Protein AF-0000000083312748 (afdb_homodimer)

InterPro domains:
  IPR011611 Carbohydrate kinase PfkB [PF00294] (31-350)
  IPR029056 Ribokinase-like [G3DSA:3.40.1190.20] (1-364)
  IPR029056 Ribokinase-like [SSF53613] (1-354)

Organism: NCBI:txid1204385

Secondary structure (DSSP, 8-state):
-----EEEEE--EEEEEEEP-S----HHHHT-TT-EEE-EEEEEEEESHHHHHHHHHHHTT--EEEE-EEESSHHHHHHHHHHHHH-GGGGTT-EEETTSPPPEEEEE--TTS--EEEEE-GGGGG--GGGS-HHHHTT-SEEEEE-GGG-HHHHSGGGHHHHHHHHHHHHTTPEEEEE-----TTSSGGGS-HHHHHHHHGGG-SEE--BHHHHHHHH-HHHHHHHHHHHGGG-GGGG-BHHHHHHHHHHHHHHT-SEEEEE-GGG-EEEEE-S-HHHHHTTT--GGGTT-EEEEPPBP---S--TTHHHHHHHHHHHHHHTT--HHHHHHHHHHHHHHHHTSSSSSTTPPPHHHHHHHHHTT-PBPPP-SB-TT-EEETTTTEEEPTT-SS-TT---/-----EEEEE--EEEEEEEP-S----HHHHT-TT-EEE-EEEEEEEESHHHHHHHHHHHTT--EEEE-EEESSHHHHHHHHHHHHH-GGGGTT-EEETTSPPPEEEEE--TTS--EEEEE-GGGGG--GGGS-HHHHTT-SEEEEE-GGG-HHHHSGGGHHHHHHHHHHHHTTPEEEEE-----TTSSGGGS-HHHHHHHHGGG-SEE--BHHHHHHHH-HHHHHHHHHHHGGG-GGGG-BHHHHHHHHHHHHHTT-SEEEEE-GGG-EEEEE-S-HHHHHTTT--GGGTT-EEEEPPBP---S--TTHHHHHHHHHHHHHHTT--HHHHHHHHHHHHHHHHTSSSSSTTPPPHHHHHHHHHTT-PBPPP-SB-TT-EEETTTTEEE-TT-SS-TT---

Sequence (798 aa):
MSQIDVIVAGHLCLDIIPTFGQERTGVEHLLAPGRLVHVGPAQIATGGAVSNTGLALHRLGVTTRLMGKVGADLFGQAILEVIRRRDPRLAETMIVDETVPSSYTIVINPPGVDRSFLHCPGANDTFSSADVQSEQLVGARIFHFGYPPLMRQMYADGGVELSTLLRRARNAGLITSLDMAHVDSQSAAGQVDWRAWLHECLPTVDLFLPNLEEAFFILDRKRFQATVERAGDAGLLAAVDGALLGELADQLLTLGAAVVGLKLGEQGLYLRTTSNPARLASLGLEPVWLGRELLAPAFQVQVVGTTGAGDCAIAGFLAALLRGLPPEASLTAATAAGACNVEQADAISGMMSWDAMWQRVQAGWPQRPVGLSLPDWQWDASAGLWRGPRDGRKEGQGVMSQIDVIVAGHLCLDIIPTFGQERTGVEHLLAPGRLVHVGPAQIATGGAVSNTGLALHRLGVTTRLMGKVGADLFGQAILEVIRRRDPRLAETMIVDETVPSSYTIVINPPGVDRSFLHCPGANDTFSSADVQSEQLVGARIFHFGYPPLMRQMYADGGVELSTLLRRARNAGLITSLDMAHVDSQSAAGQVDWRAWLHECLPTVDLFLPNLEEAFFILDRKRFQATVERAGDAGLLAAVDGALLGELADQLLTLGAAVVGLKLGEQGLYLRTTSNPARLASLGLEPVWLGRELLAPAFQVQVVGTTGAGDCAIAGFLAALLRGLPPEASLTAATAAGACNVEQADAISGMMSWDAMWQRVQAGWPQRPVGLSLPDWQWDASAGLWRGPRDGRKEGQGV

Solvent-accessible surface area (backbone atoms only — not comparable to full-atom values): 39207 Å² total; per-residue (Å²): 125,83,78,38,42,34,36,22,27,42,27,36,29,31,32,41,32,54,33,57,56,81,66,70,56,56,65,63,69,54,56,30,65,67,32,74,31,77,32,42,68,63,49,78,46,64,31,43,37,16,42,23,22,33,50,36,26,41,48,42,68,41,45,55,41,30,40,29,42,26,10,74,42,72,60,21,50,49,45,46,48,59,42,27,74,78,39,57,76,42,40,70,56,44,40,76,40,78,88,40,50,32,18,35,30,42,40,50,54,46,48,98,46,62,42,18,32,44,30,20,50,43,22,27,37,69,48,52,44,83,73,57,52,72,76,77,48,58,75,32,47,32,40,36,37,19,25,39,60,63,13,50,42,32,48,41,84,47,14,51,40,42,26,52,37,35,40,52,41,42,72,59,65,21,45,28,32,38,34,58,47,81,68,53,67,89,41,78,60,34,69,50,62,44,51,58,22,40,60,55,29,28,59,41,26,38,34,38,50,28,38,49,68,45,49,41,38,43,71,37,47,70,60,37,53,52,47,41,62,69,32,50,89,70,32,57,67,73,70,43,37,48,66,56,52,49,52,56,45,48,53,48,39,72,44,37,22,42,32,34,34,34,39,48,67,74,48,14,39,36,37,40,30,37,74,47,65,67,65,42,47,75,67,71,51,62,74,85,47,47,20,35,25,39,35,26,41,13,46,66,70,68,78,62,21,68,44,34,18,67,35,21,16,49,22,24,28,52,52,27,49,77,69,68,47,54,62,63,57,15,41,50,35,11,29,47,34,17,37,38,11,17,57,22,63,49,40,51,83,30,55,53,40,48,67,60,49,51,50,46,54,73,71,61,60,55,62,38,78,60,86,55,54,50,85,75,46,43,79,36,76,91,73,60,30,36,36,38,77,71,22,59,75,52,92,86,72,74,133,125,87,78,38,42,33,37,21,27,42,27,34,29,31,32,41,32,54,33,57,55,82,66,71,56,56,65,62,67,52,54,29,64,66,33,75,32,77,32,43,68,63,48,78,45,66,33,44,37,16,41,23,22,31,49,36,25,40,49,43,70,41,44,52,41,28,40,28,42,25,9,75,42,71,59,22,50,49,45,45,48,60,43,29,72,77,40,57,75,41,40,72,56,43,40,76,39,78,88,40,50,32,17,34,31,41,41,49,52,46,47,98,45,61,43,18,32,44,32,19,48,43,22,27,37,68,47,51,42,82,77,58,54,72,76,76,48,57,75,32,46,31,40,36,38,19,24,41,58,64,13,50,42,32,47,40,84,47,14,52,41,41,26,52,39,33,41,53,40,42,74,57,65,22,45,27,33,38,34,59,46,81,67,52,68,89,42,77,61,34,69,51,62,42,51,59,23,41,60,53,28,28,59,41,25,38,34,40,50,27,38,48,70,45,50,42,38,44,70,37,47,70,61,37,53,52,47,40,61,68,32,50,90,68,33,55,66,72,70,43,37,50,64,56,53,50,52,56,43,49,53,47,39,72,43,37,21,42,30,37,33,35,39,49,68,74,47,13,41,37,38,40,29,37,75,48,64,68,64,41,48,75,67,71,49,60,76,87,48,46,20,34,26,39,34,25,41,14,45,65,71,68,79,62,21,66,44,35,20,67,34,21,17,50,21,24,27,53,53,27,49,75,69,67,47,54,62,64,56,14,43,49,36,10,29,47,34,17,37,38,11,17,56,22,63,49,41,49,82,29,54,53,40,48,66,60,50,50,50,45,54,74,70,62,59,56,62,38,76,61,83,56,53,50,84,75,45,44,81,36,74,92,70,58,29,34,35,38,76,70,21,59,74,52,93,87,73,74,135

Radius of gyration: 31.98 Å; Cα contacts (8 Å, |Δi|>4): 1857; chains: 2; bounding box: 45×94×72 Å

Structure (mmCIF, N/CA/C/O backbone):
data_AF-0000000083312748-model_v1
#
loop_
_entity.id
_entity.type
_entity.pdbx_description
1 polymer 'Carbohydrate kinase family protein'
#
loop_
_atom_site.group_PDB
_atom_site.id
_atom_site.type_symbol
_atom_site.label_atom_id
_atom_site.label_alt_id
_atom_site.label_comp_id
_atom_site.label_asym_id
_atom_site.label_entity_id
_atom_site.label_seq_id
_atom_site.pdbx_PDB_ins_code
_atom_site.Cartn_x
_atom_site.Cartn_y
_atom_site.Cartn_z
_atom_site.occupancy
_atom_site.B_iso_or_equiv
_atom_site.auth_seq_id
_atom_site.auth_comp_id
_atom_site.auth_asym_id
_atom_site.auth_atom_id
_atom_site.pdbx_PDB_model_num
ATOM 1 N N . MET A 1 1 ? -14.133 -34.719 10.094 1 41.12 1 MET A N 1
ATOM 2 C CA . MET A 1 1 ? -13.633 -33.562 9.391 1 41.12 1 MET A CA 1
ATOM 3 C C . MET A 1 1 ? -13.938 -33.625 7.898 1 41.12 1 MET A C 1
ATOM 5 O O . MET A 1 1 ? -13.883 -34.719 7.312 1 41.12 1 MET A O 1
ATOM 9 N N . SER A 1 2 ? -14.703 -32.812 7.398 1 57.66 2 SER A N 1
ATOM 10 C CA . SER A 1 2 ? -15.141 -32.906 6.012 1 57.66 2 SER A CA 1
ATOM 11 C C . SER A 1 2 ? -13.977 -33.219 5.082 1 57.66 2 SER A C 1
ATOM 13 O O . SER A 1 2 ? -12.836 -32.844 5.359 1 57.66 2 SER A O 1
ATOM 15 N N . GLN A 1 3 ? -14.008 -34.156 4.305 1 82.31 3 GLN A N 1
ATOM 16 C CA . GLN A 1 3 ? -12.984 -34.688 3.396 1 82.31 3 GLN A C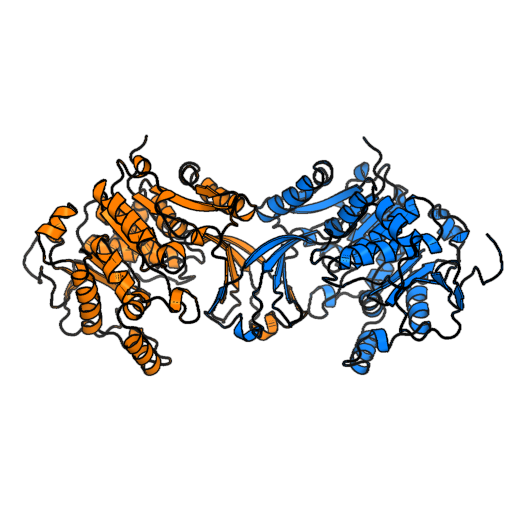A 1
ATOM 17 C C . GLN A 1 3 ? -12.453 -33.562 2.49 1 82.31 3 GLN A C 1
ATOM 19 O O . GLN A 1 3 ? -13.234 -32.812 1.882 1 82.31 3 GLN A O 1
ATOM 24 N N . ILE A 1 4 ? -11.156 -33.219 2.59 1 90.5 4 ILE A N 1
ATOM 25 C CA . ILE A 1 4 ? -10.461 -32.219 1.783 1 90.5 4 ILE A CA 1
ATOM 26 C C . ILE A 1 4 ? -9.93 -32.844 0.507 1 90.5 4 ILE A C 1
ATOM 28 O O . ILE A 1 4 ? -9.289 -33.906 0.558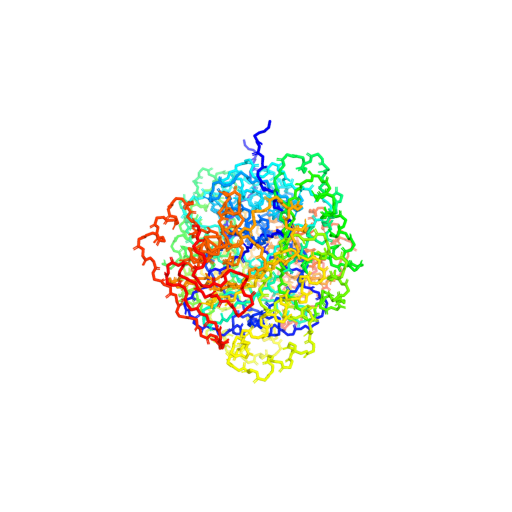 1 90.5 4 ILE A O 1
ATOM 32 N N . ASP A 1 5 ? -10.242 -32.25 -0.584 1 96.56 5 ASP A N 1
ATOM 33 C CA . ASP A 1 5 ? -9.797 -32.781 -1.869 1 96.56 5 ASP A CA 1
ATOM 34 C C . ASP A 1 5 ? -8.414 -32.25 -2.229 1 96.56 5 ASP A C 1
ATOM 36 O O . ASP A 1 5 ? -7.531 -33.031 -2.627 1 96.56 5 ASP A O 1
ATOM 40 N N . VAL A 1 6 ? -8.266 -30.969 -2.082 1 98.5 6 VAL A N 1
ATOM 41 C CA . VAL A 1 6 ? -7.016 -30.375 -2.527 1 98.5 6 VAL A CA 1
ATOM 42 C C . VAL A 1 6 ? -6.449 -29.484 -1.423 1 98.5 6 VAL A C 1
ATOM 44 O O . VAL A 1 6 ? -7.184 -28.703 -0.801 1 98.5 6 VAL A O 1
ATOM 47 N N . ILE A 1 7 ? -5.199 -29.609 -1.125 1 98.38 7 ILE A N 1
ATOM 48 C CA . ILE A 1 7 ? -4.434 -28.672 -0.31 1 98.38 7 ILE A CA 1
ATOM 49 C C . ILE A 1 7 ? -3.6 -27.766 -1.212 1 98.38 7 ILE A C 1
ATOM 51 O O . ILE A 1 7 ? -2.857 -28.25 -2.072 1 98.38 7 ILE A O 1
ATOM 55 N N . VAL A 1 8 ? -3.783 -26.5 -1.097 1 98.62 8 VAL A N 1
ATOM 56 C CA . VAL A 1 8 ? -2.982 -25.531 -1.849 1 98.62 8 VAL A CA 1
ATOM 57 C C . VAL A 1 8 ? -2.037 -24.797 -0.902 1 98.62 8 VAL A C 1
ATOM 59 O O . VAL A 1 8 ? -2.484 -24.109 0.019 1 98.62 8 VAL A O 1
ATOM 62 N N . ALA A 1 9 ? -0.752 -24.938 -1.119 1 98.62 9 ALA A N 1
ATOM 63 C CA . ALA A 1 9 ? 0.281 -24.297 -0.307 1 98.62 9 ALA A CA 1
ATOM 64 C C . ALA A 1 9 ? 1.235 -23.484 -1.174 1 98.62 9 ALA A C 1
ATOM 66 O O . ALA A 1 9 ? 1.291 -23.672 -2.391 1 98.62 9 ALA A O 1
ATOM 67 N N . GLY A 1 10 ? 1.916 -22.562 -0.548 1 98.44 10 GLY A N 1
ATOM 68 C CA . GLY A 1 10 ? 2.916 -21.781 -1.267 1 98.44 10 GLY A CA 1
ATOM 69 C C . GLY A 1 10 ? 2.797 -20.281 -1.033 1 98.44 10 GLY A C 1
ATOM 70 O O . GLY A 1 10 ? 2.586 -19.844 0.098 1 98.44 10 GLY A O 1
ATOM 71 N N . HIS A 1 11 ? 3.039 -19.531 -2.135 1 98.12 11 HIS A N 1
ATOM 72 C CA . HIS A 1 11 ? 3.158 -18.078 -2.07 1 98.12 11 HIS A CA 1
ATOM 73 C C . HIS A 1 11 ? 1.803 -17.422 -1.823 1 98.12 11 HIS A C 1
ATOM 75 O O . HIS A 1 11 ? 0.802 -17.812 -2.432 1 98.12 11 HIS A O 1
ATOM 81 N N . LEU A 1 12 ? 1.761 -16.531 -0.91 1 98.19 12 LEU A N 1
ATOM 82 C CA . LEU A 1 12 ? 0.597 -15.727 -0.542 1 98.19 12 LEU A CA 1
ATOM 83 C C . LEU A 1 12 ? 1.001 -14.289 -0.231 1 98.19 12 LEU A C 1
ATOM 85 O O . LEU A 1 12 ? 2 -14.055 0.452 1 98.19 12 LEU A O 1
ATOM 89 N N . CYS A 1 13 ? 0.265 -13.344 -0.806 1 97.38 13 CYS A N 1
ATOM 90 C CA . CYS A 1 13 ? 0.589 -11.953 -0.513 1 97.38 13 CYS A CA 1
ATOM 91 C C . CYS A 1 13 ? -0.658 -11.078 -0.57 1 97.38 13 CYS A C 1
ATOM 93 O O . CYS A 1 13 ? -1.693 -11.5 -1.088 1 97.38 13 CYS A O 1
ATOM 95 N N . LEU A 1 14 ? -0.593 -9.945 0.07 1 97.12 14 LEU A N 1
ATOM 96 C CA . LEU A 1 14 ? -1.601 -8.898 -0.06 1 97.12 14 LEU A CA 1
ATOM 97 C C . LEU A 1 14 ? -1.303 -8 -1.258 1 97.12 14 LEU A C 1
ATOM 99 O O . LEU A 1 14 ? -0.213 -7.434 -1.357 1 97.12 14 LEU A O 1
ATOM 103 N N . ASP A 1 15 ? -2.229 -7.906 -2.129 1 93.81 15 ASP A N 1
ATOM 104 C CA . ASP A 1 15 ? -2.082 -6.992 -3.258 1 93.81 15 ASP A CA 1
ATOM 105 C C . ASP A 1 15 ? -2.793 -5.668 -2.99 1 93.81 15 ASP A C 1
ATOM 107 O O . ASP A 1 15 ? -3.98 -5.652 -2.656 1 93.81 15 ASP A O 1
ATOM 111 N N . ILE A 1 16 ? -2.053 -4.609 -3.074 1 95.06 16 ILE A N 1
ATOM 112 C CA . ILE A 1 16 ? -2.574 -3.25 -2.986 1 95.06 16 ILE A CA 1
ATOM 113 C C . ILE A 1 16 ? -2.5 -2.578 -4.355 1 95.06 16 ILE A C 1
ATOM 115 O O . ILE A 1 16 ? -1.409 -2.305 -4.859 1 95.06 16 ILE A O 1
ATOM 119 N N . ILE A 1 17 ? -3.666 -2.238 -4.914 1 91.19 17 ILE A N 1
ATOM 120 C CA . ILE A 1 17 ? -3.721 -1.774 -6.297 1 91.19 17 ILE A CA 1
ATOM 121 C C . ILE A 1 17 ? -4.414 -0.416 -6.355 1 91.19 17 ILE A C 1
ATOM 123 O O . ILE A 1 17 ? -5.637 -0.341 -6.512 1 91.19 17 ILE A O 1
ATOM 127 N N . PRO A 1 18 ? -3.625 0.674 -6.301 1 92.44 18 PRO A N 1
ATOM 128 C CA . PRO A 1 18 ? -4.238 1.992 -6.465 1 92.44 18 PRO A CA 1
ATOM 129 C C . PRO A 1 18 ? -4.949 2.148 -7.809 1 92.44 18 PRO A C 1
ATOM 131 O O . PRO A 1 18 ? -4.473 1.638 -8.828 1 92.44 18 PRO A O 1
ATOM 134 N N . THR A 1 19 ? -6.051 2.846 -7.824 1 90.12 19 THR A N 1
ATOM 135 C CA . THR A 1 19 ? -6.777 3.123 -9.062 1 90.12 19 THR A CA 1
ATOM 136 C C . THR A 1 19 ? -6.285 4.418 -9.695 1 90.12 19 THR A C 1
ATOM 138 O O . THR A 1 19 ? -6.395 5.492 -9.102 1 90.12 19 THR A O 1
ATOM 141 N N . PHE A 1 20 ? -5.727 4.316 -10.859 1 87.25 20 PHE A N 1
ATOM 142 C CA . PHE A 1 20 ? -5.219 5.492 -11.555 1 87.25 20 PHE A CA 1
ATOM 143 C C . PHE A 1 20 ? -6.281 6.074 -12.477 1 87.25 20 PHE A C 1
ATOM 145 O O . PHE A 1 20 ? -7.113 5.344 -13.023 1 87.25 20 PHE A O 1
ATOM 152 N N . GLY A 1 21 ? -6.266 7.387 -12.555 1 79.06 21 GLY A N 1
ATOM 153 C CA . GLY A 1 21 ? -7.176 8.047 -13.477 1 79.06 21 GLY A CA 1
ATOM 154 C C . GLY A 1 21 ? -6.852 7.77 -14.93 1 79.06 21 GLY A C 1
ATOM 155 O O . GLY A 1 21 ? -5.918 7.023 -15.234 1 79.06 21 GLY A O 1
ATOM 156 N N . GLN A 1 22 ? -7.586 8.273 -15.789 1 69.06 22 GLN A N 1
ATOM 157 C CA . GLN A 1 22 ? -7.523 7.984 -17.219 1 69.06 22 GLN A CA 1
ATOM 158 C C . GLN A 1 22 ? -6.383 8.75 -17.891 1 69.06 22 GLN A C 1
ATOM 160 O O . GLN A 1 22 ? -6.008 8.445 -19.016 1 69.06 22 GLN A O 1
ATOM 165 N N . GLU A 1 23 ? -5.891 9.68 -17.125 1 64.94 23 GLU A N 1
ATOM 166 C CA . GLU A 1 23 ? -4.852 10.469 -17.797 1 64.94 23 GLU A CA 1
ATOM 167 C C . GLU A 1 23 ? -3.572 9.656 -17.969 1 64.94 23 GLU A C 1
ATOM 169 O O . GLU A 1 23 ? -3.125 8.984 -17.031 1 64.94 23 GLU A O 1
ATOM 174 N N . ARG A 1 24 ? -3.238 9.57 -19.234 1 61.47 24 ARG A N 1
ATOM 175 C CA . ARG A 1 24 ? -2.041 8.812 -19.594 1 61.47 24 ARG A CA 1
ATOM 176 C C . ARG A 1 24 ? -0.779 9.586 -19.219 1 61.47 24 ARG A C 1
ATOM 178 O O . ARG A 1 24 ? -0.479 10.617 -19.812 1 61.47 24 ARG A O 1
ATOM 185 N N . THR A 1 25 ? -0.346 9.539 -18.062 1 62.75 25 THR A N 1
ATOM 186 C CA . THR A 1 25 ? 0.915 10.164 -17.688 1 62.75 25 THR A CA 1
ATOM 187 C C . THR A 1 25 ? 2.01 9.117 -17.5 1 62.75 25 THR A C 1
ATOM 189 O O . THR A 1 25 ? 1.737 7.996 -17.062 1 62.75 25 THR A O 1
ATOM 192 N N . GLY A 1 26 ? 3.092 9.383 -18.234 1 64.25 26 GLY A N 1
ATOM 193 C CA . GLY A 1 26 ? 4.23 8.492 -18.062 1 64.25 26 GLY A CA 1
ATOM 194 C C . GLY A 1 26 ? 4.633 8.312 -16.609 1 64.25 26 GLY A C 1
ATOM 195 O O . GLY A 1 26 ? 4.414 9.203 -15.781 1 64.25 26 GLY A O 1
ATOM 196 N N . VAL A 1 27 ? 5.086 7.102 -16.25 1 64.75 27 VAL A N 1
ATOM 197 C CA . VAL A 1 27 ? 5.473 6.746 -14.898 1 64.75 27 VAL A CA 1
ATOM 198 C C . VAL A 1 27 ? 6.477 7.766 -14.359 1 64.75 27 VAL A C 1
ATOM 200 O O . VAL A 1 27 ? 6.477 8.086 -13.172 1 64.75 27 VAL A O 1
ATOM 203 N N . GLU A 1 28 ? 7.234 8.25 -15.25 1 64.94 28 GLU A N 1
ATOM 204 C CA . GLU A 1 28 ? 8.242 9.219 -14.844 1 64.94 28 GLU A CA 1
ATOM 205 C C . GLU A 1 28 ? 7.594 10.492 -14.297 1 64.94 28 GLU A C 1
ATOM 207 O O . GLU A 1 28 ? 8.094 11.086 -13.344 1 64.94 28 GLU A O 1
ATOM 212 N N . HIS A 1 29 ? 6.613 10.773 -14.945 1 70 29 HIS A N 1
ATOM 213 C CA . HIS A 1 29 ? 5.918 11.984 -14.508 1 70 29 HIS A CA 1
ATOM 214 C C . HIS A 1 29 ? 5.066 11.711 -13.273 1 70 29 HIS A C 1
ATOM 216 O O . HIS A 1 29 ? 4.969 12.562 -12.383 1 70 29 HIS A O 1
ATOM 222 N N . LEU A 1 30 ? 4.684 10.492 -13.227 1 72.81 30 LEU A N 1
ATOM 223 C CA . LEU A 1 30 ? 3.773 10.125 -12.148 1 72.81 30 LEU A CA 1
ATOM 224 C C . LEU A 1 30 ? 4.508 10.062 -10.812 1 72.81 30 LEU A C 1
ATOM 226 O O . LEU A 1 30 ? 3.971 10.469 -9.789 1 72.81 30 LEU A O 1
ATOM 230 N N . LEU A 1 31 ? 5.766 9.656 -10.883 1 75.12 31 LEU A N 1
ATOM 231 C CA . LEU A 1 31 ? 6.488 9.477 -9.625 1 75.12 31 LEU A CA 1
ATOM 232 C C . LEU A 1 31 ? 7.723 10.375 -9.578 1 75.12 31 LEU A C 1
ATOM 234 O O . LEU A 1 31 ? 8.773 9.953 -9.086 1 75.12 31 LEU A O 1
ATOM 238 N N . ALA A 1 32 ? 7.52 11.539 -10.133 1 74.06 32 ALA A N 1
ATOM 239 C CA . ALA A 1 32 ? 8.586 12.531 -10.031 1 74.06 32 ALA A CA 1
ATOM 240 C C . ALA A 1 32 ? 8.875 12.883 -8.578 1 74.06 32 ALA A C 1
ATOM 242 O O . ALA A 1 32 ? 7.961 12.898 -7.746 1 74.06 32 ALA A O 1
ATOM 243 N N . PRO A 1 33 ? 10.164 13.117 -8.258 1 72.81 33 PRO A N 1
ATOM 244 C CA . PRO A 1 33 ? 10.516 13.453 -6.875 1 72.81 33 PRO A CA 1
ATOM 245 C C . PRO A 1 33 ? 9.688 14.617 -6.32 1 72.81 33 PRO A C 1
ATOM 247 O O . PRO A 1 33 ? 9.5 15.625 -7 1 72.81 33 PRO A O 1
ATOM 250 N N . GLY A 1 34 ? 9.141 14.445 -5.113 1 72.19 34 GLY A N 1
ATOM 251 C CA . GLY A 1 34 ? 8.406 15.492 -4.422 1 72.19 34 GLY A CA 1
ATOM 252 C C . GLY A 1 34 ? 6.957 15.594 -4.852 1 72.19 34 GLY A C 1
ATOM 253 O O . GLY A 1 34 ? 6.172 16.328 -4.25 1 72.19 34 GLY A O 1
ATOM 254 N N . ARG A 1 35 ? 6.539 14.836 -5.777 1 76.12 35 ARG A N 1
ATOM 255 C CA . ARG A 1 35 ? 5.207 14.977 -6.352 1 76.12 35 ARG A CA 1
ATOM 256 C C . ARG A 1 35 ? 4.184 14.141 -5.59 1 76.12 35 ARG A C 1
ATOM 258 O O . ARG A 1 35 ? 4.492 13.031 -5.141 1 76.12 35 ARG A O 1
ATOM 265 N N . LEU A 1 36 ? 3.023 14.719 -5.457 1 81.94 36 LEU A N 1
ATOM 266 C CA . LEU A 1 36 ? 1.855 14 -4.965 1 81.94 36 LEU A CA 1
ATOM 267 C C . LEU A 1 36 ? 0.865 13.727 -6.09 1 81.94 36 LEU A C 1
ATOM 269 O O . LEU A 1 36 ? 0.352 14.664 -6.711 1 81.94 36 LEU A O 1
ATOM 273 N N . VAL A 1 37 ? 0.692 12.484 -6.391 1 85.25 37 VAL A N 1
ATOM 274 C CA . VAL A 1 37 ? -0.243 12.078 -7.434 1 85.25 37 VAL A CA 1
ATOM 275 C C . VAL A 1 37 ? -1.551 11.609 -6.801 1 85.25 37 VAL A C 1
ATOM 277 O O . VAL A 1 37 ? -1.545 10.742 -5.922 1 85.25 37 VAL A O 1
ATOM 280 N N . HIS A 1 38 ? -2.611 12.188 -7.305 1 89 38 HIS A N 1
ATOM 281 C CA . HIS A 1 38 ? -3.918 11.75 -6.824 1 89 38 HIS A CA 1
ATOM 282 C C . HIS A 1 38 ? -4.355 10.461 -7.504 1 89 38 HIS A C 1
ATOM 284 O O . HIS A 1 38 ? -4.355 10.367 -8.734 1 89 38 HIS A O 1
ATOM 290 N N . VAL A 1 39 ? -4.633 9.461 -6.703 1 91.31 39 VAL A N 1
ATOM 291 C CA . VAL A 1 39 ? -5.164 8.188 -7.191 1 91.31 39 VAL A CA 1
ATOM 292 C C . VAL A 1 39 ? -6.516 7.91 -6.543 1 91.31 39 VAL A C 1
ATOM 294 O O . VAL A 1 39 ? -6.914 8.602 -5.598 1 91.31 39 VAL A O 1
ATOM 297 N N . GLY A 1 40 ? -7.223 6.953 -7.105 1 93.19 40 GLY A N 1
ATOM 298 C CA . GLY A 1 40 ? -8.5 6.551 -6.543 1 93.19 40 GLY A CA 1
ATOM 299 C C . GLY A 1 40 ? -8.367 5.492 -5.465 1 93.19 40 GLY A C 1
ATOM 300 O O . GLY A 1 40 ? -7.262 5.184 -5.02 1 93.19 40 GLY A O 1
ATOM 301 N N . PRO A 1 41 ? -9.531 5.023 -5.004 1 94.88 41 PRO A N 1
ATOM 302 C CA . PRO A 1 41 ? -9.516 3.975 -3.98 1 94.88 41 PRO A CA 1
ATOM 303 C C . PRO A 1 41 ? -8.695 2.758 -4.402 1 94.88 41 PRO A C 1
ATOM 305 O O . PRO A 1 41 ? -8.695 2.385 -5.578 1 94.88 41 PRO A O 1
ATOM 308 N N . ALA A 1 42 ? -8.016 2.18 -3.41 1 93.81 42 ALA A N 1
ATOM 309 C CA . ALA A 1 42 ? -7.215 0.994 -3.691 1 93.81 42 ALA A CA 1
ATOM 310 C C . ALA A 1 42 ? -8.078 -0.266 -3.691 1 93.81 42 ALA A C 1
ATOM 312 O O . ALA A 1 42 ? -8.945 -0.432 -2.828 1 93.81 42 ALA A O 1
ATOM 313 N N . GLN A 1 43 ? -7.832 -1.082 -4.695 1 90.06 43 GLN A N 1
ATOM 314 C CA . GLN A 1 43 ? -8.344 -2.447 -4.625 1 90.06 43 GLN A CA 1
ATOM 315 C C . GLN A 1 43 ? -7.43 -3.332 -3.777 1 90.06 43 GLN A C 1
ATOM 317 O O . GLN A 1 43 ? -6.227 -3.42 -4.035 1 90.06 43 GLN A O 1
ATOM 322 N N . ILE A 1 44 ? -8.016 -3.906 -2.738 1 92.62 44 ILE A N 1
ATOM 323 C CA . ILE A 1 44 ? -7.281 -4.812 -1.867 1 92.62 44 ILE A CA 1
ATOM 324 C C . ILE A 1 44 ? -7.668 -6.258 -2.18 1 92.62 44 ILE A C 1
ATOM 326 O O . ILE A 1 44 ? -8.844 -6.621 -2.104 1 92.62 44 ILE A O 1
ATOM 330 N N . ALA A 1 45 ? -6.676 -7.02 -2.537 1 90.94 45 ALA A N 1
ATOM 331 C CA . ALA A 1 45 ? -6.902 -8.414 -2.898 1 90.94 45 ALA A CA 1
ATOM 332 C C . ALA A 1 45 ? -5.746 -9.297 -2.436 1 90.94 45 ALA A C 1
ATOM 334 O O . ALA A 1 45 ? -4.754 -8.797 -1.892 1 90.94 45 ALA A O 1
ATOM 335 N N . THR A 1 46 ? -5.977 -10.547 -2.479 1 94.12 46 THR A N 1
ATOM 336 C CA . THR A 1 46 ? -4.891 -11.484 -2.225 1 94.12 46 THR A CA 1
ATOM 337 C C . THR A 1 46 ? -4.309 -12 -3.537 1 94.12 46 THR A C 1
ATOM 339 O O . THR A 1 46 ? -5.023 -12.133 -4.531 1 94.12 46 THR A O 1
ATOM 342 N N . GLY A 1 47 ? -2.998 -12.195 -3.496 1 92.88 47 GLY A N 1
ATOM 343 C CA . GLY A 1 47 ? -2.289 -12.797 -4.617 1 92.88 47 GLY A CA 1
ATOM 344 C C . GLY A 1 47 ? -1.474 -14.016 -4.227 1 92.88 47 GLY A C 1
ATOM 345 O O . GLY A 1 47 ? -1.364 -14.336 -3.043 1 92.88 47 GLY A O 1
ATOM 346 N N . GLY A 1 48 ? -0.966 -14.633 -5.273 1 94.19 48 GLY A N 1
ATOM 347 C CA . GLY A 1 48 ? -0.207 -15.852 -5.043 1 94.19 48 GLY A CA 1
ATOM 348 C C . GLY A 1 48 ? -0.994 -17.109 -5.355 1 94.19 48 GLY A C 1
ATOM 349 O O . GLY A 1 48 ? -2.217 -17.062 -5.5 1 94.19 48 GLY A O 1
ATOM 350 N N . ALA A 1 49 ? -0.27 -18.156 -5.34 1 96 49 ALA A N 1
ATOM 351 C CA . ALA A 1 49 ? -0.883 -19.438 -5.723 1 96 49 ALA A CA 1
ATOM 352 C C . ALA A 1 49 ? -1.918 -19.875 -4.695 1 96 49 ALA A C 1
ATOM 354 O O . ALA A 1 49 ? -2.955 -20.438 -5.051 1 96 49 ALA A O 1
ATOM 355 N N . VAL A 1 50 ? -1.621 -19.641 -3.398 1 97.5 50 VAL A N 1
ATOM 356 C CA . VAL A 1 50 ? -2.518 -20.078 -2.332 1 97.5 50 VAL A CA 1
ATOM 357 C C . VAL A 1 50 ? -3.895 -19.438 -2.525 1 97.5 50 VAL A C 1
ATOM 359 O O . VAL A 1 50 ? -4.914 -20.141 -2.473 1 97.5 50 VAL A O 1
ATOM 362 N N . SER A 1 51 ? -3.824 -18.219 -2.797 1 95.94 51 SER A N 1
ATOM 363 C CA . SER A 1 51 ? -5.086 -17.5 -2.967 1 95.94 51 SER A CA 1
ATOM 364 C C . SER A 1 51 ? -5.68 -17.75 -4.348 1 95.94 51 SER A C 1
ATOM 366 O O . SER A 1 51 ? -6.82 -18.203 -4.469 1 95.94 51 SER A O 1
ATOM 368 N N . ASN A 1 52 ? -4.961 -17.547 -5.41 1 95 52 ASN A N 1
ATOM 369 C CA . ASN A 1 52 ? -5.488 -17.578 -6.77 1 95 52 ASN A CA 1
ATOM 370 C C . ASN A 1 52 ? -5.973 -18.984 -7.145 1 95 52 ASN A C 1
ATOM 372 O O . ASN A 1 52 ? -7.145 -19.172 -7.477 1 95 52 ASN A O 1
ATOM 376 N N . THR A 1 53 ? -5.098 -19.938 -7.039 1 97.75 53 THR A N 1
ATOM 377 C CA . THR A 1 53 ? -5.473 -21.297 -7.371 1 97.75 53 THR A CA 1
ATOM 378 C C . THR A 1 53 ? -6.441 -21.859 -6.336 1 97.75 53 THR A C 1
ATOM 380 O O . THR A 1 53 ? -7.426 -22.516 -6.691 1 97.75 53 THR A O 1
ATOM 383 N N . GLY A 1 54 ? -6.176 -21.609 -5.066 1 97.5 54 GLY A N 1
ATOM 384 C CA . GLY A 1 54 ? -7.004 -22.109 -3.986 1 97.5 54 GLY A CA 1
ATOM 385 C C . GLY A 1 54 ? -8.438 -21.609 -4.043 1 97.5 54 GLY A C 1
ATOM 386 O O . GLY A 1 54 ? -9.383 -22.391 -3.973 1 97.5 54 GLY A O 1
ATOM 387 N N . LEU A 1 55 ? -8.609 -20.359 -4.195 1 95.75 55 LEU A N 1
ATOM 388 C CA . LEU A 1 55 ? -9.945 -19.781 -4.227 1 95.75 55 LEU A CA 1
ATOM 389 C C . LEU A 1 55 ? -10.672 -20.156 -5.516 1 95.75 55 LEU A C 1
ATOM 391 O O . LEU A 1 55 ? -11.891 -20.328 -5.52 1 95.75 55 LEU A O 1
ATOM 395 N N . ALA A 1 56 ? -9.906 -20.25 -6.59 1 96.5 56 ALA A N 1
ATOM 396 C CA . ALA A 1 56 ? -10.5 -20.719 -7.84 1 96.5 56 ALA A CA 1
ATOM 397 C C . ALA A 1 56 ? -11.039 -22.141 -7.691 1 96.5 56 ALA A C 1
ATOM 399 O O . ALA A 1 56 ? -12.156 -22.438 -8.133 1 96.5 56 ALA A O 1
ATOM 400 N N . LEU A 1 57 ? -10.281 -23.016 -7.066 1 97.69 57 LEU A N 1
ATOM 401 C CA . LEU A 1 57 ? -10.727 -24.375 -6.812 1 97.69 57 LEU A CA 1
ATOM 402 C C . LEU A 1 57 ? -11.992 -24.391 -5.961 1 97.69 57 LEU A C 1
ATOM 404 O O . LEU A 1 57 ? -12.945 -25.109 -6.262 1 97.69 57 LEU A O 1
ATOM 408 N N . HIS A 1 58 ? -11.938 -23.547 -4.965 1 96.5 58 HIS A N 1
ATOM 409 C CA . HIS A 1 58 ? -13.102 -23.438 -4.086 1 96.5 58 HIS A CA 1
ATOM 410 C C . HIS A 1 58 ? -14.344 -23 -4.867 1 96.5 58 HIS A C 1
ATOM 412 O O . HIS A 1 58 ? -15.422 -23.578 -4.676 1 96.5 58 HIS A O 1
ATOM 418 N N . ARG A 1 59 ? -14.219 -22.094 -5.738 1 94.94 59 ARG A N 1
ATOM 419 C CA . ARG A 1 59 ? -15.336 -21.609 -6.543 1 94.94 59 ARG A CA 1
ATOM 420 C C . ARG A 1 59 ? -15.844 -22.688 -7.496 1 94.94 59 ARG A C 1
ATOM 422 O O . ARG A 1 59 ? -17.031 -22.719 -7.824 1 94.94 59 ARG A O 1
ATOM 429 N N . LEU A 1 60 ? -14.984 -23.516 -7.895 1 96.62 60 LEU A N 1
ATOM 430 C CA . LEU A 1 60 ? -15.328 -24.609 -8.805 1 96.62 60 LEU A CA 1
ATOM 431 C C . LEU A 1 60 ? -15.984 -25.766 -8.047 1 96.62 60 LEU A C 1
ATOM 433 O O . LEU A 1 60 ? -16.297 -26.797 -8.641 1 96.62 60 LEU A O 1
ATOM 437 N N . GLY A 1 61 ? -16.094 -25.609 -6.734 1 95.62 61 GLY A N 1
ATOM 438 C CA . GLY A 1 61 ? -16.797 -26.594 -5.93 1 95.62 61 GLY A CA 1
ATOM 439 C C . GLY A 1 61 ? -15.883 -27.641 -5.328 1 95.62 61 GLY A C 1
ATOM 440 O O . GLY A 1 61 ? -16.344 -28.672 -4.82 1 95.62 61 GLY A O 1
ATOM 441 N N . VAL A 1 62 ? -14.617 -27.422 -5.355 1 97 62 VAL A N 1
ATOM 442 C CA . VAL A 1 62 ? -13.648 -28.344 -4.797 1 97 62 VAL A CA 1
ATOM 443 C C . VAL A 1 62 ? -13.398 -28.016 -3.328 1 97 62 VAL A C 1
ATOM 445 O O . VAL A 1 62 ? -13.18 -26.859 -2.977 1 97 62 VAL A O 1
ATOM 448 N N . THR A 1 63 ? -13.523 -28.984 -2.449 1 96.69 63 THR A N 1
ATOM 449 C CA . THR A 1 63 ? -13.172 -28.75 -1.052 1 96.69 63 THR A CA 1
ATOM 450 C C . THR A 1 63 ? -11.672 -28.516 -0.901 1 96.69 63 THR A C 1
ATOM 452 O O . THR A 1 63 ? -10.867 -29.406 -1.172 1 96.69 63 THR A O 1
ATOM 455 N N . THR A 1 64 ? -11.344 -27.312 -0.466 1 96.94 64 THR A N 1
ATOM 456 C CA . THR A 1 64 ? -9.953 -26.875 -0.545 1 96.94 64 THR A CA 1
ATOM 457 C C . THR A 1 64 ? -9.453 -26.422 0.824 1 96.94 64 THR A C 1
ATOM 459 O O . THR A 1 64 ? -10.18 -25.781 1.585 1 96.94 64 THR A O 1
ATOM 462 N N . ARG A 1 65 ? -8.266 -26.812 1.126 1 97.06 65 ARG A N 1
ATOM 463 C CA . ARG A 1 65 ? -7.516 -26.312 2.273 1 97.06 65 ARG A CA 1
ATOM 464 C C . ARG A 1 65 ? -6.383 -25.391 1.829 1 97.06 65 ARG A C 1
ATOM 466 O O . ARG A 1 65 ? -5.582 -25.766 0.969 1 97.06 65 ARG A O 1
ATOM 473 N N . LEU A 1 66 ? -6.375 -24.203 2.395 1 97.88 66 LEU A N 1
ATOM 474 C CA . LEU A 1 66 ? -5.324 -23.25 2.062 1 97.88 66 LEU A CA 1
ATOM 475 C C . LEU A 1 66 ? -4.238 -23.234 3.133 1 97.88 66 LEU A C 1
ATOM 477 O O . LEU A 1 66 ? -4.539 -23.219 4.328 1 97.88 66 LEU A O 1
ATOM 481 N N . MET A 1 67 ? -3.029 -23.281 2.682 1 97.69 67 MET A N 1
ATOM 482 C CA . MET A 1 67 ? -1.895 -23.234 3.6 1 97.69 67 MET A CA 1
ATOM 483 C C . MET A 1 67 ? -0.882 -22.188 3.172 1 97.69 67 MET A C 1
ATOM 485 O O . MET A 1 67 ? 0.172 -22.516 2.625 1 97.69 67 MET A O 1
ATOM 489 N N . GLY A 1 68 ? -1.118 -21.016 3.4 1 98.25 68 GLY A N 1
ATOM 490 C CA . GLY A 1 68 ? -0.223 -19.875 3.264 1 98.25 68 GLY A CA 1
ATOM 491 C C . GLY A 1 68 ? 0.241 -19.328 4.598 1 98.25 68 GLY A C 1
ATOM 492 O O . GLY A 1 68 ? -0.411 -19.531 5.621 1 98.25 68 GLY A O 1
ATOM 493 N N . LYS A 1 69 ? 1.362 -18.719 4.605 1 98.5 69 LYS A N 1
ATOM 494 C CA . LYS A 1 69 ? 1.963 -18.172 5.82 1 98.5 69 LYS A CA 1
ATOM 495 C C . LYS A 1 69 ? 1.896 -16.641 5.832 1 98.5 69 LYS A C 1
ATOM 497 O O . LYS A 1 69 ? 2.229 -16 4.84 1 98.5 69 LYS A O 1
ATOM 502 N N . VAL A 1 70 ? 1.416 -16.062 6.922 1 98.5 70 VAL A N 1
ATOM 503 C CA . VAL A 1 70 ? 1.337 -14.609 7.09 1 98.5 70 VAL A CA 1
ATOM 504 C C . VAL A 1 70 ? 1.933 -14.211 8.438 1 98.5 70 VAL A C 1
ATOM 506 O O . VAL A 1 70 ? 2.123 -15.062 9.312 1 98.5 70 VAL A O 1
ATOM 509 N N . GLY A 1 71 ? 2.334 -12.961 8.547 1 98.19 71 GLY A N 1
ATOM 510 C CA . GLY A 1 71 ? 2.73 -12.422 9.836 1 98.19 71 GLY A CA 1
ATOM 511 C C . GLY A 1 71 ? 1.551 -12.031 10.703 1 98.19 71 GLY A C 1
ATOM 512 O O . GLY A 1 71 ? 0.408 -12.016 10.242 1 98.19 71 GLY A O 1
ATOM 513 N N . ALA A 1 72 ? 1.873 -11.797 12.016 1 96.88 72 ALA A N 1
ATOM 514 C CA . ALA A 1 72 ? 0.869 -11.25 12.922 1 96.88 72 ALA A CA 1
ATOM 515 C C . ALA A 1 72 ? 0.855 -9.727 12.867 1 96.88 72 ALA A C 1
ATOM 517 O O . ALA A 1 72 ? 1.116 -9.062 13.875 1 96.88 72 ALA A O 1
ATOM 518 N N . ASP A 1 73 ? 0.571 -9.188 11.734 1 96.38 73 ASP A N 1
ATOM 519 C CA . ASP A 1 73 ? 0.545 -7.746 11.492 1 96.38 73 ASP A CA 1
ATOM 520 C C . ASP A 1 73 ? -0.712 -7.34 10.727 1 96.38 73 ASP A C 1
ATOM 522 O O . ASP A 1 73 ? -1.597 -8.164 10.5 1 96.38 73 ASP A O 1
ATOM 526 N N . LEU A 1 74 ? -0.834 -6.074 10.453 1 95.81 74 LEU A N 1
ATOM 527 C CA . LEU A 1 74 ? -2.051 -5.547 9.844 1 95.81 74 LEU A CA 1
ATOM 528 C C . LEU A 1 74 ? -2.273 -6.152 8.461 1 95.81 74 LEU A C 1
ATOM 530 O O . LEU A 1 74 ? -3.416 -6.379 8.055 1 95.81 74 LEU A O 1
ATOM 534 N N . PHE A 1 75 ? -1.197 -6.359 7.699 1 97.62 75 PHE A N 1
ATOM 535 C CA . PHE A 1 75 ? -1.331 -6.973 6.387 1 97.62 75 PHE A CA 1
ATOM 536 C C . PHE A 1 75 ? -1.762 -8.43 6.512 1 97.62 75 PHE A C 1
ATOM 538 O O . PHE A 1 75 ? -2.58 -8.914 5.723 1 97.62 75 PHE A O 1
ATOM 545 N N . GLY A 1 76 ? -1.163 -9.117 7.465 1 98 76 GLY A N 1
ATOM 546 C CA . GLY A 1 76 ? -1.61 -10.477 7.73 1 98 76 GLY A CA 1
ATOM 547 C C . GLY A 1 76 ? -3.084 -10.562 8.078 1 98 76 GLY A C 1
ATOM 548 O O . GLY A 1 76 ? -3.801 -11.422 7.566 1 98 76 GLY A O 1
ATOM 549 N N . GLN A 1 77 ? -3.545 -9.609 8.898 1 96.5 77 GLN A N 1
ATOM 550 C CA . GLN A 1 77 ? -4.957 -9.555 9.266 1 96.5 77 GLN A CA 1
ATOM 551 C C . GLN A 1 77 ? -5.828 -9.289 8.039 1 96.5 77 GLN A C 1
ATOM 553 O O . GLN A 1 77 ? -6.902 -9.883 7.895 1 96.5 77 GLN A O 1
ATOM 558 N N . ALA A 1 78 ? -5.387 -8.438 7.219 1 96.56 78 ALA A N 1
ATOM 559 C CA . ALA A 1 78 ? -6.129 -8.117 6.004 1 96.56 78 ALA A CA 1
ATOM 560 C C . ALA A 1 78 ? -6.25 -9.336 5.098 1 96.56 78 ALA A C 1
ATOM 562 O O . ALA A 1 78 ? -7.324 -9.609 4.559 1 96.56 78 ALA A O 1
ATOM 563 N N . ILE A 1 79 ? -5.16 -10.07 4.918 1 97.62 79 ILE A N 1
ATOM 564 C CA . ILE A 1 79 ? -5.152 -11.266 4.086 1 97.62 79 ILE A CA 1
ATOM 565 C C . ILE A 1 79 ? -6.176 -12.266 4.617 1 97.62 79 ILE A C 1
ATOM 567 O O . ILE A 1 79 ? -7.008 -12.773 3.861 1 97.62 79 ILE A O 1
ATOM 571 N N . LEU A 1 80 ? -6.125 -12.492 5.891 1 97.69 80 LEU A N 1
ATOM 572 C CA . LEU A 1 80 ? -7.027 -13.461 6.512 1 97.69 80 LEU A CA 1
ATOM 573 C C . LEU A 1 80 ? -8.477 -13.016 6.371 1 97.69 80 LEU A C 1
ATOM 575 O O . LEU A 1 80 ? -9.367 -13.844 6.133 1 97.69 80 LEU A O 1
ATOM 579 N N . GLU A 1 81 ? -8.672 -11.727 6.484 1 95.94 81 GLU A N 1
ATOM 580 C CA . GLU A 1 81 ? -10.031 -11.203 6.355 1 95.94 81 GLU A CA 1
ATOM 581 C C . GLU A 1 81 ? -10.562 -11.406 4.941 1 95.94 81 GLU A C 1
ATOM 583 O O . GLU A 1 81 ? -11.719 -11.789 4.758 1 95.94 81 GLU A O 1
ATOM 588 N N . VAL A 1 82 ? -9.797 -11.141 3.949 1 93.81 82 VAL A N 1
ATOM 589 C CA . VAL A 1 82 ? -10.195 -11.312 2.559 1 93.81 82 VAL A CA 1
ATOM 590 C C . VAL A 1 82 ? -10.562 -12.773 2.305 1 93.81 82 VAL A C 1
ATOM 592 O O . VAL A 1 82 ? -11.578 -13.07 1.662 1 93.81 82 VAL A O 1
ATOM 595 N N . ILE A 1 83 ? -9.789 -13.672 2.824 1 96.19 83 ILE A N 1
ATOM 596 C CA . ILE A 1 83 ? -10.016 -15.094 2.639 1 96.19 83 ILE A CA 1
ATOM 597 C C . ILE A 1 83 ? -11.258 -15.523 3.406 1 96.19 83 ILE A C 1
ATOM 599 O O . ILE A 1 83 ? -12.109 -16.25 2.873 1 96.19 83 ILE A O 1
ATOM 603 N N . ARG A 1 84 ? -11.438 -14.984 4.66 1 96.12 84 ARG A N 1
ATOM 604 C CA . ARG A 1 84 ? -12.578 -15.336 5.5 1 96.12 84 ARG A CA 1
ATOM 605 C C . ARG A 1 84 ? -13.891 -14.891 4.855 1 96.12 84 ARG A C 1
ATOM 607 O O . ARG A 1 84 ? -14.906 -15.57 4.984 1 96.12 84 ARG A O 1
ATOM 614 N N . ARG A 1 85 ? -13.852 -13.781 4.215 1 92.25 85 ARG A N 1
ATOM 615 C CA . ARG A 1 85 ? -15.047 -13.234 3.59 1 92.25 85 ARG A CA 1
ATOM 616 C C . ARG A 1 85 ? -15.555 -14.148 2.477 1 92.25 85 ARG A C 1
ATOM 618 O O . ARG A 1 85 ? -16.75 -14.148 2.164 1 92.25 85 ARG A O 1
ATOM 625 N N . ARG A 1 86 ? -14.68 -14.891 1.846 1 92.06 86 ARG A N 1
ATOM 626 C CA . ARG A 1 86 ? -15.094 -15.867 0.843 1 92.06 86 ARG A CA 1
ATOM 627 C C . ARG A 1 86 ? -15.703 -17.109 1.498 1 92.06 86 ARG A C 1
ATOM 629 O O . ARG A 1 86 ? -16.781 -17.562 1.098 1 92.06 86 ARG A O 1
ATOM 636 N N . ASP A 1 87 ? -15.031 -17.672 2.465 1 94.69 87 ASP A N 1
ATOM 637 C CA . ASP A 1 87 ? -15.422 -18.797 3.297 1 94.69 87 ASP A CA 1
ATOM 638 C C . ASP A 1 87 ? -14.539 -18.906 4.535 1 94.69 87 ASP A C 1
ATOM 640 O O . ASP A 1 87 ? -13.344 -19.188 4.43 1 94.69 87 ASP A O 1
ATOM 644 N N . PRO A 1 88 ? -15.094 -18.672 5.727 1 95.25 88 PRO A N 1
ATOM 645 C CA . PRO A 1 88 ? -14.281 -18.672 6.945 1 95.25 88 PRO A CA 1
ATOM 646 C C . PRO A 1 88 ? -13.453 -19.953 7.098 1 95.25 88 PRO A C 1
ATOM 648 O O . PRO A 1 88 ? -12.383 -19.922 7.699 1 95.25 88 PRO A O 1
ATOM 651 N N . ARG A 1 89 ? -13.93 -21.109 6.617 1 93.94 89 ARG A N 1
ATOM 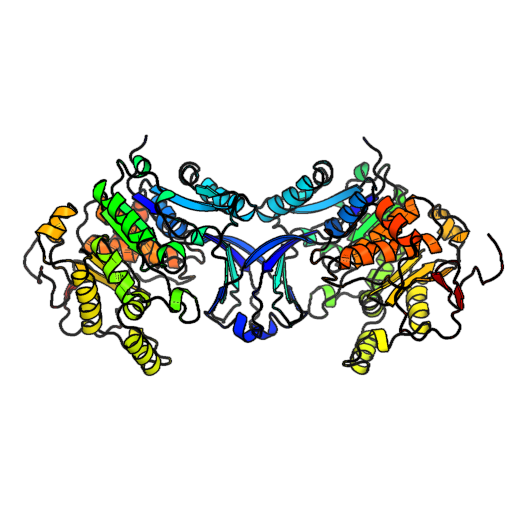652 C CA . ARG A 1 89 ? -13.242 -22.391 6.73 1 93.94 89 ARG A CA 1
ATOM 653 C C . ARG A 1 89 ? -11.898 -22.359 6.016 1 93.94 89 ARG A C 1
ATOM 655 O O . ARG A 1 89 ? -10.984 -23.094 6.371 1 93.94 89 ARG A O 1
ATOM 662 N N . LEU A 1 90 ? -11.68 -21.453 4.984 1 96.38 90 LEU A N 1
ATOM 663 C CA . LEU A 1 90 ? -10.469 -21.375 4.184 1 96.38 90 LEU A CA 1
ATOM 664 C C . LEU A 1 90 ? -9.336 -20.719 4.977 1 96.38 90 LEU A C 1
ATOM 666 O O . LEU A 1 90 ? -8.164 -20.906 4.648 1 96.38 90 LEU A O 1
ATOM 670 N N . ALA A 1 91 ? -9.695 -19.984 5.996 1 96.06 91 ALA A N 1
ATOM 671 C CA . ALA A 1 91 ? -8.688 -19.281 6.777 1 96.06 91 ALA A CA 1
ATOM 672 C C . ALA A 1 91 ? -8.219 -20.109 7.961 1 96.06 91 ALA A C 1
ATOM 674 O O . ALA A 1 91 ? -7.227 -19.781 8.617 1 96.06 91 ALA A O 1
ATOM 675 N N . GLU A 1 92 ? -8.867 -21.203 8.25 1 94.06 92 GLU A N 1
ATOM 676 C CA . GLU A 1 92 ? -8.641 -21.984 9.469 1 94.06 92 GLU A CA 1
ATOM 677 C C . GLU A 1 92 ? -7.258 -22.625 9.461 1 94.06 92 GLU A C 1
ATOM 679 O O . GLU A 1 92 ? -6.672 -22.859 10.516 1 94.06 92 GLU A O 1
ATOM 684 N N . THR A 1 93 ? -6.734 -22.891 8.289 1 94.06 93 THR A N 1
ATOM 685 C CA . THR A 1 93 ? -5.484 -23.641 8.219 1 94.06 93 THR A CA 1
ATOM 686 C C . THR A 1 93 ? -4.336 -22.734 7.785 1 94.06 93 THR A C 1
ATOM 688 O O . THR A 1 93 ? -3.236 -23.203 7.496 1 94.06 93 THR A O 1
ATOM 691 N N . MET A 1 94 ? -4.602 -21.484 7.754 1 96.81 94 MET A N 1
ATOM 692 C CA . MET A 1 94 ? -3.541 -20.516 7.473 1 96.81 94 MET A CA 1
ATOM 693 C C . MET A 1 94 ? -2.521 -20.484 8.602 1 96.81 94 MET A C 1
ATOM 695 O O . MET A 1 94 ? -2.871 -20.703 9.766 1 96.81 94 MET A O 1
ATOM 699 N N . ILE A 1 95 ? -1.285 -20.297 8.242 1 97.44 95 ILE A N 1
ATOM 700 C CA . ILE A 1 95 ? -0.196 -20.281 9.211 1 97.44 95 ILE A CA 1
ATOM 701 C C . ILE A 1 95 ? 0.122 -18.844 9.609 1 97.44 95 ILE A C 1
ATOM 703 O O . ILE A 1 95 ? 0.411 -18 8.75 1 97.44 95 ILE A O 1
ATOM 707 N N . VAL A 1 96 ? 0.046 -18.547 10.883 1 97.88 96 VAL A N 1
ATOM 708 C CA . VAL A 1 96 ? 0.366 -17.219 11.375 1 97.88 96 VAL A CA 1
ATOM 709 C C . VAL A 1 96 ? 1.673 -17.25 12.164 1 97.88 96 VAL A C 1
ATOM 711 O O . VAL A 1 96 ? 1.795 -18 13.133 1 97.88 96 VAL A O 1
ATOM 714 N N . ASP A 1 97 ? 2.701 -16.531 11.727 1 97.94 97 ASP A N 1
ATOM 715 C CA . ASP A 1 97 ? 4.012 -16.438 12.367 1 97.94 97 ASP A CA 1
ATOM 716 C C . ASP A 1 97 ? 4.27 -15.031 12.891 1 97.94 97 ASP A C 1
ATOM 718 O O . ASP A 1 97 ? 4.387 -14.086 12.109 1 97.94 97 ASP A O 1
ATOM 722 N N . GLU A 1 98 ? 4.43 -14.805 14.172 1 96.5 98 GLU A N 1
ATOM 723 C CA . GLU A 1 98 ? 4.543 -13.492 14.805 1 96.5 98 GLU A CA 1
ATOM 724 C C . GLU A 1 98 ? 5.934 -12.898 14.602 1 96.5 98 GLU A C 1
ATOM 726 O O . GLU A 1 98 ? 6.152 -11.711 14.859 1 96.5 98 GLU A O 1
ATOM 731 N N . THR A 1 99 ? 6.836 -13.664 14.117 1 96.38 99 THR A N 1
ATOM 732 C CA . THR A 1 99 ? 8.227 -13.234 14.078 1 96.38 99 THR A CA 1
ATOM 733 C C . THR A 1 99 ? 8.586 -12.68 12.703 1 96.38 99 THR A C 1
ATOM 735 O O . THR A 1 99 ? 9.703 -12.203 12.5 1 96.38 99 THR A O 1
ATOM 738 N N . VAL A 1 100 ? 7.719 -12.719 11.727 1 97.31 100 VAL A N 1
ATOM 739 C CA . VAL A 1 100 ? 8.023 -12.266 10.375 1 97.31 100 VAL A CA 1
ATOM 740 C C . VAL A 1 100 ? 6.906 -11.359 9.859 1 97.31 100 VAL A C 1
ATOM 742 O O . VAL A 1 100 ? 5.75 -11.508 10.266 1 97.31 100 VAL A O 1
ATOM 745 N N . PRO A 1 101 ? 7.223 -10.438 9 1 97.81 101 PRO A N 1
ATOM 746 C CA . PRO A 1 101 ? 6.184 -9.609 8.383 1 97.81 101 PRO A CA 1
ATOM 747 C C . PRO A 1 101 ? 5.41 -10.344 7.289 1 97.81 101 PRO A C 1
ATOM 749 O O . PRO A 1 101 ? 5.938 -11.273 6.68 1 97.81 101 PRO A O 1
ATOM 752 N N . SER A 1 102 ? 4.172 -9.93 7.098 1 98.38 102 SER A N 1
ATOM 753 C CA . SER A 1 102 ? 3.385 -10.477 5.996 1 98.38 102 SER A CA 1
ATOM 754 C C . SER A 1 102 ? 3.895 -9.977 4.652 1 98.38 102 SER A C 1
ATOM 756 O O . SER A 1 102 ? 4.477 -8.891 4.566 1 98.38 102 SER A O 1
ATOM 758 N N . SER A 1 103 ? 3.719 -10.781 3.656 1 98.38 103 SER A N 1
ATOM 759 C CA . SER A 1 103 ? 4.039 -10.406 2.281 1 98.38 103 SER A CA 1
ATOM 760 C C . SER A 1 103 ? 3.008 -9.438 1.718 1 98.38 103 SER A C 1
ATOM 762 O O . SER A 1 103 ? 1.827 -9.508 2.062 1 98.38 103 SER A O 1
ATOM 764 N N . TYR A 1 104 ? 3.508 -8.555 0.837 1 97.81 104 TYR A N 1
ATOM 765 C CA . TYR A 1 104 ? 2.604 -7.66 0.12 1 97.81 104 TYR A CA 1
ATOM 766 C C . TYR A 1 104 ? 3.199 -7.238 -1.217 1 97.81 104 TYR A C 1
ATOM 768 O O . TYR A 1 104 ? 4.406 -7.375 -1.438 1 97.81 104 TYR A O 1
ATOM 776 N N . THR A 1 105 ? 2.305 -6.828 -2.105 1 95.12 105 THR A N 1
ATOM 777 C CA . THR A 1 105 ? 2.682 -6.25 -3.391 1 95.12 105 THR A CA 1
ATOM 778 C C . THR A 1 105 ? 1.886 -4.977 -3.666 1 95.12 105 THR A C 1
ATOM 780 O O . THR A 1 105 ? 0.656 -4.977 -3.576 1 95.12 105 THR A O 1
ATOM 783 N N . ILE A 1 106 ? 2.586 -3.875 -3.906 1 94.06 106 ILE A N 1
ATOM 784 C CA . ILE A 1 106 ? 1.957 -2.684 -4.469 1 94.06 106 ILE A CA 1
ATOM 785 C C . ILE A 1 106 ? 2.018 -2.74 -5.992 1 94.06 106 ILE A C 1
ATOM 787 O O . ILE A 1 106 ? 3.102 -2.816 -6.574 1 94.06 106 ILE A O 1
ATOM 791 N N . VAL A 1 107 ? 0.866 -2.727 -6.594 1 89.25 107 VAL A N 1
ATOM 792 C CA . VAL A 1 107 ? 0.781 -2.811 -8.047 1 89.25 107 VAL A CA 1
ATOM 793 C C . VAL A 1 107 ? 0.58 -1.415 -8.641 1 89.25 107 VAL A C 1
ATOM 795 O O . VAL A 1 107 ? -0.458 -0.786 -8.414 1 89.25 107 VAL A O 1
ATOM 798 N N . ILE A 1 108 ? 1.526 -0.934 -9.312 1 87.62 108 ILE A N 1
ATOM 799 C CA . ILE A 1 108 ? 1.455 0.361 -9.984 1 87.62 108 ILE A CA 1
ATOM 800 C C . ILE A 1 108 ? 1.054 0.166 -11.445 1 87.62 108 ILE A C 1
ATOM 802 O O . ILE A 1 108 ? 1.881 -0.214 -12.273 1 87.62 108 ILE A O 1
ATOM 806 N N . ASN A 1 109 ? -0.211 0.488 -11.766 1 81.25 109 ASN A N 1
ATOM 807 C CA . ASN A 1 109 ? -0.782 0.181 -13.07 1 81.25 109 ASN A CA 1
ATOM 808 C C . ASN A 1 109 ? -1.388 1.421 -13.727 1 81.25 109 ASN A C 1
ATOM 810 O O . ASN A 1 109 ? -2.598 1.481 -13.953 1 81.25 109 ASN A O 1
ATOM 814 N N . PRO A 1 110 ? -0.573 2.389 -14.102 1 81.38 110 PRO A N 1
ATOM 815 C CA . PRO A 1 110 ? -1.133 3.527 -14.828 1 81.38 110 PRO A CA 1
ATOM 816 C C . PRO A 1 110 ? -1.635 3.148 -16.219 1 81.38 110 PRO A C 1
ATOM 818 O O . PRO A 1 110 ? -1.178 2.158 -16.797 1 81.38 110 PRO A O 1
ATOM 821 N N . PRO A 1 111 ? -2.617 3.877 -16.734 1 77.69 111 PRO A N 1
ATOM 822 C CA . PRO A 1 111 ? -3.156 3.549 -18.047 1 77.69 111 PRO A CA 1
ATOM 823 C C . PRO A 1 111 ? -2.096 3.592 -19.141 1 77.69 111 PRO A C 1
ATOM 825 O O . PRO A 1 111 ? -1.247 4.488 -19.156 1 77.69 111 PRO A O 1
ATOM 828 N N . GLY A 1 112 ? -2.098 2.627 -20 1 72.25 112 GLY A N 1
ATOM 829 C CA . GLY A 1 112 ? -1.272 2.617 -21.188 1 72.25 112 GLY A CA 1
ATOM 830 C C . GLY A 1 112 ? 0.132 2.1 -20.938 1 72.25 112 GLY A C 1
ATOM 831 O O . GLY A 1 112 ? 0.961 2.078 -21.859 1 72.25 112 GLY A O 1
ATOM 832 N N . VAL A 1 113 ? 0.437 1.902 -19.734 1 72.25 113 VAL A N 1
ATOM 833 C CA . VAL A 1 113 ? 1.766 1.406 -19.391 1 72.25 113 VAL A CA 1
ATOM 834 C C . VAL A 1 113 ? 1.651 0.044 -18.703 1 72.25 113 VAL A C 1
ATOM 836 O O . VAL A 1 113 ? 0.696 -0.211 -17.969 1 72.25 113 VAL A O 1
ATOM 839 N N . ASP A 1 114 ? 2.652 -0.813 -19.047 1 73.75 114 ASP A N 1
ATOM 840 C CA . ASP A 1 114 ? 2.676 -2.1 -18.359 1 73.75 114 ASP A CA 1
ATOM 841 C C . ASP A 1 114 ? 2.836 -1.911 -16.859 1 73.75 114 ASP A C 1
ATOM 843 O O . ASP A 1 114 ? 3.506 -0.979 -16.406 1 73.75 114 ASP A O 1
ATOM 847 N N . ARG A 1 115 ? 2.27 -2.717 -16.078 1 78.81 115 ARG A N 1
ATOM 848 C CA . ARG A 1 115 ? 2.264 -2.592 -14.625 1 78.81 115 ARG A CA 1
ATOM 849 C C . ARG A 1 115 ? 3.641 -2.887 -14.047 1 78.81 115 ARG A C 1
ATOM 851 O O . ARG A 1 115 ? 4.414 -3.654 -14.625 1 78.81 115 ARG A O 1
ATOM 858 N N . SER A 1 116 ? 3.963 -2.189 -12.984 1 83.88 116 SER A N 1
ATOM 859 C CA . SER A 1 116 ? 5.148 -2.438 -12.172 1 83.88 116 SER A CA 1
ATOM 860 C C . SER A 1 116 ? 4.77 -2.854 -10.758 1 83.88 116 SER A C 1
ATOM 862 O O . SER A 1 116 ? 3.68 -2.527 -10.281 1 83.88 116 SER A O 1
ATOM 864 N N . PHE A 1 117 ? 5.734 -3.59 -10.078 1 86.75 117 PHE A N 1
ATOM 865 C CA . PHE A 1 117 ? 5.41 -4.184 -8.789 1 86.75 117 PHE A CA 1
ATOM 866 C C . PHE A 1 117 ? 6.465 -3.83 -7.75 1 86.75 117 PHE A C 1
ATOM 868 O O . PHE A 1 117 ? 7.664 -3.912 -8.023 1 86.75 117 PHE A O 1
ATOM 875 N N . LEU A 1 118 ? 6.027 -3.324 -6.637 1 91.38 118 LEU A N 1
ATOM 876 C CA . LEU A 1 118 ? 6.836 -3.34 -5.422 1 91.38 118 LEU A CA 1
ATOM 877 C C . LEU A 1 118 ? 6.445 -4.508 -4.523 1 91.38 118 LEU A C 1
ATOM 879 O O . LEU A 1 118 ? 5.336 -4.543 -3.99 1 91.38 118 LEU A O 1
ATOM 883 N N . HIS A 1 119 ? 7.414 -5.441 -4.348 1 93.38 119 HIS A N 1
ATOM 884 C CA . HIS A 1 119 ? 7.047 -6.699 -3.711 1 93.38 119 HIS A CA 1
ATOM 885 C C . HIS A 1 119 ? 7.93 -6.98 -2.498 1 93.38 119 HIS A C 1
ATOM 887 O O . HIS A 1 119 ? 9.156 -6.895 -2.586 1 93.38 119 HIS A O 1
ATOM 893 N N . CYS A 1 120 ? 7.297 -7.285 -1.375 1 96.44 120 CYS A N 1
ATOM 894 C CA . CYS A 1 120 ? 7.949 -7.82 -0.187 1 96.44 120 CYS A CA 1
ATOM 895 C C . CYS A 1 120 ? 7.582 -9.289 0.026 1 96.44 120 CYS A C 1
ATOM 897 O O . CYS A 1 120 ? 6.426 -9.602 0.306 1 96.44 120 CYS A O 1
ATOM 899 N N . PRO A 1 121 ? 8.523 -10.18 -0.034 1 96.62 121 PRO A N 1
ATOM 900 C CA . PRO A 1 121 ? 8.188 -11.602 0.104 1 96.62 121 PRO A CA 1
ATOM 901 C C . PRO A 1 121 ? 7.684 -11.953 1.5 1 96.62 121 PRO A C 1
ATOM 903 O O . PRO A 1 121 ? 6.812 -12.82 1.645 1 96.62 121 PRO A O 1
ATOM 906 N N . GLY A 1 122 ? 8.328 -11.289 2.572 1 97.69 122 GLY A N 1
ATOM 907 C CA . GLY A 1 122 ? 7.883 -11.469 3.945 1 97.69 122 GLY A CA 1
ATOM 908 C C . GLY A 1 122 ? 7.867 -12.914 4.387 1 97.69 122 GLY A C 1
ATOM 909 O O . GLY A 1 122 ? 8.859 -13.633 4.223 1 97.69 122 GLY A O 1
ATOM 910 N N . ALA A 1 123 ? 6.746 -13.344 4.906 1 98.44 123 ALA A N 1
ATOM 911 C CA . ALA A 1 123 ? 6.555 -14.664 5.504 1 98.44 123 ALA A CA 1
ATOM 912 C C . ALA A 1 123 ? 6.812 -15.773 4.484 1 98.44 123 ALA A C 1
ATOM 914 O O . ALA A 1 123 ? 7.141 -16.906 4.855 1 98.44 123 ALA A O 1
ATOM 915 N N . ASN A 1 124 ? 6.68 -15.477 3.191 1 98.38 124 ASN A N 1
ATOM 916 C CA . ASN A 1 124 ? 6.926 -16.484 2.164 1 98.38 124 ASN A CA 1
ATOM 917 C C . ASN A 1 124 ? 8.359 -17 2.217 1 98.38 124 ASN A C 1
ATOM 919 O O . ASN A 1 124 ? 8.609 -18.172 1.958 1 98.38 124 ASN A O 1
ATOM 923 N N . ASP A 1 125 ? 9.297 -16.141 2.592 1 97.69 125 ASP A N 1
ATOM 924 C CA . ASP A 1 125 ? 10.711 -16.484 2.566 1 97.69 125 ASP A CA 1
ATOM 925 C C . ASP A 1 125 ? 11.055 -17.484 3.666 1 97.69 125 ASP A C 1
ATOM 927 O O . ASP A 1 125 ? 12.109 -18.125 3.625 1 97.69 125 ASP A O 1
ATOM 931 N N . THR A 1 126 ? 10.164 -17.594 4.672 1 97.56 126 THR A N 1
ATOM 932 C CA . THR A 1 126 ? 10.469 -18.484 5.793 1 97.56 126 THR A CA 1
ATOM 933 C C . THR A 1 126 ? 9.531 -19.688 5.793 1 97.56 126 THR A C 1
ATOM 935 O O . THR A 1 126 ? 9.586 -20.516 6.707 1 97.56 126 THR A O 1
ATOM 938 N N . PHE A 1 127 ? 8.641 -19.797 4.855 1 98.12 127 PHE A N 1
ATOM 939 C CA . PHE A 1 127 ? 7.832 -21 4.703 1 98.12 127 PHE A CA 1
ATOM 940 C C . PHE A 1 127 ? 8.711 -22.219 4.512 1 98.12 127 PHE A C 1
ATOM 942 O O . PHE A 1 127 ? 9.672 -22.188 3.738 1 98.12 127 PHE A O 1
ATOM 949 N N . SER A 1 128 ? 8.461 -23.266 5.246 1 96.81 128 SER A N 1
ATOM 950 C CA . SER A 1 128 ? 9.273 -24.484 5.18 1 96.81 128 SER A CA 1
ATOM 951 C C . SER A 1 128 ? 8.398 -25.734 5.23 1 96.81 128 SER A C 1
ATOM 953 O O . SER A 1 128 ? 7.195 -25.641 5.473 1 96.81 128 SER A O 1
ATOM 955 N N . SER A 1 129 ? 9.031 -26.859 4.992 1 96.62 129 SER A N 1
ATOM 956 C CA . SER A 1 129 ? 8.352 -28.141 5.062 1 96.62 129 SER A CA 1
ATOM 957 C C . SER A 1 129 ? 7.77 -28.391 6.449 1 96.62 129 SER A C 1
ATOM 959 O O . SER A 1 129 ? 6.715 -29.016 6.586 1 96.62 129 SER A O 1
ATOM 961 N N . ALA A 1 130 ? 8.391 -27.797 7.438 1 95.75 130 ALA A N 1
ATOM 962 C CA . ALA A 1 130 ? 7.98 -28 8.828 1 95.75 130 ALA A CA 1
ATOM 963 C C . ALA A 1 130 ? 6.68 -27.25 9.125 1 95.75 130 ALA A C 1
ATOM 965 O O . ALA A 1 130 ? 5.996 -27.562 10.109 1 95.75 130 ALA A O 1
ATOM 966 N N . ASP A 1 131 ? 6.344 -26.312 8.273 1 96.12 131 ASP A N 1
ATOM 967 C CA . ASP A 1 131 ? 5.113 -25.562 8.469 1 96.12 131 ASP A CA 1
ATOM 968 C C . ASP A 1 131 ? 3.887 -26.406 8.148 1 96.12 131 ASP A C 1
ATOM 970 O O . ASP A 1 131 ? 2.779 -26.109 8.602 1 96.12 131 ASP A O 1
ATOM 974 N N . VAL A 1 132 ? 4.016 -27.453 7.355 1 96.12 132 VAL A N 1
ATOM 975 C CA . VAL A 1 132 ? 2.938 -28.375 6.992 1 96.12 132 VAL A CA 1
ATOM 976 C C . VAL A 1 132 ? 3.055 -29.656 7.809 1 96.12 132 VAL A C 1
ATOM 978 O O . VAL A 1 132 ? 3.943 -30.484 7.562 1 96.12 132 VAL A O 1
ATOM 981 N N . GLN A 1 133 ? 2.113 -29.812 8.641 1 93.94 133 GLN A N 1
ATOM 982 C CA . GLN A 1 133 ? 2.146 -31.016 9.484 1 93.94 133 GLN A CA 1
ATOM 983 C C . GLN A 1 133 ? 1.618 -32.219 8.727 1 93.94 133 GLN A C 1
ATOM 985 O O . GLN A 1 133 ? 0.693 -32.125 7.922 1 93.94 133 GLN A O 1
ATOM 990 N N . SER A 1 134 ? 2.162 -33.375 9.047 1 93.31 134 SER A N 1
ATOM 991 C CA . SER A 1 134 ? 1.822 -34.625 8.344 1 93.31 134 SER A CA 1
ATOM 992 C C . SER A 1 134 ? 0.337 -34.938 8.469 1 93.31 134 SER A C 1
ATOM 994 O O . SER A 1 134 ? -0.276 -35.469 7.539 1 93.31 134 SER A O 1
ATOM 996 N N . GLU A 1 135 ? -0.188 -34.562 9.625 1 92.62 135 GLU A N 1
ATOM 997 C CA . GLU A 1 135 ? -1.595 -34.875 9.883 1 92.62 135 GLU A CA 1
ATOM 998 C C . GLU A 1 135 ? -2.504 -34.062 8.961 1 92.62 135 GLU A C 1
ATOM 1000 O O . GLU A 1 135 ? -3.625 -34.469 8.664 1 92.62 135 GLU A O 1
ATOM 1005 N N . GLN A 1 136 ? -2.031 -32.969 8.477 1 93.25 136 GLN A N 1
ATOM 1006 C CA . GLN A 1 136 ? -2.826 -32.094 7.621 1 93.25 136 GLN A CA 1
ATOM 1007 C C . GLN A 1 136 ? -2.912 -32.625 6.199 1 93.25 136 GLN A C 1
ATOM 1009 O O . GLN A 1 136 ? -3.756 -32.188 5.41 1 93.25 136 GLN A O 1
ATOM 1014 N N . LEU A 1 137 ? -2.012 -33.562 5.902 1 94.88 137 LEU A N 1
ATOM 1015 C CA . LEU A 1 137 ? -1.944 -34.125 4.555 1 94.88 137 LEU A CA 1
ATOM 1016 C C . LEU A 1 137 ? -2.889 -35.312 4.414 1 94.88 137 LEU A C 1
ATOM 1018 O O . LEU A 1 137 ? -3.279 -35.656 3.303 1 94.88 137 LEU A O 1
ATOM 1022 N N . VAL A 1 138 ? -3.219 -35.906 5.516 1 91.25 138 VAL A N 1
ATOM 1023 C CA . VAL A 1 138 ? -3.936 -37.156 5.516 1 91.25 138 VAL A CA 1
ATOM 1024 C C . VAL A 1 138 ? -5.359 -36.969 5.004 1 91.25 138 VAL A C 1
ATOM 1026 O O . VAL A 1 138 ? -6.055 -36.031 5.438 1 91.25 138 VAL A O 1
ATOM 1029 N N . GLY A 1 139 ? -5.723 -37.781 4.039 1 90.5 139 GLY A N 1
ATOM 1030 C CA . GLY A 1 139 ? -7.094 -37.781 3.561 1 90.5 139 GLY A CA 1
ATOM 1031 C C . GLY A 1 139 ? -7.309 -36.906 2.346 1 90.5 139 GLY A C 1
ATOM 1032 O O . GLY A 1 139 ? -8.336 -37 1.676 1 90.5 139 GLY A O 1
ATOM 1033 N N . ALA A 1 140 ? -6.402 -36.031 2.045 1 95.94 140 ALA A N 1
ATOM 1034 C CA . ALA A 1 140 ? -6.508 -35.188 0.844 1 95.94 140 ALA A CA 1
ATOM 1035 C C . ALA A 1 140 ? -6.086 -35.969 -0.397 1 95.94 140 ALA A C 1
ATOM 1037 O O . ALA A 1 140 ? -5.477 -37.031 -0.289 1 95.94 140 ALA A O 1
ATOM 1038 N N . ARG A 1 141 ? -6.434 -35.469 -1.523 1 97.31 141 ARG A N 1
ATOM 1039 C CA . ARG A 1 141 ? -6.156 -36.188 -2.762 1 97.31 141 ARG A CA 1
ATOM 1040 C C . ARG A 1 141 ? -5.02 -35.531 -3.537 1 97.31 141 ARG A C 1
ATOM 1042 O O . ARG A 1 141 ? -4.203 -36.219 -4.152 1 97.31 141 ARG A O 1
ATOM 1049 N N . ILE A 1 142 ? -4.984 -34.25 -3.562 1 98.38 142 ILE A N 1
ATOM 1050 C CA . ILE A 1 142 ? -3.977 -33.5 -4.32 1 98.38 142 ILE A CA 1
ATOM 1051 C C . ILE A 1 142 ? -3.303 -32.469 -3.416 1 98.38 142 ILE A C 1
ATOM 1053 O O . ILE A 1 142 ? -3.967 -31.812 -2.611 1 98.38 142 ILE A O 1
ATOM 1057 N N . PHE A 1 143 ? -2.002 -32.344 -3.469 1 98.56 143 PHE A N 1
ATOM 1058 C CA . PHE A 1 143 ? -1.215 -31.281 -2.865 1 98.56 143 PHE A CA 1
ATOM 1059 C C . PHE A 1 143 ? -0.613 -30.375 -3.939 1 98.56 143 PHE A C 1
ATOM 1061 O O . PHE A 1 143 ? 0.303 -30.797 -4.656 1 98.56 143 PHE A O 1
ATOM 1068 N N . HIS A 1 144 ? -1.131 -29.188 -4.055 1 98.88 144 HIS A N 1
ATOM 1069 C CA . HIS A 1 144 ? -0.625 -28.219 -5.02 1 98.88 144 HIS A CA 1
ATOM 1070 C C . HIS A 1 144 ? 0.265 -27.188 -4.348 1 98.88 144 HIS A C 1
ATOM 1072 O O . HIS A 1 144 ? -0.129 -26.578 -3.348 1 98.88 144 HIS A O 1
ATOM 1078 N N . PHE A 1 145 ? 1.44 -26.984 -4.895 1 98.81 145 PHE A N 1
ATOM 1079 C CA . PHE A 1 145 ? 2.35 -25.953 -4.414 1 98.81 145 PHE A CA 1
ATOM 1080 C C . PHE A 1 145 ? 2.633 -24.922 -5.508 1 98.81 145 PHE A C 1
ATOM 1082 O O . PHE A 1 145 ? 2.842 -25.281 -6.668 1 98.81 145 PHE A O 1
ATOM 1089 N N . GLY A 1 146 ? 2.609 -23.641 -5.074 1 98.19 146 GLY A N 1
ATOM 1090 C CA . GLY A 1 146 ? 2.779 -22.625 -6.109 1 98.19 146 GLY A CA 1
ATOM 1091 C C . GLY A 1 146 ? 3.846 -21.609 -5.773 1 98.19 146 GLY A C 1
ATOM 1092 O O . GLY A 1 146 ? 3.973 -21.188 -4.617 1 98.19 146 GLY A O 1
ATOM 1093 N N . TYR A 1 147 ? 4.715 -21.266 -6.754 1 97.19 147 TYR A N 1
ATOM 1094 C CA . TYR A 1 147 ? 5.594 -20.094 -6.852 1 97.19 147 TYR A CA 1
ATOM 1095 C C . TYR A 1 147 ? 6.82 -20.266 -5.965 1 97.19 147 TYR A C 1
ATOM 1097 O O . TYR A 1 147 ? 7.184 -19.359 -5.211 1 97.19 147 TYR A O 1
ATOM 1105 N N . PRO A 1 148 ? 7.52 -21.422 -6.039 1 97.5 148 PRO A N 1
ATOM 1106 C CA . PRO A 1 148 ? 8.742 -21.594 -5.254 1 97.5 148 PRO A CA 1
ATOM 1107 C C . PRO A 1 148 ? 9.812 -20.547 -5.57 1 97.5 148 PRO A C 1
ATOM 1109 O O . PRO A 1 148 ? 10.562 -20.141 -4.68 1 97.5 148 PRO A O 1
ATOM 1112 N N . PRO A 1 149 ? 9.883 -19.953 -6.816 1 95.44 149 PRO A N 1
ATOM 1113 C CA . PRO A 1 149 ? 10.922 -18.969 -7.105 1 95.44 149 PRO A CA 1
ATOM 1114 C C . PRO A 1 149 ? 10.758 -17.688 -6.301 1 95.44 149 PRO A C 1
ATOM 1116 O O . PRO A 1 149 ? 11.664 -16.844 -6.262 1 95.44 149 PRO A O 1
ATOM 1119 N N . LEU A 1 150 ? 9.641 -17.531 -5.68 1 95.38 150 LEU A N 1
ATOM 1120 C CA . LEU A 1 150 ? 9.383 -16.312 -4.906 1 95.38 150 LEU A CA 1
ATOM 1121 C C . LEU A 1 150 ? 9.477 -16.594 -3.412 1 95.38 150 LEU A C 1
ATOM 1123 O O . LEU A 1 150 ? 9.117 -15.75 -2.592 1 95.38 150 LEU A O 1
ATOM 1127 N N . MET A 1 151 ? 9.922 -17.781 -3.078 1 97.44 151 MET A N 1
ATOM 1128 C CA . MET A 1 151 ? 10.023 -18.234 -1.694 1 97.44 151 MET A CA 1
ATOM 1129 C C . MET A 1 151 ? 11.422 -18.75 -1.389 1 97.44 151 MET A C 1
ATOM 1131 O O . MET A 1 151 ? 11.742 -19.906 -1.676 1 97.44 151 MET A O 1
ATOM 1135 N N . ARG A 1 152 ? 12.164 -17.984 -0.711 1 97.06 152 ARG A N 1
ATOM 1136 C CA . ARG A 1 152 ? 13.602 -18.188 -0.565 1 97.06 152 ARG A CA 1
ATOM 1137 C C . ARG A 1 152 ? 13.898 -19.609 -0.076 1 97.06 152 ARG A C 1
ATOM 1139 O O . ARG A 1 152 ? 14.727 -20.312 -0.661 1 97.06 152 ARG A O 1
ATOM 1146 N N . GLN A 1 153 ? 13.266 -20.078 0.957 1 97.62 153 GLN A N 1
ATOM 1147 C CA . GLN A 1 153 ? 13.57 -21.391 1.535 1 97.62 153 GLN A CA 1
ATOM 1148 C C . GLN A 1 153 ? 13.211 -22.516 0.571 1 97.62 153 GLN A C 1
ATOM 1150 O O . GLN A 1 153 ? 13.703 -23.641 0.711 1 97.62 153 GLN A O 1
ATOM 1155 N N . MET A 1 154 ? 12.367 -22.172 -0.411 1 97.81 154 MET A N 1
ATOM 1156 C CA . MET A 1 154 ? 11.875 -23.219 -1.303 1 97.81 154 MET A CA 1
ATOM 1157 C C . MET A 1 154 ? 12.773 -23.344 -2.533 1 97.81 154 MET A C 1
ATOM 1159 O O . MET A 1 154 ? 12.727 -24.359 -3.234 1 97.81 154 MET A O 1
ATOM 1163 N N . TYR A 1 155 ? 13.562 -22.266 -2.809 1 96.88 155 TYR A N 1
ATOM 1164 C CA . TYR A 1 155 ? 14.438 -22.375 -3.975 1 96.88 155 TYR A CA 1
ATOM 1165 C C . TYR A 1 155 ? 15.898 -22.438 -3.557 1 96.88 155 TYR A C 1
ATOM 1167 O O . TYR A 1 155 ? 16.766 -22.797 -4.355 1 96.88 155 TYR A O 1
ATOM 1175 N N . ALA A 1 156 ? 16.203 -22.047 -2.297 1 95.88 156 ALA A N 1
ATOM 1176 C CA . ALA A 1 156 ? 17.578 -22.078 -1.816 1 95.88 156 ALA A CA 1
ATOM 1177 C C . ALA A 1 156 ? 18.062 -23.5 -1.603 1 95.88 156 ALA A C 1
ATOM 1179 O O . ALA A 1 156 ? 17.266 -24.453 -1.646 1 95.88 156 ALA A O 1
ATOM 1180 N N . ASP A 1 157 ? 19.328 -23.656 -1.515 1 95.56 157 ASP A N 1
ATOM 1181 C CA . ASP A 1 157 ? 19.969 -24.922 -1.202 1 95.56 157 ASP A CA 1
ATOM 1182 C C . ASP A 1 157 ? 19.5 -26.031 -2.143 1 95.56 157 ASP A C 1
ATOM 1184 O O . ASP A 1 157 ? 19.141 -27.125 -1.695 1 95.56 157 ASP A O 1
ATOM 1188 N N . GLY A 1 158 ? 19.281 -25.641 -3.391 1 94.69 158 GLY A N 1
ATOM 1189 C CA . GLY A 1 158 ? 18.953 -26.609 -4.426 1 94.69 158 GLY A CA 1
ATOM 1190 C C . GLY A 1 158 ? 17.516 -27.094 -4.371 1 94.69 158 GLY A C 1
ATOM 1191 O O . GLY A 1 158 ? 17.172 -28.094 -5 1 94.69 158 GLY A O 1
ATOM 1192 N N . GLY A 1 159 ? 16.703 -26.531 -3.547 1 97.06 159 GLY A N 1
ATOM 1193 C CA . GLY A 1 159 ? 15.297 -26.891 -3.506 1 97.06 159 GLY A CA 1
ATOM 1194 C C . GLY A 1 159 ? 15 -28.031 -2.557 1 97.06 159 GLY A C 1
ATOM 1195 O O . GLY A 1 159 ? 13.922 -28.625 -2.613 1 97.06 159 GLY A O 1
ATOM 1196 N N . VAL A 1 160 ? 15.875 -28.312 -1.639 1 97.06 160 VAL A N 1
ATOM 1197 C CA . VAL A 1 160 ? 15.766 -29.469 -0.753 1 97.06 160 VAL A CA 1
ATOM 1198 C C . VAL A 1 160 ? 14.523 -29.328 0.12 1 97.06 160 VAL A C 1
ATOM 1200 O O . VAL A 1 160 ? 13.828 -30.328 0.373 1 97.06 160 VAL A O 1
ATOM 1203 N N . GLU A 1 161 ? 14.227 -28.125 0.542 1 97.38 161 GLU A N 1
ATOM 1204 C CA . GLU A 1 161 ? 13.047 -27.906 1.383 1 97.38 161 GLU A CA 1
ATOM 1205 C C . GLU A 1 161 ? 11.766 -28.266 0.643 1 97.38 161 GLU A C 1
ATOM 1207 O O . GLU A 1 161 ? 10.875 -28.906 1.209 1 97.38 161 GLU A O 1
ATOM 1212 N N . LEU A 1 162 ? 11.648 -27.875 -0.557 1 98.31 162 LEU A N 1
ATOM 1213 C CA . LEU A 1 162 ? 10.461 -28.156 -1.351 1 98.31 162 LEU A CA 1
ATOM 1214 C C . LEU A 1 162 ? 10.352 -29.656 -1.646 1 98.31 162 LEU A C 1
ATOM 1216 O O . LEU A 1 162 ? 9.273 -30.234 -1.517 1 98.31 162 LEU A O 1
ATOM 1220 N N . SER A 1 163 ? 11.484 -30.219 -2.043 1 98.19 163 SER A N 1
ATOM 1221 C CA . SER A 1 163 ? 11.484 -31.641 -2.354 1 98.19 163 SER A CA 1
ATOM 1222 C C . SER A 1 163 ? 11.07 -32.469 -1.145 1 98.19 163 SER A C 1
ATOM 1224 O O . SER A 1 163 ? 10.344 -33.469 -1.282 1 98.19 163 SER A O 1
ATOM 1226 N N . THR A 1 164 ? 11.531 -32.062 0.01 1 98 164 THR A N 1
ATOM 1227 C CA . THR A 1 164 ? 11.172 -32.75 1.246 1 98 164 THR A CA 1
ATOM 1228 C C . THR A 1 164 ? 9.664 -32.688 1.482 1 98 164 THR A C 1
ATOM 1230 O O . THR A 1 164 ? 9.031 -33.688 1.801 1 98 164 THR A O 1
ATOM 1233 N N . LEU A 1 165 ? 9.078 -31.562 1.303 1 98.31 165 LEU A N 1
ATOM 1234 C CA . LEU A 1 165 ? 7.648 -31.359 1.502 1 98.31 165 LEU A CA 1
ATOM 1235 C C . LEU A 1 165 ? 6.832 -32.156 0.507 1 98.31 165 LEU A C 1
ATOM 1237 O O . LEU A 1 165 ? 5.867 -32.844 0.889 1 98.31 165 LEU A O 1
ATOM 1241 N N . LEU A 1 166 ? 7.203 -32.125 -0.731 1 98.25 166 LEU A N 1
ATOM 1242 C CA . LEU A 1 166 ? 6.473 -32.844 -1.78 1 98.25 166 LEU A CA 1
ATOM 1243 C C . LEU A 1 166 ? 6.594 -34.344 -1.609 1 98.25 166 LEU A C 1
ATOM 1245 O O . LEU A 1 166 ? 5.645 -35.094 -1.885 1 98.25 166 LEU A O 1
ATOM 1249 N N . ARG A 1 167 ? 7.75 -34.75 -1.169 1 97.38 167 ARG A N 1
ATOM 1250 C CA . ARG A 1 167 ? 7.938 -36.188 -0.887 1 97.38 167 ARG A CA 1
ATOM 1251 C C . ARG A 1 167 ? 7.004 -36.656 0.227 1 97.38 167 ARG A C 1
ATOM 1253 O O . ARG A 1 167 ? 6.445 -37.75 0.16 1 97.38 167 ARG A O 1
ATOM 1260 N N . ARG A 1 168 ? 6.891 -35.844 1.237 1 97.56 168 ARG A N 1
ATOM 1261 C CA . ARG A 1 168 ? 5.98 -36.188 2.33 1 97.56 168 ARG A CA 1
ATOM 1262 C C . ARG A 1 168 ? 4.539 -36.281 1.835 1 97.56 168 ARG A C 1
ATOM 1264 O O . ARG A 1 168 ? 3.795 -37.188 2.23 1 97.56 168 ARG A O 1
ATOM 1271 N N . ALA A 1 169 ? 4.129 -35.344 1.008 1 97.75 169 ALA A N 1
ATOM 1272 C CA . ALA A 1 169 ? 2.783 -35.375 0.443 1 97.75 169 ALA A CA 1
ATOM 1273 C C . ALA A 1 169 ? 2.555 -36.625 -0.387 1 97.75 169 ALA A C 1
ATOM 1275 O O . ALA A 1 169 ? 1.521 -37.312 -0.253 1 97.75 169 ALA A O 1
ATOM 1276 N N . ARG A 1 170 ? 3.529 -36.969 -1.184 1 95.69 170 ARG A N 1
ATOM 1277 C CA . ARG A 1 170 ? 3.441 -38.156 -2.023 1 95.69 170 ARG A CA 1
ATOM 1278 C C . ARG A 1 170 ? 3.355 -39.438 -1.174 1 95.69 170 ARG A C 1
ATOM 1280 O O . ARG A 1 170 ? 2.57 -40.344 -1.474 1 95.69 170 ARG A O 1
ATOM 1287 N N . ASN A 1 171 ? 4.188 -39.438 -0.171 1 94.81 171 ASN A N 1
ATOM 1288 C CA . ASN A 1 171 ? 4.195 -40.594 0.727 1 94.81 171 ASN A CA 1
ATOM 1289 C C . ASN A 1 171 ? 2.865 -40.75 1.459 1 94.81 171 ASN A C 1
ATOM 1291 O O . ASN A 1 171 ? 2.496 -41.844 1.866 1 94.81 171 ASN A O 1
ATOM 1295 N N . ALA A 1 172 ? 2.184 -39.656 1.619 1 95.62 172 ALA A N 1
ATOM 1296 C CA . ALA A 1 172 ? 0.873 -39.688 2.262 1 95.62 172 ALA A CA 1
ATOM 1297 C C . ALA A 1 172 ? -0.218 -40.062 1.269 1 95.62 172 ALA A C 1
ATOM 1299 O O . ALA A 1 172 ? -1.398 -40.125 1.621 1 95.62 172 ALA A O 1
ATOM 1300 N N . GLY A 1 173 ? 0.176 -40.281 -0.007 1 94.81 173 GLY A N 1
ATOM 1301 C CA . GLY A 1 173 ? -0.747 -40.812 -1.008 1 94.81 173 GLY A CA 1
ATOM 1302 C C . GLY A 1 173 ? -1.335 -39.719 -1.888 1 94.81 173 GLY A C 1
ATOM 1303 O O . GLY A 1 173 ? -2.234 -39.969 -2.688 1 94.81 173 GLY A O 1
ATOM 1304 N N . LEU A 1 174 ? -0.881 -38.531 -1.749 1 97.44 174 LEU A N 1
ATOM 1305 C CA . LEU A 1 174 ? -1.43 -37.406 -2.525 1 97.44 174 LEU A CA 1
ATOM 1306 C C . LEU A 1 174 ? -0.739 -37.312 -3.879 1 97.44 174 LEU A C 1
ATOM 1308 O O . LEU A 1 174 ? 0.455 -37.594 -3.996 1 97.44 174 LEU A O 1
ATOM 1312 N N . ILE A 1 175 ? -1.477 -36.875 -4.883 1 98.19 175 ILE A N 1
ATOM 1313 C CA . ILE A 1 175 ? -0.884 -36.406 -6.129 1 98.19 175 ILE A CA 1
ATOM 1314 C C . ILE A 1 175 ? -0.26 -35.031 -5.918 1 98.19 175 ILE A C 1
ATOM 1316 O O . ILE A 1 175 ? -0.905 -34.125 -5.387 1 98.19 175 ILE A O 1
ATOM 1320 N N . THR A 1 176 ? 1.006 -34.844 -6.297 1 98.62 176 THR A N 1
ATOM 1321 C CA . THR A 1 176 ? 1.677 -33.562 -6.121 1 98.62 176 THR A CA 1
ATOM 1322 C C . THR A 1 176 ? 1.616 -32.75 -7.406 1 98.62 176 THR A C 1
ATOM 1324 O O . THR A 1 176 ? 1.794 -33.281 -8.5 1 98.62 176 THR A O 1
ATOM 1327 N N . SER A 1 177 ? 1.259 -31.516 -7.289 1 98.88 177 SER A N 1
ATOM 1328 C CA . SER A 1 177 ? 1.157 -30.547 -8.375 1 98.88 177 SER A CA 1
ATOM 1329 C C . SER A 1 177 ? 1.992 -29.297 -8.078 1 98.88 177 SER A C 1
ATOM 1331 O O . SER A 1 177 ? 2.002 -28.812 -6.949 1 98.88 177 SER A O 1
ATOM 1333 N N . LEU A 1 178 ? 2.707 -28.781 -9.094 1 98.81 178 LEU A N 1
ATOM 1334 C CA . LEU A 1 178 ? 3.617 -27.672 -8.883 1 98.81 178 LEU A CA 1
ATOM 1335 C C . LEU A 1 178 ? 3.467 -26.625 -9.984 1 98.81 178 LEU A C 1
ATOM 1337 O O . LEU A 1 178 ? 3.428 -26.969 -11.172 1 98.81 178 LEU A O 1
ATOM 1341 N N . ASP A 1 179 ? 3.273 -25.453 -9.594 1 98.25 179 ASP A N 1
ATOM 1342 C CA . ASP A 1 179 ? 3.33 -24.281 -10.469 1 98.25 179 ASP A CA 1
ATOM 1343 C C . ASP A 1 179 ? 4.539 -23.406 -10.148 1 98.25 179 ASP A C 1
ATOM 1345 O O . ASP A 1 179 ? 5.066 -23.453 -9.039 1 98.25 179 ASP A O 1
ATOM 1349 N N . MET A 1 180 ? 4.969 -22.688 -11.094 1 96.88 180 MET A N 1
ATOM 1350 C CA . MET A 1 180 ? 6.156 -21.859 -10.953 1 96.88 180 MET A CA 1
ATOM 1351 C C . MET A 1 180 ? 5.789 -20.375 -11.039 1 96.88 180 MET A C 1
ATOM 1353 O O . MET A 1 180 ? 4.617 -20.016 -10.93 1 96.88 180 MET A O 1
ATOM 1357 N N . ALA A 1 181 ? 6.715 -19.5 -11 1 92.31 181 ALA A N 1
ATOM 1358 C CA . ALA A 1 181 ? 6.586 -18.062 -11.188 1 92.31 181 ALA A CA 1
ATOM 1359 C C . ALA A 1 181 ? 7.762 -17.5 -11.984 1 92.31 181 ALA A C 1
ATOM 1361 O O . ALA A 1 181 ? 8.805 -18.141 -12.094 1 92.31 181 ALA A O 1
ATOM 1362 N N . HIS A 1 182 ? 7.473 -16.375 -12.469 1 86.5 182 HIS A N 1
ATOM 1363 C CA . HIS A 1 182 ? 8.531 -15.695 -13.211 1 86.5 182 HIS A CA 1
ATOM 1364 C C . HIS A 1 182 ? 9.758 -15.477 -12.336 1 86.5 182 HIS A C 1
ATOM 1366 O O . HIS A 1 182 ? 9.641 -15.117 -11.164 1 86.5 182 HIS A O 1
ATOM 1372 N N . VAL A 1 183 ? 10.883 -15.75 -12.93 1 85.19 183 VAL A N 1
ATOM 1373 C CA . VAL A 1 183 ? 12.148 -15.562 -12.234 1 85.19 183 VAL A CA 1
ATOM 1374 C C . VAL A 1 183 ? 12.836 -14.297 -12.75 1 85.19 183 VAL A C 1
ATOM 1376 O O . VAL A 1 183 ? 13.234 -14.234 -13.914 1 85.19 183 VAL A O 1
ATOM 1379 N N . ASP A 1 184 ? 12.953 -13.391 -11.883 1 79 184 ASP A N 1
ATOM 1380 C CA . ASP A 1 184 ? 13.734 -12.203 -12.242 1 79 184 ASP A CA 1
ATOM 1381 C C . ASP A 1 184 ? 15.227 -12.508 -12.219 1 79 184 ASP A C 1
ATOM 1383 O O . ASP A 1 184 ? 15.789 -12.82 -11.172 1 79 184 ASP A O 1
ATOM 1387 N N . SER A 1 185 ? 15.828 -12.289 -13.312 1 79.44 185 SER A N 1
ATOM 1388 C CA . SER A 1 185 ? 17.234 -12.656 -13.484 1 79.44 185 SER A CA 1
ATOM 1389 C C . SER A 1 185 ? 18.125 -11.836 -12.562 1 79.44 185 SER A C 1
ATOM 1391 O O . SER A 1 185 ? 19.234 -12.266 -12.219 1 79.44 185 SER A O 1
ATOM 1393 N N . GLN A 1 186 ? 17.688 -10.68 -12.109 1 75.88 186 GLN A N 1
ATOM 1394 C CA . GLN A 1 186 ? 18.516 -9.789 -11.305 1 75.88 186 GLN A CA 1
ATOM 1395 C C . GLN A 1 186 ? 18.281 -10.016 -9.82 1 75.88 186 GLN A C 1
ATOM 1397 O O . GLN A 1 186 ? 18.953 -9.406 -8.977 1 75.88 186 GLN A O 1
ATOM 1402 N N . SER A 1 187 ? 17.453 -10.93 -9.516 1 82.69 187 SER A N 1
ATOM 1403 C CA . SER A 1 187 ? 17.141 -11.227 -8.117 1 82.69 187 SER A CA 1
ATOM 1404 C C . SER A 1 187 ? 17.969 -12.391 -7.598 1 82.69 187 SER A C 1
ATOM 1406 O O . SER A 1 187 ? 18.719 -13.008 -8.352 1 82.69 187 SER A O 1
ATOM 1408 N N . ALA A 1 188 ? 17.875 -12.633 -6.305 1 87.38 188 ALA A N 1
ATOM 1409 C CA . ALA A 1 188 ? 18.547 -13.789 -5.715 1 87.38 188 ALA A CA 1
ATOM 1410 C C . ALA A 1 188 ? 18.078 -15.086 -6.363 1 87.38 188 ALA A C 1
ATOM 1412 O O . ALA A 1 188 ? 18.875 -16 -6.594 1 87.38 188 ALA A O 1
ATOM 1413 N N . ALA A 1 189 ? 16.828 -15.156 -6.672 1 90.88 189 ALA A N 1
ATOM 1414 C CA . ALA A 1 189 ? 16.281 -16.328 -7.34 1 90.88 189 ALA A CA 1
ATOM 1415 C C . ALA A 1 189 ? 16.891 -16.516 -8.719 1 90.88 189 ALA A C 1
ATOM 1417 O O . ALA A 1 189 ? 17.016 -17.641 -9.211 1 90.88 189 ALA A O 1
ATOM 1418 N N . GLY A 1 190 ? 17.234 -15.398 -9.32 1 88.81 190 GLY A N 1
ATOM 1419 C CA . GLY A 1 190 ? 17.844 -15.453 -10.641 1 88.81 190 GLY A CA 1
ATOM 1420 C C . GLY A 1 190 ? 19.203 -16.109 -10.641 1 88.81 190 GLY A C 1
ATOM 1421 O O . GLY A 1 190 ? 19.688 -16.547 -11.688 1 88.81 190 GLY A O 1
ATOM 1422 N N . GLN A 1 191 ? 19.781 -16.25 -9.531 1 91.31 191 GLN A N 1
ATOM 1423 C CA . GLN A 1 191 ? 21.156 -16.75 -9.43 1 91.31 191 GLN A CA 1
ATOM 1424 C C . GLN A 1 191 ? 21.156 -18.25 -9.094 1 91.31 191 GLN A C 1
ATOM 1426 O O . GLN A 1 191 ? 22.219 -18.875 -9.031 1 91.31 191 GLN A O 1
ATOM 1431 N N . VAL A 1 192 ? 20.047 -18.766 -8.961 1 94.56 192 VAL A N 1
ATOM 1432 C CA . VAL A 1 192 ? 19.906 -20.172 -8.594 1 94.56 192 VAL A CA 1
ATOM 1433 C C . VAL A 1 192 ? 20.203 -21.062 -9.805 1 94.56 192 VAL A C 1
ATOM 1435 O O . VAL A 1 192 ? 19.906 -20.688 -10.945 1 94.56 192 VAL A O 1
ATOM 1438 N N . ASP A 1 193 ? 20.859 -22.188 -9.562 1 95.19 193 ASP A N 1
ATOM 1439 C CA . ASP A 1 193 ? 20.953 -23.219 -10.586 1 95.19 193 ASP A CA 1
ATOM 1440 C C . ASP A 1 193 ? 19.641 -23.984 -10.711 1 95.19 193 ASP A C 1
ATOM 1442 O O . ASP A 1 193 ? 19.484 -25.062 -10.133 1 95.19 193 ASP A O 1
ATOM 1446 N N . TRP A 1 194 ? 18.844 -23.531 -11.57 1 95.25 194 TRP A N 1
ATOM 1447 C CA . TRP A 1 194 ? 17.484 -24.047 -11.664 1 95.25 194 TRP A CA 1
ATOM 1448 C C . TRP A 1 194 ? 17.469 -25.438 -12.273 1 95.25 194 TRP A C 1
ATOM 1450 O O . TRP A 1 194 ? 16.562 -26.234 -12.016 1 95.25 194 TRP A O 1
ATOM 1460 N N . ARG A 1 195 ? 18.375 -25.766 -13.109 1 92.62 195 ARG A N 1
ATOM 1461 C CA . ARG A 1 195 ? 18.469 -27.125 -13.625 1 92.62 195 ARG A CA 1
ATOM 1462 C C . ARG A 1 195 ? 18.719 -28.109 -12.492 1 92.62 195 ARG A C 1
ATOM 1464 O O . ARG A 1 195 ? 18.109 -29.188 -12.445 1 92.62 195 ARG A O 1
ATOM 1471 N N . ALA A 1 196 ? 19.641 -27.766 -11.672 1 95.25 196 ALA A N 1
ATOM 1472 C CA . ALA A 1 196 ? 19.891 -28.594 -10.492 1 95.25 196 ALA A CA 1
ATOM 1473 C C . ALA A 1 196 ? 18.656 -28.656 -9.594 1 95.25 196 ALA A C 1
ATOM 1475 O O . ALA A 1 196 ? 18.359 -29.703 -9.023 1 95.25 196 ALA A O 1
ATOM 1476 N N . TRP A 1 197 ? 18.031 -27.531 -9.438 1 97.31 197 TRP A N 1
ATOM 1477 C CA . TRP A 1 197 ? 16.797 -27.453 -8.664 1 97.31 197 TRP A CA 1
ATOM 1478 C C . TRP A 1 197 ? 15.75 -28.406 -9.227 1 97.31 197 TRP A C 1
ATOM 1480 O O . TRP A 1 197 ? 15.102 -29.125 -8.477 1 97.31 197 TRP A O 1
ATOM 1490 N N . LEU A 1 198 ? 15.633 -28.453 -10.523 1 96.75 198 LEU A N 1
ATOM 1491 C CA . LEU A 1 198 ? 14.68 -29.344 -11.188 1 96.75 198 LEU A CA 1
ATOM 1492 C C . LEU A 1 198 ? 15.023 -30.797 -10.938 1 96.75 198 LEU A C 1
ATOM 1494 O O . LEU A 1 198 ? 14.141 -31.625 -10.68 1 96.75 198 LEU A O 1
ATOM 1498 N N . HIS A 1 199 ? 16.281 -31.078 -11.016 1 96.25 199 HIS A N 1
ATOM 1499 C CA . HIS A 1 199 ? 16.734 -32.438 -10.773 1 96.25 199 HIS A CA 1
ATOM 1500 C C . HIS A 1 199 ? 16.344 -32.906 -9.375 1 96.25 199 HIS A C 1
ATOM 1502 O O . HIS A 1 199 ? 16.031 -34.094 -9.18 1 96.25 199 HIS A O 1
ATOM 1508 N N . GLU A 1 200 ? 16.391 -32 -8.508 1 97.56 200 GLU A N 1
ATOM 1509 C CA . GLU A 1 200 ? 16.078 -32.312 -7.117 1 97.56 200 GLU A CA 1
ATOM 1510 C C . GLU A 1 200 ? 14.562 -32.438 -6.902 1 97.56 200 GLU A C 1
ATOM 1512 O O . GLU A 1 200 ? 14.094 -33.344 -6.223 1 97.56 200 GLU A O 1
ATOM 1517 N N . CYS A 1 201 ? 13.797 -31.594 -7.453 1 97.69 201 CYS A N 1
ATOM 1518 C CA . CYS A 1 201 ? 12.398 -31.406 -7.07 1 97.69 201 CYS A CA 1
ATOM 1519 C C . CYS A 1 201 ? 11.477 -32.219 -7.988 1 97.69 201 CYS A C 1
ATOM 1521 O O . CYS A 1 201 ? 10.461 -32.75 -7.535 1 97.69 201 CYS A O 1
ATOM 1523 N N . LEU A 1 202 ? 11.742 -32.375 -9.242 1 97.38 202 LEU A N 1
ATOM 1524 C CA . LEU A 1 202 ? 10.781 -32.844 -10.234 1 97.38 202 LEU A CA 1
ATOM 1525 C C . LEU A 1 202 ? 10.461 -34.312 -9.992 1 97.38 202 LEU A C 1
ATOM 1527 O O . LEU A 1 202 ? 9.344 -34.781 -10.266 1 97.38 202 LEU A O 1
ATOM 1531 N N . PRO A 1 203 ? 11.414 -35.125 -9.508 1 96.94 203 PRO A N 1
ATOM 1532 C CA . PRO A 1 203 ? 11.055 -36.5 -9.195 1 96.94 203 PRO A CA 1
ATOM 1533 C C . PRO A 1 203 ? 9.922 -36.594 -8.18 1 96.94 203 PRO A C 1
ATOM 1535 O O . PRO A 1 203 ? 9.281 -37.656 -8.07 1 96.94 203 PRO A O 1
ATOM 1538 N N . THR A 1 204 ? 9.711 -35.562 -7.41 1 97.5 204 THR A N 1
ATOM 1539 C CA . THR A 1 204 ? 8.672 -35.562 -6.379 1 97.5 204 THR A CA 1
ATOM 1540 C C . THR A 1 204 ? 7.41 -34.875 -6.883 1 97.5 204 THR A C 1
ATOM 1542 O O . THR A 1 204 ? 6.434 -34.75 -6.141 1 97.5 204 THR A O 1
ATOM 1545 N N . VAL A 1 205 ? 7.371 -34.438 -8.117 1 98.31 205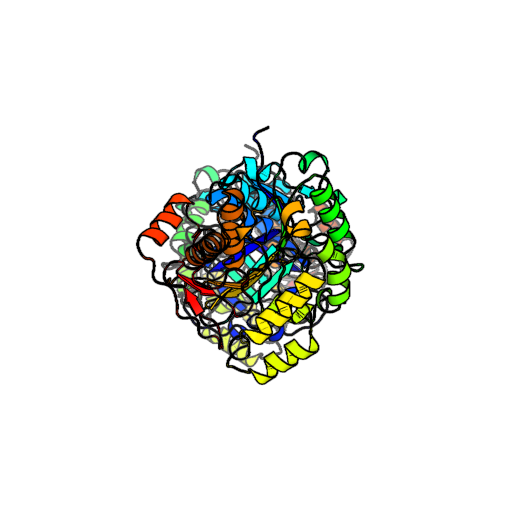 VAL A N 1
ATOM 1546 C CA . VAL A 1 205 ? 6.258 -33.719 -8.703 1 98.31 205 VAL A CA 1
ATOM 1547 C C . VAL A 1 205 ? 5.535 -34.594 -9.719 1 98.31 205 VAL A C 1
ATOM 1549 O O . VAL A 1 205 ? 6.152 -35.094 -10.664 1 98.31 205 VAL A O 1
ATOM 1552 N N . ASP A 1 206 ? 4.289 -34.781 -9.547 1 98.62 206 ASP A N 1
ATOM 1553 C CA . ASP A 1 206 ? 3.49 -35.562 -10.484 1 98.62 206 ASP A CA 1
ATOM 1554 C C . ASP A 1 206 ? 2.973 -34.688 -11.625 1 98.62 206 ASP A C 1
ATOM 1556 O O . ASP A 1 206 ? 3.088 -35.062 -12.797 1 98.62 206 ASP A O 1
ATOM 1560 N N . LEU A 1 207 ? 2.354 -33.562 -11.312 1 98.75 207 LEU A N 1
ATOM 1561 C CA . LEU A 1 207 ? 1.837 -32.594 -12.266 1 98.75 207 LEU A CA 1
ATOM 1562 C C . LEU A 1 207 ? 2.67 -31.297 -12.234 1 98.75 207 LEU A C 1
ATOM 1564 O O . LEU A 1 207 ? 2.707 -30.609 -11.219 1 98.75 207 LEU A O 1
ATOM 1568 N N . PHE A 1 208 ? 3.422 -31.031 -13.305 1 98.69 208 PHE A N 1
ATOM 1569 C CA . PHE A 1 208 ? 4.207 -29.812 -13.414 1 98.69 208 PHE A CA 1
ATOM 1570 C C . PHE A 1 208 ? 3.57 -28.859 -14.414 1 98.69 208 PHE A C 1
ATOM 1572 O O . PHE A 1 208 ? 3.521 -29.141 -15.617 1 98.69 208 PHE A O 1
ATOM 1579 N N . LEU A 1 209 ? 3.107 -27.641 -13.945 1 98.62 209 LEU A N 1
ATOM 1580 C CA . LEU A 1 209 ? 2.213 -26.812 -14.75 1 98.62 209 LEU A CA 1
ATOM 1581 C C . LEU A 1 209 ? 2.738 -25.375 -14.852 1 98.62 209 LEU A C 1
ATOM 1583 O O . LEU A 1 209 ? 2.004 -24.422 -14.594 1 98.62 209 LEU A O 1
ATOM 1587 N N . PRO A 1 210 ? 3.961 -25.141 -15.312 1 97.75 210 PRO A N 1
ATOM 1588 C CA . PRO A 1 210 ? 4.504 -23.797 -15.516 1 97.75 210 PRO A CA 1
ATOM 1589 C C . PRO A 1 210 ? 3.994 -23.141 -16.797 1 97.75 210 PRO A C 1
ATOM 1591 O O . PRO A 1 210 ? 3.336 -23.797 -17.609 1 97.75 210 PRO A O 1
ATOM 1594 N N . ASN A 1 211 ? 4.191 -21.891 -16.953 1 95.56 211 ASN A N 1
ATOM 1595 C CA . ASN A 1 211 ? 4.035 -21.328 -18.297 1 95.56 211 ASN A CA 1
ATOM 1596 C C . ASN A 1 211 ? 5.281 -21.547 -19.141 1 95.56 211 ASN A C 1
ATOM 1598 O O . ASN A 1 211 ? 6.316 -21.984 -18.641 1 95.56 211 ASN A O 1
ATOM 1602 N N . LEU A 1 212 ? 5.148 -21.297 -20.375 1 95.75 212 LEU A N 1
ATOM 1603 C CA . LEU A 1 212 ? 6.219 -21.594 -21.312 1 95.75 212 LEU A CA 1
ATOM 1604 C C . LEU A 1 212 ? 7.484 -20.828 -20.969 1 95.75 212 LEU A C 1
ATOM 1606 O O . LEU A 1 212 ? 8.586 -21.391 -20.969 1 95.75 212 LEU A O 1
ATOM 1610 N N . GLU A 1 213 ? 7.398 -19.547 -20.672 1 92.88 213 GLU A N 1
ATOM 1611 C CA . GLU A 1 213 ? 8.555 -18.703 -20.375 1 92.88 213 GLU A CA 1
ATOM 1612 C C . GLU A 1 213 ? 9.312 -19.219 -19.156 1 92.88 213 GLU A C 1
ATOM 1614 O O . GLU A 1 213 ? 10.547 -19.266 -19.156 1 92.88 213 GLU A O 1
ATOM 1619 N N . GLU A 1 214 ? 8.555 -19.594 -18.172 1 93.81 214 GLU A N 1
ATOM 1620 C CA . GLU A 1 214 ? 9.141 -20.125 -16.938 1 93.81 214 GLU A CA 1
ATOM 1621 C C . GLU A 1 214 ? 9.891 -21.422 -17.188 1 93.81 214 GLU A C 1
ATOM 1623 O O . GLU A 1 214 ? 11.047 -21.578 -16.797 1 93.81 214 GLU A O 1
ATOM 1628 N N . ALA A 1 215 ? 9.227 -22.328 -17.891 1 96.06 215 ALA A N 1
ATOM 1629 C CA . ALA A 1 215 ? 9.82 -23.641 -18.172 1 96.06 215 ALA A CA 1
ATOM 1630 C C . ALA A 1 215 ? 11.062 -23.5 -19.031 1 96.06 215 ALA A C 1
ATOM 1632 O O . ALA A 1 215 ? 12.086 -24.141 -18.766 1 96.06 215 ALA A O 1
ATOM 1633 N N . PHE A 1 216 ? 10.945 -22.609 -20.031 1 95 216 PHE A N 1
ATOM 1634 C CA . PHE A 1 216 ? 12.055 -22.406 -20.953 1 95 216 PHE A CA 1
ATOM 1635 C C . PHE A 1 216 ? 13.25 -21.797 -20.234 1 95 216 PHE A C 1
ATOM 1637 O O . PHE A 1 216 ? 14.375 -22.25 -20.406 1 95 216 PHE A O 1
ATOM 1644 N N . PHE A 1 217 ? 13.039 -20.875 -19.391 1 93.56 217 PHE A N 1
ATOM 1645 C CA . PHE A 1 217 ? 14.078 -20.188 -18.641 1 93.56 217 PHE A CA 1
ATOM 1646 C C . PHE A 1 217 ? 14.797 -21.141 -17.703 1 93.56 217 PHE A C 1
ATOM 1648 O O . PHE A 1 217 ? 16.031 -21.188 -17.672 1 93.56 217 PHE A O 1
ATOM 1655 N N . ILE A 1 218 ? 14.039 -21.953 -16.953 1 93.75 218 ILE A N 1
ATOM 1656 C CA . ILE A 1 218 ? 14.656 -22.766 -15.898 1 93.75 218 ILE A CA 1
ATOM 1657 C C . ILE A 1 218 ? 15.359 -23.969 -16.516 1 93.75 218 ILE A C 1
ATOM 1659 O O . ILE A 1 218 ? 16.312 -24.5 -15.945 1 93.75 218 ILE A O 1
ATOM 1663 N N . LEU A 1 219 ? 14.938 -24.391 -17.719 1 95 219 LEU A N 1
ATOM 1664 C CA . LEU A 1 219 ? 15.562 -25.531 -18.375 1 95 219 LEU A CA 1
ATOM 1665 C C . LEU A 1 219 ? 16.844 -25.109 -19.094 1 95 219 LEU A C 1
ATOM 1667 O O . LEU A 1 219 ? 17.844 -25.828 -19.047 1 95 219 LEU A O 1
ATOM 1671 N N . ASP A 1 220 ? 16.688 -23.984 -19.812 1 92.12 220 ASP A N 1
ATOM 1672 C CA . ASP A 1 220 ? 17.797 -23.516 -20.625 1 92.12 220 ASP A CA 1
ATOM 1673 C C . ASP A 1 220 ? 17.812 -22 -20.719 1 92.12 220 ASP A C 1
ATOM 1675 O O . ASP A 1 220 ? 17.391 -21.422 -21.734 1 92.12 220 ASP A O 1
ATOM 1679 N N . ARG A 1 221 ? 18.469 -21.391 -19.844 1 91.94 221 ARG A N 1
ATOM 1680 C CA . ARG A 1 221 ? 18.469 -19.938 -19.719 1 91.94 221 ARG A CA 1
ATOM 1681 C C . ARG A 1 221 ? 19.141 -19.281 -20.922 1 91.94 221 ARG A C 1
ATOM 1683 O O . ARG A 1 221 ? 18.641 -18.281 -21.453 1 91.94 221 ARG A O 1
ATOM 1690 N N . LYS A 1 222 ? 20.312 -19.766 -21.266 1 93 222 LYS A N 1
ATOM 1691 C CA . LYS A 1 222 ? 21.062 -19.188 -22.375 1 93 222 LYS A CA 1
ATOM 1692 C C . LYS A 1 222 ? 20.25 -19.203 -23.672 1 93 222 LYS A C 1
ATOM 1694 O O . LYS A 1 222 ? 20.172 -18.203 -24.375 1 93 222 LYS A O 1
ATOM 1699 N N . ARG A 1 223 ? 19.703 -20.344 -23.922 1 93.75 223 ARG A N 1
ATOM 1700 C CA . ARG A 1 223 ? 18.891 -20.469 -25.125 1 93.75 223 ARG A CA 1
ATOM 1701 C C . ARG A 1 223 ? 17.641 -19.609 -25.031 1 93.75 223 ARG A C 1
ATOM 1703 O O . ARG A 1 223 ? 17.188 -19.031 -26.031 1 93.75 223 ARG A O 1
ATOM 1710 N N . PHE A 1 224 ? 17.016 -19.547 -23.922 1 93.75 224 PHE A N 1
ATOM 1711 C CA . PHE A 1 224 ? 15.852 -18.703 -23.688 1 93.75 224 PHE A CA 1
ATOM 1712 C C . PHE A 1 224 ? 16.172 -17.25 -24 1 93.75 224 PHE A C 1
ATOM 1714 O O . PHE A 1 224 ? 15.445 -16.594 -24.766 1 93.75 224 PHE A O 1
ATOM 1721 N N . GLN A 1 225 ? 17.25 -16.75 -23.453 1 91.56 225 GLN A N 1
ATOM 1722 C CA . GLN A 1 225 ? 17.641 -15.359 -23.641 1 91.56 225 GLN A CA 1
ATOM 1723 C C . GLN A 1 225 ? 17.938 -15.055 -25.094 1 91.56 225 GLN A C 1
ATOM 1725 O O . GLN A 1 225 ? 17.547 -14.008 -25.609 1 91.56 225 GLN A O 1
ATOM 1730 N N . ALA A 1 226 ? 18.578 -15.953 -25.734 1 93.31 226 ALA A N 1
ATOM 1731 C CA . ALA A 1 226 ? 18.875 -15.797 -27.156 1 93.31 226 ALA A CA 1
ATOM 1732 C C . ALA A 1 226 ? 17.594 -15.758 -27.984 1 93.31 226 ALA A C 1
ATOM 1734 O O . ALA A 1 226 ? 17.5 -15 -28.938 1 93.31 226 ALA A O 1
ATOM 1735 N N . THR A 1 227 ? 16.672 -16.625 -27.609 1 92.31 227 THR A N 1
ATOM 1736 C CA . THR A 1 227 ? 15.406 -16.688 -28.312 1 92.31 227 THR A CA 1
ATOM 1737 C C . THR A 1 227 ? 14.602 -15.406 -28.125 1 92.31 227 THR A C 1
ATOM 1739 O O . THR A 1 227 ? 14.008 -14.891 -29.078 1 92.31 227 THR A O 1
ATOM 1742 N N . VAL A 1 228 ? 14.57 -14.922 -26.922 1 89.5 228 VAL A N 1
ATOM 1743 C CA . VAL A 1 228 ? 13.867 -13.68 -26.609 1 89.5 228 VAL A CA 1
ATOM 1744 C C . VAL A 1 228 ? 14.477 -12.523 -27.406 1 89.5 228 VAL A C 1
ATOM 1746 O O . VAL A 1 228 ? 13.758 -11.688 -27.953 1 89.5 228 VAL A O 1
ATOM 1749 N N . GLU A 1 229 ? 15.766 -12.422 -27.391 1 89.69 229 GLU A N 1
ATOM 1750 C CA . GLU A 1 229 ? 16.469 -11.375 -28.109 1 89.69 229 GLU A CA 1
ATOM 1751 C C . GLU A 1 229 ? 16.172 -11.422 -29.609 1 89.69 229 GLU A C 1
ATOM 1753 O O . GLU A 1 229 ? 15.969 -10.391 -30.25 1 89.69 229 GLU A O 1
ATOM 1758 N N . ARG A 1 230 ? 16.172 -12.555 -30.078 1 88.25 230 ARG A N 1
ATOM 1759 C CA . ARG A 1 230 ? 15.93 -12.75 -31.516 1 88.25 230 ARG A CA 1
ATOM 1760 C C . ARG A 1 230 ? 14.492 -12.398 -31.875 1 88.25 230 ARG A C 1
ATOM 1762 O O . ARG A 1 230 ? 14.234 -11.852 -32.938 1 88.25 230 ARG A O 1
ATOM 1769 N N . ALA A 1 231 ? 13.57 -12.844 -31 1 86.69 231 ALA A N 1
ATOM 1770 C CA . ALA A 1 231 ? 12.148 -12.602 -31.25 1 86.69 231 ALA A CA 1
ATOM 1771 C C . ALA A 1 231 ? 11.836 -11.109 -31.234 1 86.69 231 ALA A C 1
ATOM 1773 O O . ALA A 1 231 ? 10.938 -10.656 -31.938 1 86.69 231 ALA A O 1
ATOM 1774 N N . GLY A 1 232 ? 12.617 -10.281 -30.391 1 78.19 232 GLY A N 1
ATOM 1775 C CA . GLY A 1 232 ? 12.414 -8.844 -30.312 1 78.19 232 GLY A CA 1
ATOM 1776 C C . GLY A 1 232 ? 10.992 -8.453 -29.953 1 78.19 232 GLY A C 1
ATOM 1777 O O . GLY A 1 232 ? 10.438 -8.977 -28.984 1 78.19 232 GLY A O 1
ATOM 1778 N N . ASP A 1 233 ? 10.406 -7.68 -30.719 1 66.94 233 ASP A N 1
ATOM 1779 C CA . ASP A 1 233 ? 9.109 -7.074 -30.438 1 66.94 233 ASP A CA 1
ATOM 1780 C C . ASP A 1 233 ? 7.973 -8.055 -30.703 1 66.94 233 ASP A C 1
ATOM 1782 O O . ASP A 1 233 ? 6.852 -7.859 -30.219 1 66.94 233 ASP A O 1
ATOM 1786 N N . ALA A 1 234 ? 8.367 -9.062 -31.438 1 70.56 234 ALA A N 1
ATOM 1787 C CA . ALA A 1 234 ? 7.32 -10.023 -31.781 1 70.56 234 ALA A CA 1
ATOM 1788 C C . ALA A 1 234 ? 6.926 -10.859 -30.562 1 70.56 234 ALA A C 1
ATOM 1790 O O . ALA A 1 234 ? 5.828 -11.43 -30.531 1 70.56 234 ALA A O 1
ATOM 1791 N N . GLY A 1 235 ? 7.816 -10.977 -29.688 1 80.69 235 GLY A N 1
ATOM 1792 C CA . GLY A 1 235 ? 7.543 -11.711 -28.469 1 80.69 235 GLY A CA 1
ATOM 1793 C C . GLY A 1 235 ? 7.988 -13.156 -28.531 1 80.69 235 GLY A C 1
ATOM 1794 O O . GLY A 1 235 ? 8.148 -13.719 -29.625 1 80.69 235 GLY A O 1
ATOM 1795 N N . LEU A 1 236 ? 8.086 -13.844 -27.516 1 82.75 236 LEU A N 1
ATOM 1796 C CA . LEU A 1 236 ? 8.633 -15.188 -27.375 1 82.75 236 LEU A CA 1
ATOM 1797 C C . LEU A 1 236 ? 7.793 -16.203 -28.141 1 82.75 236 LEU A C 1
ATOM 1799 O O . LEU A 1 236 ? 8.336 -17.109 -28.781 1 82.75 236 LEU A O 1
ATOM 1803 N N . LEU A 1 237 ? 6.535 -16.062 -28.125 1 82 237 LEU A N 1
ATOM 1804 C CA . LEU A 1 237 ? 5.633 -17.062 -28.672 1 82 237 LEU A CA 1
ATOM 1805 C C . LEU A 1 237 ? 5.766 -17.125 -30.188 1 82 237 LEU A C 1
ATOM 1807 O O . LEU A 1 237 ? 5.473 -18.156 -30.797 1 82 237 LEU A O 1
ATOM 1811 N N . ALA A 1 238 ? 6.219 -16.078 -30.734 1 82.81 238 ALA A N 1
ATOM 1812 C CA . ALA A 1 238 ? 6.438 -16.062 -32.188 1 82.81 238 ALA A CA 1
ATOM 1813 C C . ALA A 1 238 ? 7.602 -16.953 -32.562 1 82.81 238 ALA A C 1
ATOM 1815 O O . ALA A 1 238 ? 7.691 -17.406 -33.719 1 82.81 238 ALA A O 1
ATOM 1816 N N . ALA A 1 239 ? 8.414 -17.219 -31.656 1 87.25 239 ALA A N 1
ATOM 1817 C CA . ALA A 1 239 ? 9.609 -18 -31.922 1 87.25 239 ALA A CA 1
ATOM 1818 C C . ALA A 1 239 ? 9.438 -19.453 -31.453 1 87.25 239 ALA A C 1
ATOM 1820 O O . ALA A 1 239 ? 10.352 -20.266 -31.562 1 87.25 239 ALA A O 1
ATOM 1821 N N . VAL A 1 240 ? 8.336 -19.766 -30.969 1 89.44 240 VAL A N 1
ATOM 1822 C CA . VAL A 1 240 ? 8.086 -21.078 -30.391 1 89.44 240 VAL A CA 1
ATOM 1823 C C . VAL A 1 240 ? 7.184 -21.891 -31.312 1 89.44 240 VAL A C 1
ATOM 1825 O O . VAL A 1 240 ? 6.234 -21.359 -31.891 1 89.44 240 VAL A O 1
ATOM 1828 N N . ASP A 1 241 ? 7.52 -23.172 -31.562 1 92.88 241 ASP A N 1
ATOM 1829 C CA . ASP A 1 241 ? 6.703 -24.078 -32.344 1 92.88 241 ASP A CA 1
ATOM 1830 C C . ASP A 1 241 ? 6.453 -25.391 -31.609 1 92.88 241 ASP A C 1
ATOM 1832 O O . ASP A 1 241 ? 6.855 -25.547 -30.453 1 92.88 241 ASP A O 1
ATOM 1836 N N . GLY A 1 242 ? 5.746 -26.281 -32.281 1 94.69 242 GLY A N 1
ATOM 1837 C CA . GLY A 1 242 ? 5.395 -27.547 -31.656 1 94.69 242 GLY A CA 1
ATOM 1838 C C . GLY A 1 242 ? 6.605 -28.375 -31.266 1 94.69 242 GLY A C 1
ATOM 1839 O O . GLY A 1 242 ? 6.582 -29.078 -30.266 1 94.69 242 GLY A O 1
ATOM 1840 N N . ALA A 1 243 ? 7.625 -28.25 -32.031 1 94.56 243 ALA A N 1
ATOM 1841 C CA . ALA A 1 243 ? 8.828 -29.016 -31.766 1 94.56 243 ALA A CA 1
ATOM 1842 C C . ALA A 1 243 ? 9.492 -28.578 -30.453 1 94.56 243 ALA A C 1
ATOM 1844 O O . ALA A 1 243 ? 9.93 -29.422 -29.656 1 94.56 243 ALA A O 1
ATOM 1845 N N . LEU A 1 244 ? 9.594 -27.312 -30.312 1 94.81 244 LEU A N 1
ATOM 1846 C CA . LEU A 1 244 ? 10.203 -26.797 -29.094 1 94.81 244 LEU A CA 1
ATOM 1847 C C . LEU A 1 244 ? 9.375 -27.172 -27.859 1 94.81 244 LEU A C 1
ATOM 1849 O O . LEU A 1 244 ? 9.922 -27.531 -26.828 1 94.81 244 LEU A O 1
ATOM 1853 N N . LEU A 1 245 ? 8.055 -27.062 -27.969 1 96.62 245 LEU A N 1
ATOM 1854 C CA . LEU A 1 245 ? 7.172 -27.453 -26.875 1 96.62 245 LEU A CA 1
ATOM 1855 C C . LEU A 1 245 ? 7.418 -28.906 -26.469 1 96.62 245 LEU A C 1
ATOM 1857 O O . LEU A 1 245 ? 7.559 -29.203 -25.281 1 96.62 245 LEU A O 1
ATOM 1861 N N . GLY A 1 246 ? 7.422 -29.719 -27.453 1 96.5 246 GLY A N 1
ATOM 1862 C CA . GLY A 1 246 ? 7.668 -31.125 -27.203 1 96.5 246 GLY A CA 1
ATOM 1863 C C . GLY A 1 246 ? 9.008 -31.391 -26.547 1 96.5 246 GLY A C 1
ATOM 1864 O O . GLY A 1 246 ? 9.109 -32.219 -25.625 1 96.5 246 GLY A O 1
ATOM 1865 N N . GLU A 1 247 ? 10.008 -30.734 -27.031 1 96.38 247 GLU A N 1
ATOM 1866 C CA . GLU A 1 247 ? 11.359 -30.891 -26.5 1 96.38 247 GLU A CA 1
ATOM 1867 C C . GLU A 1 247 ? 11.406 -30.516 -25.016 1 96.38 247 GLU A C 1
ATOM 1869 O O . GLU A 1 247 ? 11.945 -31.266 -24.203 1 96.38 247 GLU A O 1
ATOM 1874 N N . LEU A 1 248 ? 10.898 -29.359 -24.703 1 96.81 248 LEU A N 1
ATOM 1875 C CA . LEU A 1 248 ? 10.906 -28.891 -23.328 1 96.81 248 LEU A CA 1
ATOM 1876 C C . LEU A 1 248 ? 10.117 -29.828 -22.422 1 96.81 248 LEU A C 1
ATOM 1878 O O . LEU A 1 248 ? 10.578 -30.203 -21.344 1 96.81 248 LEU A O 1
ATOM 1882 N N . ALA A 1 249 ? 8.961 -30.25 -22.875 1 97.88 249 ALA A N 1
ATOM 1883 C CA . ALA A 1 249 ? 8.109 -31.141 -22.094 1 97.88 249 ALA A CA 1
ATOM 1884 C C . ALA A 1 249 ? 8.781 -32.5 -21.859 1 97.88 249 ALA A C 1
ATOM 1886 O O . ALA A 1 249 ? 8.703 -33.062 -20.766 1 97.88 249 ALA A O 1
ATOM 1887 N N . ASP A 1 250 ? 9.445 -33 -22.859 1 97.19 250 ASP A N 1
ATOM 1888 C CA . ASP A 1 250 ? 10.133 -34.281 -22.734 1 97.19 250 ASP A CA 1
ATOM 1889 C C . ASP A 1 250 ? 11.25 -34.219 -21.703 1 97.19 250 ASP A C 1
ATOM 1891 O O . ASP A 1 250 ? 11.469 -35.156 -20.953 1 97.19 250 ASP A O 1
ATOM 1895 N N . GLN A 1 251 ? 11.945 -33.125 -21.75 1 97.69 251 GLN A N 1
ATOM 1896 C CA . GLN A 1 251 ? 12.984 -32.969 -20.75 1 97.69 251 GLN A CA 1
ATOM 1897 C C . GLN A 1 251 ? 12.398 -33 -19.344 1 97.69 251 GLN A C 1
ATOM 1899 O O . GLN A 1 251 ? 12.961 -33.625 -18.438 1 97.69 251 GLN A O 1
ATOM 1904 N N . LEU A 1 252 ? 11.297 -32.344 -19.156 1 98.19 252 LEU A N 1
ATOM 1905 C CA . LEU A 1 252 ? 10.656 -32.281 -17.844 1 98.19 252 LEU A CA 1
ATOM 1906 C C . LEU A 1 252 ? 10.125 -33.656 -17.422 1 98.19 252 LEU A C 1
ATOM 1908 O O . LEU A 1 252 ? 10.211 -34.031 -16.25 1 98.19 252 LEU A O 1
ATOM 1912 N N . LEU A 1 253 ? 9.555 -34.469 -18.359 1 97.69 253 LEU A N 1
ATOM 1913 C CA . LEU A 1 253 ? 9.117 -35.812 -18.078 1 97.69 253 LEU A CA 1
ATOM 1914 C C . LEU A 1 253 ? 10.297 -36.719 -17.688 1 97.69 253 LEU A C 1
ATOM 1916 O O . LEU A 1 253 ? 10.188 -37.531 -16.766 1 97.69 253 LEU A O 1
ATOM 1920 N N . THR A 1 254 ? 11.391 -36.469 -18.391 1 97.12 254 THR A N 1
ATOM 1921 C CA . THR A 1 254 ? 12.586 -37.25 -18.109 1 97.12 254 THR A CA 1
ATOM 1922 C C . THR A 1 254 ? 13.117 -36.969 -16.719 1 97.12 254 THR A C 1
ATOM 1924 O O . THR A 1 254 ? 13.664 -37.844 -16.062 1 97.12 254 THR A O 1
ATOM 1927 N N . LEU A 1 255 ? 12.945 -35.781 -16.297 1 96.88 255 LEU A N 1
ATOM 1928 C CA . LEU A 1 255 ? 13.438 -35.375 -14.992 1 96.88 255 LEU A CA 1
ATOM 1929 C C . LEU A 1 255 ? 12.531 -35.906 -13.883 1 96.88 255 LEU A C 1
ATOM 1931 O O . LEU A 1 255 ? 12.906 -35.875 -12.711 1 96.88 255 LEU A O 1
ATOM 1935 N N . GLY A 1 256 ? 11.281 -36.344 -14.227 1 95.69 256 GLY A N 1
ATOM 1936 C CA . GLY A 1 256 ? 10.555 -37.094 -13.195 1 95.69 256 GLY A CA 1
ATOM 1937 C C . GLY A 1 256 ? 9.07 -36.812 -13.203 1 95.69 256 GLY A C 1
ATOM 1938 O O . GLY A 1 256 ? 8.289 -37.562 -12.617 1 95.69 256 GLY A O 1
ATOM 1939 N N . ALA A 1 257 ? 8.555 -35.719 -13.82 1 97.62 257 ALA A N 1
ATOM 1940 C CA . ALA A 1 257 ? 7.133 -35.406 -13.859 1 97.62 257 ALA A CA 1
ATOM 1941 C C . ALA A 1 257 ? 6.352 -36.469 -14.641 1 97.62 257 ALA A C 1
ATOM 1943 O O . ALA A 1 257 ? 6.898 -37.094 -15.547 1 97.62 257 ALA A O 1
ATOM 1944 N N . ALA A 1 258 ? 5.113 -36.688 -14.281 1 97.94 258 ALA A N 1
ATOM 1945 C CA . ALA A 1 258 ? 4.258 -37.625 -15.008 1 97.94 258 ALA A CA 1
ATOM 1946 C C . ALA A 1 258 ? 3.396 -36.875 -16.031 1 97.94 258 ALA A C 1
ATOM 1948 O O . ALA A 1 258 ? 3.057 -37.438 -17.078 1 97.94 258 ALA A O 1
ATOM 1949 N N . VAL A 1 259 ? 2.973 -35.719 -15.68 1 98.5 259 VAL A N 1
ATOM 1950 C CA . VAL A 1 259 ? 2.156 -34.844 -16.516 1 98.5 259 VAL A CA 1
ATOM 1951 C C . VAL A 1 259 ? 2.768 -33.438 -16.562 1 98.5 259 VAL A C 1
ATOM 1953 O O . VAL A 1 259 ? 3.07 -32.875 -15.516 1 98.5 259 VAL A O 1
ATOM 1956 N N . VAL A 1 260 ? 3.01 -32.938 -17.766 1 98.69 260 VAL A N 1
ATOM 1957 C CA . VAL A 1 260 ? 3.537 -31.578 -17.953 1 98.69 260 VAL A CA 1
ATOM 1958 C C . VAL A 1 260 ? 2.531 -30.734 -18.734 1 98.69 260 VAL A C 1
ATOM 1960 O O . VAL A 1 260 ? 2.109 -31.125 -19.828 1 98.69 260 VAL A O 1
ATOM 1963 N N . GLY A 1 261 ? 2.094 -29.703 -18.141 1 98.56 261 GLY A N 1
ATOM 1964 C CA . GLY A 1 261 ? 1.302 -28.688 -18.812 1 98.56 261 GLY A CA 1
ATOM 1965 C C . GLY A 1 261 ? 2.033 -27.359 -18.969 1 98.56 261 GLY A C 1
ATOM 1966 O O . GLY A 1 261 ? 2.541 -26.812 -17.984 1 98.56 261 GLY A O 1
ATOM 1967 N N . LEU A 1 262 ? 2.129 -26.875 -20.156 1 98.25 262 LEU A N 1
ATOM 1968 C CA . LEU A 1 262 ? 2.719 -25.578 -20.422 1 98.25 262 LEU A CA 1
ATOM 1969 C C . LEU A 1 262 ? 1.643 -24.562 -20.797 1 98.25 262 LEU A C 1
ATOM 1971 O O . LEU A 1 262 ? 1.013 -24.672 -21.859 1 98.25 262 LEU A O 1
ATOM 1975 N N . LYS A 1 263 ? 1.396 -23.625 -19.938 1 97.12 263 LYS A N 1
ATOM 1976 C CA . LYS A 1 263 ? 0.451 -22.562 -20.234 1 97.12 263 LYS A CA 1
ATOM 1977 C C . LYS A 1 263 ? 1.029 -21.578 -21.266 1 97.12 263 LYS A C 1
ATOM 1979 O O . LYS A 1 263 ? 2.139 -21.078 -21.078 1 97.12 263 LYS A O 1
ATOM 1984 N N . LEU A 1 264 ? 0.279 -21.281 -22.312 1 95.56 264 LEU A N 1
ATOM 1985 C CA . LEU A 1 264 ? 0.772 -20.516 -23.453 1 95.56 264 LEU A CA 1
ATOM 1986 C C . LEU A 1 264 ? 0.008 -19.203 -23.594 1 95.56 264 LEU A C 1
ATOM 1988 O O . LEU A 1 264 ? -0.162 -18.688 -24.703 1 95.56 264 LEU A O 1
ATOM 1992 N N . GLY A 1 265 ? -0.553 -18.734 -22.531 1 90.69 265 GLY A N 1
ATOM 1993 C CA . GLY A 1 265 ? -1.337 -17.5 -22.594 1 90.69 265 GLY A CA 1
ATOM 1994 C C . GLY A 1 265 ? -2.531 -17.625 -23.531 1 90.69 265 GLY A C 1
ATOM 1995 O O . GLY A 1 265 ? -3.33 -18.547 -23.406 1 90.69 265 GLY A O 1
ATOM 1996 N N . GLU A 1 266 ? -2.596 -16.703 -24.469 1 90.62 266 GLU A N 1
ATOM 1997 C CA . GLU A 1 266 ? -3.738 -16.656 -25.375 1 90.62 266 GLU A CA 1
ATOM 1998 C C . GLU A 1 266 ? -3.697 -17.797 -26.391 1 90.62 266 GLU A C 1
ATOM 2000 O O . GLU A 1 266 ? -4.684 -18.047 -27.078 1 90.62 266 GLU A O 1
ATOM 2005 N N . GLN A 1 267 ? -2.564 -18.5 -26.391 1 93.94 267 GLN A N 1
ATOM 2006 C CA . GLN A 1 267 ? -2.441 -19.625 -27.328 1 93.94 267 GLN A CA 1
ATOM 2007 C C . GLN A 1 267 ? -2.984 -20.906 -26.734 1 93.94 267 GLN A C 1
ATOM 2009 O O . GLN A 1 267 ? -3.107 -21.922 -27.422 1 93.94 267 GLN A O 1
ATOM 2014 N N . GLY A 1 268 ? -3.285 -20.891 -25.438 1 96.25 268 GLY A N 1
ATOM 2015 C CA . GLY A 1 268 ? -3.93 -22.047 -24.844 1 96.25 268 GLY A CA 1
ATOM 2016 C C . GLY A 1 268 ? -3.025 -22.812 -23.891 1 96.25 268 GLY A C 1
ATOM 2017 O O . GLY A 1 268 ? -2.264 -22.203 -23.125 1 96.25 268 GLY A O 1
ATOM 2018 N N . LEU A 1 269 ? -3.227 -24.125 -23.828 1 98.25 269 LEU A N 1
ATOM 2019 C CA . LEU A 1 269 ? -2.518 -25 -22.906 1 98.25 269 LEU A CA 1
ATOM 2020 C C . LEU A 1 269 ? -2.021 -26.266 -23.609 1 98.25 269 LEU A C 1
ATOM 2022 O O . LEU A 1 269 ? -2.805 -26.969 -24.25 1 98.25 269 LEU A O 1
ATOM 2026 N N . TYR A 1 270 ? -0.697 -26.422 -23.516 1 98.31 270 TYR A N 1
ATOM 2027 C CA . TYR A 1 270 ? -0.044 -27.625 -24.047 1 98.31 270 TYR A CA 1
ATOM 2028 C C . TYR A 1 270 ? 0.094 -28.688 -22.984 1 98.31 270 TYR A C 1
ATOM 2030 O O . TYR A 1 270 ? 0.392 -28.391 -21.812 1 98.31 270 TYR A O 1
ATOM 2038 N N . LEU A 1 271 ? -0.147 -29.984 -23.344 1 98.69 271 LEU A N 1
ATOM 2039 C CA . LEU A 1 271 ? -0.067 -31.094 -22.391 1 98.69 271 LEU A CA 1
ATOM 2040 C C . LEU A 1 271 ? 0.765 -32.25 -22.969 1 98.69 271 LEU A C 1
ATOM 2042 O O . LEU A 1 271 ? 0.586 -32.625 -24.125 1 98.69 271 LEU A O 1
ATOM 2046 N N . ARG A 1 272 ? 1.659 -32.688 -22.203 1 98.56 272 ARG A N 1
ATOM 2047 C CA . ARG A 1 272 ? 2.408 -33.938 -22.453 1 98.56 272 ARG A CA 1
ATOM 2048 C C . ARG A 1 272 ? 2.393 -34.844 -21.234 1 98.56 272 ARG A C 1
ATOM 2050 O O . ARG A 1 272 ? 2.553 -34.375 -20.109 1 98.56 272 ARG A O 1
ATOM 2057 N N . THR A 1 273 ? 2.076 -36.156 -21.406 1 98.38 273 THR A N 1
ATOM 2058 C CA . THR A 1 273 ? 2.039 -37.094 -20.281 1 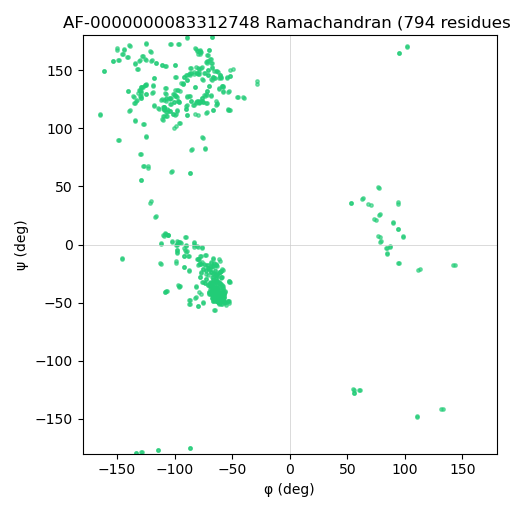98.38 273 THR A CA 1
ATOM 2059 C C . THR A 1 273 ? 3.031 -38.219 -20.484 1 98.38 273 THR A C 1
ATOM 2061 O O . THR A 1 273 ? 3.463 -38.469 -21.609 1 98.38 273 THR A O 1
ATOM 2064 N N . THR A 1 274 ? 3.43 -38.875 -19.422 1 97.62 274 THR A N 1
ATOM 2065 C CA . THR A 1 274 ? 4.414 -39.938 -19.453 1 97.62 274 THR A CA 1
ATOM 2066 C C . THR A 1 274 ? 3.914 -41.125 -20.281 1 97.62 274 THR A C 1
ATOM 2068 O O . THR A 1 274 ? 2.711 -41.375 -20.328 1 97.62 274 THR A O 1
ATOM 2071 N N . SER A 1 275 ? 4.875 -41.781 -20.875 1 96.19 275 SER A N 1
ATOM 2072 C CA . SER A 1 275 ? 4.566 -43 -21.609 1 96.19 275 SER A CA 1
ATOM 2073 C C . SER A 1 275 ? 4.82 -44.219 -20.75 1 96.19 275 SER A C 1
ATOM 2075 O O . SER A 1 275 ? 4.645 -45.375 -21.203 1 96.19 275 SER A O 1
ATOM 2077 N N . ASN A 1 276 ? 5.203 -44 -19.547 1 96.12 276 ASN A N 1
ATOM 2078 C CA . ASN A 1 276 ? 5.445 -45.094 -18.625 1 96.12 276 ASN A CA 1
ATOM 2079 C C . ASN A 1 276 ? 4.176 -45.469 -17.875 1 96.12 276 ASN A C 1
ATOM 2081 O O . ASN A 1 276 ? 3.744 -44.75 -16.969 1 96.12 276 ASN A O 1
ATOM 2085 N N . PRO A 1 277 ? 3.623 -46.625 -18.125 1 95.25 277 PRO A N 1
ATOM 2086 C CA . PRO A 1 277 ? 2.354 -47.031 -17.516 1 95.25 277 PRO A CA 1
ATOM 2087 C C . PRO A 1 277 ? 2.445 -47.156 -15.992 1 95.25 277 PRO A C 1
ATOM 2089 O O . PRO A 1 277 ? 1.48 -46.844 -15.289 1 95.25 277 PRO A O 1
ATOM 2092 N N . ALA A 1 278 ? 3.553 -47.594 -15.531 1 95.75 278 ALA A N 1
ATOM 2093 C CA . ALA A 1 278 ? 3.721 -47.75 -14.086 1 95.75 278 ALA A CA 1
ATOM 2094 C C . ALA A 1 278 ? 3.697 -46.406 -13.383 1 95.75 278 ALA A C 1
ATOM 2096 O O . ALA A 1 278 ? 3.115 -46.281 -12.297 1 95.75 278 ALA A O 1
ATOM 2097 N N . ARG A 1 279 ? 4.316 -45.469 -13.984 1 95.81 279 ARG A N 1
ATOM 2098 C CA . ARG A 1 279 ? 4.344 -44.094 -13.43 1 95.81 279 ARG A CA 1
ATOM 2099 C C . ARG A 1 279 ? 2.947 -43.5 -13.406 1 95.81 279 ARG A C 1
ATOM 2101 O O . ARG A 1 279 ? 2.559 -42.844 -12.43 1 95.81 279 ARG A O 1
ATOM 2108 N N . LEU A 1 280 ? 2.207 -43.656 -14.414 1 94.94 280 LEU A N 1
ATOM 2109 C CA . LEU A 1 280 ? 0.843 -43.156 -14.492 1 94.94 280 LEU A CA 1
ATOM 2110 C C . LEU A 1 280 ? -0.057 -43.875 -13.477 1 94.94 280 LEU A C 1
ATOM 2112 O O . LEU A 1 280 ? -0.877 -43.219 -12.82 1 94.94 280 LEU A O 1
ATOM 2116 N N . ALA A 1 281 ? 0.103 -45.156 -13.367 1 92.62 281 ALA A N 1
ATOM 2117 C CA . ALA A 1 281 ? -0.708 -45.969 -12.461 1 92.62 281 ALA A CA 1
ATOM 2118 C C . ALA A 1 281 ? -0.474 -45.562 -11.008 1 92.62 281 ALA A C 1
ATOM 2120 O O . ALA A 1 281 ? -1.394 -45.594 -10.188 1 92.62 281 ALA A O 1
ATOM 2121 N N . SER A 1 282 ? 0.734 -45.156 -10.703 1 93.44 282 SER A N 1
ATOM 2122 C CA . SER A 1 282 ? 1.071 -44.75 -9.344 1 93.44 282 SER A CA 1
ATOM 2123 C C . SER A 1 282 ? 0.267 -43.5 -8.93 1 93.44 282 SER A C 1
ATOM 2125 O O . SER A 1 282 ? 0.11 -43.25 -7.738 1 93.44 282 SER A O 1
ATOM 2127 N N . LEU A 1 283 ? -0.303 -42.812 -9.883 1 94.56 283 LEU A N 1
ATOM 2128 C CA . LEU A 1 283 ? -1.101 -41.625 -9.609 1 94.56 283 LEU A CA 1
ATOM 2129 C C . LEU A 1 283 ? -2.588 -41.969 -9.594 1 94.56 283 LEU A C 1
ATOM 2131 O O . LEU A 1 283 ? -3.416 -41.094 -9.266 1 94.56 283 LEU A O 1
ATOM 2135 N N . GLY A 1 284 ? -2.865 -43.156 -9.953 1 93.06 284 GLY A N 1
ATOM 2136 C CA . GLY A 1 284 ? -4.262 -43.562 -10.039 1 93.06 284 GLY A CA 1
ATOM 2137 C C . GLY A 1 284 ? -4.973 -43 -11.25 1 93.06 284 GLY A C 1
ATOM 2138 O O . GLY A 1 284 ? -6.203 -42.875 -11.258 1 93.06 284 GLY A O 1
ATOM 2139 N N . LEU A 1 285 ? -4.215 -42.594 -12.281 1 93.75 285 LEU A N 1
ATOM 2140 C CA . LEU A 1 285 ? -4.812 -42.062 -13.5 1 93.75 285 LEU A CA 1
ATOM 2141 C C . LEU A 1 285 ? -5.148 -43.156 -14.477 1 93.75 285 LEU A C 1
ATOM 2143 O O . LEU A 1 285 ? -4.43 -44.156 -14.547 1 93.75 285 LEU A O 1
ATOM 2147 N N . GLU A 1 286 ? -6.195 -43 -15.227 1 94.06 286 GLU A N 1
ATOM 2148 C CA . GLU A 1 286 ? -6.664 -44 -16.188 1 94.06 286 GLU A CA 1
ATOM 2149 C C . GLU A 1 286 ? -5.723 -44.094 -17.391 1 94.06 286 GLU A C 1
ATOM 2151 O O . GLU A 1 286 ? -5.016 -43.125 -17.703 1 94.06 286 GLU A O 1
ATOM 2156 N N . PRO A 1 287 ? -5.727 -45.156 -18.078 1 94.19 287 PRO A N 1
ATOM 2157 C CA . PRO A 1 287 ? -4.832 -45.406 -19.203 1 94.19 287 PRO A CA 1
ATOM 2158 C C . PRO A 1 287 ? -5.008 -44.375 -20.312 1 94.19 287 PRO A C 1
ATOM 2160 O O . PRO A 1 287 ? -4.094 -44.156 -21.125 1 94.19 287 PRO A O 1
ATOM 2163 N N . VAL A 1 288 ? -6.145 -43.781 -20.328 1 95.62 288 VAL A N 1
ATOM 2164 C CA . VAL A 1 288 ? -6.43 -42.781 -21.375 1 95.62 288 VAL A CA 1
ATOM 2165 C C . VAL A 1 288 ? -5.457 -41.625 -21.266 1 95.62 288 VAL A C 1
ATOM 2167 O O . VAL A 1 288 ? -5.254 -40.875 -22.219 1 95.62 288 VAL A O 1
ATOM 2170 N N . TRP A 1 289 ? -4.715 -41.531 -20.172 1 97.25 289 TRP A N 1
ATOM 2171 C CA . TRP A 1 289 ? -3.77 -40.469 -19.922 1 97.25 289 TRP A CA 1
ATOM 2172 C C . TRP A 1 289 ? -2.377 -40.812 -20.422 1 97.25 289 TRP A C 1
ATOM 2174 O O . TRP A 1 289 ? -1.471 -40 -20.422 1 97.25 289 TRP A O 1
ATOM 2184 N N . LEU A 1 290 ? -2.145 -42 -20.922 1 97.06 290 LEU A N 1
ATOM 2185 C CA . LEU A 1 290 ? -0.808 -42.5 -21.219 1 97.06 290 LEU A CA 1
ATOM 2186 C C . LEU A 1 290 ? -0.273 -41.938 -22.516 1 97.06 290 LEU A C 1
ATOM 2188 O O . LEU A 1 290 ? -0.906 -42.062 -23.562 1 97.06 290 LEU A O 1
ATOM 2192 N N . GLY A 1 291 ? 0.899 -41.25 -22.453 1 97.31 291 GLY A N 1
ATOM 2193 C CA . GLY A 1 291 ? 1.663 -40.812 -23.609 1 97.31 291 GLY A CA 1
ATOM 2194 C C . GLY A 1 291 ? 0.914 -39.812 -24.469 1 97.31 291 GLY A C 1
ATOM 2195 O O . GLY A 1 291 ? 0.91 -39.906 -25.703 1 97.31 291 GLY A O 1
ATOM 2196 N N . ARG A 1 292 ? 0.24 -38.938 -23.891 1 97.62 292 ARG A N 1
ATOM 2197 C CA . ARG A 1 292 ? -0.574 -37.969 -24.625 1 97.62 292 ARG A CA 1
ATOM 2198 C C . ARG A 1 292 ? 0.23 -36.719 -24.984 1 97.62 292 ARG A C 1
ATOM 2200 O O . ARG A 1 292 ? 1.143 -36.344 -24.25 1 97.62 292 ARG A O 1
ATOM 2207 N N . GLU A 1 293 ? -0.026 -36.125 -26.094 1 98.19 293 GLU A N 1
ATOM 2208 C CA . GLU A 1 293 ? 0.436 -34.812 -26.531 1 98.19 293 GLU A CA 1
ATOM 2209 C C . GLU A 1 293 ? -0.704 -34 -27.141 1 98.19 293 GLU A C 1
ATOM 2211 O O . GLU A 1 293 ? -1.171 -34.312 -28.234 1 98.19 293 GLU A O 1
ATOM 2216 N N . LEU A 1 294 ? -1.16 -33.031 -26.406 1 98.31 294 LEU A N 1
ATOM 2217 C CA . LEU A 1 294 ? -2.357 -32.281 -26.781 1 98.31 294 LEU A CA 1
ATOM 2218 C C . LEU A 1 294 ? -2.133 -30.797 -26.625 1 98.31 294 LEU A C 1
ATOM 2220 O O . LEU A 1 294 ? -1.251 -30.359 -25.875 1 98.31 294 LEU A O 1
ATOM 2224 N N . LEU A 1 295 ? -2.871 -30 -27.344 1 98.19 295 LEU A N 1
ATOM 2225 C CA . LEU A 1 295 ? -2.918 -28.547 -27.188 1 98.19 295 LEU A CA 1
ATOM 2226 C C . LEU A 1 295 ? -4.348 -28.031 -27.312 1 98.19 295 LEU A C 1
ATOM 2228 O O . LEU A 1 295 ? -4.988 -28.219 -28.344 1 98.19 295 LEU A O 1
ATOM 2232 N N . ALA A 1 296 ? -4.852 -27.5 -26.297 1 98.25 296 ALA A N 1
ATOM 2233 C CA . ALA A 1 296 ? -6.184 -26.891 -26.312 1 98.25 296 ALA A CA 1
ATOM 2234 C C . ALA A 1 296 ? -6.094 -25.375 -26.484 1 98.25 296 ALA A C 1
ATOM 2236 O O . ALA A 1 296 ? -5.402 -24.703 -25.719 1 98.25 296 ALA A O 1
ATOM 2237 N N . PRO A 1 297 ? -6.801 -24.828 -27.453 1 97.69 297 PRO A N 1
ATOM 2238 C CA . PRO A 1 297 ? -6.828 -23.375 -27.609 1 97.69 297 PRO A CA 1
ATOM 2239 C C . PRO A 1 297 ? -7.551 -22.656 -26.469 1 97.69 297 PRO A C 1
ATOM 2241 O O . PRO A 1 297 ? -8.391 -23.266 -25.797 1 97.69 297 PRO A O 1
ATOM 2244 N N . ALA A 1 298 ? -7.219 -21.406 -26.266 1 96.81 298 ALA A N 1
ATOM 2245 C CA . ALA A 1 298 ? -7.957 -20.578 -25.312 1 96.81 298 ALA A CA 1
ATOM 2246 C C . ALA A 1 298 ? -9.344 -20.219 -25.859 1 96.81 298 ALA A C 1
ATOM 2248 O O . ALA A 1 298 ? -9.586 -20.297 -27.062 1 96.81 298 ALA A O 1
ATOM 2249 N N . PHE A 1 299 ? -10.242 -19.922 -24.984 1 96.69 299 PHE A N 1
ATOM 2250 C CA . PHE A 1 299 ? -11.562 -19.469 -25.391 1 96.69 299 PHE A CA 1
ATOM 2251 C C . PHE A 1 299 ? -11.562 -17.969 -25.625 1 96.69 299 PHE A C 1
ATOM 2253 O O . PHE A 1 299 ? -10.797 -17.234 -25 1 96.69 299 PHE A O 1
ATOM 2260 N N . GLN A 1 300 ? -12.43 -17.516 -26.5 1 94.81 300 GLN A N 1
ATOM 2261 C CA . GLN A 1 300 ? -12.547 -16.094 -26.812 1 94.81 300 GLN A CA 1
ATOM 2262 C C . GLN A 1 300 ? -13.281 -15.344 -25.703 1 94.81 300 GLN A C 1
ATOM 2264 O O . GLN A 1 300 ? -14.359 -15.758 -25.266 1 94.81 300 GLN A O 1
ATOM 2269 N N . VAL A 1 301 ? -12.656 -14.297 -25.203 1 92.19 301 VAL A N 1
ATOM 2270 C CA . VAL A 1 301 ? -13.266 -13.438 -24.188 1 92.19 301 VAL A CA 1
ATOM 2271 C C . VAL A 1 301 ? -12.828 -11.992 -24.422 1 92.19 301 VAL A C 1
ATOM 2273 O O . VAL A 1 301 ? -11.898 -11.727 -25.188 1 92.19 301 VAL A O 1
ATOM 2276 N N . GLN A 1 302 ? -13.547 -11.031 -23.797 1 88.81 302 GLN A N 1
ATOM 2277 C CA . GLN A 1 302 ? -13.062 -9.664 -23.703 1 88.81 302 GLN A CA 1
ATOM 2278 C C . GLN A 1 302 ? -12.07 -9.516 -22.547 1 88.81 302 GLN A C 1
ATOM 2280 O O . GLN A 1 302 ? -12.461 -9.508 -21.375 1 88.81 302 GLN A O 1
ATOM 2285 N N . VAL A 1 303 ? -10.875 -9.273 -22.938 1 82.94 303 VAL A N 1
ATOM 2286 C CA . VAL A 1 303 ? -9.797 -9.297 -21.938 1 82.94 303 VAL A CA 1
ATOM 2287 C C . VAL A 1 303 ? -9.805 -8 -21.141 1 82.94 303 VAL A C 1
ATOM 2289 O O . VAL A 1 303 ? -9.727 -6.91 -21.719 1 82.94 303 VAL A O 1
ATOM 2292 N N . VAL A 1 304 ? -9.93 -8.125 -19.875 1 75.38 304 VAL A N 1
ATOM 2293 C CA . VAL A 1 304 ? -9.836 -6.988 -18.969 1 75.38 304 VAL A CA 1
ATOM 2294 C C . VAL A 1 304 ? -8.523 -7.055 -18.188 1 75.38 304 VAL A C 1
ATOM 2296 O O . VAL A 1 304 ? -7.844 -6.039 -18.016 1 75.38 304 VAL A O 1
ATOM 2299 N N . GLY A 1 305 ? -8.172 -8.242 -17.766 1 76.88 305 GLY A N 1
ATOM 2300 C CA . GLY A 1 305 ? -6.934 -8.484 -17.031 1 76.88 305 GLY A CA 1
ATOM 2301 C C . GLY A 1 305 ? -6.512 -9.938 -17.047 1 76.88 305 GLY A C 1
ATOM 2302 O O . GLY A 1 305 ? -7.352 -10.836 -16.969 1 76.88 305 GLY A O 1
ATOM 2303 N N . THR A 1 306 ? -5.227 -10.133 -17 1 77.56 306 THR A N 1
ATOM 2304 C CA . THR A 1 306 ? -4.758 -11.508 -17.109 1 77.56 306 THR A CA 1
ATOM 2305 C C . THR A 1 306 ? -4.195 -12 -15.781 1 77.56 306 THR A C 1
ATOM 2307 O O . THR A 1 306 ? -3.615 -13.078 -15.703 1 77.56 306 THR A O 1
ATOM 2310 N N . THR A 1 307 ? -4.383 -11.203 -14.781 1 78 307 THR A N 1
ATOM 2311 C CA . THR A 1 307 ? -3.887 -11.57 -13.461 1 78 307 THR A CA 1
ATOM 2312 C C . THR A 1 307 ? -4.59 -12.828 -12.953 1 78 307 THR A C 1
ATOM 2314 O O . THR A 1 307 ? -5.82 -12.891 -12.93 1 78 307 THR A O 1
ATOM 2317 N N . GLY A 1 308 ? -3.824 -13.898 -12.672 1 87.75 308 GLY A N 1
ATOM 2318 C CA . GLY A 1 308 ? -4.383 -15.102 -12.078 1 87.75 308 GLY A CA 1
ATOM 2319 C C . GLY A 1 308 ? -4.926 -16.078 -13.109 1 87.75 308 GLY A C 1
ATOM 2320 O O . GLY A 1 308 ? -5.398 -17.156 -12.758 1 87.75 308 GLY A O 1
ATOM 2321 N N . ALA A 1 309 ? -4.852 -15.703 -14.391 1 90.88 309 ALA A N 1
ATOM 2322 C CA . ALA A 1 309 ? -5.398 -16.562 -15.438 1 90.88 309 ALA A CA 1
ATOM 2323 C C . ALA A 1 309 ? -4.762 -17.953 -15.398 1 90.88 309 ALA A C 1
ATOM 2325 O O . ALA A 1 309 ? -5.457 -18.969 -15.508 1 90.88 309 ALA A O 1
ATOM 2326 N N . GLY A 1 310 ? -3.484 -17.953 -15.273 1 94.62 310 GLY A N 1
ATOM 2327 C CA . GLY A 1 310 ? -2.787 -19.219 -15.172 1 94.62 310 GLY A CA 1
ATOM 2328 C C . GLY A 1 310 ? -3.203 -20.047 -13.969 1 94.62 310 GLY A C 1
ATOM 2329 O O . GLY A 1 310 ? -3.393 -21.25 -14.062 1 94.62 310 GLY A O 1
ATOM 2330 N N . ASP A 1 311 ? -3.322 -19.406 -12.859 1 96.5 311 ASP A N 1
ATOM 2331 C CA . ASP A 1 311 ? -3.756 -20.078 -11.641 1 96.5 311 ASP A CA 1
ATOM 2332 C C . ASP A 1 311 ? -5.156 -20.672 -11.797 1 96.5 311 ASP A C 1
ATOM 2334 O O . ASP A 1 311 ? -5.426 -21.766 -11.336 1 96.5 311 ASP A O 1
ATOM 2338 N N . CYS A 1 312 ? -6.016 -19.906 -12.422 1 96.75 312 CYS A N 1
ATOM 2339 C CA . CYS A 1 312 ? -7.371 -20.375 -12.656 1 96.75 312 CYS A CA 1
ATOM 2340 C C . CYS A 1 312 ? -7.375 -21.562 -13.617 1 96.75 312 CYS A C 1
ATOM 2342 O O . CYS A 1 312 ? -8.172 -22.484 -13.461 1 96.75 312 CYS A O 1
ATOM 2344 N N . ALA A 1 313 ? -6.535 -21.469 -14.594 1 97.81 313 ALA A N 1
ATOM 2345 C CA . ALA A 1 313 ? -6.398 -22.594 -15.508 1 97.81 313 ALA A CA 1
ATOM 2346 C C . ALA A 1 313 ? -5.984 -23.859 -14.766 1 97.81 313 ALA A C 1
ATOM 2348 O O . ALA A 1 313 ? -6.535 -24.938 -15 1 97.81 313 ALA A O 1
ATOM 2349 N N . ILE A 1 314 ? -5.027 -23.703 -13.875 1 98.56 314 ILE A N 1
ATOM 2350 C CA . ILE A 1 314 ? -4.574 -24.828 -13.078 1 98.56 314 ILE A CA 1
ATOM 2351 C C . ILE A 1 314 ? -5.73 -25.359 -12.227 1 98.56 314 ILE A C 1
ATOM 2353 O O . ILE A 1 314 ? -5.926 -26.578 -12.125 1 98.56 314 ILE A O 1
ATOM 2357 N N . ALA A 1 315 ? -6.492 -24.469 -11.672 1 98.5 315 ALA A N 1
ATOM 2358 C CA . ALA A 1 315 ? -7.641 -24.875 -10.859 1 98.5 315 ALA A CA 1
ATOM 2359 C C . ALA A 1 315 ? -8.633 -25.688 -11.688 1 98.5 315 ALA A C 1
ATOM 2361 O O . ALA A 1 315 ? -9.141 -26.719 -11.227 1 98.5 315 ALA A O 1
ATOM 2362 N N . GLY A 1 316 ? -8.922 -25.203 -12.867 1 98.25 316 GLY A N 1
ATOM 2363 C CA . GLY A 1 316 ? -9.805 -25.953 -13.75 1 98.25 316 GLY A CA 1
ATOM 2364 C C . GLY A 1 316 ? -9.281 -27.328 -14.094 1 98.25 316 GLY A C 1
ATOM 2365 O O . GLY A 1 316 ? -10.039 -28.312 -14.094 1 98.25 316 GLY A O 1
ATOM 2366 N N . PHE A 1 317 ? -8 -27.422 -14.352 1 98.69 317 PHE A N 1
ATOM 2367 C CA . PHE A 1 317 ? -7.355 -28.688 -14.672 1 98.69 317 PHE A CA 1
ATOM 2368 C C . PHE A 1 317 ? -7.477 -29.672 -13.508 1 98.69 317 PHE A C 1
ATOM 2370 O O . PHE A 1 317 ? -7.891 -30.812 -13.703 1 98.69 317 PHE A O 1
ATOM 2377 N N . LEU A 1 318 ? -7.129 -29.219 -12.328 1 98.69 318 LEU A N 1
ATOM 2378 C CA . LEU A 1 318 ? -7.148 -30.078 -11.141 1 98.69 318 LEU A CA 1
ATOM 2379 C C . LEU A 1 318 ? -8.57 -30.5 -10.797 1 98.69 318 LEU A C 1
ATOM 2381 O O . LEU A 1 318 ? -8.805 -31.641 -10.398 1 98.69 318 LEU A O 1
ATOM 2385 N N . ALA A 1 319 ? -9.516 -29.594 -10.961 1 98.38 319 ALA A N 1
ATOM 2386 C CA . ALA A 1 319 ? -10.914 -29.922 -10.711 1 98.38 319 ALA A CA 1
ATOM 2387 C C . ALA A 1 319 ? -11.398 -31.016 -11.656 1 98.38 319 ALA A C 1
ATOM 2389 O O . ALA A 1 319 ? -12.109 -31.938 -11.234 1 98.38 319 ALA A O 1
ATOM 2390 N N . ALA A 1 320 ? -11.031 -30.891 -12.906 1 98.12 320 ALA A N 1
ATOM 2391 C CA . ALA A 1 320 ? -11.406 -31.906 -13.891 1 98.12 320 ALA A CA 1
ATOM 2392 C C . ALA A 1 320 ? -10.773 -33.25 -13.547 1 98.12 320 ALA A C 1
ATOM 2394 O O . ALA A 1 320 ? -11.438 -34.281 -13.633 1 98.12 320 ALA A O 1
ATOM 2395 N N . LEU A 1 321 ? -9.516 -33.219 -13.188 1 97.44 321 LEU A N 1
ATOM 2396 C CA . LEU A 1 321 ? -8.812 -34.438 -12.797 1 97.44 321 LEU A CA 1
ATOM 2397 C C . LEU A 1 321 ? -9.516 -35.125 -11.633 1 97.44 321 LEU A C 1
ATOM 2399 O O . LEU A 1 321 ? -9.672 -36.344 -11.625 1 97.44 321 LEU A O 1
ATOM 2403 N N . LEU A 1 322 ? -9.914 -34.375 -10.648 1 96.5 322 LEU A N 1
ATOM 2404 C CA . LEU A 1 322 ? -10.594 -34.906 -9.469 1 96.5 322 LEU A CA 1
ATOM 2405 C C . LEU A 1 322 ? -11.922 -35.531 -9.836 1 96.5 322 LEU A C 1
ATOM 2407 O O . LEU A 1 322 ? -12.398 -36.438 -9.141 1 96.5 322 LEU A O 1
ATOM 2411 N N . ARG A 1 323 ? -12.492 -35.094 -10.93 1 96.06 323 ARG A N 1
ATOM 2412 C CA . ARG A 1 323 ? -13.781 -35.594 -11.391 1 96.06 323 ARG A CA 1
ATOM 2413 C C . ARG A 1 323 ? -13.609 -36.781 -12.312 1 96.06 323 ARG A C 1
ATOM 2415 O O . ARG A 1 323 ? -14.586 -37.312 -12.836 1 96.06 323 ARG A O 1
ATOM 2422 N N . GLY A 1 324 ? -12.352 -37.156 -12.555 1 96.31 324 GLY A N 1
ATOM 2423 C CA . GLY A 1 324 ? -12.07 -38.312 -13.359 1 96.31 324 GLY A CA 1
ATOM 2424 C C . GLY A 1 324 ? -12.219 -38.094 -14.852 1 96.31 324 GLY A C 1
ATOM 2425 O O . GLY A 1 324 ? -12.453 -39.031 -15.617 1 96.31 324 GLY A O 1
ATOM 2426 N N . LEU A 1 325 ? -12.078 -36.906 -15.258 1 97 325 LEU A N 1
ATOM 2427 C CA . LEU A 1 325 ? -12.258 -36.562 -16.672 1 97 325 LEU A CA 1
ATOM 2428 C C . LEU A 1 325 ? -11 -36.938 -17.469 1 97 325 LEU A C 1
ATOM 2430 O O . LEU A 1 325 ? -9.891 -36.906 -16.922 1 97 325 LEU A O 1
ATOM 2434 N N . PRO A 1 326 ? -11.141 -37.25 -18.781 1 97.06 326 PRO A N 1
ATOM 2435 C CA . PRO A 1 326 ? -9.984 -37.531 -19.641 1 97.06 326 PRO A CA 1
ATOM 2436 C C . PRO A 1 326 ? -9.148 -36.281 -19.922 1 97.06 326 PRO A C 1
ATOM 2438 O O . PRO A 1 326 ? -9.555 -35.156 -19.594 1 97.06 326 PRO A O 1
ATOM 2441 N N . PRO A 1 327 ? -7.934 -36.469 -20.484 1 97.81 327 PRO A N 1
ATOM 2442 C CA . PRO A 1 327 ? -7.035 -35.344 -20.703 1 97.81 327 PRO A CA 1
ATOM 2443 C C . PRO A 1 327 ? -7.66 -34.25 -21.578 1 97.81 327 PRO A C 1
ATOM 2445 O O . PRO A 1 327 ? -7.438 -33.062 -21.344 1 97.81 327 PRO A O 1
ATOM 2448 N N . GLU A 1 328 ? -8.461 -34.688 -22.562 1 97.5 328 GLU A N 1
ATOM 2449 C CA . GLU A 1 328 ? -9.094 -33.719 -23.453 1 97.5 328 GLU A CA 1
ATOM 2450 C C . GLU A 1 328 ? -10.031 -32.781 -22.672 1 97.5 328 GLU A C 1
ATOM 2452 O O . GLU A 1 328 ? -9.953 -31.562 -22.812 1 97.5 328 GLU A O 1
ATOM 2457 N N . ALA A 1 329 ? -10.852 -33.375 -21.891 1 97.5 329 ALA A N 1
ATOM 2458 C CA . ALA A 1 329 ? -11.812 -32.594 -21.094 1 97.5 329 ALA A CA 1
ATOM 2459 C C . ALA A 1 329 ? -11.102 -31.781 -20.031 1 97.5 329 ALA A C 1
ATOM 2461 O O . ALA A 1 329 ? -11.531 -30.672 -19.688 1 97.5 329 ALA A O 1
ATOM 2462 N N . SER A 1 330 ? -10.031 -32.312 -19.469 1 98.31 330 SER A N 1
ATOM 2463 C CA . SER A 1 330 ? -9.25 -31.594 -18.453 1 98.31 330 SER A CA 1
ATOM 2464 C C . SER A 1 330 ? -8.617 -30.344 -19.047 1 98.31 330 SER A C 1
ATOM 2466 O O . SER A 1 330 ? -8.586 -29.297 -18.391 1 98.31 330 SER A O 1
ATOM 2468 N N . LEU A 1 331 ? -8.141 -30.422 -20.266 1 98.5 331 LEU A N 1
ATOM 2469 C CA . LEU A 1 331 ? -7.574 -29.266 -20.953 1 98.5 331 LEU A CA 1
ATOM 2470 C C . LEU A 1 331 ? -8.648 -28.219 -21.25 1 98.5 331 LEU A C 1
ATOM 2472 O O . LEU A 1 331 ? -8.406 -27.031 -21.125 1 98.5 331 LEU A O 1
ATOM 2476 N N . THR A 1 332 ? -9.773 -28.75 -21.656 1 97.94 332 THR A N 1
ATOM 2477 C CA . THR A 1 332 ? -10.891 -27.844 -21.906 1 97.94 332 THR A CA 1
ATOM 2478 C C . THR A 1 332 ? -11.281 -27.094 -20.641 1 97.94 332 THR A C 1
ATOM 2480 O O . THR A 1 332 ? -11.484 -25.875 -20.672 1 97.94 332 THR A O 1
ATOM 2483 N N . ALA A 1 333 ? -11.406 -27.828 -19.562 1 98.06 333 ALA A N 1
ATOM 2484 C CA . ALA A 1 333 ? -11.734 -27.203 -18.281 1 98.06 333 ALA A CA 1
ATOM 2485 C C . ALA A 1 333 ? -10.688 -26.172 -17.891 1 98.06 333 ALA A C 1
ATOM 2487 O O . ALA A 1 333 ? -11.023 -25.094 -17.391 1 98.06 333 ALA A O 1
ATOM 2488 N N . ALA A 1 334 ? -9.414 -26.484 -18.094 1 98.44 334 ALA A N 1
ATOM 2489 C CA . ALA A 1 334 ? -8.32 -25.578 -17.75 1 98.44 334 ALA A CA 1
ATOM 2490 C C . ALA A 1 334 ? -8.422 -24.266 -18.531 1 98.44 334 ALA A C 1
ATOM 2492 O O . ALA A 1 334 ? -8.375 -23.188 -17.953 1 98.44 334 ALA A O 1
ATOM 2493 N N . THR A 1 335 ? -8.578 -24.359 -19.859 1 97.88 335 THR A N 1
ATOM 2494 C CA . THR A 1 335 ? -8.625 -23.172 -20.703 1 97.88 335 THR A CA 1
ATOM 2495 C C . THR A 1 335 ? -9.898 -22.391 -20.453 1 97.88 335 THR A C 1
ATOM 2497 O O . THR A 1 335 ? -9.898 -21.156 -20.516 1 97.88 335 THR A O 1
ATOM 2500 N N . ALA A 1 336 ? -10.984 -23.078 -20.141 1 97.19 336 ALA A N 1
ATOM 2501 C CA . ALA A 1 336 ? -12.242 -22.406 -19.812 1 97.19 336 ALA A CA 1
ATOM 2502 C C . ALA A 1 336 ? -12.117 -21.609 -18.531 1 97.19 336 ALA A C 1
ATOM 2504 O O . ALA A 1 336 ? -12.555 -20.453 -18.453 1 97.19 336 ALA A O 1
ATOM 2505 N N . ALA A 1 337 ? -11.562 -22.25 -17.531 1 96.62 337 ALA A N 1
ATOM 2506 C CA . ALA A 1 337 ? -11.375 -21.578 -16.25 1 96.62 337 ALA A CA 1
ATOM 2507 C C . ALA A 1 337 ? -10.492 -20.344 -16.391 1 96.62 337 ALA A C 1
ATOM 2509 O O . ALA A 1 337 ? -10.805 -19.281 -15.844 1 96.62 337 ALA A O 1
ATOM 2510 N N . GLY A 1 338 ? -9.398 -20.469 -17.094 1 95.38 338 GLY A N 1
ATOM 2511 C CA . GLY A 1 338 ? -8.547 -19.312 -17.359 1 95.38 338 GLY A CA 1
ATOM 2512 C C . GLY A 1 338 ? -9.266 -18.188 -18.078 1 95.38 338 GLY A C 1
ATOM 2513 O O . GLY A 1 338 ? -9.094 -17.016 -17.719 1 95.38 338 GLY A O 1
ATOM 2514 N N . ALA A 1 339 ? -10.086 -18.547 -19.016 1 93.81 339 ALA A N 1
ATOM 2515 C CA . ALA A 1 339 ? -10.812 -17.562 -19.828 1 93.81 339 ALA A CA 1
ATOM 2516 C C . ALA A 1 339 ? -11.844 -16.828 -18.969 1 93.81 339 ALA A C 1
ATOM 2518 O O . ALA A 1 339 ? -12.055 -15.625 -19.156 1 93.81 339 ALA A O 1
ATOM 2519 N N . CYS A 1 340 ? -12.5 -17.516 -18.109 1 91.19 340 CYS A N 1
ATOM 2520 C CA . CYS A 1 340 ? -13.477 -16.891 -17.234 1 91.19 340 CYS A CA 1
ATOM 2521 C C . CYS A 1 340 ? -12.844 -15.758 -16.438 1 91.19 340 CYS A C 1
ATOM 2523 O O . CYS A 1 340 ? -13.438 -14.688 -16.281 1 91.19 340 CYS A O 1
ATOM 2525 N N . ASN A 1 341 ? -11.695 -15.922 -15.969 1 87.12 341 ASN A N 1
ATOM 2526 C CA . ASN A 1 341 ? -11.039 -14.977 -15.07 1 87.12 341 ASN A CA 1
ATOM 2527 C C . ASN A 1 341 ? -10.547 -13.742 -15.812 1 87.12 341 ASN A C 1
ATOM 2529 O O . ASN A 1 341 ? -10.531 -12.641 -15.258 1 87.12 341 ASN A O 1
ATOM 2533 N N . VAL A 1 342 ? -10.164 -13.883 -17.031 1 85.12 342 VAL A N 1
ATOM 2534 C CA . VAL A 1 342 ? -9.531 -12.805 -17.781 1 85.12 342 VAL A CA 1
ATOM 2535 C C . VAL A 1 342 ? -10.547 -11.695 -18.062 1 85.12 342 VAL A C 1
ATOM 2537 O O . VAL A 1 342 ? -10.172 -10.57 -18.406 1 85.12 342 VAL A O 1
ATOM 2540 N N . GLU A 1 343 ? -11.758 -12.031 -17.891 1 80.25 343 GLU A N 1
ATOM 2541 C CA . GLU A 1 343 ? -12.836 -11.07 -18.109 1 80.25 343 GLU A CA 1
ATOM 2542 C C . GLU A 1 343 ? -12.938 -10.078 -16.953 1 80.25 343 GLU A C 1
ATOM 2544 O O . GLU A 1 343 ? -13.758 -9.156 -17 1 80.25 343 GLU A O 1
ATOM 2549 N N . GLN A 1 344 ? -12.117 -10.258 -15.938 1 74.44 344 GLN A N 1
ATOM 2550 C CA . GLN A 1 344 ? -12.055 -9.367 -14.773 1 74.44 344 GLN A CA 1
ATOM 2551 C C . GLN A 1 344 ? -10.625 -8.914 -14.508 1 74.44 344 GLN A C 1
ATOM 2553 O O . GLN A 1 344 ? -9.664 -9.555 -14.953 1 74.44 344 GLN A O 1
ATOM 2558 N N . ALA A 1 345 ? -10.477 -7.836 -13.734 1 67.75 345 ALA A N 1
ATOM 2559 C CA . ALA A 1 345 ? -9.164 -7.242 -13.516 1 67.75 345 ALA A CA 1
ATOM 2560 C C . ALA A 1 345 ? -8.391 -8.008 -12.438 1 67.75 345 ALA A C 1
ATOM 2562 O O . ALA A 1 345 ? -7.168 -8.156 -12.531 1 67.75 345 ALA A O 1
ATOM 2563 N N . ASP A 1 346 ? -9.141 -8.469 -11.445 1 67.88 346 ASP A N 1
ATOM 2564 C CA . ASP A 1 346 ? -8.445 -9.141 -10.344 1 67.88 346 ASP A CA 1
ATOM 2565 C C . ASP A 1 346 ? -8.305 -10.641 -10.617 1 67.88 346 ASP A C 1
ATOM 2567 O O . ASP A 1 346 ? -8.766 -11.133 -11.648 1 67.88 346 ASP A O 1
ATOM 2571 N N . ALA A 1 347 ? -7.648 -11.328 -9.688 1 73.56 347 ALA A N 1
ATOM 2572 C CA . ALA A 1 347 ? -7.145 -12.672 -9.953 1 73.56 347 ALA A CA 1
ATOM 2573 C C . ALA A 1 347 ? -8.258 -13.711 -9.836 1 73.56 347 ALA A C 1
ATOM 2575 O O . ALA A 1 347 ? -8.109 -14.836 -10.312 1 73.56 347 ALA A O 1
ATOM 2576 N N . ILE A 1 348 ? -9.453 -13.383 -9.273 1 81.81 348 ILE A N 1
ATOM 2577 C CA . ILE A 1 348 ? -10.328 -14.516 -9 1 81.81 348 ILE A CA 1
ATOM 2578 C C . ILE A 1 348 ? -11.789 -14.109 -9.211 1 81.81 348 ILE A C 1
ATOM 2580 O O . ILE A 1 348 ? -12.672 -14.969 -9.289 1 81.81 348 ILE A O 1
ATOM 2584 N N . SER A 1 349 ? -12.094 -12.859 -9.359 1 77.75 349 SER A N 1
ATOM 2585 C CA . SER A 1 349 ? -13.469 -12.383 -9.328 1 77.75 349 SER A CA 1
ATOM 2586 C C . SER A 1 349 ? -14.25 -12.867 -10.547 1 77.75 349 SER A C 1
ATOM 2588 O O . SER A 1 349 ? -15.484 -12.953 -10.508 1 77.75 349 SER A O 1
ATOM 2590 N N . GLY A 1 350 ? -13.555 -13.266 -11.578 1 81.88 350 GLY A N 1
ATOM 2591 C CA . GLY A 1 350 ? -14.227 -13.703 -12.797 1 81.88 350 GLY A CA 1
ATOM 2592 C C . GLY A 1 350 ? -14.539 -15.188 -12.805 1 81.88 350 GLY A C 1
ATOM 2593 O O . GLY A 1 350 ? -15.227 -15.68 -13.703 1 81.88 350 GLY A O 1
ATOM 2594 N N . MET A 1 351 ? -14.07 -15.883 -11.805 1 87.88 351 MET A N 1
ATOM 2595 C CA . MET A 1 351 ? -14.273 -17.328 -11.781 1 87.88 351 MET A CA 1
ATOM 2596 C C . MET A 1 351 ? -15.734 -17.672 -11.523 1 87.88 351 MET A C 1
ATOM 2598 O O . MET A 1 351 ? -16.391 -17.047 -10.695 1 87.88 351 MET A O 1
ATOM 2602 N N . MET A 1 352 ? -16.219 -18.656 -12.305 1 90.94 352 MET A N 1
ATOM 2603 C CA . MET A 1 352 ? -17.578 -19.172 -12.18 1 90.94 352 MET A CA 1
ATOM 2604 C C . MET A 1 352 ? -17.578 -20.516 -11.469 1 90.94 352 MET A C 1
ATOM 2606 O O . MET A 1 352 ? -16.531 -21.125 -11.258 1 90.94 352 MET A O 1
ATOM 2610 N N . SER A 1 353 ? -18.828 -20.938 -11.188 1 95.12 353 SER A N 1
ATOM 2611 C CA . SER A 1 353 ? -18.969 -22.312 -10.703 1 95.12 353 SER A CA 1
ATOM 2612 C C . SER A 1 353 ? -18.672 -23.328 -11.805 1 95.12 353 SER A C 1
ATOM 2614 O O . SER A 1 353 ? -18.672 -22.984 -12.984 1 95.12 353 SER A O 1
ATOM 2616 N N . TRP A 1 354 ? -18.375 -24.5 -11.359 1 97 354 TRP A N 1
ATOM 2617 C CA . TRP A 1 354 ? -18.094 -25.578 -12.312 1 97 354 TRP A CA 1
ATOM 2618 C C . TRP A 1 354 ? -19.219 -25.719 -13.328 1 97 354 TRP A C 1
ATOM 2620 O O . TRP A 1 354 ? -18.984 -25.734 -14.539 1 97 354 TRP A O 1
ATOM 2630 N N . ASP A 1 355 ? -20.422 -25.766 -12.82 1 97.12 355 ASP A N 1
ATOM 2631 C CA . ASP A 1 355 ? -21.578 -26 -13.68 1 97.12 355 ASP A CA 1
ATOM 2632 C C . ASP A 1 355 ? -21.766 -24.844 -14.664 1 97.12 355 ASP A C 1
ATOM 2634 O O . ASP A 1 355 ? -22.047 -25.078 -15.844 1 97.12 355 ASP A O 1
ATOM 2638 N N . ALA A 1 356 ? -21.625 -23.625 -14.172 1 96.06 356 ALA A N 1
ATOM 2639 C CA . ALA A 1 356 ? -21.781 -22.469 -15.039 1 96.06 356 ALA A CA 1
ATOM 2640 C C . ALA A 1 356 ? -20.719 -22.438 -16.125 1 96.06 356 ALA A C 1
ATOM 2642 O O . ALA A 1 356 ? -21 -22.109 -17.281 1 96.06 356 ALA A O 1
ATOM 2643 N N . MET A 1 357 ? -19.531 -22.781 -15.773 1 95.38 357 MET A N 1
ATOM 2644 C CA . MET A 1 357 ? -18.422 -22.812 -16.719 1 95.38 357 MET A CA 1
ATOM 2645 C C . MET A 1 357 ? -18.656 -23.875 -17.797 1 95.38 357 MET A C 1
ATOM 2647 O O . MET A 1 357 ? -18.5 -23.594 -18.984 1 95.38 357 MET A O 1
ATOM 2651 N N . TRP A 1 358 ? -19.078 -25.047 -17.406 1 95.06 358 TRP A N 1
ATOM 2652 C CA . TRP A 1 358 ? -19.297 -26.141 -18.344 1 95.06 358 TRP A CA 1
ATOM 2653 C C . TRP A 1 358 ? -20.484 -25.859 -19.25 1 95.06 358 TRP A C 1
ATOM 2655 O O . TRP A 1 358 ? -20.484 -26.234 -20.422 1 95.06 358 TRP A O 1
ATOM 2665 N N . GLN A 1 359 ? -21.469 -25.203 -18.672 1 96.19 359 GLN A N 1
ATOM 2666 C CA . GLN A 1 359 ? -22.609 -24.797 -19.5 1 96.19 359 GLN A CA 1
ATOM 2667 C C . GLN A 1 359 ? -22.188 -23.844 -20.609 1 96.19 359 GLN A C 1
ATOM 2669 O O . GLN A 1 359 ? -22.672 -23.938 -21.734 1 96.19 359 GLN A O 1
ATOM 2674 N N . ARG A 1 360 ? -21.359 -22.969 -20.266 1 95.12 360 ARG A N 1
ATOM 2675 C CA . ARG A 1 360 ? -20.844 -22.031 -21.266 1 95.12 360 ARG A CA 1
ATOM 2676 C C . ARG A 1 360 ? -20.094 -22.781 -22.359 1 95.12 360 ARG A C 1
ATOM 2678 O O . ARG A 1 360 ? -20.219 -22.469 -23.547 1 95.12 360 ARG A O 1
ATOM 2685 N N . VAL A 1 361 ? -19.281 -23.781 -22.031 1 95.75 361 VAL A N 1
ATOM 2686 C CA . VAL A 1 361 ? -18.516 -24.594 -22.984 1 95.75 361 VAL A CA 1
ATOM 2687 C C . VAL A 1 361 ? -19.469 -25.375 -23.891 1 95.75 361 VAL A C 1
ATOM 2689 O O . VAL A 1 361 ? -19.297 -25.406 -25.109 1 95.75 361 VAL A O 1
ATOM 2692 N N . GLN A 1 362 ? -20.469 -25.938 -23.297 1 94.56 362 GLN A N 1
ATOM 2693 C CA . GLN A 1 362 ? -21.406 -26.766 -24.031 1 94.56 362 GLN A CA 1
ATOM 2694 C C . GLN A 1 362 ? -22.281 -25.938 -24.953 1 94.56 362 GLN A C 1
ATOM 2696 O O . GLN A 1 362 ? -22.828 -26.453 -25.938 1 94.56 362 GLN A O 1
ATOM 2701 N N . ALA A 1 363 ? -22.375 -24.672 -24.688 1 95.75 363 ALA A N 1
ATOM 2702 C CA . ALA A 1 363 ? -23.188 -23.766 -25.5 1 95.75 363 ALA A CA 1
ATOM 2703 C C . ALA A 1 363 ? -22.438 -23.297 -26.734 1 95.75 363 ALA A C 1
ATOM 2705 O O . ALA A 1 363 ? -22.938 -22.484 -27.516 1 95.75 363 ALA A O 1
ATOM 2706 N N . GLY A 1 364 ? -21.25 -23.75 -26.906 1 94.25 364 GLY A N 1
ATOM 2707 C CA . GLY A 1 364 ? -20.5 -23.438 -28.109 1 94.25 364 GLY A CA 1
ATOM 2708 C C . GLY A 1 364 ? -19.594 -22.234 -27.953 1 94.25 364 GLY A C 1
ATOM 2709 O O . GLY A 1 364 ? -19.453 -21.422 -28.859 1 94.25 364 GLY A O 1
ATOM 2710 N N . TRP A 1 365 ? -19.016 -22.062 -26.844 1 95.25 365 TRP A N 1
ATOM 2711 C CA . TRP A 1 365 ? -18.047 -21 -26.594 1 95.25 365 TRP A CA 1
ATOM 2712 C C . TRP A 1 365 ? -16.938 -21.016 -27.625 1 95.25 365 TRP A C 1
ATOM 2714 O O . TRP A 1 365 ? -16.172 -21.969 -27.719 1 95.25 365 TRP A O 1
ATOM 2724 N N . PRO A 1 366 ? -16.844 -19.922 -28.438 1 96.25 366 PRO A N 1
ATOM 2725 C CA . PRO A 1 366 ? -15.828 -19.938 -29.5 1 96.25 366 PRO A CA 1
ATOM 2726 C C . PRO A 1 366 ? -14.406 -19.953 -28.938 1 96.25 366 PRO A C 1
ATOM 2728 O O . PRO A 1 366 ? -14.117 -19.297 -27.938 1 96.25 366 PRO A O 1
ATOM 2731 N N . GLN A 1 367 ? -13.539 -20.656 -29.594 1 96.56 367 GLN A N 1
ATOM 2732 C CA . GLN A 1 367 ? -12.125 -20.734 -29.234 1 96.56 367 GLN A CA 1
ATOM 2733 C C . GLN A 1 367 ? -11.273 -19.812 -30.109 1 96.56 367 GLN A C 1
ATOM 2735 O O . GLN A 1 367 ? -11.648 -19.484 -31.234 1 96.56 367 GLN A O 1
ATOM 2740 N N . ARG A 1 368 ? -10.188 -19.422 -29.578 1 95 368 ARG A N 1
ATOM 2741 C CA . ARG A 1 368 ? -9.242 -18.625 -30.328 1 95 368 ARG A CA 1
ATOM 2742 C C . ARG A 1 368 ? -8.414 -19.484 -31.266 1 95 368 ARG A C 1
ATOM 2744 O O . ARG A 1 368 ? -8.078 -20.625 -30.938 1 95 368 ARG A O 1
ATOM 2751 N N . PRO A 1 369 ? -8.086 -18.828 -32.406 1 92.06 369 PRO A N 1
ATOM 2752 C CA . PRO A 1 369 ? -7.129 -19.562 -33.25 1 92.06 369 PRO A CA 1
ATOM 2753 C C . PRO A 1 369 ? -5.742 -19.656 -32.594 1 92.06 369 PRO A C 1
ATOM 2755 O O . PRO A 1 369 ? -5.293 -18.703 -31.953 1 92.06 369 PRO A O 1
ATOM 2758 N N . VAL A 1 370 ? -5.113 -20.781 -32.781 1 92 370 VAL A N 1
ATOM 2759 C CA . VAL A 1 370 ? -3.744 -20.953 -32.312 1 92 370 VAL A CA 1
ATOM 2760 C C . VAL A 1 370 ? -2.76 -20.406 -33.312 1 92 370 VAL A C 1
ATOM 2762 O O . VAL A 1 370 ? -2.734 -20.844 -34.469 1 92 370 VAL A O 1
ATOM 2765 N N . GLY A 1 371 ? -1.975 -19.453 -32.938 1 89.81 371 GLY A N 1
ATOM 2766 C CA . GLY A 1 371 ? -1.042 -18.797 -33.844 1 89.81 371 GLY A CA 1
ATOM 2767 C C . GLY A 1 371 ? 0.321 -19.469 -33.875 1 89.81 371 GLY A C 1
ATOM 2768 O O . GLY A 1 371 ? 1.238 -18.969 -34.531 1 89.81 371 GLY A O 1
ATOM 2769 N N . LEU A 1 372 ? 0.503 -20.547 -33.25 1 92.19 372 LEU A N 1
ATOM 2770 C CA . LEU A 1 372 ? 1.773 -21.266 -33.219 1 92.19 372 LEU A CA 1
ATOM 2771 C C . LEU A 1 372 ? 1.954 -22.141 -34.438 1 92.19 372 LEU A C 1
ATOM 2773 O O . LEU A 1 372 ? 0.974 -22.625 -35 1 92.19 372 LEU A O 1
ATOM 2777 N N . SER A 1 373 ? 3.25 -22.281 -34.875 1 92 373 SER A N 1
ATOM 2778 C CA . SER A 1 373 ? 3.568 -23.25 -35.906 1 92 373 SER A CA 1
ATOM 2779 C C . SER A 1 373 ? 3.48 -24.672 -35.344 1 92 373 SER A C 1
ATOM 2781 O O . SER A 1 373 ? 4.254 -25.062 -34.469 1 92 373 SER A O 1
ATOM 2783 N N . LEU A 1 374 ? 2.549 -25.453 -35.812 1 93.62 374 LEU A N 1
ATOM 2784 C CA . LEU A 1 374 ? 2.303 -26.812 -35.375 1 93.62 374 LEU A CA 1
ATOM 2785 C C . LEU A 1 374 ? 2.377 -27.812 -36.531 1 93.62 374 LEU A C 1
ATOM 2787 O O . LEU A 1 374 ? 1.409 -28.516 -36.781 1 93.62 374 LEU A O 1
ATOM 2791 N N . PRO A 1 375 ? 3.59 -27.891 -37.031 1 89.5 375 PRO A N 1
ATOM 2792 C CA . PRO A 1 375 ? 3.684 -28.859 -38.125 1 89.5 375 PRO A CA 1
ATOM 2793 C C . PRO A 1 375 ? 3.338 -30.281 -37.688 1 89.5 375 PRO A C 1
ATOM 2795 O O . PRO A 1 375 ? 3.734 -30.703 -36.594 1 89.5 375 PRO A O 1
ATOM 2798 N N . ASP A 1 376 ? 2.523 -31.047 -38.406 1 91.88 376 ASP A N 1
ATOM 2799 C CA . ASP A 1 376 ? 2.201 -32.469 -38.25 1 91.88 376 ASP A CA 1
ATOM 2800 C C . ASP A 1 376 ? 1.168 -32.656 -37.125 1 91.88 376 ASP A C 1
ATOM 2802 O O . ASP A 1 376 ? 0.956 -33.781 -36.656 1 91.88 376 ASP A O 1
ATOM 2806 N N . TRP A 1 377 ? 0.729 -31.562 -36.562 1 95.75 377 TRP A N 1
ATOM 2807 C CA . TRP A 1 377 ? -0.359 -31.688 -35.594 1 95.75 377 TRP A CA 1
ATOM 2808 C C . TRP A 1 377 ? -1.701 -31.844 -36.312 1 95.75 377 TRP A C 1
ATOM 2810 O O . TRP A 1 377 ? -1.875 -31.375 -37.438 1 95.75 377 TRP A O 1
ATOM 2820 N N . GLN A 1 378 ? -2.658 -32.531 -35.688 1 95.56 378 GLN A N 1
ATOM 2821 C CA . GLN A 1 378 ? -3.979 -32.75 -36.281 1 95.56 378 GLN A CA 1
ATOM 2822 C C . GLN A 1 378 ? -5.074 -32.156 -35.406 1 95.56 378 GLN A C 1
ATOM 2824 O O . GLN A 1 378 ? -5.094 -32.344 -34.188 1 95.56 378 GLN A O 1
ATOM 2829 N N . TRP A 1 379 ? -5.902 -31.422 -36.031 1 95.31 379 TRP A N 1
ATOM 2830 C CA . TRP A 1 379 ? -7.035 -30.844 -35.312 1 95.31 379 TRP A CA 1
ATOM 2831 C C . TRP A 1 379 ? -8.117 -31.891 -35.062 1 95.31 379 TRP A C 1
ATOM 2833 O O . TRP A 1 379 ? -8.539 -32.594 -36 1 95.31 379 TRP A O 1
ATOM 2843 N N . ASP A 1 380 ? -8.453 -32.062 -33.844 1 95.12 380 ASP A N 1
ATOM 2844 C CA . ASP A 1 380 ? -9.578 -32.906 -33.469 1 95.12 380 ASP A CA 1
ATOM 2845 C C . ASP A 1 380 ? -10.82 -32.094 -33.156 1 95.12 380 ASP A C 1
ATOM 2847 O O . ASP A 1 380 ? -11 -31.594 -32.062 1 95.12 380 ASP A O 1
ATOM 2851 N N . ALA A 1 381 ? -11.75 -32 -34.062 1 92.94 381 ALA A N 1
ATOM 2852 C CA . ALA A 1 381 ? -12.93 -31.156 -33.969 1 92.94 381 ALA A CA 1
ATOM 2853 C C . ALA A 1 381 ? -13.875 -31.625 -32.875 1 92.94 381 ALA A C 1
ATOM 2855 O O . ALA A 1 381 ? -14.547 -30.812 -32.219 1 92.94 381 ALA A O 1
ATOM 2856 N N . SER A 1 382 ? -13.938 -32.906 -32.688 1 91.75 382 SER A N 1
ATOM 2857 C CA . SER A 1 382 ? -14.836 -33.469 -31.688 1 91.75 382 SER A CA 1
ATOM 2858 C C . SER A 1 382 ? -14.414 -33.062 -30.281 1 91.75 382 SER A C 1
ATOM 2860 O O . SER A 1 382 ? -15.258 -32.812 -29.422 1 91.75 382 SER A O 1
ATOM 2862 N N . ALA A 1 383 ? -13.086 -32.938 -30.062 1 93.12 383 ALA A N 1
ATOM 2863 C CA . ALA A 1 383 ? -12.562 -32.625 -28.75 1 93.12 383 ALA A CA 1
ATOM 2864 C C . ALA A 1 383 ? -12.234 -31.125 -28.641 1 93.12 383 ALA A C 1
ATOM 2866 O O . ALA A 1 383 ? -12.055 -30.594 -27.547 1 93.12 383 ALA A O 1
ATOM 2867 N N . GLY A 1 384 ? -12.211 -30.469 -29.844 1 94.56 384 GLY A N 1
ATOM 2868 C CA . GLY A 1 384 ? -11.883 -29.047 -29.875 1 94.56 384 GLY A CA 1
ATOM 2869 C C . GLY A 1 384 ? -10.445 -28.766 -29.5 1 94.56 384 GLY A C 1
ATOM 2870 O O . GLY A 1 384 ? -10.172 -27.812 -28.766 1 94.56 384 GLY A O 1
ATOM 2871 N N . LEU A 1 385 ? -9.492 -29.625 -29.844 1 97.38 385 LEU A N 1
ATOM 2872 C CA . LEU A 1 385 ? -8.086 -29.406 -29.516 1 97.38 385 LEU A CA 1
ATOM 2873 C C . LEU A 1 385 ? -7.172 -30.031 -30.547 1 97.38 385 LEU A C 1
ATOM 2875 O O . LEU A 1 385 ? -7.641 -30.703 -31.469 1 97.38 385 LEU A O 1
ATOM 2879 N N . TRP A 1 386 ? -5.949 -29.719 -30.516 1 97 386 TRP A N 1
ATOM 2880 C CA . TRP A 1 386 ? -4.93 -30.25 -31.406 1 97 386 TRP A CA 1
ATOM 2881 C C . TRP A 1 386 ? -4.246 -31.469 -30.812 1 97 386 TRP A C 1
ATOM 2883 O O . TRP A 1 386 ? -3.951 -31.5 -29.609 1 97 386 TRP A O 1
ATOM 2893 N N . ARG A 1 387 ? -4 -32.5 -31.594 1 97.19 387 ARG A N 1
ATOM 2894 C CA . ARG A 1 387 ? -3.223 -33.688 -31.219 1 97.19 387 ARG A CA 1
ATOM 2895 C C . ARG A 1 387 ? -1.826 -33.625 -31.828 1 97.19 387 ARG A C 1
ATOM 2897 O O . ARG A 1 387 ? -1.681 -33.5 -33.031 1 97.19 387 ARG A O 1
ATOM 2904 N N . GLY A 1 388 ? -0.835 -33.75 -31 1 96.19 388 GLY A N 1
ATOM 2905 C CA . GLY A 1 388 ? 0.546 -33.656 -31.453 1 96.19 388 GLY A CA 1
ATOM 2906 C C . GLY A 1 388 ? 1.016 -34.938 -32.125 1 96.19 388 GLY A C 1
ATOM 2907 O O . GLY A 1 388 ? 0.339 -35.969 -32.062 1 96.19 388 GLY A O 1
ATOM 2908 N N . PRO A 1 389 ? 2.125 -34.844 -32.812 1 93.81 389 PRO A N 1
ATOM 2909 C CA . PRO A 1 389 ? 2.641 -36 -33.562 1 93.81 389 PRO A CA 1
ATOM 2910 C C . PRO A 1 389 ? 3.027 -37.156 -32.688 1 93.81 389 PRO A C 1
ATOM 2912 O O . PRO A 1 389 ? 3.107 -38.281 -33.156 1 93.81 389 PRO A O 1
ATOM 2915 N N . ARG A 1 390 ? 3.209 -36.938 -31.438 1 89.94 390 ARG A N 1
ATOM 2916 C CA . ARG A 1 390 ? 3.631 -38 -30.531 1 89.94 390 ARG A CA 1
ATOM 2917 C C . ARG A 1 390 ? 2.473 -38.469 -29.656 1 89.94 390 ARG A C 1
ATOM 2919 O O . ARG A 1 390 ? 2.682 -39.156 -28.656 1 89.94 390 ARG A O 1
ATOM 2926 N N . ASP A 1 391 ? 1.324 -38.031 -29.922 1 95.19 391 ASP A N 1
ATOM 2927 C CA . ASP A 1 391 ? 0.163 -38.438 -29.125 1 95.19 391 ASP A CA 1
ATOM 2928 C C . ASP A 1 391 ? -0.099 -39.906 -29.266 1 95.19 391 ASP A C 1
ATOM 2930 O O . ASP A 1 391 ? -0.206 -40.438 -30.391 1 95.19 391 ASP A O 1
ATOM 2934 N N . GLY A 1 392 ? -0.112 -40.562 -28.172 1 88.31 392 GLY A N 1
ATOM 2935 C CA . GLY A 1 392 ? -0.299 -42 -28.172 1 88.31 392 GLY A CA 1
ATOM 2936 C C . GLY A 1 392 ? -1.672 -42.406 -28.656 1 88.31 392 GLY A C 1
ATOM 2937 O O . GLY A 1 392 ? -1.872 -43.562 -29.031 1 88.31 392 GLY A O 1
ATOM 2938 N N . ARG A 1 393 ? -2.604 -41.594 -28.547 1 79.62 393 ARG A N 1
ATOM 2939 C CA . ARG A 1 393 ? -3.947 -41.969 -29 1 79.62 393 ARG A CA 1
ATOM 2940 C C . ARG A 1 393 ? -4.262 -41.344 -30.359 1 79.62 393 ARG A C 1
ATOM 2942 O O . ARG A 1 393 ? -4.473 -40.125 -30.438 1 79.62 393 ARG A O 1
ATOM 2949 N N . LYS A 1 394 ? -3.457 -41.75 -31.375 1 58.91 394 LYS A N 1
ATOM 2950 C CA . LYS A 1 394 ? -3.682 -41.188 -32.719 1 58.91 394 LYS A CA 1
ATOM 2951 C C . LYS A 1 394 ? -5.152 -41.281 -33.094 1 58.91 394 LYS A C 1
ATOM 2953 O O . LYS A 1 394 ? -5.91 -42.062 -32.5 1 58.91 394 LYS A O 1
ATOM 2958 N N . GLU A 1 395 ? -5.551 -40.406 -33.875 1 50.31 395 GLU A N 1
ATOM 2959 C CA . GLU A 1 395 ? -6.852 -40.281 -34.531 1 50.31 395 GLU A CA 1
ATOM 2960 C C . GLU A 1 395 ? -7.379 -41.625 -35 1 50.31 395 GLU A C 1
ATOM 2962 O O . GLU A 1 395 ? -6.609 -42.469 -35.438 1 50.31 395 GLU A O 1
ATOM 2967 N N . GLY A 1 396 ? -8.727 -42.188 -34.656 1 45.88 396 GLY A N 1
ATOM 2968 C CA . GLY A 1 396 ? -9.539 -43.312 -35.094 1 45.88 396 GLY A CA 1
ATOM 2969 C C . GLY A 1 396 ? -9.695 -44.406 -34.031 1 45.88 396 GLY A C 1
ATOM 2970 O O . GLY A 1 396 ? -10.398 -45.375 -34.25 1 45.88 396 GLY A O 1
ATOM 2971 N N . GLN A 1 397 ? -8.859 -44.531 -33.062 1 40.12 397 GLN A N 1
ATOM 2972 C CA . GLN A 1 397 ? -9.078 -45.562 -32.094 1 40.12 397 GLN A CA 1
ATOM 2973 C C . GLN A 1 397 ? -10.039 -45.094 -31 1 40.12 397 GLN A C 1
ATOM 2975 O O . GLN A 1 397 ? -9.797 -44.094 -30.344 1 40.12 397 GLN A O 1
ATOM 2980 N N . GLY A 1 398 ? -11.367 -45.188 -31.312 1 34.94 398 GLY A N 1
ATOM 2981 C CA . GLY A 1 398 ? -12.555 -44.906 -30.516 1 34.94 398 GLY A CA 1
ATOM 2982 C C . GLY A 1 398 ? -12.336 -45.094 -29.031 1 34.94 398 GLY A C 1
ATOM 2983 O O . GLY A 1 398 ? -11.461 -45.844 -28.609 1 34.94 398 GLY A O 1
ATOM 2984 N N . VAL A 1 399 ? -12.836 -44.219 -28.203 1 37.81 399 VAL A N 1
ATOM 2985 C CA . VAL A 1 399 ? -13.102 -44.5 -26.781 1 37.81 399 VAL A CA 1
ATOM 2986 C C . VAL A 1 399 ? -13.969 -45.75 -26.656 1 37.81 399 VAL A C 1
ATOM 2988 O O . VAL A 1 399 ? -14.883 -45.938 -27.453 1 37.81 399 VAL A O 1
ATOM 2991 N N . MET B 1 1 ? -17.656 12.828 31.953 1 41.31 1 MET B N 1
ATOM 2992 C CA . MET B 1 1 ? -16.766 12.602 30.812 1 41.31 1 MET B CA 1
ATOM 2993 C C . MET B 1 1 ? -15.461 13.375 30.969 1 41.31 1 MET B C 1
ATOM 2995 O O . MET B 1 1 ? -15.461 14.492 31.484 1 41.31 1 MET B O 1
ATOM 2999 N N . SER B 1 2 ? -14.414 12.758 31.078 1 57.75 2 SER B N 1
ATOM 3000 C CA . SER B 1 2 ? -13.148 13.43 31.375 1 57.75 2 SER B CA 1
ATOM 3001 C C . SER B 1 2 ? -12.969 14.672 30.5 1 57.75 2 SER B C 1
ATOM 3003 O O . SER B 1 2 ? -13.477 14.727 29.391 1 57.75 2 SER B O 1
ATOM 3005 N N . GLN B 1 3 ? -12.727 15.75 31 1 82.25 3 GLN B N 1
ATOM 3006 C CA . GLN B 1 3 ? -12.586 17.062 30.359 1 82.25 3 GLN B CA 1
ATOM 3007 C C . GLN B 1 3 ? -11.578 17.016 29.219 1 82.25 3 GLN B C 1
ATOM 3009 O O . GLN B 1 3 ? -10.469 16.516 29.391 1 82.25 3 GLN B O 1
ATOM 3014 N N . ILE B 1 4 ? -12.023 17.25 27.953 1 90.31 4 ILE B N 1
ATOM 3015 C CA . ILE B 1 4 ? -11.203 17.297 26.75 1 90.31 4 ILE B CA 1
ATOM 3016 C C . ILE B 1 4 ? -10.641 18.703 26.562 1 90.31 4 ILE B C 1
ATOM 3018 O O . ILE B 1 4 ? -11.375 19.688 26.625 1 90.31 4 ILE B O 1
ATOM 3022 N N . ASP B 1 5 ? -9.367 18.75 26.391 1 96.56 5 ASP B N 1
ATOM 3023 C CA . ASP B 1 5 ? -8.711 20.047 26.188 1 96.56 5 ASP B CA 1
ATOM 3024 C C . ASP B 1 5 ? -8.727 20.453 24.719 1 96.56 5 ASP B C 1
ATOM 3026 O O . ASP B 1 5 ? -9.07 21.594 24.391 1 96.56 5 ASP B O 1
ATOM 3030 N N . VAL B 1 6 ? -8.359 19.531 23.891 1 98.44 6 VAL B N 1
ATOM 3031 C CA . VAL B 1 6 ? -8.219 19.891 22.484 1 98.44 6 VAL B CA 1
ATOM 3032 C C . VAL B 1 6 ? -8.969 18.875 21.625 1 98.44 6 VAL B C 1
ATOM 3034 O O . VAL B 1 6 ? -8.867 17.656 21.844 1 98.44 6 VAL B O 1
ATOM 3037 N N . ILE B 1 7 ? -9.75 19.328 20.703 1 98.38 7 ILE B N 1
ATOM 3038 C CA . ILE B 1 7 ? -10.32 18.531 19.625 1 98.38 7 ILE B CA 1
ATOM 3039 C C . ILE B 1 7 ? -9.516 18.75 18.344 1 98.38 7 ILE B C 1
ATOM 3041 O O . ILE B 1 7 ? -9.305 19.891 17.922 1 98.38 7 ILE B O 1
ATOM 3045 N N . VAL B 1 8 ? -9 17.703 17.781 1 98.62 8 VAL B N 1
ATOM 3046 C CA . VAL B 1 8 ? -8.281 17.797 16.516 1 98.62 8 VAL B CA 1
ATOM 3047 C C . VAL B 1 8 ? -9.109 17.125 15.414 1 98.62 8 VAL B C 1
ATOM 3049 O O . VAL B 1 8 ? -9.398 15.938 15.477 1 98.62 8 VAL B O 1
ATOM 3052 N N . ALA B 1 9 ? -9.492 17.906 14.422 1 98.62 9 ALA B N 1
ATOM 3053 C CA . ALA B 1 9 ? -10.281 17.438 13.289 1 98.62 9 ALA B CA 1
ATOM 3054 C C . ALA B 1 9 ? -9.594 17.75 11.969 1 98.62 9 ALA B C 1
ATOM 3056 O O . ALA B 1 9 ? -8.703 18.594 11.914 1 98.62 9 ALA B O 1
ATOM 3057 N N . GLY B 1 10 ? -9.969 17.016 10.945 1 98.44 10 GLY B N 1
ATOM 3058 C CA . GLY B 1 10 ? -9.438 17.297 9.625 1 98.44 10 GLY B CA 1
ATOM 3059 C C . GLY B 1 10 ? -8.953 16.062 8.898 1 98.44 10 GLY B C 1
ATOM 3060 O O . GLY B 1 10 ? -9.609 15.023 8.93 1 98.44 10 GLY B O 1
ATOM 3061 N N . HIS B 1 11 ? -7.824 16.25 8.172 1 98.12 11 HIS B N 1
ATOM 3062 C CA . HIS B 1 11 ? -7.305 15.227 7.258 1 98.12 11 HIS B CA 1
ATOM 3063 C C . HIS B 1 11 ? -6.711 14.055 8.023 1 98.12 11 HIS B C 1
ATOM 3065 O O . HIS B 1 11 ? -5.988 14.25 9.008 1 98.12 11 HIS B O 1
ATOM 3071 N N . LEU B 1 12 ? -7.062 12.875 7.645 1 98.19 12 LEU B N 1
ATOM 3072 C CA . LEU B 1 12 ? -6.578 11.609 8.188 1 98.19 12 LEU B CA 1
ATOM 3073 C C . LEU B 1 12 ? -6.379 10.586 7.074 1 98.19 12 LEU B C 1
ATOM 3075 O O . LEU B 1 12 ? -7.23 10.453 6.191 1 98.19 12 LEU B O 1
ATOM 3079 N N . CYS B 1 13 ? -5.219 9.938 7.082 1 97.44 13 CYS B N 1
ATOM 3080 C CA . CYS B 1 13 ? -4.996 8.922 6.059 1 97.44 13 CYS B CA 1
ATOM 3081 C C . CYS B 1 13 ? -4.098 7.809 6.586 1 97.44 13 CYS B C 1
ATOM 3083 O O . CYS B 1 13 ? -3.457 7.957 7.625 1 97.44 13 CYS B O 1
ATOM 3085 N N . LEU B 1 14 ? -4.168 6.664 5.953 1 97.19 14 LEU B N 1
ATOM 3086 C CA . LEU B 1 14 ? -3.23 5.57 6.18 1 97.19 14 LEU B CA 1
ATOM 3087 C C . LEU B 1 14 ? -1.984 5.738 5.316 1 97.19 14 LEU B C 1
ATOM 3089 O O . LEU B 1 14 ? -2.082 5.855 4.09 1 97.19 14 LEU B O 1
ATOM 3093 N N . ASP B 1 15 ? -0.876 5.77 5.941 1 93.88 15 ASP B N 1
ATOM 3094 C CA . ASP B 1 15 ? 0.38 5.82 5.199 1 93.88 15 ASP B CA 1
ATOM 3095 C C . ASP B 1 15 ? 0.994 4.43 5.062 1 93.88 15 ASP B C 1
ATOM 3097 O O . ASP B 1 15 ? 1.188 3.729 6.059 1 93.88 15 ASP B O 1
ATOM 3101 N N . ILE B 1 16 ? 1.226 4.027 3.846 1 95.12 16 ILE B N 1
ATOM 3102 C CA . ILE B 1 16 ? 1.927 2.791 3.516 1 95.12 16 ILE B CA 1
ATOM 3103 C C . ILE B 1 16 ? 3.307 3.117 2.947 1 95.12 16 ILE B C 1
ATOM 3105 O O . ILE B 1 16 ? 3.418 3.668 1.85 1 95.12 16 ILE B O 1
ATOM 3109 N N . ILE B 1 17 ? 4.363 2.711 3.658 1 91.25 17 ILE B N 1
ATOM 3110 C CA . ILE B 1 17 ? 5.715 3.137 3.312 1 91.25 17 ILE B CA 1
ATOM 3111 C C . ILE B 1 17 ? 6.605 1.912 3.111 1 91.25 17 ILE B C 1
ATOM 3113 O O . ILE B 1 17 ? 7.227 1.425 4.059 1 91.25 17 ILE B O 1
ATOM 3117 N N . PRO B 1 18 ? 6.715 1.439 1.854 1 92.5 18 PRO B N 1
ATOM 3118 C CA . PRO B 1 18 ? 7.648 0.337 1.601 1 92.5 18 PRO B CA 1
ATOM 3119 C C . PRO B 1 18 ? 9.086 0.684 1.969 1 92.5 18 PRO B C 1
ATOM 3121 O O . PRO B 1 18 ? 9.523 1.82 1.768 1 92.5 18 PRO B O 1
ATOM 3124 N N . THR B 1 19 ? 9.82 -0.279 2.479 1 90.19 19 THR B N 1
ATOM 3125 C CA . THR B 1 19 ? 11.234 -0.086 2.801 1 90.19 19 THR B CA 1
ATOM 3126 C C . THR B 1 19 ? 12.109 -0.433 1.604 1 90.19 19 THR B C 1
ATOM 3128 O O . THR B 1 19 ? 12.117 -1.576 1.144 1 90.19 19 THR B O 1
ATOM 3131 N N . PHE B 1 20 ? 12.805 0.529 1.103 1 87.31 20 PHE B N 1
ATOM 3132 C CA . PHE B 1 20 ? 13.68 0.304 -0.044 1 87.31 20 PHE B CA 1
ATOM 3133 C C . PHE B 1 20 ? 15.086 -0.047 0.41 1 87.31 20 PHE B C 1
ATOM 3135 O O . PHE B 1 20 ? 15.547 0.431 1.449 1 87.31 20 PHE B O 1
ATOM 3142 N N . GLY B 1 21 ? 15.695 -0.923 -0.353 1 79.12 21 GLY B N 1
ATOM 3143 C CA . GLY B 1 21 ? 17.078 -1.259 -0.069 1 79.12 21 GLY B CA 1
ATOM 3144 C C . GLY B 1 21 ? 18.031 -0.109 -0.322 1 79.12 21 GLY B C 1
ATOM 3145 O O . GLY B 1 21 ? 17.609 0.982 -0.712 1 79.12 21 GLY B O 1
ATOM 3146 N N . GLN B 1 22 ? 19.234 -0.284 -0.087 1 69.19 22 GLN B N 1
ATOM 3147 C CA . GLN B 1 22 ? 20.266 0.748 -0.114 1 69.19 22 GLN B CA 1
ATOM 3148 C C . GLN B 1 22 ? 20.703 1.059 -1.545 1 69.19 22 GLN B C 1
ATOM 3150 O O . GLN B 1 22 ? 21.359 2.07 -1.794 1 69.19 22 GLN B O 1
ATOM 3155 N N . GLU B 1 23 ? 20.281 0.188 -2.402 1 65.12 23 GLU B N 1
ATOM 3156 C CA . GLU B 1 23 ? 20.766 0.444 -3.76 1 65.12 23 GLU B CA 1
ATOM 3157 C C . GLU B 1 23 ? 20.062 1.659 -4.367 1 65.12 23 GLU B C 1
ATOM 3159 O O . GLU B 1 23 ? 18.844 1.797 -4.266 1 65.12 23 GLU B O 1
ATOM 3164 N N . ARG B 1 24 ? 20.938 2.578 -4.715 1 61.91 24 ARG B N 1
ATOM 3165 C CA . ARG B 1 24 ? 20.453 3.818 -5.305 1 61.91 24 ARG B CA 1
ATOM 3166 C C . ARG B 1 24 ? 19.984 3.596 -6.742 1 61.91 24 ARG B C 1
ATOM 3168 O O . ARG B 1 24 ? 20.797 3.326 -7.629 1 61.91 24 ARG B O 1
ATOM 3175 N N . THR B 1 25 ? 18.859 3.162 -6.953 1 62.94 25 THR B N 1
ATOM 3176 C CA . THR B 1 25 ? 18.312 3.037 -8.305 1 62.94 25 THR B CA 1
ATOM 3177 C C . THR B 1 25 ? 17.312 4.145 -8.594 1 62.94 25 THR B C 1
ATOM 3179 O O . THR B 1 25 ? 16.578 4.574 -7.695 1 62.94 25 THR B O 1
ATOM 3182 N N . GLY B 1 26 ? 17.594 4.832 -9.695 1 64.5 26 GLY B N 1
ATOM 3183 C CA . GLY B 1 26 ? 16.641 5.848 -10.109 1 64.5 26 GLY B CA 1
ATOM 3184 C C . GLY B 1 26 ? 15.219 5.328 -10.203 1 64.5 26 GLY B C 1
ATOM 3185 O O . GLY B 1 26 ? 15 4.141 -10.445 1 64.5 26 GLY B O 1
ATOM 3186 N N . VAL B 1 27 ? 14.25 6.176 -9.859 1 65.12 27 VAL B N 1
ATOM 3187 C CA . VAL B 1 27 ? 12.828 5.828 -9.844 1 65.12 27 VAL B CA 1
ATOM 3188 C C . VAL B 1 27 ? 12.438 5.23 -11.195 1 65.12 27 VAL B C 1
ATOM 3190 O O . VAL B 1 27 ? 11.594 4.328 -11.258 1 65.12 27 VAL B O 1
ATOM 3193 N N . GLU B 1 28 ? 13.086 5.703 -12.164 1 65.25 28 GLU B N 1
ATOM 3194 C CA . GLU B 1 28 ? 12.766 5.207 -13.5 1 65.25 28 GLU B CA 1
ATOM 3195 C C . GLU B 1 28 ? 13.117 3.729 -13.641 1 65.25 28 GLU B C 1
ATOM 3197 O O . GLU B 1 28 ? 12.391 2.973 -14.289 1 65.25 28 GLU B O 1
ATOM 3202 N N . HIS B 1 29 ? 14.156 3.471 -13.062 1 70.19 29 HIS B N 1
ATOM 3203 C CA . HIS B 1 29 ? 14.578 2.076 -13.133 1 70.19 29 HIS B CA 1
ATOM 3204 C C . HIS B 1 29 ? 13.773 1.211 -12.164 1 70.19 29 HIS B C 1
ATOM 3206 O O . HIS B 1 29 ? 13.438 0.067 -12.484 1 70.19 29 HIS B O 1
ATOM 3212 N N . LEU B 1 30 ? 13.367 1.886 -11.148 1 73 30 LEU B N 1
ATOM 3213 C CA . LEU B 1 30 ? 12.672 1.154 -10.094 1 73 30 LEU B CA 1
ATOM 3214 C C . LEU B 1 30 ? 11.266 0.76 -10.539 1 73 30 LEU B C 1
ATOM 3216 O O . LEU B 1 30 ? 10.797 -0.339 -10.234 1 73 30 LEU B O 1
ATOM 3220 N N . LEU B 1 31 ? 10.672 1.607 -11.352 1 75.19 31 LEU B N 1
ATOM 3221 C CA . LEU B 1 31 ? 9.289 1.333 -11.727 1 75.19 31 LEU B CA 1
ATOM 3222 C C . LEU B 1 31 ? 9.148 1.187 -13.242 1 75.19 31 LEU B C 1
ATOM 3224 O O . LEU B 1 31 ? 8.172 1.647 -13.828 1 75.19 31 LEU B O 1
ATOM 3228 N N . ALA B 1 32 ? 10.188 0.604 -13.781 1 74.31 32 ALA B N 1
ATOM 3229 C CA . ALA B 1 32 ? 10.109 0.289 -15.203 1 74.31 32 ALA B CA 1
ATOM 3230 C C . ALA B 1 32 ? 8.953 -0.66 -15.492 1 74.31 32 ALA B C 1
ATOM 3232 O O . ALA B 1 32 ? 8.633 -1.527 -14.68 1 74.31 32 ALA B O 1
ATOM 3233 N N . PRO B 1 33 ? 8.281 -0.471 -16.672 1 72.88 33 PRO B N 1
ATOM 3234 C CA . PRO B 1 33 ? 7.148 -1.338 -17 1 72.88 33 PRO B CA 1
ATOM 3235 C C . PRO B 1 33 ? 7.496 -2.822 -16.922 1 72.88 33 PRO B C 1
ATOM 3237 O O . PRO B 1 33 ? 8.547 -3.238 -17.422 1 72.88 33 PRO B O 1
ATOM 3240 N N . GLY B 1 34 ? 6.664 -3.605 -16.25 1 72.56 34 GLY B N 1
ATOM 3241 C CA . GLY B 1 34 ? 6.816 -5.051 -16.172 1 72.56 34 GLY B CA 1
ATOM 3242 C C . GLY B 1 34 ? 7.773 -5.492 -15.086 1 72.56 34 GLY B C 1
ATOM 3243 O O . GLY B 1 34 ? 7.883 -6.688 -14.797 1 72.56 34 GLY B O 1
ATOM 3244 N N . ARG B 1 35 ? 8.367 -4.609 -14.414 1 76.56 35 ARG B N 1
ATOM 3245 C CA . ARG B 1 35 ? 9.414 -4.949 -13.453 1 76.56 35 ARG B CA 1
ATOM 3246 C C . ARG B 1 35 ? 8.82 -5.215 -12.07 1 76.56 35 ARG B C 1
ATOM 3248 O O . ARG B 1 35 ? 7.875 -4.551 -11.656 1 76.56 35 ARG B O 1
ATOM 3255 N N . LEU B 1 36 ? 9.398 -6.199 -11.438 1 82.31 36 LEU B N 1
ATOM 3256 C CA . LEU B 1 36 ? 9.133 -6.461 -10.023 1 82.31 36 LEU B CA 1
ATOM 3257 C C . LEU B 1 36 ? 10.328 -6.055 -9.164 1 82.31 36 LEU B C 1
ATOM 3259 O O . LEU B 1 36 ? 11.43 -6.598 -9.328 1 82.31 36 LEU B O 1
ATOM 3263 N N . VAL B 1 37 ? 10.117 -5.066 -8.352 1 85.44 37 VAL B N 1
ATOM 3264 C CA . VAL B 1 37 ? 11.164 -4.59 -7.457 1 85.44 37 VAL B CA 1
ATOM 3265 C C . VAL B 1 37 ? 10.945 -5.16 -6.059 1 85.44 37 VAL B C 1
ATOM 3267 O O . VAL B 1 37 ? 9.859 -5.031 -5.488 1 85.44 37 VAL B O 1
ATOM 3270 N N . HIS B 1 38 ? 12.008 -5.746 -5.566 1 89.06 38 HIS B N 1
ATOM 3271 C CA . HIS B 1 38 ? 11.938 -6.262 -4.203 1 89.06 38 HIS B CA 1
ATOM 3272 C C . HIS B 1 38 ? 12.117 -5.145 -3.182 1 89.06 38 HIS B C 1
ATOM 3274 O O . HIS B 1 38 ? 13.094 -4.391 -3.246 1 89.06 38 HIS B O 1
ATOM 3280 N N . VAL B 1 39 ? 11.148 -5 -2.314 1 91.44 39 VAL B N 1
ATOM 3281 C CA . VAL B 1 39 ? 11.227 -4.051 -1.209 1 91.44 39 VAL B CA 1
ATOM 3282 C C . VAL B 1 39 ? 11.086 -4.789 0.119 1 91.44 39 VAL B C 1
ATOM 3284 O O . VAL B 1 39 ? 10.758 -5.977 0.143 1 91.44 39 VAL B O 1
ATOM 3287 N N . GLY B 1 40 ? 11.414 -4.09 1.189 1 93.31 40 GLY B N 1
ATOM 3288 C CA . GLY B 1 40 ? 11.273 -4.664 2.52 1 93.31 40 GLY B CA 1
ATOM 3289 C C . GLY B 1 40 ? 9.883 -4.465 3.107 1 93.31 40 GLY B C 1
ATOM 3290 O O . GLY B 1 40 ? 8.969 -4.023 2.414 1 93.31 40 GLY B O 1
ATOM 3291 N N . PRO B 1 41 ? 9.75 -4.883 4.371 1 95 41 PRO B N 1
ATOM 3292 C CA . PRO B 1 41 ? 8.461 -4.707 5.039 1 95 41 PRO B CA 1
ATOM 3293 C C . PRO B 1 41 ? 7.977 -3.258 5.012 1 95 41 PRO B C 1
ATOM 3295 O O . PRO B 1 41 ? 8.781 -2.332 5.117 1 95 41 PRO B O 1
ATOM 3298 N N . ALA B 1 42 ? 6.664 -3.117 4.879 1 93.81 42 ALA B N 1
ATOM 3299 C CA . ALA B 1 42 ? 6.082 -1.776 4.863 1 93.81 42 ALA B CA 1
ATOM 3300 C C . ALA B 1 42 ? 5.883 -1.248 6.281 1 93.81 42 ALA B C 1
ATOM 3302 O O . ALA B 1 42 ? 5.441 -1.983 7.168 1 93.81 42 ALA B O 1
ATOM 3303 N N . GLN B 1 43 ? 6.266 -0.003 6.445 1 90.06 43 GLN B N 1
ATOM 3304 C CA . GLN B 1 43 ? 5.824 0.709 7.641 1 90.06 43 GLN B CA 1
ATOM 3305 C C . GLN B 1 43 ? 4.406 1.242 7.473 1 90.06 43 GLN B C 1
ATOM 3307 O O . GLN B 1 43 ? 4.113 1.956 6.508 1 90.06 43 GLN B O 1
ATOM 3312 N N . ILE B 1 44 ? 3.537 0.821 8.383 1 92.69 44 ILE B N 1
ATOM 3313 C CA . ILE B 1 44 ? 2.152 1.282 8.375 1 92.69 44 ILE B CA 1
ATOM 3314 C C . ILE B 1 44 ? 1.946 2.318 9.477 1 92.69 44 ILE B C 1
ATOM 3316 O O . ILE B 1 44 ? 2.184 2.035 10.656 1 92.69 44 ILE B O 1
ATOM 3320 N N . ALA B 1 45 ? 1.539 3.482 9.062 1 91.06 45 ALA B N 1
ATOM 3321 C CA . ALA B 1 45 ? 1.33 4.582 10 1 91.06 45 ALA B CA 1
ATOM 3322 C C . ALA B 1 45 ? 0.133 5.434 9.586 1 91.06 45 ALA B C 1
ATOM 3324 O O . ALA B 1 45 ? -0.493 5.18 8.555 1 91.06 45 ALA B O 1
ATOM 3325 N N . THR B 1 46 ? -0.256 6.258 10.469 1 94.19 46 THR B N 1
ATOM 3326 C CA . THR B 1 46 ? -1.279 7.238 10.125 1 94.19 46 THR B CA 1
ATOM 3327 C C . THR B 1 46 ? -0.649 8.594 9.82 1 94.19 46 THR B C 1
ATOM 3329 O O . THR B 1 46 ? 0.392 8.938 10.375 1 94.19 46 THR B O 1
ATOM 3332 N N . GLY B 1 47 ? -1.271 9.258 8.852 1 92.94 47 GLY B N 1
ATOM 3333 C CA . GLY B 1 47 ? -0.879 10.617 8.508 1 92.94 47 GLY B CA 1
ATOM 3334 C C . GLY B 1 47 ? -2.029 11.602 8.562 1 92.94 47 GLY B C 1
ATOM 3335 O O . GLY B 1 47 ? -3.178 11.211 8.781 1 92.94 47 GLY B O 1
ATOM 3336 N N . GLY B 1 48 ? -1.638 12.844 8.391 1 94.25 48 GLY B N 1
ATOM 3337 C CA . GLY B 1 48 ? -2.635 13.898 8.484 1 94.25 48 GLY B CA 1
ATOM 3338 C C . GLY B 1 48 ? -2.604 14.641 9.805 1 94.25 48 GLY B C 1
ATOM 3339 O O . GLY B 1 48 ? -1.99 14.172 10.773 1 94.25 48 GLY B O 1
ATOM 3340 N N . ALA B 1 49 ? -3.336 15.68 9.812 1 95.94 49 ALA B N 1
ATOM 3341 C CA . ALA B 1 49 ? -3.316 16.531 10.992 1 95.94 49 ALA B CA 1
ATOM 3342 C C . ALA B 1 49 ? -3.953 15.836 12.188 1 95.94 49 ALA B C 1
ATOM 3344 O O . ALA B 1 49 ? -3.502 16 13.328 1 95.94 49 ALA B O 1
ATOM 3345 N N . VAL B 1 50 ? -5.035 15.062 11.93 1 97.44 50 VAL B N 1
ATOM 3346 C CA . VAL B 1 50 ? -5.75 14.391 13.016 1 97.44 50 VAL B CA 1
ATOM 3347 C C . VAL B 1 50 ? -4.797 13.469 13.766 1 97.44 50 VAL B C 1
ATOM 3349 O O . VAL B 1 50 ? -4.742 13.492 15 1 97.44 50 VAL B O 1
ATOM 3352 N N . SER B 1 51 ? -4.078 12.773 12.992 1 95.94 51 SER B N 1
ATOM 3353 C CA . SER B 1 51 ? -3.154 11.836 13.609 1 95.94 51 SER B CA 1
ATOM 3354 C C . SER B 1 51 ? -1.897 12.539 14.109 1 95.94 51 SER B C 1
ATOM 3356 O O . SER B 1 51 ? -1.551 12.438 15.289 1 95.94 51 SER B O 1
ATOM 3358 N N . ASN B 1 52 ? -1.215 13.297 13.305 1 95.06 52 ASN B N 1
ATOM 3359 C CA . ASN B 1 52 ? 0.088 13.875 13.633 1 95.06 52 ASN B CA 1
ATOM 3360 C C . ASN B 1 52 ? -0.01 14.867 14.781 1 95.06 52 ASN B C 1
ATOM 3362 O O . ASN B 1 52 ? 0.634 14.688 15.82 1 95.06 52 ASN B O 1
ATOM 3366 N N . THR B 1 53 ? -0.836 15.852 14.609 1 97.81 53 THR B N 1
ATOM 3367 C CA . THR B 1 53 ? -0.997 16.859 15.664 1 97.81 53 THR B CA 1
ATOM 3368 C C . THR B 1 53 ? -1.714 16.266 16.875 1 97.81 53 THR B C 1
ATOM 3370 O O . THR B 1 53 ? -1.321 16.5 18.016 1 97.81 53 THR B O 1
ATOM 3373 N N . GLY B 1 54 ? -2.746 15.469 16.625 1 97.5 54 GLY B N 1
ATOM 3374 C CA . GLY B 1 54 ? -3.529 14.875 17.688 1 97.5 54 GLY B CA 1
ATOM 3375 C C . GLY B 1 54 ? -2.723 13.945 18.578 1 97.5 54 GLY B C 1
ATOM 3376 O O . GLY B 1 54 ? -2.748 14.062 19.797 1 97.5 54 GLY B O 1
ATOM 3377 N N . LEU B 1 55 ? -2.002 13.062 18 1 95.75 55 LEU B N 1
ATOM 3378 C CA . LEU B 1 55 ? -1.217 12.102 18.766 1 95.75 55 LEU B CA 1
ATOM 3379 C C . LEU B 1 55 ? -0.04 12.789 19.453 1 95.75 55 LEU B C 1
ATOM 3381 O O . LEU B 1 55 ? 0.357 12.398 20.547 1 95.75 55 LEU B O 1
ATOM 3385 N N . ALA B 1 56 ? 0.506 13.789 18.781 1 96.5 56 ALA B N 1
ATOM 3386 C CA . ALA B 1 56 ? 1.564 14.57 19.422 1 96.5 56 ALA B CA 1
ATOM 3387 C C . ALA B 1 56 ? 1.053 15.266 20.672 1 96.5 56 ALA B C 1
ATOM 3389 O O . ALA B 1 56 ? 1.717 15.25 21.719 1 96.5 56 ALA B O 1
ATOM 3390 N N . LEU B 1 57 ? -0.121 15.852 20.594 1 97.69 57 LEU B N 1
ATOM 3391 C CA . LEU B 1 57 ? -0.735 16.484 21.766 1 97.69 57 LEU B CA 1
ATOM 3392 C C . LEU B 1 57 ? -0.955 15.484 22.875 1 97.69 57 LEU B C 1
ATOM 3394 O O . LEU B 1 57 ? -0.647 15.766 24.047 1 97.69 57 LEU B O 1
ATOM 3398 N N . HIS B 1 58 ? -1.438 14.344 22.453 1 96.5 58 HIS B N 1
ATOM 3399 C CA . HIS B 1 58 ? -1.663 13.281 23.422 1 96.5 58 HIS B CA 1
ATOM 3400 C C . HIS B 1 58 ? -0.368 12.898 24.141 1 96.5 58 HIS B C 1
ATOM 3402 O O . HIS B 1 58 ? -0.348 12.727 25.359 1 96.5 58 HIS B O 1
ATOM 3408 N N . ARG B 1 59 ? 0.685 12.797 23.438 1 94.94 59 ARG B N 1
ATOM 3409 C CA . ARG B 1 59 ? 1.982 12.43 24 1 94.94 59 ARG B CA 1
ATOM 3410 C C . ARG B 1 59 ? 2.506 13.516 24.938 1 94.94 59 ARG B C 1
ATOM 3412 O O . ARG B 1 59 ? 3.217 13.219 25.891 1 94.94 59 ARG B O 1
ATOM 3419 N N . LEU B 1 60 ? 2.145 14.695 24.672 1 96.62 60 LEU B N 1
ATOM 3420 C CA . LEU B 1 60 ? 2.564 15.828 25.484 1 96.62 60 LEU B CA 1
ATOM 3421 C C . LEU B 1 60 ? 1.704 15.945 26.734 1 96.62 60 LEU B C 1
ATOM 3423 O O . LEU B 1 60 ? 1.866 16.875 27.516 1 96.62 60 LEU B O 1
ATOM 3427 N N . GLY B 1 61 ? 0.733 15.047 26.875 1 95.56 61 GLY B N 1
ATOM 3428 C CA . GLY B 1 61 ? -0.075 14.992 28.078 1 95.56 61 GLY B CA 1
ATOM 3429 C C . GLY B 1 61 ? -1.365 15.781 27.969 1 95.56 61 GLY B C 1
ATOM 3430 O O . GLY B 1 61 ? -2.039 16.016 28.969 1 95.56 61 GLY B O 1
ATOM 3431 N N . VAL B 1 62 ? -1.727 16.172 26.797 1 97 62 VAL B N 1
ATOM 3432 C CA . VAL B 1 62 ? -2.955 16.938 26.578 1 97 62 VAL B CA 1
ATOM 3433 C C . VAL B 1 62 ? -4.113 15.969 26.328 1 97 62 VAL B C 1
ATOM 3435 O O . VAL B 1 62 ? -3.996 15.047 25.516 1 97 62 VAL B O 1
ATOM 3438 N N . THR B 1 63 ? -5.195 16.109 27.047 1 96.69 63 THR B N 1
ATOM 3439 C CA . THR B 1 63 ? -6.379 15.312 26.766 1 96.69 63 THR B CA 1
ATOM 3440 C C . THR B 1 63 ? -6.977 15.688 25.406 1 96.69 63 THR B C 1
ATOM 3442 O O . THR B 1 63 ? -7.445 16.812 25.234 1 96.69 63 THR B O 1
ATOM 3445 N N . THR B 1 64 ? -6.953 14.727 24.5 1 96.94 64 THR B N 1
ATOM 3446 C CA . THR B 1 64 ? -7.234 15.047 23.109 1 96.94 64 THR B CA 1
ATOM 3447 C C . THR B 1 64 ? -8.359 14.172 22.562 1 96.94 64 THR B C 1
ATOM 3449 O O . THR B 1 64 ? -8.438 12.984 22.891 1 96.94 64 THR B O 1
ATOM 3452 N N . ARG B 1 65 ? -9.234 14.773 21.844 1 97.06 65 ARG B N 1
ATOM 3453 C CA . ARG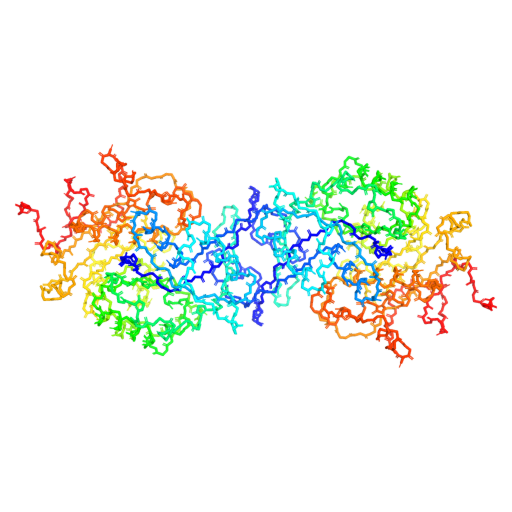 B 1 65 ? -10.25 14.086 21.062 1 97.06 65 ARG B CA 1
ATOM 3454 C C . ARG B 1 65 ? -9.938 14.164 19.562 1 97.06 65 ARG B C 1
ATOM 3456 O O . ARG B 1 65 ? -9.695 15.25 19.031 1 97.06 65 ARG B O 1
ATOM 3463 N N . LEU B 1 66 ? -9.883 13 18.953 1 97.88 66 LEU B N 1
ATOM 3464 C CA . LEU B 1 66 ? -9.609 12.953 17.516 1 97.88 66 LEU B CA 1
ATOM 3465 C C . LEU B 1 66 ? -10.906 12.805 16.719 1 97.88 66 LEU B C 1
ATOM 3467 O O . LEU B 1 66 ? -11.758 11.984 17.062 1 97.88 66 LEU B O 1
ATOM 3471 N N . MET B 1 67 ? -11.023 13.609 15.711 1 97.69 67 MET B N 1
ATOM 3472 C CA . MET B 1 67 ? -12.203 13.547 14.844 1 97.69 67 MET B CA 1
ATOM 3473 C C . MET B 1 67 ? -11.789 13.469 13.383 1 97.69 67 MET B C 1
ATOM 3475 O O . MET B 1 67 ? -11.891 14.453 12.648 1 97.69 67 MET B O 1
ATOM 3479 N N . GLY B 1 68 ? -11.398 12.414 12.938 1 98.25 68 GLY B N 1
ATOM 3480 C CA . GLY B 1 68 ? -11.141 12.062 11.547 1 98.25 68 GLY B CA 1
ATOM 3481 C C . GLY B 1 68 ? -12.18 11.109 10.977 1 98.25 68 GLY B C 1
ATOM 3482 O O . GLY B 1 68 ? -12.859 10.406 11.719 1 98.25 68 GLY B O 1
ATOM 3483 N N . LYS B 1 69 ? -12.359 11.156 9.711 1 98.5 69 LYS B N 1
ATOM 3484 C CA . LYS B 1 69 ? -13.359 10.336 9.023 1 98.5 69 LYS B CA 1
ATOM 3485 C C . LYS B 1 69 ? -12.695 9.219 8.219 1 98.5 69 LYS B C 1
ATOM 3487 O O . LYS B 1 69 ? -11.734 9.461 7.492 1 98.5 69 LYS B O 1
ATOM 3492 N N . VAL B 1 70 ? -13.156 7.992 8.391 1 98.44 70 VAL B N 1
ATOM 3493 C CA . VAL B 1 70 ? -12.648 6.836 7.652 1 98.44 70 VAL B CA 1
ATOM 3494 C C . VAL B 1 70 ? -13.82 6.047 7.062 1 98.44 70 VAL B C 1
ATOM 3496 O O . VAL B 1 70 ? -14.969 6.234 7.469 1 98.44 70 VAL B O 1
ATOM 3499 N N . GLY B 1 71 ? -13.523 5.266 6.043 1 98.19 71 GLY B N 1
ATOM 3500 C CA . GLY B 1 71 ? -14.508 4.32 5.531 1 98.19 71 GLY B CA 1
ATOM 3501 C C . GLY B 1 71 ? -14.594 3.053 6.359 1 98.19 71 GLY B C 1
ATOM 3502 O O . GLY B 1 71 ? -13.773 2.82 7.246 1 98.19 71 GLY B O 1
ATOM 3503 N N . ALA B 1 72 ? -15.695 2.287 6.086 1 96.88 72 ALA B N 1
ATOM 3504 C CA . ALA B 1 72 ? -15.82 0.961 6.684 1 96.88 72 ALA B CA 1
ATOM 3505 C C . ALA B 1 72 ? -15.133 -0.097 5.832 1 96.88 72 ALA B C 1
ATOM 3507 O O . ALA B 1 72 ? -15.773 -1.024 5.336 1 96.88 72 ALA B O 1
ATOM 3508 N N . ASP B 1 73 ? -13.867 0.033 5.648 1 96.38 73 ASP B N 1
ATOM 3509 C CA . ASP B 1 73 ? -13.047 -0.861 4.836 1 96.38 73 ASP B CA 1
ATOM 3510 C C . ASP B 1 73 ? -11.766 -1.248 5.566 1 96.38 73 ASP B C 1
ATOM 3512 O O . ASP B 1 73 ? -11.578 -0.895 6.734 1 96.38 73 ASP B O 1
ATOM 3516 N N . LEU B 1 74 ? -10.953 -2.037 4.93 1 95.88 74 LEU B N 1
ATOM 3517 C CA . LEU B 1 74 ? -9.766 -2.582 5.574 1 95.88 74 LEU B CA 1
ATOM 3518 C C . LEU B 1 74 ? -8.797 -1.469 5.969 1 95.88 74 LEU B C 1
ATOM 3520 O O . LEU B 1 74 ? -8.125 -1.561 6.996 1 95.88 74 LEU B O 1
ATOM 3524 N N . PHE B 1 75 ? -8.672 -0.437 5.137 1 97.62 75 PHE B N 1
ATOM 3525 C CA . PHE B 1 75 ? -7.805 0.686 5.469 1 97.62 75 PHE B CA 1
ATOM 3526 C C . PHE B 1 75 ? -8.359 1.461 6.66 1 97.62 75 PHE B C 1
ATOM 3528 O O . PHE B 1 75 ? -7.598 1.895 7.531 1 97.62 75 PHE B O 1
ATOM 3535 N N . GLY B 1 76 ? -9.656 1.665 6.645 1 98 76 GLY B N 1
ATOM 3536 C CA . GLY B 1 76 ? -10.273 2.291 7.805 1 98 76 GLY B CA 1
ATOM 3537 C C . GLY B 1 76 ? -10.031 1.529 9.094 1 98 76 GLY B C 1
ATOM 3538 O O . GLY B 1 76 ? -9.703 2.127 10.117 1 98 76 GLY B O 1
ATOM 3539 N N . GLN B 1 77 ? -10.133 0.199 9.008 1 96.5 77 GLN B N 1
ATOM 3540 C CA . GLN B 1 77 ? -9.859 -0.648 10.164 1 96.5 77 GLN B CA 1
ATOM 3541 C C . GLN B 1 77 ? -8.414 -0.511 10.617 1 96.5 77 GLN B C 1
ATOM 3543 O O . GLN B 1 77 ? -8.133 -0.466 11.812 1 96.5 77 GLN B O 1
ATOM 3548 N N . ALA B 1 78 ? -7.555 -0.467 9.695 1 96.62 78 ALA B N 1
ATOM 3549 C CA . ALA B 1 78 ? -6.133 -0.325 10.008 1 96.62 78 ALA B CA 1
ATOM 3550 C C . ALA B 1 78 ? -5.859 1.001 10.719 1 96.62 78 ALA B C 1
ATOM 3552 O O . ALA B 1 78 ? -5.121 1.045 11.703 1 96.62 78 ALA B O 1
ATOM 3553 N N . ILE B 1 79 ? -6.441 2.086 10.211 1 97.62 79 ILE B N 1
ATOM 3554 C CA . ILE B 1 79 ? -6.273 3.406 10.805 1 97.62 79 ILE B CA 1
ATOM 3555 C C . ILE B 1 79 ? -6.734 3.383 12.266 1 97.62 79 ILE B C 1
ATOM 3557 O O . ILE B 1 79 ? -6.008 3.814 13.164 1 97.62 79 ILE B O 1
ATOM 3561 N N . LEU B 1 80 ? -7.891 2.84 12.469 1 97.69 80 LEU B N 1
ATOM 3562 C CA . LEU B 1 80 ? -8.461 2.793 13.812 1 97.69 80 LEU B CA 1
ATOM 3563 C C . LEU B 1 80 ? -7.598 1.943 14.742 1 97.69 80 LEU B C 1
ATOM 3565 O O . LEU B 1 80 ? -7.414 2.287 15.914 1 97.69 80 LEU B O 1
ATOM 3569 N N . GLU B 1 81 ? -7.07 0.883 14.18 1 95.88 81 GLU B N 1
ATOM 3570 C CA . GLU B 1 81 ? -6.223 0.012 14.992 1 95.88 81 GLU B CA 1
ATOM 3571 C C . GLU B 1 81 ? -4.938 0.724 15.414 1 95.88 81 GLU B C 1
ATOM 3573 O O . GLU B 1 81 ? -4.508 0.613 16.562 1 95.88 81 GLU B O 1
ATOM 3578 N N . VAL B 1 82 ? -4.32 1.426 14.539 1 93.81 82 VAL B N 1
ATOM 3579 C CA . VAL B 1 82 ? -3.098 2.166 14.844 1 93.81 82 VAL B CA 1
ATOM 3580 C C . VAL B 1 82 ? -3.367 3.188 15.938 1 93.81 82 VAL B C 1
ATOM 3582 O O . VAL B 1 82 ? -2.574 3.33 16.875 1 93.81 82 VAL B O 1
ATOM 3585 N N . ILE B 1 83 ? -4.473 3.857 15.852 1 96.12 83 ILE B N 1
ATOM 3586 C CA . ILE B 1 83 ? -4.84 4.879 16.828 1 96.12 83 ILE B CA 1
ATOM 3587 C C . ILE B 1 83 ? -5.172 4.223 18.172 1 96.12 83 ILE B C 1
ATOM 3589 O O . ILE B 1 83 ? -4.711 4.676 19.219 1 96.12 83 ILE B O 1
ATOM 3593 N N . ARG B 1 84 ? -5.895 3.053 18.125 1 96.12 84 ARG B N 1
ATOM 3594 C CA . ARG B 1 84 ? -6.293 2.346 19.344 1 96.12 84 ARG B CA 1
ATOM 3595 C C . ARG B 1 84 ? -5.074 1.84 20.109 1 96.12 84 ARG B C 1
ATOM 3597 O O . ARG B 1 84 ? -5.074 1.82 21.328 1 96.12 84 ARG B O 1
ATOM 3604 N N . ARG B 1 85 ? -4.094 1.43 19.391 1 92.25 85 ARG B N 1
ATOM 3605 C CA . ARG B 1 85 ? -2.889 0.887 20 1 92.25 85 ARG B CA 1
ATOM 3606 C C . ARG B 1 85 ? -2.17 1.948 20.828 1 92.25 85 ARG B C 1
ATOM 3608 O O . ARG B 1 85 ? -1.459 1.625 21.781 1 92.25 85 ARG B O 1
ATOM 3615 N N . ARG B 1 86 ? -2.307 3.207 20.469 1 92.12 86 ARG B N 1
ATOM 3616 C CA . ARG B 1 86 ? -1.736 4.289 21.266 1 92.12 86 ARG B CA 1
ATOM 3617 C C . ARG B 1 86 ? -2.562 4.535 22.531 1 92.12 86 ARG B C 1
ATOM 3619 O O . ARG B 1 86 ? -2.016 4.625 23.625 1 92.12 86 ARG B O 1
ATOM 3626 N N . ASP B 1 87 ? -3.84 4.672 22.391 1 94.75 87 ASP B N 1
ATOM 3627 C CA . ASP B 1 87 ? -4.852 4.84 23.422 1 94.75 87 ASP B CA 1
ATOM 3628 C C . ASP B 1 87 ? -6.254 4.59 22.875 1 94.75 87 ASP B C 1
ATOM 3630 O O . ASP B 1 87 ? -6.746 5.359 22.047 1 94.75 87 ASP B O 1
ATOM 3634 N N . PRO B 1 88 ? -6.922 3.514 23.297 1 95.19 88 PRO B N 1
ATOM 3635 C CA . PRO B 1 88 ? -8.234 3.174 22.75 1 95.19 88 PRO B CA 1
ATOM 3636 C C . PRO B 1 88 ? -9.219 4.344 22.812 1 95.19 88 PRO B C 1
ATOM 3638 O O . PRO B 1 88 ? -10.117 4.441 21.969 1 95.19 88 PRO B O 1
ATOM 3641 N N . ARG B 1 89 ? -9.125 5.242 23.812 1 93.88 89 ARG B N 1
ATOM 3642 C CA . ARG B 1 89 ? -10.023 6.379 23.969 1 93.88 89 ARG B CA 1
ATOM 3643 C C . ARG B 1 89 ? -9.938 7.324 22.781 1 93.88 89 ARG B C 1
ATOM 3645 O O . ARG B 1 89 ? -10.898 8.039 22.484 1 93.88 89 ARG B O 1
ATOM 3652 N N . LEU B 1 90 ? -8.805 7.352 22 1 96.38 90 LEU B N 1
ATOM 3653 C CA . LEU B 1 90 ? -8.578 8.258 20.891 1 96.38 90 LEU B CA 1
ATOM 3654 C C . LEU B 1 90 ? -9.391 7.836 19.672 1 96.38 90 LEU B C 1
ATOM 3656 O O . LEU B 1 90 ? -9.641 8.641 18.766 1 96.38 90 LEU B O 1
ATOM 3660 N N . ALA B 1 91 ? -9.781 6.582 19.641 1 96.06 91 ALA B N 1
ATOM 3661 C CA . ALA B 1 91 ? -10.508 6.07 18.484 1 96.06 91 ALA B CA 1
ATOM 3662 C C . ALA B 1 91 ? -12.016 6.199 18.688 1 96.06 91 ALA B C 1
ATOM 3664 O O . ALA B 1 91 ? -12.789 6.004 17.75 1 96.06 91 ALA B O 1
ATOM 3665 N N . GLU B 1 92 ? -12.461 6.531 19.859 1 94.12 92 GLU B N 1
ATOM 3666 C CA . GLU B 1 92 ? -13.875 6.496 20.234 1 94.12 92 GLU B CA 1
ATOM 3667 C C . GLU B 1 92 ? -14.672 7.539 19.453 1 94.12 92 GLU B C 1
ATOM 3669 O O . GLU B 1 92 ? -15.867 7.352 19.203 1 94.12 92 GLU B O 1
ATOM 3674 N N . THR B 1 93 ? -14.031 8.602 19.062 1 94.06 93 THR B N 1
ATOM 3675 C CA . THR B 1 93 ? -14.773 9.703 18.453 1 94.06 93 THR B CA 1
ATOM 3676 C C . THR B 1 93 ? -14.484 9.789 16.953 1 94.06 93 THR B C 1
ATOM 3678 O O . THR B 1 93 ? -14.875 10.75 16.297 1 94.06 93 THR B O 1
ATOM 3681 N N . MET B 1 94 ? -13.82 8.805 16.469 1 96.75 94 MET B N 1
ATOM 3682 C CA . MET B 1 94 ? -13.594 8.727 15.031 1 96.75 94 MET B CA 1
ATOM 3683 C C . MET B 1 94 ? -14.898 8.5 14.281 1 96.75 94 MET B C 1
ATOM 3685 O O . MET B 1 94 ? -15.812 7.852 14.797 1 96.75 94 MET B O 1
ATOM 3689 N N . ILE B 1 95 ? -14.984 9.102 13.117 1 97.44 95 ILE B N 1
ATOM 3690 C CA . ILE B 1 95 ? -16.203 9.008 12.305 1 97.44 95 ILE B CA 1
ATOM 3691 C C . ILE B 1 95 ? -16.031 7.895 11.273 1 97.44 95 ILE B C 1
ATOM 3693 O O . ILE B 1 95 ? -15.094 7.906 10.477 1 97.44 95 ILE B O 1
ATOM 3697 N N . VAL B 1 96 ? -16.922 6.934 11.289 1 97.88 96 VAL B N 1
ATOM 3698 C CA . VAL B 1 96 ? -16.891 5.844 10.32 1 97.88 96 VAL B CA 1
ATOM 3699 C C . VAL B 1 96 ? -18.047 5.977 9.344 1 97.88 96 VAL B C 1
ATOM 3701 O O . VAL B 1 96 ? -19.219 6.016 9.758 1 97.88 96 VAL B O 1
ATOM 3704 N N . ASP B 1 97 ? -17.781 6.141 8.062 1 97.88 97 ASP B N 1
ATOM 3705 C CA . ASP B 1 97 ? -18.781 6.266 7 1 97.88 97 ASP B CA 1
ATOM 3706 C C . ASP B 1 97 ? -18.719 5.082 6.039 1 97.88 97 ASP B C 1
ATOM 3708 O O . ASP B 1 97 ? -17.719 4.906 5.332 1 97.88 97 ASP B O 1
ATOM 3712 N N . GLU B 1 98 ? -19.719 4.266 5.887 1 96.44 98 GLU B N 1
ATOM 3713 C CA . GLU B 1 98 ? -19.734 3.027 5.113 1 96.44 98 GLU B CA 1
ATOM 3714 C C . GLU B 1 98 ? -19.859 3.311 3.619 1 96.44 98 GLU B C 1
ATOM 3716 O O . GLU B 1 98 ? -19.641 2.422 2.795 1 96.44 98 GLU B O 1
ATOM 3721 N N . THR B 1 99 ? -20.125 4.512 3.264 1 96.38 99 THR B N 1
ATOM 3722 C CA . THR B 1 99 ? -20.453 4.816 1.874 1 96.38 99 THR B CA 1
ATOM 3723 C C . THR B 1 99 ? -19.219 5.352 1.138 1 96.38 99 THR B C 1
ATOM 3725 O O . THR B 1 99 ? -19.281 5.609 -0.067 1 96.38 99 THR B O 1
ATOM 3728 N N . VAL B 1 100 ? -18.109 5.57 1.784 1 97.31 100 VAL B N 1
ATOM 3729 C CA . VAL B 1 100 ? -16.922 6.152 1.153 1 97.31 100 VAL B CA 1
ATOM 3730 C C . VAL B 1 100 ? -15.695 5.324 1.508 1 97.31 100 VAL B C 1
ATOM 3732 O O . VAL B 1 100 ? -15.641 4.711 2.576 1 97.31 100 VAL B O 1
ATOM 3735 N N . PRO B 1 101 ? -14.711 5.293 0.645 1 97.81 101 PRO B N 1
ATOM 3736 C CA . PRO B 1 101 ? -13.461 4.609 0.966 1 97.81 101 PRO B CA 1
ATOM 3737 C C . PRO B 1 101 ? -12.57 5.418 1.913 1 97.81 101 PRO B C 1
ATOM 3739 O O . PRO B 1 101 ? -12.672 6.645 1.96 1 97.81 101 PRO B O 1
ATOM 3742 N N . SER B 1 102 ? -11.758 4.703 2.68 1 98.38 102 SER B N 1
ATOM 3743 C CA . SER B 1 102 ? -10.789 5.379 3.533 1 98.38 102 SER B CA 1
ATOM 3744 C C . SER B 1 102 ? -9.664 6 2.707 1 98.38 102 SER B C 1
ATOM 3746 O O . SER B 1 102 ? -9.359 5.527 1.61 1 98.38 102 SER B O 1
ATOM 3748 N N . SER B 1 103 ? -9.133 7.051 3.221 1 98.38 103 SER B N 1
ATOM 3749 C CA . SER B 1 103 ? -7.965 7.699 2.621 1 98.38 103 SER B CA 1
ATOM 3750 C C . SER B 1 103 ? -6.695 6.891 2.865 1 98.38 103 SER B C 1
ATOM 3752 O O . SER B 1 103 ? -6.555 6.25 3.908 1 98.38 103 SER B O 1
ATOM 3754 N N . TYR B 1 104 ? -5.789 6.969 1.869 1 97.81 104 TYR B N 1
ATOM 3755 C CA . TYR B 1 104 ? -4.473 6.359 2.043 1 97.81 104 TYR B CA 1
ATOM 3756 C C . TYR B 1 104 ? -3.428 7.066 1.188 1 97.81 104 TYR B C 1
ATOM 3758 O O . TYR B 1 104 ? -3.77 7.797 0.256 1 97.81 104 TYR B O 1
ATOM 3766 N N . THR B 1 105 ? -2.189 6.902 1.61 1 95.12 105 THR B N 1
ATOM 3767 C CA . THR B 1 105 ? -1.035 7.375 0.854 1 95.12 105 THR B CA 1
ATOM 3768 C C . THR B 1 105 ? 0.036 6.293 0.764 1 95.12 105 THR B C 1
ATOM 3770 O O . THR B 1 105 ? 0.432 5.719 1.78 1 95.12 105 THR B O 1
ATOM 3773 N N . ILE B 1 106 ? 0.442 5.941 -0.458 1 94 106 ILE B N 1
ATOM 3774 C CA . ILE B 1 106 ? 1.648 5.148 -0.662 1 94 106 ILE B CA 1
ATOM 3775 C C . ILE B 1 106 ? 2.854 6.07 -0.824 1 94 106 ILE B C 1
ATOM 3777 O O . ILE B 1 106 ? 2.881 6.914 -1.726 1 94 106 ILE B O 1
ATOM 3781 N N . VAL B 1 107 ? 3.793 5.922 0.063 1 89.31 107 VAL B N 1
ATOM 3782 C CA . VAL B 1 107 ? 4.98 6.766 0.044 1 89.31 107 VAL B CA 1
ATOM 3783 C C . VAL B 1 107 ? 6.133 6.023 -0.632 1 89.31 107 VAL B C 1
ATOM 3785 O O . VAL B 1 107 ? 6.617 5.016 -0.114 1 89.31 107 VAL B O 1
ATOM 3788 N N . ILE B 1 108 ? 6.535 6.465 -1.739 1 87.5 108 ILE B N 1
ATOM 3789 C CA . ILE B 1 108 ? 7.656 5.891 -2.477 1 87.5 108 ILE B CA 1
ATOM 3790 C C . ILE B 1 108 ? 8.93 6.684 -2.178 1 87.5 108 ILE B C 1
ATOM 3792 O O . ILE B 1 108 ? 9.133 7.773 -2.721 1 87.5 108 ILE B O 1
ATOM 3796 N N . ASN B 1 109 ? 9.82 6.102 -1.352 1 81.31 109 ASN B N 1
ATOM 3797 C CA . ASN B 1 109 ? 10.984 6.816 -0.839 1 81.31 109 ASN B CA 1
ATOM 3798 C C . ASN B 1 109 ? 12.273 6.047 -1.104 1 81.31 109 ASN B C 1
ATOM 3800 O O . ASN B 1 109 ? 12.953 5.621 -0.168 1 81.31 109 ASN B O 1
ATOM 3804 N N . PRO B 1 110 ? 12.672 5.926 -2.354 1 81.44 110 PRO B N 1
ATOM 3805 C CA . PRO B 1 110 ? 13.969 5.293 -2.607 1 81.44 110 PRO B CA 1
ATOM 3806 C C . PRO B 1 110 ? 15.148 6.129 -2.111 1 81.44 110 PRO B C 1
ATOM 3808 O O . PRO B 1 110 ? 15.023 7.352 -1.984 1 81.44 110 PRO B O 1
ATOM 3811 N N . PRO B 1 111 ? 16.234 5.484 -1.766 1 77.75 111 PRO B N 1
ATOM 3812 C CA . PRO B 1 111 ? 17.391 6.234 -1.262 1 77.75 111 PRO B CA 1
ATOM 3813 C C . PRO B 1 111 ? 17.906 7.27 -2.26 1 77.75 111 PRO B C 1
ATOM 3815 O O . PRO B 1 111 ? 17.969 6.996 -3.461 1 77.75 111 PRO B O 1
ATOM 3818 N N . GLY B 1 112 ? 18.203 8.414 -1.79 1 72.31 112 GLY B N 1
ATOM 3819 C CA . GLY B 1 112 ? 18.859 9.445 -2.576 1 72.31 112 GLY B CA 1
ATOM 3820 C C . GLY B 1 112 ? 17.891 10.266 -3.41 1 72.31 112 GLY B C 1
ATOM 3821 O O . GLY B 1 112 ? 18.312 11.156 -4.16 1 72.31 112 GLY B O 1
ATOM 3822 N N . VAL B 1 113 ? 16.688 9.859 -3.428 1 72.38 113 VAL B N 1
ATOM 3823 C CA . VAL B 1 113 ? 15.688 10.578 -4.207 1 72.38 113 VAL B CA 1
ATOM 3824 C C . VAL B 1 113 ? 14.602 11.117 -3.277 1 72.38 113 VAL B C 1
ATOM 3826 O O . VAL B 1 113 ? 14.258 10.477 -2.281 1 72.38 113 VAL B O 1
ATOM 3829 N N . ASP B 1 114 ? 14.125 12.352 -3.645 1 73.75 114 ASP B N 1
ATOM 3830 C CA . ASP B 1 114 ? 13.008 12.883 -2.873 1 73.75 114 ASP B CA 1
ATOM 3831 C C . ASP B 1 114 ? 11.789 11.969 -2.967 1 73.75 114 ASP B C 1
ATOM 3833 O O . ASP B 1 114 ? 11.562 11.336 -4 1 73.75 114 ASP B O 1
ATOM 3837 N N . ARG B 1 115 ? 11.039 11.859 -1.982 1 78.69 115 ARG B N 1
ATOM 3838 C CA . ARG B 1 115 ? 9.906 10.945 -1.912 1 78.69 115 ARG B CA 1
ATOM 3839 C C . ARG B 1 115 ? 8.766 11.414 -2.816 1 78.69 115 ARG B C 1
ATOM 3841 O O . ARG B 1 115 ? 8.625 12.609 -3.07 1 78.69 115 ARG B O 1
ATOM 3848 N N . SER B 1 116 ? 8.078 10.461 -3.377 1 83.75 116 SER B N 1
ATOM 3849 C CA . SER B 1 116 ? 6.848 10.68 -4.133 1 83.75 116 SER B CA 1
ATOM 3850 C C . SER B 1 116 ? 5.656 10.016 -3.453 1 83.75 116 SER B C 1
ATOM 3852 O O . SER B 1 116 ? 5.82 9.055 -2.699 1 83.75 116 SER B O 1
ATOM 3854 N N . PHE B 1 117 ? 4.414 10.555 -3.768 1 86.75 117 PHE B N 1
ATOM 3855 C CA . PHE B 1 117 ? 3.227 10.109 -3.047 1 86.75 117 PHE B CA 1
ATOM 3856 C C . PHE B 1 117 ? 2.119 9.719 -4.016 1 86.75 117 PHE B C 1
ATOM 3858 O O . PHE B 1 117 ? 1.848 10.438 -4.98 1 86.75 117 PHE B O 1
ATOM 3865 N N . LEU B 1 118 ? 1.59 8.547 -3.84 1 91.31 118 LEU B N 1
ATOM 3866 C CA . LEU B 1 118 ? 0.277 8.219 -4.383 1 91.31 118 LEU B CA 1
ATOM 3867 C C . LEU B 1 118 ? -0.805 8.375 -3.318 1 91.31 118 LEU B C 1
ATOM 3869 O O . LEU B 1 118 ? -0.828 7.629 -2.336 1 91.31 118 LEU B O 1
ATOM 3873 N N . HIS B 1 119 ? -1.722 9.344 -3.572 1 93.31 119 HIS B N 1
ATOM 3874 C CA . HIS B 1 119 ? -2.637 9.727 -2.502 1 93.31 119 HIS B CA 1
ATOM 3875 C C . HIS B 1 119 ? -4.09 9.609 -2.953 1 93.31 119 HIS B C 1
ATOM 3877 O O . HIS B 1 119 ? -4.453 10.117 -4.02 1 93.31 119 HIS B O 1
ATOM 3883 N N . CYS B 1 120 ? -4.898 8.93 -2.154 1 96.44 120 CYS B N 1
ATOM 3884 C CA . CYS B 1 120 ? -6.352 8.914 -2.275 1 96.44 120 CYS B CA 1
ATOM 3885 C C . CYS B 1 120 ? -7 9.68 -1.128 1 96.44 120 CYS B C 1
ATOM 3887 O O . CYS B 1 120 ? -6.922 9.258 0.027 1 96.44 120 CYS B O 1
ATOM 3889 N N . PRO B 1 121 ? -7.695 10.75 -1.408 1 96.62 121 PRO B N 1
ATOM 3890 C CA . PRO B 1 121 ? -8.281 11.539 -0.318 1 96.62 121 PRO B CA 1
ATOM 3891 C C . PRO B 1 121 ? -9.383 10.789 0.427 1 96.62 121 PRO B C 1
ATOM 3893 O O . PRO B 1 121 ? -9.531 10.953 1.641 1 96.62 121 PRO B O 1
ATOM 3896 N N . GLY B 1 122 ? -10.219 9.977 -0.374 1 97.69 122 GLY B N 1
ATOM 3897 C CA . GLY B 1 122 ? -11.25 9.141 0.218 1 97.69 122 GLY B CA 1
ATOM 3898 C C . GLY B 1 122 ? -12.219 9.914 1.09 1 97.69 122 GLY B C 1
ATOM 3899 O O . GLY B 1 122 ? -12.766 10.93 0.664 1 97.69 122 GLY B O 1
ATOM 3900 N N . ALA B 1 123 ? -12.398 9.453 2.297 1 98.44 123 ALA B N 1
ATOM 3901 C CA . ALA B 1 123 ? -13.375 9.969 3.25 1 98.44 123 ALA B CA 1
ATOM 3902 C C . ALA B 1 123 ? -13.109 11.438 3.576 1 98.44 123 ALA B C 1
ATOM 3904 O O . ALA B 1 123 ? -14.016 12.164 3.986 1 98.44 123 ALA B O 1
ATOM 3905 N N . ASN B 1 124 ? -11.867 11.891 3.387 1 98.38 124 ASN B N 1
ATOM 3906 C CA . ASN B 1 124 ? -11.547 13.289 3.658 1 98.38 124 ASN B CA 1
ATOM 3907 C C . ASN B 1 124 ? -12.359 14.234 2.777 1 98.38 124 ASN B C 1
ATOM 3909 O O . ASN B 1 124 ? -12.742 15.32 3.211 1 98.38 124 ASN B O 1
ATOM 3913 N N . ASP B 1 125 ? -12.664 13.812 1.567 1 97.69 125 ASP B N 1
ATOM 3914 C CA . ASP B 1 125 ? -13.328 14.672 0.596 1 97.69 125 ASP B CA 1
ATOM 3915 C C . ASP B 1 125 ? -14.789 14.906 0.982 1 97.69 125 ASP B C 1
ATOM 3917 O O . ASP B 1 125 ? -15.43 15.836 0.477 1 97.69 125 ASP B O 1
ATOM 3921 N N . THR B 1 126 ? -15.328 14.047 1.877 1 97.56 126 THR B N 1
ATOM 3922 C CA . THR B 1 126 ? -16.734 14.172 2.232 1 97.56 126 THR B CA 1
ATOM 3923 C C . THR B 1 126 ? -16.891 14.633 3.68 1 97.56 126 THR B C 1
ATOM 3925 O O . THR B 1 126 ? -18.016 14.734 4.188 1 97.56 126 THR B O 1
ATOM 3928 N N . PHE B 1 127 ? -15.82 14.859 4.375 1 98.12 127 PHE B N 1
ATOM 3929 C CA . PHE B 1 127 ? -15.891 15.445 5.703 1 98.12 127 PHE B CA 1
ATOM 3930 C C . PHE B 1 127 ? -16.594 16.797 5.66 1 98.12 127 PHE B C 1
ATOM 3932 O O . PHE B 1 127 ? -16.312 17.625 4.785 1 98.12 127 PHE B O 1
ATOM 3939 N N . SER B 1 128 ? -17.531 17.031 6.535 1 96.81 128 SER B N 1
ATOM 3940 C CA . SER B 1 128 ? -18.297 18.266 6.551 1 96.81 128 SER B CA 1
ATOM 3941 C C . SER B 1 128 ? -18.531 18.75 7.977 1 96.81 128 SER B C 1
ATOM 3943 O O . SER B 1 128 ? -18.234 18.047 8.938 1 96.81 128 SER B O 1
ATOM 3945 N N . SER B 1 129 ? -19.062 19.953 8.07 1 96.69 129 SER B N 1
ATOM 3946 C CA . SER B 1 129 ? -19.406 20.531 9.359 1 96.69 129 SER B CA 1
ATOM 3947 C C . SER B 1 129 ? -20.422 19.672 10.102 1 96.69 129 SER B C 1
ATOM 3949 O O . SER B 1 129 ? -20.375 19.594 11.336 1 96.69 129 SER B O 1
ATOM 3951 N N . ALA B 1 130 ? -21.219 18.969 9.352 1 95.81 130 ALA B N 1
ATOM 3952 C CA . ALA B 1 130 ? -22.281 18.156 9.93 1 95.81 130 ALA B CA 1
ATOM 3953 C C . ALA B 1 130 ? -21.719 16.906 10.602 1 95.81 130 ALA B C 1
ATOM 3955 O O . ALA B 1 130 ? -22.391 16.281 11.422 1 95.81 130 ALA B O 1
ATOM 3956 N N . ASP B 1 131 ? -20.5 16.578 10.266 1 96.12 131 ASP B N 1
ATOM 3957 C CA . ASP B 1 131 ? -19.859 15.414 10.859 1 96.12 131 ASP B CA 1
ATOM 3958 C C . ASP B 1 131 ? -19.484 15.672 12.32 1 96.12 131 ASP B C 1
ATOM 3960 O O . ASP B 1 131 ? -19.297 14.734 13.094 1 96.12 131 ASP B O 1
ATOM 3964 N N . VAL B 1 132 ? -19.328 16.922 12.734 1 96.12 132 VAL B N 1
ATOM 3965 C CA . VAL B 1 132 ? -19 17.328 14.102 1 96.12 132 VAL B CA 1
ATOM 3966 C C . VAL B 1 132 ? -20.266 17.812 14.812 1 96.12 132 VAL B C 1
ATOM 3968 O O . VAL B 1 132 ? -20.75 18.922 14.531 1 96.12 132 VAL B O 1
ATOM 3971 N N . GLN B 1 133 ? -20.656 17.062 15.75 1 94.06 133 GLN B N 1
ATOM 3972 C CA . GLN B 1 133 ? -21.859 17.438 16.469 1 94.06 133 GLN B CA 1
ATOM 3973 C C . GLN B 1 133 ? -21.562 18.516 17.516 1 94.06 133 GLN B C 1
ATOM 3975 O O . GLN B 1 133 ? -20.5 18.5 18.141 1 94.06 133 GLN B O 1
ATOM 3980 N N . SER B 1 134 ? -22.516 19.375 17.75 1 93.44 134 SER B N 1
ATOM 3981 C CA . SER B 1 134 ? -22.328 20.5 18.656 1 93.44 134 SER B CA 1
ATOM 3982 C C . SER B 1 134 ? -22 20.031 20.062 1 93.44 134 SER B C 1
ATOM 3984 O O . SER B 1 134 ? -21.219 20.672 20.766 1 93.44 134 SER B O 1
ATOM 3986 N N . GLU B 1 135 ? -22.594 18.891 20.406 1 92.75 135 GLU B N 1
ATOM 3987 C CA . GLU B 1 135 ? -22.391 18.359 21.75 1 92.75 135 GLU B CA 1
ATOM 3988 C C . GLU B 1 135 ? -20.938 17.938 21.953 1 92.75 135 GLU B C 1
ATOM 3990 O O . GLU B 1 135 ? -20.438 17.922 23.078 1 92.75 135 GLU B O 1
ATOM 3995 N N . GLN B 1 136 ? -20.25 17.625 20.906 1 93.25 136 GLN B N 1
ATOM 3996 C CA . GLN B 1 136 ? -18.875 17.156 20.984 1 93.25 136 GLN B CA 1
ATOM 3997 C C . GLN B 1 136 ? -17.906 18.312 21.219 1 93.25 136 GLN B C 1
ATOM 3999 O O . GLN B 1 136 ? -16.75 18.094 21.594 1 93.25 136 GLN B O 1
ATOM 4004 N N . LEU B 1 137 ? -18.391 19.516 20.969 1 94.94 137 LEU B N 1
ATOM 4005 C CA . LEU B 1 137 ? -17.547 20.703 21.109 1 94.94 137 LEU B CA 1
ATOM 4006 C C . LEU B 1 137 ? -17.578 21.219 22.531 1 94.94 137 LEU B C 1
ATOM 4008 O O . LEU B 1 137 ? -16.672 21.938 22.953 1 94.94 137 LEU B O 1
ATOM 4012 N N . VAL B 1 138 ? -18.609 20.875 23.25 1 91.12 138 VAL B N 1
ATOM 4013 C CA . VAL B 1 138 ? -18.875 21.469 24.547 1 91.12 138 VAL B CA 1
ATOM 4014 C C . VAL B 1 138 ? -17.812 21.016 25.547 1 91.12 138 VAL B C 1
ATOM 4016 O O . VAL B 1 138 ? -17.516 19.828 25.641 1 91.12 138 VAL B O 1
ATOM 4019 N N . GLY B 1 139 ? -17.234 22 26.219 1 90.44 139 GLY B N 1
ATOM 4020 C CA . GLY B 1 139 ? -16.312 21.688 27.312 1 90.44 139 GLY B CA 1
ATOM 4021 C C . GLY B 1 139 ? -14.867 21.656 26.875 1 90.44 139 GLY B C 1
ATOM 4022 O O . GLY B 1 139 ? -13.961 21.672 27.719 1 90.44 139 GLY B O 1
ATOM 4023 N N . ALA B 1 140 ? -14.586 21.578 25.609 1 95.94 140 ALA B N 1
ATOM 4024 C CA . ALA B 1 140 ? -13.211 21.625 25.109 1 95.94 140 ALA B CA 1
ATOM 4025 C C . ALA B 1 140 ? -12.688 23.062 25.094 1 95.94 140 ALA B C 1
ATOM 4027 O O . ALA B 1 140 ? -13.461 24.016 25.203 1 95.94 140 ALA B O 1
ATOM 4028 N N . ARG B 1 141 ? -11.422 23.188 24.984 1 97.31 141 ARG B N 1
ATOM 4029 C CA . ARG B 1 141 ? -10.82 24.516 25.047 1 97.31 141 ARG B CA 1
ATOM 4030 C C . ARG B 1 141 ? -10.344 24.969 23.672 1 97.31 141 ARG B C 1
ATOM 4032 O O . ARG B 1 141 ? -10.445 26.156 23.328 1 97.31 141 ARG B O 1
ATOM 4039 N N . ILE B 1 142 ? -9.773 24.078 22.906 1 98.38 142 ILE B N 1
ATOM 4040 C CA . ILE B 1 142 ? -9.234 24.406 21.594 1 98.38 142 ILE B CA 1
ATOM 4041 C C . ILE B 1 142 ? -9.797 23.453 20.547 1 98.38 142 ILE B C 1
ATOM 4043 O O . ILE B 1 142 ? -9.922 22.25 20.797 1 98.38 142 ILE B O 1
ATOM 4047 N N . PHE B 1 143 ? -10.211 23.953 19.406 1 98.56 143 PHE B N 1
ATOM 4048 C CA . PHE B 1 143 ? -10.555 23.188 18.203 1 98.56 143 PHE B CA 1
ATOM 4049 C C . PHE B 1 143 ? -9.523 23.406 17.109 1 98.56 143 PHE B C 1
ATOM 4051 O O . PHE B 1 143 ? -9.461 24.484 16.516 1 98.56 143 PHE B O 1
ATOM 4058 N N . HIS B 1 144 ? -8.727 22.422 16.859 1 98.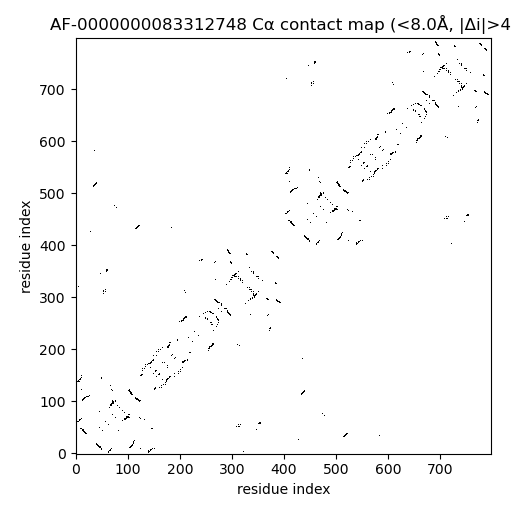88 144 HIS B N 1
ATOM 4059 C CA . HIS B 1 144 ? -7.719 22.484 15.805 1 98.88 144 HIS B CA 1
ATOM 4060 C C . HIS B 1 144 ? -8.18 21.75 14.547 1 98.88 144 HIS B C 1
ATOM 4062 O O . HIS B 1 144 ? -8.594 20.594 14.625 1 98.88 144 HIS B O 1
ATOM 4068 N N . PHE B 1 145 ? -8.094 22.406 13.422 1 98.81 145 PHE B N 1
ATOM 4069 C CA . PHE B 1 145 ? -8.398 21.781 12.141 1 98.81 145 PHE B CA 1
ATOM 4070 C C . PHE B 1 145 ? -7.18 21.797 11.227 1 98.81 145 PHE B C 1
ATOM 4072 O O . PHE B 1 145 ? -6.457 22.797 11.156 1 98.81 145 PHE B O 1
ATOM 4079 N N . GLY B 1 146 ? -6.984 20.641 10.555 1 98.19 146 GLY B N 1
ATOM 4080 C CA . GLY B 1 146 ? -5.773 20.562 9.75 1 98.19 146 GLY B CA 1
ATOM 4081 C C . GLY B 1 146 ? -6.027 20.109 8.328 1 98.19 146 GLY B C 1
ATOM 4082 O O . GLY B 1 146 ? -6.848 19.219 8.102 1 98.19 146 GLY B O 1
ATOM 4083 N N . TYR B 1 147 ? -5.402 20.781 7.34 1 97.12 147 TYR B N 1
ATOM 4084 C CA . TYR B 1 147 ? -5.168 20.375 5.953 1 97.12 147 TYR B CA 1
ATOM 4085 C C . TYR B 1 147 ? -6.441 20.516 5.125 1 97.12 147 TYR B C 1
ATOM 4087 O O . TYR B 1 147 ? -6.812 19.609 4.387 1 97.12 147 TYR B O 1
ATOM 4095 N N . PRO B 1 148 ? -7.129 21.672 5.191 1 97.5 148 PRO B N 1
ATOM 4096 C CA . PRO B 1 148 ? -8.32 21.875 4.363 1 97.5 148 PRO B CA 1
ATOM 4097 C C . PRO B 1 148 ? -8.031 21.766 2.869 1 97.5 148 PRO B C 1
ATOM 4099 O O . PRO B 1 148 ? -8.875 21.281 2.105 1 97.5 148 PRO B O 1
ATOM 4102 N N . PRO B 1 149 ? -6.789 22.078 2.355 1 95.44 149 PRO B N 1
ATOM 4103 C CA . PRO B 1 149 ? -6.527 21.984 0.917 1 95.44 149 PRO B CA 1
ATOM 4104 C C . PRO B 1 149 ? -6.578 20.547 0.403 1 95.44 149 PRO B C 1
ATOM 4106 O O . PRO B 1 149 ? -6.609 20.328 -0.809 1 95.44 149 PRO B O 1
ATOM 4109 N N . LEU B 1 150 ? -6.598 19.625 1.289 1 95.31 150 LEU B N 1
ATOM 4110 C CA . LEU B 1 150 ? -6.621 18.219 0.89 1 95.31 150 LEU B CA 1
ATOM 4111 C C . LEU B 1 150 ? -8 17.609 1.107 1 95.31 150 LEU B C 1
ATOM 4113 O O . LEU B 1 150 ? -8.18 16.391 0.994 1 95.31 150 LEU B O 1
ATOM 4117 N N . MET B 1 151 ? -8.945 18.438 1.442 1 97.44 151 MET B N 1
ATOM 4118 C CA . MET B 1 151 ? -10.305 18.031 1.748 1 97.44 151 MET B CA 1
ATOM 4119 C C . MET B 1 151 ? -11.32 18.812 0.915 1 97.44 151 MET B C 1
ATOM 4121 O O . MET B 1 151 ? -11.703 19.922 1.28 1 97.44 151 MET B O 1
ATOM 4125 N N . ARG B 1 152 ? -11.836 18.203 -0.059 1 97.06 152 ARG B N 1
ATOM 4126 C CA . ARG B 1 152 ? -12.594 18.875 -1.107 1 97.06 152 ARG B CA 1
ATOM 4127 C C . ARG B 1 152 ? -13.711 19.719 -0.513 1 97.06 152 ARG B C 1
ATOM 4129 O O . ARG B 1 152 ? -13.844 20.906 -0.852 1 97.06 152 ARG B O 1
ATOM 4136 N N . GLN B 1 153 ? -14.516 19.219 0.379 1 97.62 153 GLN B N 1
ATOM 4137 C CA . GLN B 1 153 ? -15.656 19.938 0.915 1 97.62 153 GLN B CA 1
ATOM 4138 C C . GLN B 1 153 ? -15.211 21.141 1.755 1 97.62 153 GLN B C 1
ATOM 4140 O O . GLN B 1 153 ? -15.984 22.062 2.002 1 97.62 153 GLN B O 1
ATOM 4145 N N . MET B 1 154 ? -13.938 21.094 2.166 1 97.81 154 MET B N 1
ATOM 4146 C CA . MET B 1 154 ? -13.461 22.141 3.076 1 97.81 154 MET B CA 1
ATOM 4147 C C . MET B 1 154 ? -12.844 23.297 2.301 1 97.81 154 MET B C 1
ATOM 4149 O O . MET B 1 154 ? -12.68 24.391 2.844 1 97.81 154 MET B O 1
ATOM 4153 N N . TYR B 1 155 ? -12.469 23.016 1.01 1 96.81 155 TYR B N 1
ATOM 4154 C CA . TYR B 1 155 ? -11.898 24.125 0.25 1 96.81 155 TYR B CA 1
ATOM 4155 C C . TYR B 1 155 ? -12.828 24.547 -0.886 1 96.81 155 TYR B C 1
ATOM 4157 O O . TYR B 1 155 ? -12.656 25.625 -1.473 1 96.81 155 TYR B O 1
ATOM 4165 N N . ALA B 1 156 ? -13.812 23.688 -1.227 1 95.88 156 ALA B N 1
ATOM 4166 C CA . ALA B 1 156 ? -14.75 24.016 -2.299 1 95.88 156 ALA B CA 1
ATOM 4167 C C . ALA B 1 156 ? -15.719 25.109 -1.866 1 95.88 156 ALA B C 1
ATOM 4169 O O . ALA B 1 156 ? -15.773 25.469 -0.687 1 95.88 156 ALA B O 1
ATOM 4170 N N . ASP B 1 157 ? -16.359 25.703 -2.822 1 95.56 157 ASP B N 1
ATOM 4171 C CA . ASP B 1 157 ? -17.406 26.688 -2.602 1 95.56 157 ASP B CA 1
ATOM 4172 C C . ASP B 1 157 ? -16.906 27.797 -1.675 1 95.56 157 ASP B C 1
ATOM 4174 O O . ASP B 1 157 ? -17.609 28.188 -0.73 1 95.56 157 ASP B O 1
ATOM 4178 N N . GLY B 1 158 ? -15.633 28.141 -1.824 1 94.62 158 GLY B N 1
ATOM 4179 C CA . GLY B 1 158 ? -15.078 29.281 -1.116 1 94.62 158 GLY B CA 1
ATOM 4180 C C . GLY B 1 158 ? -14.766 28.984 0.339 1 94.62 158 GLY B C 1
ATOM 4181 O O . GLY B 1 158 ? -14.531 29.906 1.128 1 94.62 158 GLY B O 1
ATOM 4182 N N . GLY B 1 159 ? -14.891 27.797 0.771 1 97 159 GLY B N 1
ATOM 4183 C CA . GLY B 1 159 ? -14.531 27.422 2.133 1 97 159 GLY B CA 1
ATOM 4184 C C . GLY B 1 159 ? -15.68 27.578 3.113 1 97 159 GLY B C 1
ATOM 4185 O O . GLY B 1 159 ? -15.469 27.578 4.328 1 97 159 GLY B O 1
ATOM 4186 N N . VAL B 1 160 ? -16.891 27.625 2.645 1 97.06 160 VAL B N 1
ATOM 4187 C CA . VAL B 1 160 ? -18.062 27.891 3.467 1 97.06 160 VAL B CA 1
ATOM 4188 C C . VAL B 1 160 ? -18.234 26.781 4.496 1 97.06 160 VAL B C 1
ATOM 4190 O O . VAL B 1 160 ? -18.594 27.031 5.648 1 97.06 160 VAL B O 1
ATOM 4193 N N . GLU B 1 161 ? -17.953 25.547 4.098 1 97.38 161 GLU B N 1
ATOM 4194 C CA . GLU B 1 161 ? -18.094 24.422 5.012 1 97.38 161 GLU B CA 1
ATOM 4195 C C . GLU B 1 161 ? -17.141 24.547 6.195 1 97.38 161 GLU B C 1
ATOM 4197 O O . GLU B 1 161 ? -17.531 24.297 7.34 1 97.38 161 GLU B O 1
ATOM 4202 N N . LEU B 1 162 ? -15.953 24.906 5.949 1 98.31 162 LEU B N 1
ATOM 4203 C CA . LEU B 1 162 ? -14.961 25.062 7.012 1 98.31 162 LEU B CA 1
ATOM 4204 C C . LEU B 1 162 ? -15.305 26.234 7.914 1 98.31 162 LEU B C 1
ATOM 4206 O O . LEU B 1 162 ? -15.242 26.125 9.141 1 98.31 162 LEU B O 1
ATOM 4210 N N . SER B 1 163 ? -15.656 27.344 7.277 1 98.19 163 SER B N 1
ATOM 4211 C CA . SER B 1 163 ? -16 28.531 8.055 1 98.19 163 SER B CA 1
ATOM 4212 C C . SER B 1 163 ? -17.188 28.266 8.977 1 98.19 163 SER B C 1
ATOM 4214 O O . SER B 1 163 ? -17.219 28.734 10.117 1 98.19 163 SER B O 1
ATOM 4216 N N . THR B 1 164 ? -18.141 27.516 8.484 1 98 164 THR B N 1
ATOM 4217 C CA . THR B 1 164 ? -19.297 27.156 9.281 1 98 164 THR B CA 1
ATOM 4218 C C . THR B 1 164 ? -18.891 26.328 10.5 1 98 164 THR B C 1
ATOM 4220 O O . THR B 1 164 ? -19.328 26.594 11.617 1 98 164 THR B O 1
ATOM 4223 N N . LEU B 1 165 ? -18.047 25.391 10.328 1 98.31 165 LEU B N 1
ATOM 4224 C CA . LEU B 1 165 ? -17.562 24.516 11.398 1 98.31 165 LEU B CA 1
ATOM 4225 C C . LEU B 1 165 ? -16.781 25.312 12.438 1 98.31 165 LEU B C 1
ATOM 4227 O O . LEU B 1 165 ? -17 25.172 13.641 1 98.31 165 LEU B O 1
ATOM 4231 N N . LEU B 1 166 ? -15.898 26.156 11.992 1 98.31 166 LEU B N 1
ATOM 4232 C CA . LEU B 1 166 ? -15.055 26.938 12.883 1 98.31 166 LEU B CA 1
ATOM 4233 C C . LEU B 1 166 ? -15.883 27.953 13.656 1 98.31 166 LEU B C 1
ATOM 4235 O O . LEU B 1 166 ? -15.602 28.234 14.82 1 98.31 166 LEU B O 1
ATOM 4239 N N . ARG B 1 167 ? -16.875 28.484 12.992 1 97.44 167 ARG B N 1
ATOM 4240 C CA . ARG B 1 167 ? -17.781 29.406 13.664 1 97.44 167 ARG B CA 1
ATOM 4241 C C . ARG B 1 167 ? -18.531 28.719 14.789 1 97.44 167 ARG B C 1
ATOM 4243 O O . ARG B 1 167 ? -18.719 29.297 15.859 1 97.44 167 ARG B O 1
ATOM 4250 N N . ARG B 1 168 ? -18.969 27.531 14.539 1 97.62 168 ARG B N 1
ATOM 4251 C CA . ARG B 1 168 ? -19.656 26.766 15.57 1 97.62 168 ARG B CA 1
ATOM 4252 C C . ARG B 1 168 ? -18.734 26.5 16.75 1 97.62 168 ARG B C 1
ATOM 4254 O O . ARG B 1 168 ? -19.156 26.594 17.906 1 97.62 168 ARG B O 1
ATOM 4261 N N . ALA B 1 169 ? -17.516 26.156 16.484 1 97.75 169 ALA B N 1
ATOM 4262 C CA . ALA B 1 169 ? -16.547 25.922 17.562 1 97.75 169 ALA B CA 1
ATOM 4263 C C . ALA B 1 169 ? -16.312 27.188 18.375 1 97.75 169 ALA B C 1
ATOM 4265 O O . ALA B 1 169 ? -16.297 27.141 19.609 1 97.75 169 ALA B O 1
ATOM 4266 N N . ARG B 1 170 ? -16.172 28.281 17.688 1 95.75 170 ARG B N 1
ATOM 4267 C CA . ARG B 1 170 ? -15.953 29.562 18.359 1 95.75 170 ARG B CA 1
ATOM 4268 C C . ARG B 1 170 ? -17.141 29.938 19.219 1 95.75 170 ARG B C 1
ATOM 4270 O O . ARG B 1 170 ? -16.984 30.422 20.344 1 95.75 170 ARG B O 1
ATOM 4277 N N . ASN B 1 171 ? -18.297 29.734 18.656 1 94.88 171 ASN B N 1
ATOM 4278 C CA . ASN B 1 171 ? -19.531 30.047 19.375 1 94.88 171 ASN B CA 1
ATOM 4279 C C . ASN B 1 171 ? -19.672 29.172 20.625 1 94.88 171 ASN B C 1
ATOM 4281 O O . ASN B 1 171 ? -20.344 29.578 21.578 1 94.88 171 ASN B O 1
ATOM 4285 N N . ALA B 1 172 ? -19.078 28.031 20.578 1 95.69 172 ALA B N 1
ATOM 4286 C CA . ALA B 1 172 ? -19.125 27.125 21.719 1 95.69 172 ALA B CA 1
ATOM 4287 C C . ALA B 1 172 ? -18.047 27.5 22.75 1 95.69 172 ALA B C 1
ATOM 4289 O O . ALA B 1 172 ? -17.906 26.844 23.781 1 95.69 172 ALA B O 1
ATOM 4290 N N . GLY B 1 173 ? -17.25 28.531 22.422 1 94.81 173 GLY B N 1
ATOM 4291 C CA . GLY B 1 173 ? -16.281 29.078 23.375 1 94.81 173 GLY B CA 1
ATOM 4292 C C . GLY B 1 173 ? -14.883 28.547 23.156 1 94.81 173 GLY B C 1
ATOM 4293 O O . GLY B 1 173 ? -13.984 28.812 23.969 1 94.81 173 GLY B O 1
ATOM 4294 N N . LEU B 1 174 ? -14.664 27.828 22.125 1 97.44 174 LEU B N 1
ATOM 4295 C CA . LEU B 1 174 ? -13.344 27.25 21.875 1 97.44 174 LEU B CA 1
ATOM 4296 C C . LEU B 1 174 ? -12.453 28.219 21.125 1 97.44 174 LEU B C 1
ATOM 4298 O O . LEU B 1 174 ? -12.938 29 20.297 1 97.44 174 LEU B O 1
ATOM 4302 N N . ILE B 1 175 ? -11.164 28.188 21.406 1 98.19 175 ILE B N 1
ATOM 4303 C CA . ILE B 1 175 ? -10.172 28.812 20.531 1 98.19 175 ILE B CA 1
ATOM 4304 C C . ILE B 1 175 ? -10 27.969 19.266 1 98.19 175 ILE B C 1
ATOM 4306 O O . ILE B 1 175 ? -9.805 26.766 19.328 1 98.19 175 ILE B O 1
ATOM 4310 N N . THR B 1 176 ? -10.109 28.594 18.094 1 98.62 176 THR B N 1
ATOM 4311 C CA . THR B 1 176 ? -9.969 27.875 16.828 1 98.62 176 THR B CA 1
ATOM 4312 C C . THR B 1 176 ? -8.547 27.984 16.297 1 98.62 176 THR B C 1
ATOM 4314 O O . THR B 1 176 ? -7.941 29.062 16.344 1 98.62 176 THR B O 1
ATOM 4317 N N . SER B 1 177 ? -7.98 26.891 15.898 1 98.88 177 SER B N 1
ATOM 4318 C CA . SER B 1 177 ? -6.641 26.766 15.336 1 98.88 177 SER B CA 1
ATOM 4319 C C . SER B 1 177 ? -6.68 26.078 13.977 1 98.88 177 SER B C 1
ATOM 4321 O O . SER B 1 177 ? -7.402 25.094 13.797 1 98.88 177 SER B O 1
ATOM 4323 N N . LEU B 1 178 ? -5.898 26.594 13 1 98.81 178 LEU B N 1
ATOM 4324 C CA . LEU B 1 178 ? -5.949 26.062 11.641 1 98.81 178 LEU B CA 1
ATOM 4325 C C . LEU B 1 178 ? -4.543 25.891 11.078 1 98.81 178 LEU B C 1
ATOM 4327 O O . LEU B 1 178 ? -3.703 26.781 11.195 1 98.81 178 LEU B O 1
ATOM 4331 N N . ASP B 1 179 ? -4.297 24.75 10.617 1 98.25 179 ASP B N 1
ATOM 4332 C CA . ASP B 1 179 ? -3.102 24.438 9.836 1 98.25 179 ASP B CA 1
ATOM 4333 C C . ASP B 1 179 ? -3.461 24.156 8.375 1 98.25 179 ASP B C 1
ATOM 4335 O O . ASP B 1 179 ? -4.598 23.781 8.07 1 98.25 179 ASP B O 1
ATOM 4339 N N . MET B 1 180 ? -2.545 24.359 7.527 1 96.88 180 MET B N 1
ATOM 4340 C CA . MET B 1 180 ? -2.762 24.188 6.094 1 96.88 180 MET B CA 1
ATOM 4341 C C . MET B 1 180 ? -1.924 23.031 5.551 1 96.88 180 MET B C 1
ATOM 4343 O O . MET B 1 180 ? -1.421 22.203 6.32 1 96.88 180 MET B O 1
ATOM 4347 N N . ALA B 1 181 ? -1.942 22.766 4.305 1 92.25 181 ALA B N 1
ATOM 4348 C CA . ALA B 1 181 ? -1.125 21.797 3.58 1 92.25 181 ALA B CA 1
ATOM 4349 C C . ALA B 1 181 ? -0.689 22.359 2.227 1 92.25 181 ALA B C 1
ATOM 4351 O O . ALA B 1 181 ? -1.276 23.312 1.721 1 92.25 181 ALA B O 1
ATOM 4352 N N . HIS B 1 182 ? 0.299 21.703 1.782 1 86.44 182 HIS B N 1
ATOM 4353 C CA . HIS B 1 182 ? 0.788 22.078 0.463 1 86.44 182 HIS B CA 1
ATOM 4354 C C . HIS B 1 182 ? -0.309 21.953 -0.589 1 86.44 182 HIS B C 1
ATOM 4356 O O . HIS B 1 182 ? -1.07 20.984 -0.587 1 86.44 182 HIS B O 1
ATOM 4362 N N . VAL B 1 183 ? -0.369 22.969 -1.403 1 85.31 183 VAL B N 1
ATOM 4363 C CA . VAL B 1 183 ? -1.348 22.984 -2.484 1 85.31 183 VAL B CA 1
ATOM 4364 C C . VAL B 1 183 ? -0.656 22.672 -3.811 1 85.31 183 VAL B C 1
ATOM 4366 O O . VAL B 1 183 ? 0.17 23.453 -4.281 1 85.31 183 VAL B O 1
ATOM 4369 N N . ASP B 1 184 ? -1.019 21.578 -4.344 1 79.06 184 ASP B N 1
ATOM 4370 C CA . ASP B 1 184 ? -0.522 21.281 -5.684 1 79.06 184 ASP B CA 1
ATOM 4371 C C . ASP B 1 184 ? -1.243 22.109 -6.738 1 79.06 184 ASP B C 1
ATOM 4373 O O . ASP B 1 184 ? -2.455 21.984 -6.922 1 79.06 184 ASP B O 1
ATOM 4377 N N . SER B 1 185 ? -0.49 22.828 -7.453 1 79.44 185 SER B N 1
ATOM 4378 C CA . SER B 1 185 ? -1.048 23.781 -8.414 1 79.44 185 SER B CA 1
ATOM 4379 C C . SER B 1 185 ? -1.801 23.062 -9.531 1 79.44 185 SER B C 1
ATOM 4381 O O . SER B 1 185 ? -2.693 23.641 -10.156 1 79.44 185 SER B O 1
ATOM 4383 N N . GLN B 1 186 ? -1.521 21.812 -9.781 1 75.94 186 GLN B N 1
ATOM 4384 C CA . GLN B 1 186 ? -2.123 21.078 -10.891 1 75.94 186 GLN B CA 1
ATOM 4385 C C . GLN B 1 186 ? -3.348 20.281 -10.43 1 75.94 186 GLN B C 1
ATOM 4387 O O . GLN B 1 186 ? -4.039 19.672 -11.242 1 75.94 186 GLN B O 1
ATOM 4392 N N . SER B 1 187 ? -3.668 20.422 -9.195 1 82.69 187 SER B N 1
ATOM 4393 C CA . SER B 1 187 ? -4.816 19.703 -8.648 1 82.69 187 SER B CA 1
ATOM 4394 C C . SER B 1 187 ? -6.059 20.594 -8.625 1 82.69 187 SER B C 1
ATOM 4396 O O . SER B 1 187 ? -5.988 21.766 -8.969 1 82.69 187 SER B O 1
ATOM 4398 N N . ALA B 1 188 ? -7.191 20 -8.289 1 87.31 188 ALA B N 1
ATOM 4399 C CA . ALA B 1 188 ? -8.422 20.766 -8.133 1 87.31 188 ALA B CA 1
ATOM 4400 C C . ALA B 1 188 ? -8.258 21.859 -7.078 1 87.31 188 ALA B C 1
ATOM 4402 O O . ALA B 1 188 ? -8.766 22.969 -7.234 1 87.31 188 ALA B O 1
ATOM 4403 N N . ALA B 1 189 ? -7.547 21.547 -6.039 1 90.75 189 ALA B N 1
ATOM 4404 C CA . ALA B 1 189 ? -7.285 22.516 -4.984 1 90.75 189 ALA B CA 1
ATOM 4405 C C . ALA B 1 189 ? -6.465 23.688 -5.512 1 90.75 189 ALA B C 1
ATOM 4407 O O . ALA B 1 189 ? -6.586 24.812 -5.02 1 90.75 189 ALA B O 1
ATOM 4408 N N . GLY B 1 190 ? -5.633 23.391 -6.477 1 88.75 190 GLY B N 1
ATOM 4409 C CA . GLY B 1 190 ? -4.809 24.422 -7.074 1 88.75 190 GLY B CA 1
ATOM 4410 C C . GLY B 1 190 ? -5.609 25.469 -7.824 1 88.75 190 GLY B C 1
ATOM 4411 O O . GLY B 1 190 ? -5.121 26.562 -8.078 1 88.75 190 GLY B O 1
ATOM 4412 N N . GLN B 1 191 ? -6.797 25.172 -8.117 1 91.25 191 GLN B N 1
ATOM 4413 C CA . GLN B 1 191 ? -7.621 26.062 -8.938 1 91.25 191 GLN B CA 1
ATOM 4414 C C . GLN B 1 191 ? -8.523 26.922 -8.07 1 91.25 191 GLN B C 1
ATOM 4416 O O . GLN B 1 191 ? -9.242 27.797 -8.578 1 91.25 191 GLN B O 1
ATOM 4421 N N . VAL B 1 192 ? -8.438 26.75 -6.859 1 94.5 192 VAL B N 1
ATOM 4422 C CA . VAL B 1 192 ? -9.273 27.484 -5.91 1 94.5 192 VAL B CA 1
ATOM 4423 C C . VAL B 1 192 ? -8.773 28.922 -5.777 1 94.5 192 VAL B C 1
ATOM 4425 O O . VAL B 1 192 ? -7.566 29.172 -5.859 1 94.5 192 VAL B O 1
ATOM 4428 N N . ASP B 1 193 ? -9.703 29.859 -5.656 1 95.19 193 ASP B N 1
ATOM 4429 C CA . ASP B 1 193 ? -9.344 31.203 -5.242 1 95.19 193 ASP B CA 1
ATOM 4430 C C . ASP B 1 193 ? -9.055 31.266 -3.744 1 95.19 193 ASP B C 1
ATOM 4432 O O . ASP B 1 193 ? -9.93 31.641 -2.957 1 95.19 193 ASP B O 1
ATOM 4436 N N . TRP B 1 194 ? -7.848 31.094 -3.43 1 95.25 194 TRP B N 1
ATOM 4437 C CA . TRP B 1 194 ? -7.469 30.938 -2.029 1 95.25 194 TRP B CA 1
ATOM 4438 C C . TRP B 1 194 ? -7.555 32.25 -1.292 1 95.25 194 TRP B C 1
ATOM 4440 O O . TRP B 1 194 ? -7.762 32.281 -0.076 1 95.25 194 TRP B O 1
ATOM 4450 N N . ARG B 1 195 ? -7.355 33.344 -1.922 1 92.56 195 ARG B N 1
ATOM 4451 C CA . ARG B 1 195 ? -7.547 34.625 -1.271 1 92.56 195 ARG B CA 1
ATOM 4452 C C . ARG B 1 195 ? -8.992 34.812 -0.816 1 92.56 195 ARG B C 1
ATOM 4454 O O . ARG B 1 195 ? -9.242 35.281 0.293 1 92.56 195 ARG B O 1
ATOM 4461 N N . ALA B 1 196 ? -9.875 34.469 -1.704 1 95.25 196 ALA B N 1
ATOM 4462 C CA . ALA B 1 196 ? -11.289 34.5 -1.334 1 95.25 196 ALA B CA 1
ATOM 4463 C C . ALA B 1 196 ? -11.578 33.531 -0.206 1 95.25 196 ALA B C 1
ATOM 4465 O O . ALA B 1 196 ? -12.375 33.812 0.691 1 95.25 196 ALA B O 1
ATOM 4466 N N . TRP B 1 197 ? -10.984 32.375 -0.314 1 97.31 197 TRP B N 1
ATOM 4467 C CA . TRP B 1 197 ? -11.109 31.359 0.727 1 97.31 197 TRP B CA 1
ATOM 4468 C C . TRP B 1 197 ? -10.648 31.906 2.074 1 97.31 197 TRP B C 1
ATOM 4470 O O . TRP B 1 197 ? -11.32 31.719 3.09 1 97.31 197 TRP B O 1
ATOM 4480 N N . LEU B 1 198 ? -9.562 32.625 2.08 1 96.81 198 LEU B N 1
ATOM 4481 C CA . LEU B 1 198 ? -9.023 33.219 3.295 1 96.81 198 LEU B CA 1
ATOM 4482 C C . LEU B 1 198 ? -9.984 34.281 3.863 1 96.81 198 LEU B C 1
ATOM 4484 O O . LEU B 1 198 ? -10.195 34.344 5.078 1 96.81 198 LEU B O 1
ATOM 4488 N N . HIS B 1 199 ? -10.531 35.031 2.986 1 96.19 199 HIS B N 1
ATOM 4489 C CA . HIS B 1 199 ? -11.477 36.062 3.412 1 96.19 199 HIS B CA 1
ATOM 4490 C C . HIS B 1 199 ? -12.68 35.438 4.125 1 96.19 199 HIS B C 1
ATOM 4492 O O . HIS B 1 199 ? -13.211 36.031 5.066 1 96.19 199 HIS B O 1
ATOM 4498 N N . GLU B 1 200 ? -13.016 34.312 3.66 1 97.5 200 GLU B N 1
ATOM 4499 C CA . GLU B 1 200 ? -14.172 33.625 4.223 1 97.5 200 GLU B CA 1
ATOM 4500 C C . GLU B 1 200 ? -13.812 32.938 5.543 1 97.5 200 GLU B C 1
ATOM 4502 O O . GLU B 1 200 ? -14.578 33 6.504 1 97.5 200 GLU B O 1
ATOM 4507 N N . CYS B 1 201 ? -12.703 32.344 5.648 1 97.69 201 CYS B N 1
ATOM 4508 C CA . CYS B 1 201 ? -12.398 31.406 6.727 1 97.69 201 CYS B CA 1
ATOM 4509 C C . CYS B 1 201 ? -11.633 32.094 7.848 1 97.69 201 CYS B C 1
ATOM 4511 O O . CYS B 1 201 ? -11.844 31.797 9.023 1 97.69 201 CYS B O 1
ATOM 4513 N N . LEU B 1 202 ? -10.773 33.031 7.598 1 97.44 202 LEU B N 1
ATOM 4514 C CA . LEU B 1 202 ? -9.797 33.531 8.562 1 97.44 202 LEU B CA 1
ATOM 4515 C C . LEU B 1 202 ? -10.492 34.312 9.68 1 97.44 202 LEU B C 1
ATOM 4517 O O . LEU B 1 202 ? -10.023 34.312 10.828 1 97.44 202 LEU B O 1
ATOM 4521 N N . PRO B 1 203 ? -11.602 35 9.398 1 96.94 203 PRO B N 1
ATOM 4522 C CA . PRO B 1 203 ? -12.305 35.656 10.5 1 96.94 203 PRO B CA 1
ATOM 4523 C C . PRO B 1 203 ? -12.75 34.656 11.586 1 96.94 203 PRO B C 1
ATOM 4525 O O . PRO B 1 203 ? -13.031 35.062 12.711 1 96.94 203 PRO B O 1
ATOM 4528 N N . THR B 1 204 ? -12.852 33.406 11.25 1 97.5 204 THR B N 1
ATOM 4529 C CA . THR B 1 204 ? -13.297 32.375 12.195 1 97.5 204 THR B CA 1
ATOM 4530 C C . THR B 1 204 ? -12.109 31.656 12.797 1 97.5 204 THR B C 1
ATOM 4532 O O . THR B 1 204 ? -12.281 30.719 13.594 1 97.5 204 THR B O 1
ATOM 4535 N N . VAL B 1 205 ? -10.891 32 12.461 1 98.38 205 VAL B N 1
ATOM 4536 C CA . VAL B 1 205 ? -9.672 31.359 12.906 1 98.38 205 VAL B CA 1
ATOM 4537 C C . VAL B 1 205 ? -8.938 32.25 13.898 1 98.38 205 VAL B C 1
ATOM 4539 O O . VAL B 1 205 ? -8.617 33.406 13.594 1 98.38 205 VAL B O 1
ATOM 4542 N N . ASP B 1 206 ? -8.672 31.75 15.047 1 98.62 206 ASP B N 1
ATOM 4543 C CA . ASP B 1 206 ? -7.93 32.5 16.062 1 98.62 206 ASP B CA 1
ATOM 4544 C C . ASP B 1 206 ? -6.426 32.312 15.883 1 98.62 206 ASP B C 1
ATOM 4546 O O . ASP B 1 206 ? -5.668 33.281 15.891 1 98.62 206 ASP B O 1
ATOM 4550 N N . LEU B 1 207 ? -5.957 31.078 15.789 1 98.75 207 LEU B N 1
ATOM 4551 C CA . LEU B 1 207 ? -4.566 30.703 15.57 1 98.75 207 LEU B CA 1
ATOM 4552 C C . LEU B 1 207 ? -4.371 30.125 14.172 1 98.75 207 LEU B C 1
ATOM 4554 O O . LEU B 1 207 ? -4.918 29.062 13.844 1 98.75 207 LEU B O 1
ATOM 4558 N N . PHE B 1 208 ? -3.674 30.859 13.289 1 98.75 208 PHE B N 1
ATOM 4559 C CA . PHE B 1 208 ? -3.363 30.391 11.945 1 98.75 208 PHE B CA 1
ATOM 4560 C C . PHE B 1 208 ? -1.895 30 11.828 1 98.75 208 PHE B C 1
ATOM 4562 O O . PHE B 1 208 ? -1.013 30.859 11.922 1 98.75 208 PHE B O 1
ATOM 4569 N N . LEU B 1 209 ? -1.586 28.688 11.57 1 98.62 209 LEU B N 1
ATOM 4570 C CA . LEU B 1 209 ? -0.234 28.172 11.766 1 98.62 209 LEU B CA 1
ATOM 4571 C C . LEU B 1 209 ? 0.25 27.438 10.523 1 98.62 209 LEU B C 1
ATOM 4573 O O . LEU B 1 209 ? 0.723 26.297 10.609 1 98.62 209 LEU B O 1
ATOM 4577 N N . PRO B 1 210 ? 0.254 28.047 9.344 1 97.75 210 PRO B N 1
ATOM 4578 C CA . PRO B 1 210 ? 0.785 27.438 8.117 1 97.75 210 PRO B CA 1
ATOM 4579 C C . PRO B 1 210 ? 2.311 27.484 8.055 1 97.75 210 PRO B C 1
ATOM 4581 O O . PRO B 1 210 ? 2.949 28.125 8.891 1 97.75 210 PRO B O 1
ATOM 4584 N N . ASN B 1 211 ? 2.889 26.766 7.16 1 95.56 211 ASN B N 1
ATOM 4585 C CA . ASN B 1 211 ? 4.285 27.062 6.848 1 95.56 211 ASN B CA 1
ATOM 4586 C C . ASN B 1 211 ? 4.414 28.219 5.867 1 95.56 211 ASN B C 1
ATOM 4588 O O . ASN B 1 211 ? 3.414 28.688 5.316 1 95.56 211 ASN B O 1
ATOM 4592 N N . LEU B 1 212 ? 5.578 28.672 5.719 1 95.75 212 LEU B N 1
ATOM 4593 C CA . LEU B 1 212 ? 5.82 29.859 4.918 1 95.75 212 LEU B CA 1
ATOM 4594 C C . LEU B 1 212 ? 5.371 29.656 3.475 1 95.75 212 LEU B C 1
ATOM 4596 O O . LEU B 1 212 ? 4.719 30.516 2.887 1 95.75 212 LEU B O 1
ATOM 4600 N N . GLU B 1 213 ? 5.695 28.547 2.859 1 92.81 213 GLU B N 1
ATOM 4601 C CA . GLU B 1 213 ? 5.367 28.266 1.465 1 92.81 213 GLU B CA 1
ATOM 4602 C C . GLU B 1 213 ? 3.857 28.266 1.245 1 92.81 213 GLU B C 1
ATOM 4604 O O . GLU B 1 213 ? 3.363 28.828 0.264 1 92.81 213 GLU B O 1
ATOM 4609 N N . GLU B 1 214 ? 3.18 27.672 2.17 1 93.81 214 GLU B N 1
ATOM 4610 C CA . GLU B 1 214 ? 1.724 27.594 2.105 1 93.81 214 GLU B CA 1
ATOM 4611 C C . GLU B 1 214 ? 1.092 28.984 2.205 1 93.81 214 GLU B C 1
ATOM 4613 O O . GLU B 1 214 ? 0.258 29.359 1.375 1 93.81 214 GLU B O 1
ATOM 4618 N N . ALA B 1 215 ? 1.541 29.734 3.189 1 96 215 ALA B N 1
ATOM 4619 C CA . ALA B 1 215 ? 0.995 31.078 3.418 1 96 215 ALA B CA 1
ATOM 4620 C C . ALA B 1 215 ? 1.281 31.984 2.234 1 96 215 ALA B C 1
ATOM 4622 O O . ALA B 1 215 ? 0.4 32.719 1.786 1 96 215 ALA B O 1
ATOM 4623 N N . PHE B 1 216 ? 2.525 31.875 1.734 1 94.94 216 PHE B N 1
ATOM 4624 C CA . PHE B 1 216 ? 2.943 32.719 0.621 1 94.94 216 PHE B CA 1
ATOM 4625 C C . PHE B 1 216 ? 2.156 32.375 -0.639 1 94.94 216 PHE B C 1
ATOM 4627 O O . PHE B 1 216 ? 1.653 33.281 -1.322 1 94.94 216 PHE B O 1
ATOM 4634 N N . PHE B 1 217 ? 1.932 31.156 -0.903 1 93.56 217 PHE B N 1
ATOM 4635 C CA . PHE B 1 217 ? 1.205 30.688 -2.074 1 93.56 217 PHE B CA 1
ATOM 4636 C C . PHE B 1 217 ? -0.247 31.141 -2.035 1 93.56 217 PHE B C 1
ATOM 4638 O O . PHE B 1 217 ? -0.764 31.672 -3.02 1 93.56 217 PHE B O 1
ATOM 4645 N N . ILE B 1 218 ? -0.927 30.969 -0.885 1 93.75 218 ILE B N 1
ATOM 4646 C CA . ILE B 1 218 ? -2.365 31.203 -0.833 1 93.75 218 ILE B CA 1
ATOM 4647 C C . ILE B 1 218 ? -2.639 32.719 -0.791 1 93.75 218 ILE B C 1
ATOM 4649 O O . ILE B 1 218 ? -3.701 33.156 -1.222 1 93.75 218 ILE B O 1
ATOM 4653 N N . LEU B 1 219 ? -1.677 33.531 -0.314 1 95 219 LEU B N 1
ATOM 4654 C CA . LEU B 1 219 ? -1.855 34.969 -0.244 1 95 219 LEU B CA 1
ATOM 4655 C C . LEU B 1 219 ? -1.579 35.625 -1.596 1 95 219 LEU B C 1
ATOM 4657 O O . LEU B 1 219 ? -2.307 36.5 -2.018 1 95 219 LEU B O 1
ATOM 4661 N N . ASP B 1 220 ? -0.457 35.156 -2.191 1 92.19 220 ASP B N 1
ATOM 4662 C CA . ASP B 1 220 ? -0.021 35.75 -3.451 1 92.19 220 ASP B CA 1
ATOM 4663 C C . ASP B 1 220 ? 0.692 34.719 -4.324 1 92.19 220 ASP B C 1
ATOM 4665 O O . ASP B 1 220 ? 1.922 34.719 -4.406 1 92.19 220 ASP B O 1
ATOM 4669 N N . ARG B 1 221 ? -0.02 34.062 -5.117 1 91.94 221 ARG B N 1
ATOM 4670 C CA . ARG B 1 221 ? 0.493 32.969 -5.918 1 91.94 221 ARG B CA 1
ATOM 4671 C C . ARG B 1 221 ? 1.493 33.469 -6.957 1 91.94 221 ARG B C 1
ATOM 4673 O O . ARG B 1 221 ? 2.539 32.844 -7.164 1 91.94 221 ARG B O 1
ATOM 4680 N N . LYS B 1 222 ? 1.129 34.5 -7.676 1 93.06 222 LYS B N 1
ATOM 4681 C CA . LYS B 1 222 ? 1.992 35.031 -8.727 1 93.06 222 LYS B CA 1
ATOM 4682 C C . LYS B 1 222 ? 3.355 35.438 -8.164 1 93.06 222 LYS B C 1
ATOM 4684 O O . LYS B 1 222 ? 4.391 35.094 -8.734 1 93.06 222 LYS B O 1
ATOM 4689 N N . ARG B 1 223 ? 3.301 36.156 -7.109 1 93.62 223 ARG B N 1
ATOM 4690 C CA . ARG B 1 223 ? 4.555 36.562 -6.492 1 93.62 223 ARG B CA 1
ATOM 4691 C C . ARG B 1 223 ? 5.32 35.375 -5.938 1 93.62 223 ARG B C 1
ATOM 4693 O O . ARG B 1 223 ? 6.551 35.344 -5.996 1 93.62 223 ARG B O 1
ATOM 4700 N N . PHE B 1 224 ? 4.656 34.469 -5.367 1 93.62 224 PHE B N 1
ATOM 4701 C CA . PHE B 1 224 ? 5.266 33.219 -4.863 1 93.62 224 PHE B CA 1
ATOM 4702 C C . PHE B 1 224 ? 6.016 32.5 -5.973 1 93.62 224 PHE B C 1
ATOM 4704 O O . PHE B 1 224 ? 7.191 32.156 -5.816 1 93.62 224 PHE B O 1
ATOM 4711 N N . GLN B 1 225 ? 5.352 32.281 -7.074 1 91.5 225 GLN B N 1
ATOM 4712 C CA . GLN B 1 225 ? 5.941 31.578 -8.195 1 91.5 225 GLN B CA 1
ATOM 4713 C C . GLN B 1 225 ? 7.16 32.312 -8.75 1 91.5 225 GLN B C 1
ATOM 4715 O O . GLN B 1 225 ? 8.172 31.688 -9.07 1 91.5 225 GLN B O 1
ATOM 4720 N N . ALA B 1 226 ? 7.047 33.562 -8.836 1 93.31 226 ALA B N 1
ATOM 4721 C CA . ALA B 1 226 ? 8.164 34.406 -9.305 1 93.31 226 ALA B CA 1
ATOM 4722 C C . ALA B 1 226 ? 9.352 34.281 -8.352 1 93.31 226 ALA B C 1
ATOM 4724 O O . ALA B 1 226 ? 10.508 34.25 -8.789 1 93.31 226 ALA B O 1
ATOM 4725 N N . THR B 1 227 ? 9.047 34.312 -7.07 1 92.25 227 THR B N 1
ATOM 4726 C CA . THR B 1 227 ? 10.094 34.219 -6.059 1 92.25 227 THR B CA 1
ATOM 4727 C C . THR B 1 227 ? 10.789 32.875 -6.109 1 92.25 227 THR B C 1
ATOM 4729 O O . THR B 1 227 ? 12.016 32.781 -6.004 1 92.25 227 THR B O 1
ATOM 4732 N N . VAL B 1 228 ? 10.031 31.828 -6.242 1 89.38 228 VAL B N 1
ATOM 4733 C CA . VAL B 1 228 ? 10.57 30.469 -6.332 1 89.38 228 VAL B CA 1
ATOM 4734 C C . VAL B 1 228 ? 11.469 30.359 -7.566 1 89.38 228 VAL B C 1
ATOM 4736 O O . VAL B 1 228 ? 12.547 29.766 -7.504 1 89.38 228 VAL B O 1
ATOM 4739 N N . GLU B 1 229 ? 11 30.828 -8.68 1 89.69 229 GLU B N 1
ATOM 4740 C CA . GLU B 1 229 ? 11.766 30.781 -9.922 1 89.69 229 GLU B CA 1
ATOM 4741 C C . GLU B 1 229 ? 13.086 31.531 -9.789 1 89.69 229 GLU B C 1
ATOM 4743 O O . GLU B 1 229 ? 14.117 31.078 -10.273 1 89.69 229 GLU B O 1
ATOM 4748 N N . ARG B 1 230 ? 13 32.594 -9.188 1 88.25 230 ARG B N 1
ATOM 4749 C CA . ARG B 1 230 ? 14.188 33.438 -9.023 1 88.25 230 ARG B CA 1
ATOM 4750 C C . ARG B 1 230 ? 15.188 32.781 -8.078 1 88.25 230 ARG B C 1
ATOM 4752 O O . ARG B 1 230 ? 16.391 32.906 -8.273 1 88.25 230 ARG B O 1
ATOM 4759 N N . ALA B 1 231 ? 14.641 32.219 -6.996 1 86.62 231 ALA B N 1
ATOM 4760 C CA . ALA B 1 231 ? 15.492 31.594 -5.988 1 86.62 231 ALA B CA 1
ATOM 4761 C C . ALA B 1 231 ? 16.234 30.391 -6.57 1 86.62 231 ALA B C 1
ATOM 4763 O O . ALA B 1 231 ? 17.359 30.094 -6.156 1 86.62 231 ALA B O 1
ATOM 4764 N N . GLY B 1 232 ? 15.586 29.672 -7.609 1 78.19 232 GLY B N 1
ATOM 4765 C CA . GLY B 1 232 ? 16.203 28.516 -8.242 1 78.19 232 GLY B CA 1
ATOM 4766 C C . GLY B 1 232 ? 16.609 27.438 -7.262 1 78.19 232 GLY B C 1
ATOM 4767 O O . GLY B 1 232 ? 15.812 27.031 -6.422 1 78.19 232 GLY B O 1
ATOM 4768 N N . ASP B 1 233 ? 17.797 27.078 -7.277 1 67.19 233 ASP B N 1
ATOM 4769 C CA . ASP B 1 233 ? 18.312 25.938 -6.531 1 67.19 233 ASP B CA 1
ATOM 4770 C C . ASP B 1 233 ? 18.547 26.297 -5.066 1 67.19 233 ASP B C 1
ATOM 4772 O O . ASP B 1 233 ? 18.672 25.422 -4.215 1 67.19 233 ASP B O 1
ATOM 4776 N N . ALA B 1 234 ? 18.594 27.594 -4.898 1 70.56 234 ALA B N 1
ATOM 4777 C CA . ALA B 1 234 ? 18.859 28.031 -3.531 1 70.56 234 ALA B CA 1
ATOM 4778 C C . ALA B 1 234 ? 17.672 27.766 -2.621 1 70.56 234 ALA B C 1
ATOM 4780 O O . ALA B 1 234 ? 17.812 27.688 -1.399 1 70.56 234 ALA B O 1
ATOM 4781 N N . GLY B 1 235 ? 16.547 27.734 -3.201 1 80.69 235 GLY B N 1
ATOM 4782 C CA . GLY B 1 235 ? 15.336 27.438 -2.443 1 80.69 235 GLY B CA 1
ATOM 4783 C C . GLY B 1 235 ? 14.609 28.688 -1.989 1 80.69 235 GLY B C 1
ATOM 4784 O O . GLY B 1 235 ? 15.203 29.766 -1.898 1 80.69 235 GLY B O 1
ATOM 4785 N N . LEU B 1 236 ? 13.445 28.656 -1.581 1 82.62 236 LEU B N 1
ATOM 4786 C CA . LEU B 1 236 ? 12.547 29.766 -1.25 1 82.62 236 LEU B CA 1
ATOM 4787 C C . LEU B 1 236 ? 13.078 30.562 -0.057 1 82.62 236 LEU B C 1
ATOM 4789 O O . LEU B 1 236 ? 13.023 31.781 -0.049 1 82.62 236 LEU B O 1
ATOM 4793 N N . LEU B 1 237 ? 13.617 29.891 0.888 1 82 237 LEU B N 1
ATOM 4794 C CA . LEU B 1 237 ? 14 30.531 2.141 1 82 237 LEU B CA 1
ATOM 4795 C C . LEU B 1 237 ? 15.164 31.5 1.926 1 82 237 LEU B C 1
ATOM 4797 O O . LEU B 1 237 ? 15.344 32.438 2.688 1 82 237 LEU B O 1
ATOM 4801 N N . ALA B 1 238 ? 15.883 31.25 0.905 1 82.38 238 ALA B N 1
ATOM 4802 C CA . ALA B 1 238 ? 16.984 32.125 0.581 1 82.38 238 ALA B CA 1
ATOM 4803 C C . ALA B 1 238 ? 16.484 33.5 0.092 1 82.38 238 ALA B C 1
ATOM 4805 O O . ALA B 1 238 ? 17.203 34.5 0.156 1 82.38 238 ALA B O 1
ATOM 4806 N N . ALA B 1 239 ? 15.305 33.5 -0.332 1 87 239 ALA B N 1
ATOM 4807 C CA . ALA B 1 239 ? 14.734 34.719 -0.903 1 87 239 ALA B CA 1
ATOM 4808 C C . ALA B 1 239 ? 13.812 35.406 0.095 1 87 239 ALA B C 1
ATOM 4810 O O . ALA B 1 239 ? 13.203 36.438 -0.218 1 87 239 ALA B O 1
ATOM 4811 N N . VAL B 1 240 ? 13.703 34.906 1.23 1 89.19 240 VAL B N 1
ATOM 4812 C CA . VAL B 1 240 ? 12.758 35.406 2.229 1 89.19 240 VAL B CA 1
ATOM 4813 C C . VAL B 1 240 ? 13.523 36.125 3.342 1 89.19 240 VAL B C 1
ATOM 4815 O O . VAL B 1 240 ? 14.586 35.688 3.77 1 89.19 240 VAL B O 1
ATOM 4818 N N . ASP B 1 241 ? 13.055 37.312 3.762 1 92.81 241 ASP B N 1
ATOM 4819 C CA . ASP B 1 241 ? 13.641 38.062 4.867 1 92.81 241 ASP B CA 1
ATOM 4820 C C . ASP B 1 241 ? 12.57 38.469 5.883 1 92.81 241 ASP B C 1
ATOM 4822 O O . ASP B 1 241 ? 11.406 38.094 5.754 1 92.81 241 ASP B O 1
ATOM 4826 N N . GLY B 1 242 ? 13.016 39.188 6.906 1 94.56 242 GLY B N 1
ATOM 4827 C CA . GLY B 1 242 ? 12.109 39.562 7.969 1 94.56 242 GLY B CA 1
ATOM 4828 C C . GLY B 1 242 ? 10.969 40.438 7.484 1 94.56 242 GLY B C 1
ATOM 4829 O O . GLY B 1 242 ? 9.852 40.375 8 1 94.56 242 GLY B O 1
ATOM 4830 N N . ALA B 1 243 ? 11.25 41.219 6.504 1 94.56 243 ALA B N 1
ATOM 4831 C CA . ALA B 1 243 ? 10.242 42.125 5.98 1 94.56 243 ALA B CA 1
ATOM 4832 C C . ALA B 1 243 ? 9.102 41.375 5.312 1 94.56 243 ALA B C 1
ATOM 4834 O O . ALA B 1 243 ? 7.93 41.688 5.504 1 94.56 243 ALA B O 1
ATOM 4835 N N . LEU B 1 244 ? 9.477 40.438 4.52 1 94.75 244 LEU B N 1
ATOM 4836 C CA . LEU B 1 244 ? 8.453 39.625 3.846 1 94.75 244 LEU B CA 1
ATOM 4837 C C . LEU B 1 244 ? 7.613 38.844 4.855 1 94.75 244 LEU B C 1
ATOM 4839 O O . LEU B 1 244 ? 6.395 38.75 4.707 1 94.75 244 LEU B O 1
ATOM 4843 N N . LEU B 1 245 ? 8.25 38.281 5.863 1 96.56 245 LEU B N 1
ATOM 4844 C CA . LEU B 1 245 ? 7.523 37.562 6.91 1 96.56 245 LEU B CA 1
ATOM 4845 C C . LEU B 1 245 ? 6.488 38.469 7.57 1 96.56 245 LEU B C 1
ATOM 4847 O O . LEU B 1 245 ? 5.332 38.062 7.738 1 96.56 245 LEU B O 1
ATOM 4851 N N . GLY B 1 246 ? 6.953 39.594 7.934 1 96.44 246 GLY B N 1
ATOM 4852 C CA . GLY B 1 246 ? 6.059 40.562 8.547 1 96.44 246 GLY B CA 1
ATOM 4853 C C . GLY B 1 246 ? 4.891 40.938 7.66 1 96.44 246 GLY B C 1
ATOM 4854 O O . GLY B 1 246 ? 3.754 41.062 8.133 1 96.44 246 GLY B O 1
ATOM 4855 N N . GLU B 1 247 ? 5.184 41.188 6.422 1 96.31 247 GLU B N 1
ATOM 4856 C CA . GLU B 1 247 ? 4.156 41.562 5.457 1 96.31 247 GLU B CA 1
ATOM 4857 C C . GLU B 1 247 ? 3.08 40.469 5.344 1 96.31 247 GLU B C 1
ATOM 4859 O O . GLU B 1 247 ? 1.886 40.781 5.398 1 96.31 247 GLU B O 1
ATOM 4864 N N . LEU B 1 248 ? 3.506 39.281 5.137 1 96.81 248 LEU B N 1
ATOM 4865 C CA . LEU B 1 248 ? 2.57 38.156 5 1 96.81 248 LEU B CA 1
ATOM 4866 C C . LEU B 1 248 ? 1.735 38 6.266 1 96.81 248 LEU B C 1
ATOM 4868 O O . LEU B 1 248 ? 0.515 37.844 6.191 1 96.81 248 LEU B O 1
ATOM 4872 N N . ALA B 1 249 ? 2.371 38.062 7.406 1 97.81 249 ALA B N 1
ATOM 4873 C CA . ALA B 1 249 ? 1.681 37.875 8.68 1 97.81 249 ALA B CA 1
ATOM 4874 C C . ALA B 1 249 ? 0.662 38.969 8.914 1 97.81 249 ALA B C 1
ATOM 4876 O O . ALA B 1 249 ? -0.443 38.719 9.398 1 97.81 249 ALA B O 1
ATOM 4877 N N . ASP B 1 250 ? 1.021 40.188 8.555 1 97.19 250 ASP B N 1
ATOM 4878 C CA . ASP B 1 250 ? 0.119 41.312 8.727 1 97.19 250 ASP B CA 1
ATOM 4879 C C . ASP B 1 250 ? -1.136 41.156 7.871 1 97.19 250 ASP B C 1
ATOM 4881 O O . ASP B 1 250 ? -2.238 41.5 8.305 1 97.19 250 ASP B O 1
ATOM 4885 N N . GLN B 1 251 ? -0.918 40.719 6.691 1 97.62 251 GLN B N 1
ATOM 4886 C CA . GLN B 1 251 ? -2.07 40.469 5.832 1 97.62 251 GLN B CA 1
ATOM 4887 C C . GLN B 1 251 ? -3.014 39.438 6.461 1 97.62 251 GLN B C 1
ATOM 4889 O O . GLN B 1 251 ? -4.234 39.625 6.438 1 97.62 251 GLN B O 1
ATOM 4894 N N . LEU B 1 252 ? -2.475 38.438 7.027 1 98.19 252 LEU B N 1
ATOM 4895 C CA . LEU B 1 252 ? -3.271 37.375 7.637 1 98.19 252 LEU B CA 1
ATOM 4896 C C . LEU B 1 252 ? -3.992 37.875 8.883 1 98.19 252 LEU B C 1
ATOM 4898 O O . LEU B 1 252 ? -5.145 37.5 9.125 1 98.19 252 LEU B O 1
ATOM 4902 N N . LEU B 1 253 ? -3.34 38.75 9.719 1 97.69 253 LEU B N 1
ATOM 4903 C CA . LEU B 1 253 ? -3.979 39.344 10.875 1 97.69 253 LEU B CA 1
ATOM 4904 C C . LEU B 1 253 ? -5.129 40.25 10.453 1 97.69 253 LEU B C 1
ATOM 4906 O O . LEU B 1 253 ? -6.184 40.281 11.086 1 97.69 253 LEU B O 1
ATOM 4910 N N . THR B 1 254 ? -4.867 40.938 9.344 1 97.12 254 THR B N 1
ATOM 4911 C CA . THR B 1 254 ? -5.887 41.875 8.836 1 97.12 254 THR B CA 1
ATOM 4912 C C . THR B 1 254 ? -7.117 41.094 8.359 1 97.12 254 THR B C 1
ATOM 4914 O O . THR B 1 254 ? -8.242 41.562 8.484 1 97.12 254 THR B O 1
ATOM 4917 N N . LEU B 1 255 ? -6.895 39.938 7.871 1 96.94 255 LEU B N 1
ATOM 4918 C CA . LEU B 1 255 ? -7.984 39.125 7.359 1 96.94 255 LEU B CA 1
ATOM 4919 C C . LEU B 1 255 ? -8.773 38.5 8.508 1 96.94 255 LEU B C 1
ATOM 4921 O O . LEU B 1 255 ? -9.867 37.969 8.297 1 96.94 255 LEU B O 1
ATOM 4925 N N . GLY B 1 256 ? -8.203 38.5 9.758 1 95.75 256 GLY B N 1
ATOM 4926 C CA . GLY B 1 256 ? -9.078 38.125 10.859 1 95.75 256 GLY B CA 1
ATOM 4927 C C . GLY B 1 256 ? -8.383 37.281 11.922 1 95.75 256 GLY B C 1
ATOM 4928 O O . GLY B 1 256 ? -8.875 37.156 13.047 1 95.75 256 GLY B O 1
ATOM 4929 N N . ALA B 1 257 ? -7.219 36.656 11.672 1 97.69 257 ALA B N 1
ATOM 4930 C CA . ALA B 1 257 ? -6.504 35.844 12.656 1 97.69 257 ALA B CA 1
ATOM 4931 C C . ALA B 1 257 ? -6.008 36.688 13.82 1 97.69 257 ALA B C 1
ATOM 4933 O O . ALA B 1 257 ? -5.746 37.906 13.648 1 97.69 257 ALA B O 1
ATOM 4934 N N . ALA B 1 258 ? -5.918 36.125 14.992 1 98 258 ALA B N 1
ATOM 4935 C CA . ALA B 1 258 ? -5.387 36.844 16.156 1 98 258 ALA B CA 1
ATOM 4936 C C . ALA B 1 258 ? -3.904 36.531 16.359 1 98 258 ALA B C 1
ATOM 4938 O O . ALA B 1 258 ? -3.152 37.375 16.844 1 98 258 ALA B O 1
ATOM 4939 N N . VAL B 1 259 ? -3.529 35.344 16.078 1 98.5 259 VAL B N 1
ATOM 4940 C CA . VAL B 1 259 ? -2.158 34.844 16.172 1 98.5 259 VAL B CA 1
ATOM 4941 C C . VAL B 1 259 ? -1.767 34.156 14.883 1 98.5 259 VAL B C 1
ATOM 4943 O O . VAL B 1 259 ? -2.494 33.281 14.398 1 98.5 259 VAL B O 1
ATOM 4946 N N . VAL B 1 260 ? -0.659 34.562 14.281 1 98.69 260 VAL B N 1
ATOM 4947 C CA . VAL B 1 260 ? -0.135 33.938 13.07 1 98.69 260 VAL B CA 1
ATOM 4948 C C . VAL B 1 260 ? 1.249 33.344 13.344 1 98.69 260 VAL B C 1
ATOM 4950 O O . VAL B 1 260 ? 2.148 34.062 13.805 1 98.69 260 VAL B O 1
ATOM 4953 N N . GLY B 1 261 ? 1.367 32.094 13.172 1 98.56 261 GLY B N 1
ATOM 4954 C CA . GLY B 1 261 ? 2.654 31.406 13.188 1 98.56 261 GLY B CA 1
ATOM 4955 C C . GLY B 1 261 ? 3.055 30.859 11.828 1 98.56 261 GLY B C 1
ATOM 4956 O O . GLY B 1 261 ? 2.291 30.141 11.195 1 98.56 261 GLY B O 1
ATOM 4957 N N . LEU B 1 262 ? 4.211 31.234 11.359 1 98.25 262 LEU B N 1
ATOM 4958 C CA . LEU B 1 262 ? 4.754 30.703 10.117 1 98.25 262 LEU B CA 1
ATOM 4959 C C . LEU B 1 262 ? 5.902 29.734 10.391 1 98.25 262 LEU B C 1
ATOM 4961 O O . LEU B 1 262 ? 6.961 30.156 10.875 1 98.25 262 LEU B O 1
ATOM 4965 N N . LYS B 1 263 ? 5.684 28.5 10.148 1 97.06 263 LYS B N 1
ATOM 4966 C CA . LYS B 1 263 ? 6.746 27.5 10.289 1 97.06 263 LYS B CA 1
ATOM 4967 C C . LYS B 1 263 ? 7.773 27.625 9.172 1 97.06 263 LYS B C 1
ATOM 4969 O O . LYS B 1 263 ? 7.414 27.641 7.988 1 97.06 263 LYS B O 1
ATOM 4974 N N . LEU B 1 264 ? 9.055 27.703 9.523 1 95.56 264 LEU B N 1
ATOM 4975 C CA . LEU B 1 264 ? 10.125 28 8.578 1 95.56 264 LEU B CA 1
ATOM 4976 C C . LEU B 1 264 ? 11.086 26.828 8.453 1 95.56 264 LEU B C 1
ATOM 4978 O O . LEU B 1 264 ? 12.281 27.016 8.195 1 95.56 264 LEU B O 1
ATOM 4982 N N . GLY B 1 265 ? 10.625 25.656 8.734 1 90.56 265 GLY B N 1
ATOM 4983 C CA . GLY B 1 265 ? 11.508 24.5 8.68 1 90.56 265 GLY B CA 1
ATOM 4984 C C . GLY B 1 265 ? 12.68 24.594 9.633 1 90.56 265 GLY B C 1
ATOM 4985 O O . GLY B 1 265 ? 12.5 24.844 10.828 1 90.56 265 GLY B O 1
ATOM 4986 N N . GLU B 1 266 ? 13.867 24.453 9.078 1 90.56 266 GLU B N 1
ATOM 4987 C CA . GLU B 1 266 ? 15.07 24.438 9.898 1 90.56 266 GLU B CA 1
ATOM 4988 C C . GLU B 1 266 ? 15.398 25.844 10.414 1 90.56 266 GLU B C 1
ATOM 4990 O O . GLU B 1 266 ? 16.234 26 11.305 1 90.56 266 GLU B O 1
ATOM 4995 N N . GLN B 1 267 ? 14.672 26.828 9.883 1 93.88 267 GLN B N 1
ATOM 4996 C CA . GLN B 1 267 ? 14.93 28.203 10.32 1 93.88 267 GLN B CA 1
ATOM 4997 C C . GLN B 1 267 ? 14.094 28.547 11.555 1 93.88 267 GLN B C 1
ATOM 4999 O O . GLN B 1 267 ? 14.289 29.594 12.156 1 93.88 267 GLN B O 1
ATOM 5004 N N . GLY B 1 268 ? 13.156 27.672 11.914 1 96.19 268 GLY B N 1
ATOM 5005 C CA . GLY B 1 268 ? 12.43 27.891 13.156 1 96.19 268 GLY B CA 1
ATOM 5006 C C . GLY B 1 268 ? 10.977 28.266 12.938 1 96.19 268 GLY B C 1
ATOM 5007 O O . GLY B 1 268 ? 10.32 27.734 12.039 1 96.19 268 GLY B O 1
ATOM 5008 N N . LEU B 1 269 ? 10.438 29.094 13.852 1 98.25 269 LEU B N 1
ATOM 5009 C CA . LEU B 1 269 ? 9.031 29.484 13.852 1 98.25 269 LEU B CA 1
ATOM 5010 C C . LEU B 1 269 ? 8.891 30.984 14.094 1 98.25 269 LEU B C 1
ATOM 5012 O O . LEU B 1 269 ? 9.414 31.516 15.078 1 98.25 269 LEU B O 1
ATOM 5016 N N . TYR B 1 270 ? 8.242 31.609 13.117 1 98.31 270 TYR B N 1
ATOM 5017 C CA . TYR B 1 270 ? 7.926 33.031 13.203 1 98.31 270 TYR B CA 1
ATOM 5018 C C . TYR B 1 270 ? 6.539 33.25 13.789 1 98.31 270 TYR B C 1
ATOM 5020 O O . TYR B 1 270 ? 5.602 32.5 13.484 1 98.31 270 TYR B O 1
ATOM 5028 N N . LEU B 1 271 ? 6.383 34.25 14.695 1 98.69 271 LEU B N 1
ATOM 5029 C CA . LEU B 1 271 ? 5.109 34.562 15.344 1 98.69 271 LEU B CA 1
ATOM 5030 C C . LEU B 1 271 ? 4.77 36.031 15.25 1 98.69 271 LEU B C 1
ATOM 5032 O O . LEU B 1 271 ? 5.625 36.875 15.492 1 98.69 271 LEU B O 1
ATOM 5036 N N . ARG B 1 272 ? 3.6 36.312 14.844 1 98.56 272 ARG B N 1
ATOM 5037 C CA . ARG B 1 272 ? 3.002 37.656 14.898 1 98.56 272 ARG B CA 1
ATOM 5038 C C . ARG B 1 272 ? 1.621 37.594 15.539 1 98.56 272 ARG B C 1
ATOM 5040 O O . ARG B 1 272 ? 0.825 36.688 15.258 1 98.56 272 ARG B O 1
ATOM 5047 N N . THR B 1 273 ? 1.312 38.5 16.516 1 98.38 273 THR B N 1
ATOM 5048 C CA . THR B 1 273 ? 0.012 38.5 17.188 1 98.38 273 THR B CA 1
ATOM 5049 C C . THR B 1 273 ? -0.682 39.844 16.984 1 98.38 273 THR B C 1
ATOM 5051 O O . THR B 1 273 ? -0.034 40.844 16.672 1 98.38 273 THR B O 1
ATOM 5054 N N . THR B 1 274 ? -1.978 39.875 17.125 1 97.69 274 THR B N 1
ATOM 5055 C CA . THR B 1 274 ? -2.795 41.062 16.922 1 97.69 274 THR B CA 1
ATOM 5056 C C . THR B 1 274 ? -2.41 42.156 17.906 1 97.69 274 THR B C 1
ATOM 5058 O O . THR B 1 274 ? -2.021 41.875 19.047 1 97.69 274 THR B O 1
ATOM 5061 N N . SER B 1 275 ? -2.568 43.375 17.438 1 96.25 275 SER B N 1
ATOM 5062 C CA . SER B 1 275 ? -2.369 44.531 18.312 1 96.25 275 SER B CA 1
ATOM 5063 C C . SER B 1 275 ? -3.695 45 18.875 1 96.25 275 SER B C 1
ATOM 5065 O O . SER B 1 275 ? -3.729 46 19.625 1 96.25 275 SER B O 1
ATOM 5067 N N . ASN B 1 276 ? -4.727 44.312 18.547 1 96.19 276 ASN B N 1
ATOM 5068 C CA . ASN B 1 276 ? -6.051 44.688 19.047 1 96.19 276 ASN B CA 1
ATOM 5069 C C . ASN B 1 276 ? -6.34 44 20.375 1 96.19 276 ASN B C 1
ATOM 5071 O O . ASN B 1 276 ? -6.613 42.781 20.422 1 96.19 276 ASN B O 1
ATOM 5075 N N . PRO B 1 277 ? -6.398 44.719 21.469 1 95.25 277 PRO B N 1
ATOM 5076 C CA . PRO B 1 277 ? -6.582 44.125 22.797 1 95.25 277 PRO B CA 1
ATOM 5077 C C . PRO B 1 277 ? -7.91 43.375 22.922 1 95.25 277 PRO B C 1
ATOM 5079 O O . PRO B 1 277 ? -7.988 42.375 23.609 1 95.25 277 PRO B O 1
ATOM 5082 N N . ALA B 1 278 ? -8.906 43.906 22.312 1 95.81 278 ALA B N 1
ATOM 5083 C CA . ALA B 1 278 ? -10.227 43.281 22.391 1 95.81 278 ALA B CA 1
ATOM 5084 C C . ALA B 1 278 ? -10.227 41.906 21.719 1 95.81 278 ALA B C 1
ATOM 5086 O O . ALA B 1 278 ? -10.828 40.969 22.234 1 95.81 278 ALA B O 1
ATOM 5087 N N . ARG B 1 279 ? -9.562 41.844 20.625 1 95.88 279 ARG B N 1
ATOM 5088 C CA . ARG B 1 279 ? -9.461 40.594 19.906 1 95.88 279 ARG B CA 1
ATOM 5089 C C . ARG B 1 279 ? -8.68 39.562 20.703 1 95.88 279 ARG B C 1
ATOM 5091 O O . ARG B 1 279 ? -9.062 38.375 20.766 1 95.88 279 ARG B O 1
ATOM 5098 N N . LEU B 1 280 ? -7.652 39.938 21.312 1 95.06 280 LEU B N 1
ATOM 5099 C CA . LEU B 1 280 ? -6.848 39.031 22.141 1 95.06 280 LEU B CA 1
ATOM 5100 C C . LEU B 1 280 ? -7.625 38.594 23.375 1 95.06 280 LEU B C 1
ATOM 5102 O O . LEU B 1 280 ? -7.578 37.406 23.734 1 95.06 280 LEU B O 1
ATOM 5106 N N . ALA B 1 281 ? -8.328 39.5 23.969 1 92.88 281 ALA B N 1
ATOM 5107 C CA . ALA B 1 281 ? -9.109 39.219 25.172 1 92.88 281 ALA B CA 1
ATOM 5108 C C . ALA B 1 281 ? -10.219 38.219 24.891 1 92.88 281 ALA B C 1
ATOM 5110 O O . ALA B 1 281 ? -10.555 37.406 25.734 1 92.88 281 ALA B O 1
ATOM 5111 N N . SER B 1 282 ? -10.758 38.25 23.703 1 93.56 282 SER B N 1
ATOM 5112 C CA . SER B 1 282 ? -11.82 37.344 23.312 1 93.56 282 SER B CA 1
ATOM 5113 C C . SER B 1 282 ? -11.328 35.906 23.328 1 93.56 282 SER B C 1
ATOM 5115 O O . SER B 1 282 ? -12.125 34.969 23.406 1 93.56 282 SER B O 1
ATOM 5117 N N . LEU B 1 283 ? -10.031 35.719 23.312 1 94.56 283 LEU B N 1
ATOM 5118 C CA . LEU B 1 283 ? -9.445 34.375 23.328 1 94.56 283 LEU B CA 1
ATOM 5119 C C . LEU B 1 283 ? -9.023 33.969 24.734 1 94.56 283 LEU B C 1
ATOM 5121 O O . LEU B 1 283 ? -8.625 32.844 24.969 1 94.56 283 LEU B O 1
ATOM 5125 N N . GLY B 1 284 ? -9.133 34.906 25.609 1 93.12 284 GLY B N 1
ATOM 5126 C CA . GLY B 1 284 ? -8.695 34.656 26.969 1 93.12 284 GLY B CA 1
ATOM 5127 C C . GLY B 1 284 ? -7.184 34.625 27.109 1 93.12 284 GLY B C 1
ATOM 5128 O O . GLY B 1 284 ? -6.656 34.062 28.062 1 93.12 284 GLY B O 1
ATOM 5129 N N . LEU B 1 285 ? -6.469 35.25 26.156 1 93.81 285 LEU B N 1
ATOM 5130 C CA . LEU B 1 285 ? -5.012 35.312 26.234 1 93.81 285 LEU B CA 1
ATOM 5131 C C . LEU B 1 285 ? -4.555 36.5 27.047 1 93.81 285 LEU B C 1
ATOM 5133 O O . LEU B 1 285 ? -5.191 37.562 27.016 1 93.81 285 LEU B O 1
ATOM 5137 N N . GLU B 1 286 ? -3.457 36.375 27.734 1 94.06 286 GLU B N 1
ATOM 5138 C CA . GLU B 1 286 ? -2.91 37.438 28.594 1 94.06 286 GLU B CA 1
ATOM 5139 C C . GLU B 1 286 ? -2.338 38.562 27.766 1 94.06 286 GLU B C 1
ATOM 5141 O O . GLU B 1 286 ? -1.938 38.375 26.625 1 94.06 286 GLU B O 1
ATOM 5146 N N . PRO B 1 287 ? -2.227 39.719 28.312 1 94.19 287 PRO B N 1
ATOM 5147 C CA . PRO B 1 287 ? -1.737 40.906 27.594 1 94.19 287 PRO B CA 1
ATOM 5148 C C . PRO B 1 287 ? -0.32 40.719 27.062 1 94.19 287 PRO B C 1
ATOM 5150 O O . PRO B 1 287 ? 0.077 41.406 26.109 1 94.19 287 PRO B O 1
ATOM 5153 N N . VAL B 1 288 ? 0.383 39.844 27.656 1 95.62 288 VAL B N 1
ATOM 5154 C CA . VAL B 1 288 ? 1.762 39.594 27.25 1 95.62 288 VAL B CA 1
ATOM 5155 C C . VAL B 1 288 ? 1.789 39.125 25.797 1 95.62 288 VAL B C 1
ATOM 5157 O O . VAL B 1 288 ? 2.816 39.219 25.125 1 95.62 288 VAL B O 1
ATOM 5160 N N . TRP B 1 289 ? 0.646 38.75 25.234 1 97.25 289 TRP B N 1
ATOM 5161 C CA . TRP B 1 289 ? 0.537 38.219 23.875 1 97.25 289 TRP B CA 1
ATOM 5162 C C . TRP B 1 289 ? 0.255 39.375 22.891 1 97.25 289 TRP B C 1
ATOM 5164 O O . TRP B 1 289 ? 0.261 39.156 21.672 1 97.25 289 TRP B O 1
ATOM 5174 N N . LEU B 1 290 ? 0.083 40.594 23.312 1 97.06 290 LEU B N 1
ATOM 5175 C CA . LEU B 1 290 ? -0.409 41.688 22.484 1 97.06 290 LEU B CA 1
ATOM 5176 C C . LEU B 1 290 ? 0.703 42.219 21.594 1 97.06 290 LEU B C 1
ATOM 5178 O O . LEU B 1 290 ? 1.753 42.625 22.094 1 97.06 290 LEU B O 1
ATOM 5182 N N . GLY B 1 291 ? 0.49 42.219 20.25 1 97.31 291 GLY B N 1
ATOM 5183 C CA . GLY B 1 291 ? 1.334 42.875 19.266 1 97.31 291 GLY B CA 1
ATOM 5184 C C . GLY B 1 291 ? 2.75 42.312 19.234 1 97.31 291 GLY B C 1
ATOM 5185 O O . GLY B 1 291 ? 3.715 43.094 19.172 1 97.31 291 GLY B O 1
ATOM 5186 N N . ARG B 1 292 ? 2.902 41.094 19.359 1 97.62 292 ARG B N 1
ATOM 5187 C CA . ARG B 1 292 ? 4.23 40.5 19.422 1 97.62 292 ARG B CA 1
ATOM 5188 C C . ARG B 1 292 ? 4.738 40.125 18.031 1 97.62 292 ARG B C 1
ATOM 5190 O O . ARG B 1 292 ? 3.947 39.812 17.141 1 97.62 292 ARG B O 1
ATOM 5197 N N . GLU B 1 293 ? 5.988 40.219 17.781 1 98.19 293 GLU B N 1
ATOM 5198 C CA . GLU B 1 293 ? 6.73 39.719 16.625 1 98.19 293 GLU B CA 1
ATOM 5199 C C . GLU B 1 293 ? 8.016 39.031 17.047 1 98.19 293 GLU B C 1
ATOM 5201 O O . GLU B 1 293 ? 8.961 39.656 17.5 1 98.19 293 GLU B O 1
ATOM 5206 N N . LEU B 1 294 ? 8.008 37.719 16.938 1 98.25 294 LEU B N 1
ATOM 5207 C CA . LEU B 1 294 ? 9.086 36.906 17.469 1 98.25 294 LEU B CA 1
ATOM 5208 C C . LEU B 1 294 ? 9.508 35.844 16.453 1 98.25 294 LEU B C 1
ATOM 5210 O O . LEU B 1 294 ? 8.734 35.5 15.562 1 98.25 294 LEU B O 1
ATOM 5214 N N . LEU B 1 295 ? 10.711 35.375 16.547 1 98.19 295 LEU B N 1
ATOM 5215 C CA . LEU B 1 295 ? 11.219 34.25 15.781 1 98.19 295 LEU B CA 1
ATOM 5216 C C . LEU B 1 295 ? 12.094 33.344 16.656 1 98.19 295 LEU B C 1
ATOM 5218 O O . LEU B 1 295 ? 13.109 33.812 17.188 1 98.19 295 LEU B O 1
ATOM 5222 N N . ALA B 1 296 ? 11.672 32.188 16.859 1 98.25 296 ALA B N 1
ATOM 5223 C CA . ALA B 1 296 ? 12.461 31.203 17.609 1 98.25 296 ALA B CA 1
ATOM 5224 C C . ALA B 1 296 ? 13.211 30.25 16.656 1 98.25 296 ALA B C 1
ATOM 5226 O O . ALA B 1 296 ? 12.602 29.641 15.781 1 98.25 296 ALA B O 1
ATOM 5227 N N . PRO B 1 297 ? 14.5 30.109 16.844 1 97.69 297 PRO B N 1
ATOM 5228 C CA . PRO B 1 297 ? 15.258 29.141 16.031 1 97.69 297 PRO B CA 1
ATOM 5229 C C . PRO B 1 297 ? 14.891 27.703 16.328 1 97.69 297 PRO B C 1
ATOM 5231 O O . PRO B 1 297 ? 14.406 27.391 17.422 1 97.69 297 PRO B O 1
ATOM 5234 N N . ALA B 1 298 ? 15.141 26.844 15.359 1 96.75 298 ALA B N 1
ATOM 5235 C CA . ALA B 1 298 ? 14.992 25.406 15.594 1 96.75 298 ALA B CA 1
ATOM 5236 C C . ALA B 1 298 ? 16.109 24.875 16.484 1 96.75 298 ALA B C 1
ATOM 5238 O O . ALA B 1 298 ? 17.172 25.5 16.594 1 96.75 298 ALA B O 1
ATOM 5239 N N . PHE B 1 299 ? 15.875 23.781 17.125 1 96.69 299 PHE B N 1
ATOM 5240 C CA . PHE B 1 299 ? 16.906 23.125 17.922 1 96.69 299 PHE B CA 1
ATOM 5241 C C . PHE B 1 299 ? 17.734 22.188 17.047 1 96.69 299 PHE B C 1
ATOM 5243 O O . PHE B 1 299 ? 17.234 21.641 16.062 1 96.69 299 PHE B O 1
ATOM 5250 N N . GLN B 1 300 ? 18.969 21.984 17.422 1 94.75 300 GLN B N 1
ATOM 5251 C CA . GLN B 1 300 ? 19.875 21.109 16.688 1 94.75 300 GLN B CA 1
ATOM 5252 C C . GLN B 1 300 ? 19.562 19.641 16.969 1 94.75 300 GLN B C 1
ATOM 5254 O O . GLN B 1 300 ? 19.453 19.234 18.125 1 94.75 300 GLN B O 1
ATOM 5259 N N . VAL B 1 301 ? 19.359 18.891 15.914 1 92.25 301 VAL B N 1
ATOM 5260 C CA . VAL B 1 301 ? 19.141 17.453 16.031 1 92.25 301 VAL B CA 1
ATOM 5261 C C . VAL B 1 301 ? 19.75 16.734 14.828 1 92.25 301 VAL B C 1
ATOM 5263 O O . VAL B 1 301 ? 20.141 17.375 13.852 1 92.25 301 VAL B O 1
ATOM 5266 N N . GLN B 1 302 ? 19.938 15.406 14.938 1 88.81 302 GLN B N 1
ATOM 5267 C CA . GLN B 1 302 ? 20.234 14.57 13.781 1 88.81 302 GLN B CA 1
ATOM 5268 C C . GLN B 1 302 ? 18.969 14.234 12.992 1 88.81 302 GLN B C 1
ATOM 5270 O O . GLN B 1 302 ? 18.172 13.406 13.422 1 88.81 302 GLN B O 1
ATOM 5275 N N . VAL B 1 303 ? 18.922 14.789 11.852 1 83 303 VAL B N 1
ATOM 5276 C CA . VAL B 1 303 ? 17.688 14.703 11.078 1 83 303 VAL B CA 1
ATOM 5277 C C . VAL B 1 303 ? 17.578 13.328 10.422 1 83 303 VAL B C 1
ATOM 5279 O O . VAL B 1 303 ? 18.484 12.914 9.688 1 83 303 VAL B O 1
ATOM 5282 N N . VAL B 1 304 ? 16.531 12.648 10.703 1 75.25 304 VAL B N 1
ATOM 5283 C CA . VAL B 1 304 ? 16.234 11.375 10.07 1 75.25 304 VAL B CA 1
ATOM 5284 C C . VAL B 1 304 ? 15.062 11.539 9.102 1 75.25 304 VAL B C 1
ATOM 5286 O O . VAL B 1 304 ? 15.094 11.016 7.984 1 75.25 304 VAL B O 1
ATOM 5289 N N . GLY B 1 305 ? 14.078 12.289 9.5 1 76.81 305 GLY B N 1
ATOM 5290 C CA . GLY B 1 305 ? 12.906 12.578 8.688 1 76.81 305 GLY B CA 1
ATOM 5291 C C . GLY B 1 305 ? 12.141 13.797 9.164 1 76.81 305 GLY B C 1
ATOM 5292 O O . GLY B 1 305 ? 12.016 14.023 10.367 1 76.81 305 GLY B O 1
ATOM 5293 N N . THR B 1 306 ? 11.531 14.453 8.234 1 77.56 306 THR B N 1
ATOM 5294 C CA . THR B 1 306 ? 10.859 15.695 8.617 1 77.56 306 THR B CA 1
ATOM 5295 C C . THR B 1 306 ? 9.344 15.523 8.562 1 77.56 306 THR B C 1
ATOM 5297 O O . THR B 1 306 ? 8.602 16.5 8.703 1 77.56 306 THR B O 1
ATOM 5300 N N . THR B 1 307 ? 8.922 14.32 8.352 1 78.19 307 THR B N 1
ATOM 5301 C CA . THR B 1 307 ? 7.492 14.047 8.281 1 78.19 307 THR B CA 1
ATOM 5302 C C . THR B 1 307 ? 6.82 14.359 9.617 1 78.19 307 THR B C 1
ATOM 5304 O O . THR B 1 307 ? 7.246 13.859 10.664 1 78.19 307 THR B O 1
ATOM 5307 N N . GLY B 1 308 ? 5.844 15.281 9.617 1 87.75 308 GLY B N 1
ATOM 5308 C CA . GLY B 1 308 ? 5.066 15.562 10.812 1 87.75 308 GLY B CA 1
ATOM 5309 C C . GLY B 1 308 ? 5.703 16.609 11.711 1 87.75 308 GLY B C 1
ATOM 5310 O O . GLY B 1 308 ? 5.141 16.969 12.742 1 87.75 308 GLY B O 1
ATOM 5311 N N . ALA B 1 309 ? 6.891 17.094 11.32 1 90.81 309 ALA B N 1
ATOM 5312 C CA . ALA B 1 309 ? 7.598 18.062 12.156 1 90.81 309 ALA B CA 1
ATOM 5313 C C . ALA B 1 309 ? 6.734 19.297 12.422 1 90.81 309 ALA B C 1
ATOM 5315 O O . ALA B 1 309 ? 6.668 19.781 13.555 1 90.81 309 ALA B O 1
ATOM 5316 N N . GLY B 1 310 ? 6.129 19.766 11.391 1 94.62 310 GLY B N 1
ATOM 5317 C CA . GLY B 1 310 ? 5.246 20.906 11.547 1 94.62 310 GLY B CA 1
ATOM 5318 C C . GLY B 1 310 ? 4.07 20.641 12.461 1 94.62 310 GLY B C 1
ATOM 5319 O O . GLY B 1 310 ? 3.713 21.469 13.297 1 94.62 310 GLY B O 1
ATOM 5320 N N . ASP B 1 311 ? 3.48 19.5 12.305 1 96.56 311 ASP B N 1
ATOM 5321 C CA . ASP B 1 311 ? 2.361 19.109 13.148 1 96.56 311 ASP B CA 1
ATOM 5322 C C . ASP B 1 311 ? 2.785 19.016 14.617 1 96.56 311 ASP B C 1
ATOM 5324 O O . ASP B 1 311 ? 2.037 19.422 15.508 1 96.56 311 ASP B O 1
ATOM 5328 N N . CYS B 1 312 ? 3.951 18.469 14.836 1 96.75 312 CYS B N 1
ATOM 5329 C CA . CYS B 1 312 ? 4.469 18.359 16.188 1 96.75 312 CYS B CA 1
ATOM 5330 C C . CYS B 1 312 ? 4.762 19.734 16.766 1 96.75 312 CYS B C 1
ATOM 5332 O O . CYS B 1 312 ? 4.547 19.984 17.969 1 96.75 312 CYS B O 1
ATOM 5334 N N . ALA B 1 313 ? 5.273 20.578 15.945 1 97.81 313 ALA B N 1
ATOM 5335 C CA . ALA B 1 313 ? 5.496 21.969 16.375 1 97.81 313 ALA B CA 1
ATOM 5336 C C . ALA B 1 313 ? 4.188 22.609 16.828 1 97.81 313 ALA B C 1
ATOM 5338 O O . ALA B 1 313 ? 4.141 23.281 17.859 1 97.81 313 ALA B O 1
ATOM 5339 N N . ILE B 1 314 ? 3.156 22.406 16.031 1 98.56 314 ILE B N 1
ATOM 5340 C CA . ILE B 1 314 ? 1.846 22.953 16.375 1 98.56 314 ILE B CA 1
ATOM 5341 C C . ILE B 1 314 ? 1.37 22.359 17.703 1 98.56 314 ILE B C 1
ATOM 5343 O O . ILE B 1 314 ? 0.843 23.062 18.547 1 98.56 314 ILE B O 1
ATOM 5347 N N . ALA B 1 315 ? 1.58 21.094 17.875 1 98.5 315 ALA B N 1
ATOM 5348 C CA . ALA B 1 315 ? 1.191 20.438 19.125 1 98.5 315 ALA B CA 1
ATOM 5349 C C . ALA B 1 315 ? 1.902 21.062 20.312 1 98.5 315 ALA B C 1
ATOM 5351 O O . ALA B 1 315 ? 1.281 21.312 21.359 1 98.5 315 ALA B O 1
ATOM 5352 N N . GLY B 1 316 ? 3.178 21.25 20.172 1 98.31 316 GLY B N 1
ATOM 5353 C CA . GLY B 1 316 ? 3.928 21.906 21.234 1 98.31 316 GLY B CA 1
ATOM 5354 C C . GLY B 1 316 ? 3.422 23.297 21.562 1 98.31 316 GLY B C 1
ATOM 5355 O O . GLY B 1 316 ? 3.303 23.672 22.734 1 98.31 316 GLY B O 1
ATOM 5356 N N . PHE B 1 317 ? 3.109 24.047 20.531 1 98.69 317 PHE B N 1
ATOM 5357 C CA . PHE B 1 317 ? 2.592 25.406 20.688 1 98.69 317 PHE B CA 1
ATOM 5358 C C . PHE B 1 317 ? 1.271 25.391 21.438 1 98.69 317 PHE B C 1
ATOM 5360 O O . PHE B 1 317 ? 1.103 26.141 22.406 1 98.69 317 PHE B O 1
ATOM 5367 N N . LEU B 1 318 ? 0.357 24.562 21.016 1 98.69 318 LEU B N 1
ATOM 5368 C CA . LEU B 1 318 ? -0.968 24.484 21.625 1 98.69 318 LEU B CA 1
ATOM 5369 C C . LEU B 1 318 ? -0.879 23.984 23.062 1 98.69 318 LEU B C 1
ATOM 5371 O O . LEU B 1 318 ? -1.607 24.469 23.938 1 98.69 318 LEU B O 1
ATOM 5375 N N . ALA B 1 319 ? -0.007 23.031 23.312 1 98.38 319 ALA B N 1
ATOM 5376 C CA . ALA B 1 319 ? 0.188 22.531 24.672 1 98.38 319 ALA B CA 1
ATOM 5377 C C . ALA B 1 319 ? 0.682 23.641 25.594 1 98.38 319 ALA B C 1
ATOM 5379 O O . ALA B 1 319 ? 0.229 23.75 26.734 1 98.38 319 ALA B O 1
ATOM 5380 N N . ALA B 1 320 ? 1.618 24.422 25.109 1 98.12 320 ALA B N 1
ATOM 5381 C CA . ALA B 1 320 ? 2.141 25.531 25.891 1 98.12 320 ALA B CA 1
ATOM 5382 C C . ALA B 1 320 ? 1.052 26.562 26.172 1 98.12 320 ALA B C 1
ATOM 5384 O O . ALA B 1 320 ? 0.936 27.078 27.281 1 98.12 320 ALA B O 1
ATOM 5385 N N . LEU B 1 321 ? 0.288 26.859 25.141 1 97.5 321 LEU B N 1
ATOM 5386 C CA . LEU B 1 321 ? -0.813 27.812 25.297 1 97.5 321 LEU B CA 1
ATOM 5387 C C . LEU B 1 321 ? -1.792 27.344 26.359 1 97.5 321 LEU B C 1
ATOM 5389 O O . LEU B 1 321 ? -2.254 28.141 27.188 1 97.5 321 LEU B O 1
ATOM 5393 N N . LEU B 1 322 ? -2.123 26.094 26.375 1 96.44 322 LEU B N 1
ATOM 5394 C CA . LEU B 1 322 ? -3.055 25.5 27.328 1 96.44 322 LEU B CA 1
ATOM 5395 C C . LEU B 1 322 ? -2.508 25.594 28.75 1 96.44 322 LEU B C 1
ATOM 5397 O O . LEU B 1 322 ? -3.277 25.641 29.703 1 96.44 322 LEU B O 1
ATOM 5401 N N . ARG B 1 323 ? -1.207 25.656 28.859 1 96 323 ARG B N 1
ATOM 5402 C CA . ARG B 1 323 ? -0.549 25.734 30.156 1 96 323 ARG B CA 1
ATOM 5403 C C . ARG B 1 323 ? -0.369 27.172 30.594 1 96 323 ARG B C 1
ATOM 5405 O O . ARG B 1 323 ? 0.211 27.438 31.656 1 96 323 ARG B O 1
ATOM 5412 N N . GLY B 1 324 ? -0.804 28.094 29.734 1 96.38 324 GLY B N 1
ATOM 5413 C CA . GLY B 1 324 ? -0.757 29.516 30.094 1 96.38 324 GLY B CA 1
ATOM 5414 C C . GLY B 1 324 ? 0.625 30.125 29.953 1 96.38 324 GLY B C 1
ATOM 5415 O O . GLY B 1 324 ? 0.942 31.125 30.594 1 96.38 324 GLY B O 1
ATOM 5416 N N . LEU B 1 325 ? 1.397 29.578 29.125 1 97 325 LEU B N 1
ATOM 5417 C CA . LEU B 1 325 ? 2.76 30.062 28.969 1 97 325 LEU B CA 1
ATOM 5418 C C . LEU B 1 325 ? 2.789 31.297 28.062 1 97 325 LEU B C 1
ATOM 5420 O O . LEU B 1 325 ? 1.933 31.438 27.188 1 97 325 LEU B O 1
ATOM 5424 N N . PRO B 1 326 ? 3.793 32.188 28.234 1 97.06 326 PRO B N 1
ATOM 5425 C CA . PRO B 1 326 ? 3.938 33.375 27.359 1 97.06 326 PRO B CA 1
ATOM 5426 C C . PRO B 1 326 ? 4.379 33 25.953 1 97.06 326 PRO B C 1
ATOM 5428 O O . PRO B 1 326 ? 4.734 31.859 25.688 1 97.06 326 PRO B O 1
ATOM 5431 N N . PRO B 1 327 ? 4.293 33.969 25 1 97.75 327 PRO B N 1
ATOM 5432 C CA . PRO B 1 327 ? 4.605 33.656 23.609 1 97.75 327 PRO B CA 1
ATOM 5433 C C . PRO B 1 327 ? 6.023 33.125 23.422 1 97.75 327 PRO B C 1
ATOM 5435 O O . PRO B 1 327 ? 6.246 32.25 22.594 1 97.75 327 PRO B O 1
ATOM 5438 N N . GLU B 1 328 ? 6.965 33.625 24.219 1 97.44 328 GLU B N 1
ATOM 5439 C CA . GLU B 1 328 ? 8.344 33.188 24.109 1 97.44 328 GLU B CA 1
ATOM 5440 C C . GLU B 1 328 ? 8.461 31.688 24.438 1 97.44 328 GLU B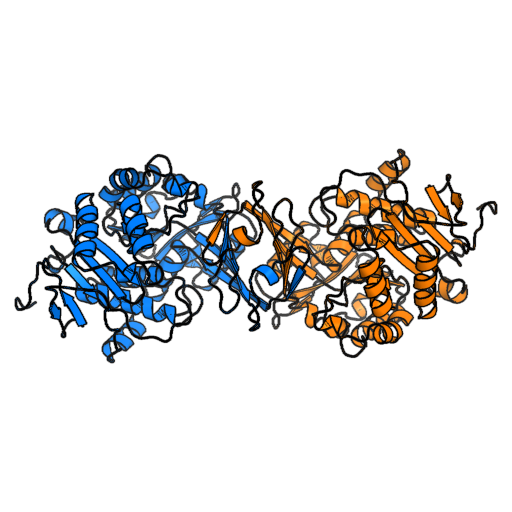 C 1
ATOM 5442 O O . GLU B 1 328 ? 9.055 30.922 23.672 1 97.44 328 GLU B O 1
ATOM 5447 N N . ALA B 1 329 ? 7.879 31.328 25.516 1 97.44 329 ALA B N 1
ATOM 5448 C CA . ALA B 1 329 ? 7.918 29.938 25.938 1 97.44 329 ALA B CA 1
ATOM 5449 C C . ALA B 1 329 ? 7.113 29.047 25 1 97.44 329 ALA B C 1
ATOM 5451 O O . ALA B 1 329 ? 7.473 27.891 24.766 1 97.44 329 ALA B O 1
ATOM 5452 N N . SER B 1 330 ? 6.016 29.547 24.469 1 98.31 330 SER B N 1
ATOM 5453 C CA . SER B 1 330 ? 5.195 28.812 23.516 1 98.31 330 SER B CA 1
ATOM 5454 C C . SER B 1 330 ? 5.961 28.516 22.234 1 98.31 330 SER B C 1
ATOM 5456 O O . SER B 1 330 ? 5.855 27.422 21.672 1 98.31 330 SER B O 1
ATOM 5458 N N . LEU B 1 331 ? 6.75 29.453 21.781 1 98.5 331 LEU B N 1
ATOM 5459 C CA . LEU B 1 331 ? 7.582 29.266 20.594 1 98.5 331 LEU B CA 1
ATOM 5460 C C . LEU B 1 331 ? 8.68 28.234 20.859 1 98.5 331 LEU B C 1
ATOM 5462 O O . LEU B 1 331 ? 8.992 27.422 20 1 98.5 331 LEU B O 1
ATOM 5466 N N . THR B 1 332 ? 9.219 28.359 22.047 1 97.94 332 THR B N 1
ATOM 5467 C CA . THR B 1 332 ? 10.242 27.391 22.422 1 97.94 332 THR B CA 1
ATOM 5468 C C . THR B 1 332 ? 9.664 25.984 22.438 1 97.94 332 THR B C 1
ATOM 5470 O O . THR B 1 332 ? 10.289 25.047 21.922 1 97.94 332 THR B O 1
ATOM 5473 N N . ALA B 1 333 ? 8.516 25.844 23.062 1 98.06 333 ALA B N 1
ATOM 5474 C CA . ALA B 1 333 ? 7.859 24.547 23.109 1 98.06 333 ALA B CA 1
ATOM 5475 C C . ALA B 1 333 ? 7.574 24.031 21.688 1 98.06 333 ALA B C 1
ATOM 5477 O O . ALA B 1 333 ? 7.746 22.844 21.406 1 98.06 333 ALA B O 1
ATOM 5478 N N . ALA B 1 334 ? 7.129 24.891 20.812 1 98.44 334 ALA B N 1
ATOM 5479 C CA . ALA B 1 334 ? 6.812 24.516 19.422 1 98.44 334 ALA B CA 1
ATOM 5480 C C . ALA B 1 334 ? 8.047 24 18.703 1 98.44 334 ALA B C 1
ATOM 5482 O O . ALA B 1 334 ? 8.016 22.922 18.109 1 98.44 334 ALA B O 1
ATOM 5483 N N . THR B 1 335 ? 9.141 24.75 18.75 1 97.88 335 THR B N 1
ATOM 5484 C CA . THR B 1 335 ? 10.359 24.375 18.047 1 97.88 335 THR B CA 1
ATOM 5485 C C . THR B 1 335 ? 10.984 23.125 18.672 1 97.88 335 THR B C 1
ATOM 5487 O O . THR B 1 335 ? 11.555 22.297 17.969 1 97.88 335 THR B O 1
ATOM 5490 N N . ALA B 1 336 ? 10.844 22.984 19.984 1 97.25 336 ALA B N 1
ATOM 5491 C CA . ALA B 1 336 ? 11.344 21.797 20.672 1 97.25 336 ALA B CA 1
ATOM 5492 C C . ALA B 1 336 ? 10.578 20.547 20.234 1 97.25 336 ALA B C 1
ATOM 5494 O O . ALA B 1 336 ? 11.18 19.516 19.953 1 97.25 336 ALA B O 1
ATOM 5495 N N . ALA B 1 337 ? 9.273 20.656 20.234 1 96.62 337 ALA B N 1
ATOM 5496 C CA . ALA B 1 337 ? 8.438 19.531 19.828 1 96.62 337 ALA B CA 1
ATOM 5497 C C . ALA B 1 337 ? 8.742 19.125 18.391 1 96.62 337 ALA B C 1
ATOM 5499 O O . ALA B 1 337 ? 8.859 17.922 18.094 1 96.62 337 ALA B O 1
ATOM 5500 N N . GLY B 1 338 ? 8.844 20.062 17.5 1 95.31 338 GLY B N 1
ATOM 5501 C CA . GLY B 1 338 ? 9.211 19.766 16.125 1 95.31 338 GLY B CA 1
ATOM 5502 C C . GLY B 1 338 ? 10.555 19.062 16.016 1 95.31 338 GLY B C 1
ATOM 5503 O O . GLY B 1 338 ? 10.703 18.109 15.242 1 95.31 338 GLY B O 1
ATOM 5504 N N . ALA B 1 339 ? 11.5 19.516 16.781 1 93.75 339 ALA B N 1
ATOM 5505 C CA . ALA B 1 339 ? 12.859 18.969 16.766 1 93.75 339 ALA B CA 1
ATOM 5506 C C . ALA B 1 339 ? 12.875 17.516 17.266 1 93.75 339 ALA B C 1
ATOM 5508 O O . ALA B 1 339 ? 13.617 16.688 16.734 1 93.75 339 ALA B O 1
ATOM 5509 N N . CYS B 1 340 ? 12.133 17.25 18.281 1 91.19 340 CYS B N 1
ATOM 5510 C CA . CYS B 1 340 ? 12.055 15.891 18.812 1 91.19 340 CYS B CA 1
ATOM 5511 C C . CYS B 1 340 ? 11.625 14.906 17.734 1 91.19 340 CYS B C 1
ATOM 5513 O O . CYS B 1 340 ? 12.188 13.812 17.625 1 91.19 340 CYS B O 1
ATOM 5515 N N . ASN B 1 341 ? 10.734 15.242 16.922 1 87.19 341 ASN B N 1
ATOM 5516 C CA . ASN B 1 341 ? 10.141 14.336 15.945 1 87.19 341 ASN B CA 1
ATOM 5517 C C . ASN B 1 341 ? 11.086 14.086 14.766 1 87.19 341 ASN B C 1
ATOM 5519 O O . ASN B 1 341 ? 11.086 13 14.188 1 87.19 341 ASN B O 1
ATOM 5523 N N . VAL B 1 342 ? 11.875 15.039 14.406 1 85.12 342 VAL B N 1
ATOM 5524 C CA . VAL B 1 342 ? 12.703 14.953 13.203 1 85.12 342 VAL B CA 1
ATOM 5525 C C . VAL B 1 342 ? 13.781 13.898 13.391 1 85.12 342 VAL B C 1
ATOM 5527 O O . VAL B 1 342 ? 14.398 13.445 12.422 1 85.12 342 VAL B O 1
ATOM 5530 N N . GLU B 1 343 ? 13.961 13.531 14.594 1 80.44 343 GLU B N 1
ATOM 5531 C CA . GLU B 1 343 ? 14.969 12.523 14.914 1 80.44 343 GLU B CA 1
ATOM 5532 C C . GLU B 1 343 ? 14.477 11.125 14.547 1 80.44 343 GLU B C 1
ATOM 5534 O O . GLU B 1 343 ? 15.211 10.141 14.711 1 80.44 343 GLU B O 1
ATOM 5539 N N . GLN B 1 344 ? 13.242 11.016 14.062 1 74.38 344 GLN B N 1
ATOM 5540 C CA . GLN B 1 344 ? 12.641 9.766 13.617 1 74.38 344 GLN B CA 1
ATOM 5541 C C . GLN B 1 344 ? 12.07 9.898 12.211 1 74.38 344 GLN B C 1
ATOM 5543 O O . GLN B 1 344 ? 11.797 11.008 11.75 1 74.38 344 GLN B O 1
ATOM 5548 N N . ALA B 1 345 ? 11.828 8.758 11.562 1 67.88 345 ALA B N 1
ATOM 5549 C CA . ALA B 1 345 ? 11.391 8.766 10.172 1 67.88 345 ALA B CA 1
ATOM 5550 C C . ALA B 1 345 ? 9.891 9.023 10.07 1 67.88 345 ALA B C 1
ATOM 5552 O O . ALA B 1 345 ? 9.43 9.695 9.141 1 67.88 345 ALA B O 1
ATOM 5553 N N . ASP B 1 346 ? 9.164 8.477 11.047 1 68 346 ASP B N 1
ATOM 5554 C CA . ASP B 1 346 ? 7.715 8.633 10.961 1 68 346 ASP B CA 1
ATOM 5555 C C . ASP B 1 346 ? 7.258 9.906 11.656 1 68 346 ASP B C 1
ATOM 5557 O O . ASP B 1 346 ? 8.07 10.648 12.211 1 68 346 ASP B O 1
ATOM 5561 N N . ALA B 1 347 ? 5.953 10.148 11.602 1 73.75 347 ALA B N 1
ATOM 5562 C CA . ALA B 1 347 ? 5.41 11.469 11.906 1 73.75 347 ALA B CA 1
ATOM 5563 C C . ALA B 1 347 ? 5.301 11.672 13.414 1 73.75 347 ALA B C 1
ATOM 5565 O O . ALA B 1 347 ? 5.16 12.805 13.883 1 73.75 347 ALA B O 1
ATOM 5566 N N . ILE B 1 348 ? 5.438 10.625 14.281 1 82.25 348 ILE B N 1
ATOM 5567 C CA . ILE B 1 348 ? 5.074 10.906 15.664 1 82.25 348 ILE B CA 1
ATOM 5568 C C . ILE B 1 348 ? 5.98 10.125 16.609 1 82.25 348 ILE B C 1
ATOM 5570 O O . ILE B 1 348 ? 6.023 10.406 17.812 1 82.25 348 ILE B O 1
ATOM 5574 N N . SER B 1 349 ? 6.738 9.188 16.141 1 77.88 349 SER B N 1
ATOM 5575 C CA . SER B 1 349 ? 7.445 8.25 17 1 77.88 349 SER B CA 1
ATOM 5576 C C . SER B 1 349 ? 8.547 8.945 17.797 1 77.88 349 SER B C 1
ATOM 5578 O O . SER B 1 349 ? 8.953 8.461 18.844 1 77.88 349 SER B O 1
ATOM 5580 N N . GLY B 1 350 ? 8.953 10.109 17.359 1 81.81 350 GLY B N 1
ATOM 5581 C CA . GLY B 1 350 ? 10.023 10.82 18.047 1 81.81 350 GLY B CA 1
ATOM 5582 C C . GLY B 1 350 ? 9.523 11.742 19.141 1 81.81 350 GLY B C 1
ATOM 5583 O O . GLY B 1 350 ? 10.32 12.305 19.891 1 81.81 350 GLY B O 1
ATOM 5584 N N . MET B 1 351 ? 8.234 11.867 19.234 1 88.19 351 MET B N 1
ATOM 5585 C CA . MET B 1 351 ? 7.676 12.797 20.219 1 88.19 351 MET B CA 1
ATOM 5586 C C . MET B 1 351 ? 7.887 12.281 21.641 1 88.19 351 MET B C 1
ATOM 5588 O O . MET B 1 351 ? 7.719 11.086 21.906 1 88.19 351 MET B O 1
ATOM 5592 N N . MET B 1 352 ? 8.297 13.203 22.516 1 90.94 352 MET B N 1
ATOM 5593 C CA . MET B 1 352 ? 8.5 12.922 23.938 1 90.94 352 MET B CA 1
ATOM 5594 C C . MET B 1 352 ? 7.355 13.477 24.766 1 90.94 352 MET B C 1
ATOM 5596 O O . MET B 1 352 ? 6.516 14.227 24.266 1 90.94 352 MET B O 1
ATOM 5600 N N . SER B 1 353 ? 7.418 13.094 26.062 1 95.12 353 SER B N 1
ATOM 5601 C CA . SER B 1 353 ? 6.5 13.734 27 1 95.12 353 SER B CA 1
ATOM 5602 C C . SER B 1 353 ? 6.859 15.203 27.203 1 95.12 353 SER B C 1
ATOM 5604 O O . SER B 1 353 ? 7.977 15.625 26.906 1 95.12 353 SER B O 1
ATOM 5606 N N . TRP B 1 354 ? 5.883 15.914 27.672 1 96.94 354 TRP B N 1
ATOM 5607 C CA . TRP B 1 354 ? 6.102 17.328 27.953 1 96.94 354 TRP B CA 1
ATOM 5608 C C . TRP B 1 354 ? 7.305 17.531 28.859 1 96.94 354 TRP B C 1
ATOM 5610 O O . TRP B 1 354 ? 8.203 18.328 28.562 1 96.94 354 TRP B O 1
ATOM 5620 N N . ASP B 1 355 ? 7.34 16.766 29.922 1 97.12 355 ASP B N 1
ATOM 5621 C CA . ASP B 1 355 ? 8.391 16.922 30.922 1 97.12 355 ASP B CA 1
ATOM 5622 C C . ASP B 1 355 ? 9.766 16.594 30.344 1 97.12 355 ASP B C 1
ATOM 5624 O O . ASP B 1 355 ? 10.742 17.312 30.578 1 97.12 355 ASP B O 1
ATOM 5628 N N . ALA B 1 356 ? 9.812 15.508 29.578 1 96.12 356 ALA B N 1
ATOM 5629 C CA . ALA B 1 356 ? 11.07 15.102 28.969 1 96.12 356 ALA B CA 1
ATOM 5630 C C . ALA B 1 356 ? 11.562 16.141 27.969 1 96.12 356 ALA B C 1
ATOM 5632 O O . ALA B 1 356 ? 12.758 16.438 27.906 1 96.12 356 ALA B O 1
ATOM 5633 N N . MET B 1 357 ? 10.664 16.688 27.234 1 95.38 357 MET B N 1
ATOM 5634 C CA . MET B 1 357 ? 11 17.719 26.266 1 95.38 357 MET B CA 1
ATOM 5635 C C . MET B 1 357 ? 11.531 18.969 26.953 1 95.38 357 MET B C 1
ATOM 5637 O O . MET B 1 357 ? 12.555 19.516 26.547 1 95.38 357 MET B O 1
ATOM 5641 N N . TRP B 1 358 ? 10.875 19.406 28 1 95.06 358 TRP B N 1
ATOM 5642 C CA . TRP B 1 358 ? 11.266 20.625 28.688 1 95.06 358 TRP B CA 1
ATOM 5643 C C . TRP B 1 358 ? 12.594 20.438 29.422 1 95.06 358 TRP B C 1
ATOM 5645 O O . TRP B 1 358 ? 13.398 21.375 29.516 1 95.06 358 TRP B O 1
ATOM 5655 N N . GLN B 1 359 ? 12.789 19.234 29.922 1 96.19 359 GLN B N 1
ATOM 5656 C CA . GLN B 1 359 ? 14.062 18.922 30.547 1 96.19 359 GLN B CA 1
ATOM 5657 C C . GLN B 1 359 ? 15.211 19.047 29.547 1 96.19 359 GLN B C 1
ATOM 5659 O O . GLN B 1 359 ? 16.297 19.547 29.891 1 96.19 359 GLN B O 1
ATOM 5664 N N . ARG B 1 360 ? 14.992 18.594 28.406 1 95.12 360 ARG B N 1
ATOM 5665 C CA . ARG B 1 360 ? 16 18.719 27.359 1 95.12 360 ARG B CA 1
ATOM 5666 C C . ARG B 1 360 ? 16.297 20.172 27.062 1 95.12 360 ARG B C 1
ATOM 5668 O O . ARG B 1 360 ? 17.453 20.562 26.891 1 95.12 360 ARG B O 1
ATOM 5675 N N . VAL B 1 361 ? 15.297 21.031 27 1 95.75 361 VAL B N 1
ATOM 5676 C CA . VAL B 1 361 ? 15.438 22.469 26.75 1 95.75 361 VAL B CA 1
ATOM 5677 C C . VAL B 1 361 ? 16.219 23.125 27.875 1 95.75 361 VAL B C 1
ATOM 5679 O O . VAL B 1 361 ? 17.141 23.906 27.625 1 95.75 361 VAL B O 1
ATOM 5682 N N . GLN B 1 362 ? 15.883 22.766 29.062 1 94.5 362 GLN B N 1
ATOM 5683 C CA . GLN B 1 362 ? 16.484 23.375 30.25 1 94.5 362 GLN B CA 1
ATOM 5684 C C . GLN B 1 362 ? 17.938 22.938 30.406 1 94.5 362 GLN B C 1
ATOM 5686 O O . GLN B 1 362 ? 18.734 23.625 31.062 1 94.5 362 GLN B O 1
ATOM 5691 N N . ALA B 1 363 ? 18.281 21.844 29.781 1 95.75 363 ALA B N 1
ATOM 5692 C CA . ALA B 1 363 ? 19.641 21.312 29.859 1 95.75 363 ALA B CA 1
ATOM 5693 C C . ALA B 1 363 ? 20.562 22 28.859 1 95.75 363 ALA B C 1
ATOM 5695 O O . ALA B 1 363 ? 21.734 21.641 28.75 1 95.75 363 ALA B O 1
ATOM 5696 N N . GLY B 1 364 ? 20.062 22.938 28.141 1 94.19 364 GLY B N 1
ATOM 5697 C CA . GLY B 1 364 ? 20.906 23.703 27.234 1 94.19 364 GLY B CA 1
ATOM 5698 C C . GLY B 1 364 ? 20.922 23.156 25.828 1 94.19 364 GLY B C 1
ATOM 5699 O O . GLY B 1 364 ? 21.969 23.141 25.172 1 94.19 364 GLY B O 1
ATOM 5700 N N . TRP B 1 365 ? 19.875 22.641 25.359 1 95.19 365 TRP B N 1
ATOM 5701 C CA . TRP B 1 365 ? 19.734 22.156 23.984 1 95.19 365 TRP B CA 1
ATOM 5702 C C . TRP B 1 365 ? 20.156 23.219 22.984 1 95.19 365 TRP B C 1
ATOM 5704 O O . TRP B 1 365 ? 19.516 24.266 22.891 1 95.19 365 TRP B O 1
ATOM 5714 N N . PRO B 1 366 ? 21.234 22.938 22.219 1 96.19 366 PRO B N 1
ATOM 5715 C CA . PRO B 1 366 ? 21.719 23.969 21.281 1 96.19 366 PRO B CA 1
ATOM 5716 C C . PRO B 1 366 ? 20.703 24.266 20.188 1 96.19 366 PRO B C 1
ATOM 5718 O O . PRO B 1 366 ? 20.047 23.359 19.672 1 96.19 366 PRO B O 1
ATOM 5721 N N . GLN B 1 367 ? 20.609 25.5 19.797 1 96.5 367 GLN B N 1
ATOM 5722 C CA . GLN B 1 367 ? 19.734 25.953 18.719 1 96.5 367 GLN B CA 1
ATOM 5723 C C . GLN B 1 367 ? 20.516 26.141 17.422 1 96.5 367 GLN B C 1
ATOM 5725 O O . GLN B 1 367 ? 21.719 26.391 17.438 1 96.5 367 GLN B O 1
ATOM 5730 N N . ARG B 1 368 ? 19.812 26.031 16.375 1 94.94 368 ARG B N 1
ATOM 5731 C CA . ARG B 1 368 ? 20.406 26.281 15.062 1 94.94 368 ARG B CA 1
ATOM 5732 C C . ARG B 1 368 ? 20.5 27.781 14.789 1 94.94 368 ARG B C 1
ATOM 5734 O O . ARG B 1 368 ? 19.625 28.547 15.188 1 94.94 368 ARG B O 1
ATOM 5741 N N . PRO B 1 369 ? 21.594 28.094 14.047 1 92 369 PRO B N 1
ATOM 5742 C CA . PRO B 1 369 ? 21.609 29.484 13.594 1 92 369 PRO B CA 1
ATOM 5743 C C . PRO B 1 369 ? 20.516 29.781 12.57 1 92 369 PRO B C 1
ATOM 5745 O O . PRO B 1 369 ? 20.203 28.938 11.727 1 92 369 PRO B O 1
ATOM 5748 N N . VAL B 1 370 ? 19.938 30.938 12.664 1 92.06 370 VAL B N 1
ATOM 5749 C CA . VAL B 1 370 ? 18.938 31.391 11.695 1 92.06 370 VAL B CA 1
ATOM 5750 C C . VAL B 1 370 ? 19.641 31.984 10.477 1 92.06 370 VAL B C 1
ATOM 5752 O O . VAL B 1 370 ? 20.391 32.969 10.609 1 92.06 370 VAL B O 1
ATOM 5755 N N . GLY B 1 371 ? 19.422 31.438 9.328 1 89.75 371 GLY B N 1
ATOM 5756 C CA . GLY B 1 371 ? 20.078 31.875 8.109 1 89.75 371 GLY B CA 1
ATOM 5757 C C . GLY B 1 371 ? 19.297 32.938 7.371 1 89.75 371 GLY B C 1
ATOM 5758 O O . GLY B 1 371 ? 19.703 33.375 6.281 1 89.75 371 GLY B O 1
ATOM 5759 N N . LEU B 1 372 ? 18.266 33.438 7.871 1 92 372 LEU B N 1
ATOM 5760 C CA . LEU B 1 372 ? 17.438 34.469 7.238 1 92 372 LEU B CA 1
ATOM 5761 C C . LEU B 1 372 ? 18 35.844 7.473 1 92 372 LEU B C 1
ATOM 5763 O O . LEU B 1 372 ? 18.641 36.094 8.492 1 92 372 LEU B O 1
ATOM 5767 N N . SER B 1 373 ? 17.781 36.75 6.457 1 91.81 373 SER B N 1
ATOM 5768 C CA . SER B 1 373 ? 18.094 38.156 6.652 1 91.81 373 SER B CA 1
ATOM 5769 C C . SER B 1 373 ? 17.094 38.812 7.578 1 91.81 373 SER B C 1
ATOM 5771 O O . SER B 1 373 ? 15.906 38.938 7.246 1 91.81 373 SER B O 1
ATOM 5773 N N . LEU B 1 374 ? 17.516 39.219 8.742 1 93.5 374 LEU B N 1
ATOM 5774 C CA . LEU B 1 374 ? 16.641 39.844 9.75 1 93.5 374 LEU B CA 1
ATOM 5775 C C . LEU B 1 374 ? 17.156 41.219 10.141 1 93.5 374 LEU B C 1
ATOM 5777 O O . LEU B 1 374 ? 17.453 41.469 11.312 1 93.5 374 LEU B O 1
ATOM 5781 N N . PRO B 1 375 ? 17.062 42.094 9.148 1 89.31 375 PRO B N 1
ATOM 5782 C CA . PRO B 1 375 ? 17.5 43.438 9.516 1 89.31 375 PRO B CA 1
ATOM 5783 C C . PRO B 1 375 ? 16.672 44.031 10.641 1 89.31 375 PRO B C 1
ATOM 5785 O O . PRO B 1 375 ? 15.453 43.906 10.656 1 89.31 375 PRO B O 1
ATOM 5788 N N . ASP B 1 376 ? 17.25 44.656 11.68 1 91.75 376 ASP B N 1
ATOM 5789 C CA . ASP B 1 376 ? 16.641 45.406 12.758 1 91.75 376 ASP B CA 1
ATOM 5790 C C . ASP B 1 376 ? 16.047 44.5 13.82 1 91.75 376 ASP B C 1
ATOM 5792 O O . ASP B 1 376 ? 15.289 44.938 14.68 1 91.75 376 ASP B O 1
ATOM 5796 N N . TRP B 1 377 ? 16.219 43.219 13.609 1 95.69 377 TRP B N 1
ATOM 5797 C CA . TRP B 1 377 ? 15.805 42.281 14.656 1 95.69 377 TRP B CA 1
ATOM 5798 C C . TRP B 1 377 ? 16.828 42.219 15.781 1 95.69 377 TRP B C 1
ATOM 5800 O O . TRP B 1 377 ? 18.031 42.469 15.555 1 95.69 377 TRP B O 1
ATOM 5810 N N . GLN B 1 378 ? 16.406 41.969 17.016 1 95.5 378 GLN B N 1
ATOM 5811 C CA . GLN B 1 378 ? 17.297 41.906 18.172 1 95.5 378 GLN B CA 1
ATOM 5812 C C . GLN B 1 378 ? 17.25 40.5 18.812 1 95.5 378 GLN B C 1
ATOM 5814 O O . GLN B 1 378 ? 16.172 39.969 19.062 1 95.5 378 GLN B O 1
ATOM 5819 N N . TRP B 1 379 ? 18.406 40.031 19.016 1 95.25 379 TRP B N 1
ATOM 5820 C CA . TRP B 1 379 ? 18.5 38.719 19.688 1 95.25 379 TRP B CA 1
ATOM 5821 C C . TRP B 1 379 ? 18.266 38.875 21.188 1 95.25 379 TRP B C 1
ATOM 5823 O O . TRP B 1 379 ? 18.906 39.688 21.844 1 95.25 379 TRP B O 1
ATOM 5833 N N . ASP B 1 380 ? 17.312 38.156 21.688 1 95.12 380 ASP B N 1
ATOM 5834 C CA . ASP B 1 380 ? 17.062 38.062 23.125 1 95.12 380 ASP B CA 1
ATOM 5835 C C . ASP B 1 380 ? 17.672 36.781 23.688 1 95.12 380 ASP B C 1
ATOM 5837 O O . ASP B 1 380 ? 17.031 35.75 23.672 1 95.12 380 ASP B O 1
ATOM 5841 N N . ALA B 1 381 ? 18.766 36.812 24.328 1 92.88 381 ALA B N 1
ATOM 5842 C CA . ALA B 1 381 ? 19.516 35.656 24.828 1 92.88 381 ALA B CA 1
ATOM 5843 C C . ALA B 1 381 ? 18.766 35 25.969 1 92.88 381 ALA B C 1
ATOM 5845 O O . ALA B 1 381 ? 18.828 33.75 26.109 1 92.88 381 ALA B O 1
ATOM 5846 N N . SER B 1 382 ? 18.109 35.781 26.766 1 91.69 382 SER B N 1
ATOM 5847 C CA . SER B 1 382 ? 17.406 35.219 27.922 1 91.69 382 SER B CA 1
ATOM 5848 C C . SER B 1 382 ? 16.25 34.344 27.469 1 91.69 382 SER B C 1
ATOM 5850 O O . SER B 1 382 ? 15.977 33.312 28.094 1 91.69 382 SER B O 1
ATOM 5852 N N . ALA B 1 383 ? 15.617 34.688 26.328 1 93.06 383 ALA B N 1
ATOM 5853 C CA . ALA B 1 383 ? 14.469 33.938 25.844 1 93.06 383 ALA B CA 1
ATOM 5854 C C . ALA B 1 383 ? 14.898 32.938 24.75 1 93.06 383 ALA B C 1
ATOM 5856 O O . ALA B 1 383 ? 14.148 32.031 24.406 1 93.06 383 ALA B O 1
ATOM 5857 N N . GLY B 1 384 ? 16.141 33.188 24.234 1 94.44 384 GLY B N 1
ATOM 5858 C CA . GLY B 1 384 ? 16.641 32.312 23.172 1 94.44 384 GLY B CA 1
ATOM 5859 C C . GLY B 1 384 ? 15.906 32.5 21.859 1 94.44 384 GLY B C 1
ATOM 5860 O O . GLY B 1 384 ? 15.609 31.547 21.156 1 94.44 384 GLY B O 1
ATOM 5861 N N . LEU B 1 385 ? 15.461 33.719 21.531 1 97.31 385 LEU B N 1
ATOM 5862 C CA . LEU B 1 385 ? 14.742 33.969 20.281 1 97.31 385 LEU B CA 1
ATOM 5863 C C . LEU B 1 385 ? 14.984 35.406 19.781 1 97.31 385 LEU B C 1
ATOM 5865 O O . LEU B 1 385 ? 15.625 36.188 20.469 1 97.31 385 LEU B O 1
ATOM 5869 N N . TRP B 1 386 ? 14.602 35.688 18.609 1 96.94 386 TRP B N 1
ATOM 5870 C CA . TRP B 1 386 ? 14.727 37 18 1 96.94 386 TRP B CA 1
ATOM 5871 C C . TRP B 1 386 ? 13.453 37.812 18.188 1 96.94 386 TRP B C 1
ATOM 5873 O O . TRP B 1 386 ? 12.344 37.281 18.062 1 96.94 386 TRP B O 1
ATOM 5883 N N . ARG B 1 387 ? 13.562 39.094 18.484 1 97.19 387 ARG B N 1
ATOM 5884 C CA . ARG B 1 387 ? 12.461 40.031 18.547 1 97.19 387 ARG B CA 1
ATOM 5885 C C . ARG B 1 387 ? 12.453 40.938 17.312 1 97.19 387 ARG B C 1
ATOM 5887 O O . ARG B 1 387 ? 13.453 41.594 17.016 1 97.19 387 ARG B O 1
ATOM 5894 N N . GLY B 1 388 ? 11.344 40.969 16.641 1 96.19 388 GLY B N 1
ATOM 5895 C CA . GLY B 1 388 ? 11.211 41.75 15.422 1 96.19 388 GLY B CA 1
ATOM 5896 C C . GLY B 1 388 ? 11.047 43.25 15.688 1 96.19 388 GLY B C 1
ATOM 5897 O O . GLY B 1 388 ? 10.82 43.656 16.828 1 96.19 388 GLY B O 1
ATOM 5898 N N . PRO B 1 389 ? 11.219 44.031 14.664 1 93.81 389 PRO B N 1
ATOM 5899 C CA . PRO B 1 389 ? 11.156 45.469 14.812 1 93.81 389 PRO B CA 1
ATOM 5900 C C . PRO B 1 389 ? 9.773 45.969 15.242 1 93.81 389 PRO B C 1
ATOM 5902 O O . PRO B 1 389 ? 9.641 47.062 15.781 1 93.81 389 PRO B O 1
ATOM 5905 N N . ARG B 1 390 ? 8.766 45.188 15.094 1 89.88 390 ARG B N 1
ATOM 5906 C CA . ARG B 1 390 ? 7.41 45.625 15.43 1 89.88 390 ARG B CA 1
ATOM 5907 C C . ARG B 1 390 ? 6.945 44.938 16.719 1 89.88 390 ARG B C 1
ATOM 5909 O O . ARG B 1 390 ? 5.754 44.969 17.047 1 89.88 390 ARG B O 1
ATOM 5916 N N . ASP B 1 391 ? 7.801 44.281 17.375 1 95.19 391 ASP B N 1
ATOM 5917 C CA . ASP B 1 391 ? 7.434 43.625 18.641 1 95.19 391 ASP B CA 1
ATOM 5918 C C . ASP B 1 391 ? 7.016 44.656 19.688 1 95.19 391 ASP B C 1
ATOM 5920 O O . ASP B 1 391 ? 7.75 45.625 19.953 1 95.19 391 ASP B O 1
ATOM 5924 N N . GLY B 1 392 ? 5.848 44.5 20.156 1 88.44 392 GLY B N 1
ATOM 5925 C CA . GLY B 1 392 ? 5.312 45.438 21.125 1 88.44 392 GLY B CA 1
ATOM 5926 C C . GLY B 1 392 ? 6.062 45.438 22.438 1 88.44 392 GLY B C 1
ATOM 5927 O O . GLY B 1 392 ? 5.961 46.375 23.219 1 88.44 392 GLY B O 1
ATOM 5928 N N . ARG B 1 393 ? 6.684 44.406 22.766 1 79.69 393 ARG B N 1
ATOM 5929 C CA . ARG B 1 393 ? 7.426 44.344 24.016 1 79.69 393 ARG B CA 1
ATOM 5930 C C . ARG B 1 393 ? 8.922 44.5 23.781 1 79.69 393 ARG B C 1
ATOM 5932 O O . ARG B 1 393 ? 9.586 43.562 23.312 1 79.69 393 ARG B O 1
ATOM 5939 N N . LYS B 1 394 ? 9.297 45.688 23.234 1 59.22 394 LYS B N 1
ATOM 5940 C CA . LYS B 1 394 ? 10.719 45.906 22.969 1 59.22 394 LYS B CA 1
ATOM 5941 C C . LYS B 1 394 ? 11.562 45.625 24.203 1 59.22 394 LYS B C 1
ATOM 5943 O O . LYS B 1 394 ? 11.047 45.562 25.328 1 59.22 394 LYS B O 1
ATOM 5948 N N . GLU B 1 395 ? 12.719 45.219 23.969 1 50.56 395 GLU B N 1
ATOM 5949 C CA . GLU B 1 395 ? 13.805 44.938 24.906 1 50.56 395 GLU B CA 1
ATOM 5950 C C . GLU B 1 395 ? 13.867 46 26.016 1 50.56 395 GLU B C 1
ATOM 5952 O O . GLU B 1 395 ? 13.617 47.188 25.766 1 50.56 395 GLU B O 1
ATOM 5957 N N . GLY B 1 396 ? 13.867 45.719 27.484 1 45.91 396 GLY B N 1
ATOM 5958 C CA . GLY B 1 396 ? 14.086 46.438 28.719 1 45.91 396 GLY B CA 1
ATOM 5959 C C . GLY B 1 396 ? 12.836 46.562 29.562 1 45.91 396 GLY B C 1
ATOM 5960 O O . GLY B 1 396 ? 12.875 47.125 30.672 1 45.91 396 GLY B O 1
ATOM 5961 N N . GLN B 1 397 ? 11.664 46.438 29.078 1 40.44 397 GLN B N 1
ATOM 5962 C CA . GLN B 1 397 ? 10.5 46.562 29.953 1 40.44 397 GLN B CA 1
ATOM 5963 C C . GLN B 1 397 ? 10.172 45.219 30.609 1 40.44 397 GLN B C 1
ATOM 5965 O O . GLN B 1 397 ? 9.945 44.219 29.906 1 40.44 397 GLN B O 1
ATOM 5970 N N . GLY B 1 398 ? 10.922 44.906 31.703 1 35.19 398 GLY B N 1
ATOM 5971 C CA . GLY B 1 398 ? 10.859 43.781 32.594 1 35.19 398 GLY B CA 1
ATOM 5972 C C . GLY B 1 398 ? 9.469 43.188 32.719 1 35.19 398 GLY B C 1
ATOM 5973 O O . GLY B 1 398 ? 8.469 43.875 32.469 1 35.19 398 GLY B O 1
ATOM 5974 N N . VAL B 1 399 ? 9.328 41.875 32.781 1 38.25 399 VAL B N 1
ATOM 5975 C CA . VAL B 1 399 ? 8.164 41.219 33.344 1 38.25 399 VAL B CA 1
ATOM 5976 C C . VAL B 1 399 ? 7.902 41.719 34.781 1 38.25 399 VAL B C 1
ATOM 5978 O O . VAL B 1 399 ? 8.844 41.938 35.531 1 38.25 399 VAL B O 1
#

Nearest PDB structures (foldseek):
  6znx-assembly1_A  TM=8.524E-01  e=1.937E-20  Thermus sp. 2.9
  6vwp-assembly2_C  TM=6.546E-01  e=3.928E-12  Escherichia coli K-12
  6vwo-assembly1_A-2  TM=6.096E-01  e=1.715E-12  Escherichia coli K-12
  6vwp-assembly2_D  TM=6.571E-01  e=1.210E-11  Escherichia coli K-12
  6vwp-assembly2_E  TM=5.230E-01  e=3.702E-12  Escherichia coli K-12

Foldseek 3Di:
DPFAAEEEEAAKAKEKEWAADQDDDDPCVQCPPPDDDDTDDIDIDMDWLLRQLQVLLVQQVGRYEGEYEAEPDPRSVSRLVRQVVSPNRNSPRYHYDPVKHGKYWYWADGPPDDIDIDIDRIRLQVDFLVSDDLVNLARYAAYEYEALLSHNRCQPPLRQRVQVNLQSSVVNVHAYEYEHDDHDCPDPSVVGLLCSSLLRRLQSHAEYAYAPLVLCCSNPVVVSVVQQVVCPPVGNQASDAPVNVVVSVVVSVVSHYQKYWHQHVQLAIWIFGAQDPVSCVSSVADCLRHGFTWGAGAFDDDFDAQAQLSSQLVSQLSSCVSVRHHPLVSRVSSRLRSRQQRNDHYNRVSRHYSVVSVVCVVVPGHGDDRPHHQPPWDQDPVSRIITHPRGPPPPPPDD/DPFAAEEEEAAKAKEWEWAADQDQDDPCVQCPPPDDDDTDHIDIDMDWLLRQLQVLLVQQVGRYEGEYEAEPDPRSVSRLVRQVVSPNRNSPRYHYDPVKHGKYWYWADGPPDDIDIDIDRIRLQVDFLVSDDLVNLARYAAYEYEALLSHNRCQPPLRQRQQVNLQSSVVNVHAYAYEHDDHDCPDPSVPGLLCSSLLRRLQSHAEYAYAPLVLCCSNPVVVSVVQQVVCPPVGNQASDAPVNVVVSVVVSVVSHYQKYWHQHVQLAIWIFGAQDPVSCVSSVADCLRHGFTWGAGAFDDDFDAQAQLSSQLVSQLSSCVSVRHHPLVSRVSSRLRSRQQRNDHYNRVSRHYSVVSVVCVVVPGHGDDRPHHQPPWDQDVVSRIITHPRGPPPPPPDD

pLDDT: mean 91.89, std 10.03, range [34.94, 98.88]